Protein AF-C3YWS7-F1 (afdb_monomer_lite)

Radius of gyration: 42.63 Å; chains: 1; bounding box: 95×120×115 Å

InterPro domains:
  IPR000320 Hedgehog, N-terminal signalling domain [PF01085] (313-402)
  IPR009045 Peptidase M74/Hedgehog-like, zinc-binding domain superfamily [G3DSA:3.30.1380.10] (230-419)
  IPR009045 Peptidase M74/Hedgehog-like, zinc-binding domain superfamily [SSF55166] (242-405)
  IPR050387 Hedgehog Signaling [PTHR11889] (94-1088)

Organism: Branchiostoma floridae (NCBI:txid7739)

Structure (mmCIF, N/CA/C/O backbone):
data_AF-C3YWS7-F1
#
_entry.id   AF-C3YWS7-F1
#
loop_
_atom_site.group_PDB
_atom_site.id
_atom_site.type_symbol
_atom_site.label_atom_id
_atom_site.label_alt_id
_atom_site.label_comp_id
_atom_site.label_asym_id
_atom_site.label_entity_id
_atom_site.label_seq_id
_atom_site.pdbx_PDB_ins_code
_atom_site.Cartn_x
_atom_site.Cartn_y
_atom_site.Cartn_z
_atom_site.occupancy
_atom_site.B_iso_or_equiv
_atom_site.auth_seq_id
_atom_site.auth_comp_id
_atom_site.auth_asym_id
_atom_site.auth_atom_id
_atom_site.pdbx_PDB_model_num
ATOM 1 N N . MET A 1 1 ? -20.423 -20.453 12.996 1.00 26.47 1 MET A N 1
ATOM 2 C CA . MET A 1 1 ? -21.513 -19.713 13.673 1.00 26.47 1 MET A CA 1
ATOM 3 C C . MET A 1 1 ? -22.237 -18.927 12.598 1.00 26.47 1 MET A C 1
ATOM 5 O O . MET A 1 1 ? -21.578 -18.236 11.843 1.00 26.47 1 MET A O 1
ATOM 9 N N . HIS A 1 2 ? -23.542 -19.154 12.451 1.00 22.30 2 HIS A N 1
ATOM 10 C CA . HIS A 1 2 ? -24.361 -18.619 11.362 1.00 22.30 2 HIS A CA 1
ATOM 11 C C . HIS A 1 2 ? -24.549 -17.103 11.487 1.00 22.30 2 HIS A C 1
ATOM 13 O O . HIS A 1 2 ? -25.107 -16.653 12.485 1.00 22.30 2 HIS A O 1
ATOM 19 N N . VAL A 1 3 ? -24.168 -16.354 10.451 1.00 24.25 3 VAL A N 1
ATOM 20 C CA . VAL A 1 3 ? -24.669 -14.997 10.203 1.00 24.25 3 VAL A CA 1
ATOM 21 C C . VAL A 1 3 ? -25.487 -15.046 8.917 1.00 24.25 3 VAL A C 1
ATOM 23 O O . VAL A 1 3 ? -25.103 -15.665 7.928 1.00 24.25 3 VAL A O 1
ATOM 26 N N . VAL A 1 4 ? -26.696 -14.513 9.027 1.00 23.97 4 VAL A N 1
ATOM 27 C CA . VAL A 1 4 ? -27.806 -14.624 8.087 1.00 23.97 4 VAL A CA 1
ATOM 28 C C . VAL A 1 4 ? -27.679 -13.522 7.041 1.00 23.97 4 VAL A C 1
ATOM 30 O O . VAL A 1 4 ? -27.676 -12.347 7.390 1.00 23.97 4 VAL A O 1
ATOM 33 N N . SER A 1 5 ? -27.634 -13.921 5.771 1.00 23.95 5 SER A N 1
ATOM 34 C CA . SER A 1 5 ? -27.852 -13.074 4.599 1.00 23.95 5 SER A CA 1
ATOM 35 C C . SER A 1 5 ? -29.222 -12.389 4.678 1.00 23.95 5 SER A C 1
ATOM 37 O O . SER A 1 5 ? -30.242 -13.072 4.828 1.00 23.95 5 SER A O 1
ATOM 39 N N . ARG A 1 6 ? -29.277 -11.059 4.552 1.00 24.61 6 ARG A N 1
ATOM 40 C CA . ARG A 1 6 ? -30.527 -10.329 4.308 1.00 24.61 6 ARG A CA 1
ATOM 41 C C . ARG A 1 6 ? -30.589 -9.913 2.843 1.00 24.61 6 ARG A C 1
ATOM 43 O O . ARG A 1 6 ? -29.816 -9.084 2.391 1.00 24.61 6 ARG A O 1
ATOM 50 N N . ASP A 1 7 ? -31.542 -10.530 2.150 1.00 24.80 7 ASP A N 1
ATOM 51 C CA . ASP A 1 7 ? -32.002 -10.219 0.800 1.00 24.80 7 ASP A CA 1
ATOM 52 C C . ASP A 1 7 ? -32.396 -8.737 0.650 1.00 24.80 7 ASP A C 1
ATOM 54 O O . ASP A 1 7 ? -33.388 -8.295 1.243 1.00 24.80 7 ASP A O 1
ATOM 58 N N . LEU A 1 8 ? -31.706 -8.001 -0.224 1.00 26.14 8 LEU A N 1
ATOM 59 C CA . LEU A 1 8 ? -32.240 -6.789 -0.846 1.00 26.14 8 LEU A CA 1
ATOM 60 C C . LEU A 1 8 ? -33.207 -7.210 -1.961 1.00 26.14 8 LEU A C 1
ATOM 62 O O . LEU A 1 8 ? -32.841 -7.827 -2.961 1.00 26.14 8 LEU A O 1
ATOM 66 N N . ARG A 1 9 ? -34.500 -6.942 -1.755 1.00 25.20 9 ARG A N 1
ATOM 67 C CA . ARG A 1 9 ? -35.551 -7.259 -2.727 1.00 25.20 9 ARG A CA 1
ATOM 68 C C . ARG A 1 9 ? -35.508 -6.293 -3.905 1.00 25.20 9 ARG A C 1
ATOM 70 O O . ARG A 1 9 ? -35.905 -5.140 -3.777 1.00 25.20 9 ARG A O 1
ATOM 77 N N . ALA A 1 10 ? -35.202 -6.851 -5.069 1.00 25.67 10 ALA A N 1
ATOM 78 C CA . ALA A 1 10 ? -35.501 -6.298 -6.381 1.00 25.67 10 ALA A CA 1
ATOM 79 C C . ALA A 1 10 ? -36.949 -5.768 -6.503 1.00 25.67 10 ALA A C 1
ATOM 81 O O . ALA A 1 10 ? -37.921 -6.464 -6.176 1.00 25.67 10 ALA A O 1
ATOM 82 N N . ARG A 1 11 ? -37.104 -4.571 -7.084 1.00 26.05 11 ARG A N 1
ATOM 83 C CA . ARG A 1 11 ? -38.339 -4.124 -7.748 1.00 26.05 11 ARG A CA 1
ATOM 84 C C . ARG A 1 11 ? -38.040 -3.823 -9.218 1.00 26.05 11 ARG A C 1
ATOM 86 O O . ARG A 1 11 ? -37.171 -3.034 -9.543 1.00 26.05 11 ARG A O 1
ATOM 93 N N . SER A 1 12 ? -38.780 -4.507 -10.088 1.00 26.89 12 SER A N 1
ATOM 94 C CA . SER A 1 12 ? -38.729 -4.430 -11.555 1.00 26.89 12 SER A CA 1
ATOM 95 C C . SER A 1 12 ? -39.431 -3.166 -12.104 1.00 26.89 12 SER A C 1
ATOM 97 O O . SER A 1 12 ? -40.359 -2.672 -11.454 1.00 26.89 12 SER A O 1
ATOM 99 N N . PRO A 1 13 ? -39.035 -2.670 -13.299 1.00 41.38 13 PRO A N 1
ATOM 100 C CA . PRO A 1 13 ? -39.453 -1.379 -13.848 1.00 41.38 13 PRO A CA 1
ATOM 101 C C . PRO A 1 13 ? -40.711 -1.481 -14.727 1.00 41.38 13 PRO A C 1
ATOM 103 O O . PRO A 1 13 ? -40.936 -2.497 -15.385 1.00 41.38 13 PRO A O 1
ATOM 106 N N . ASN A 1 14 ? -41.524 -0.415 -14.756 1.00 25.73 14 ASN A N 1
ATOM 107 C CA . ASN A 1 14 ? -42.305 0.023 -15.928 1.00 25.73 14 ASN A CA 1
ATOM 108 C C . ASN A 1 14 ? -43.212 1.223 -15.598 1.00 25.73 14 ASN A C 1
ATOM 110 O O . ASN A 1 14 ? -44.278 1.039 -15.004 1.00 25.73 14 ASN A O 1
ATOM 114 N N . ARG A 1 15 ? -42.879 2.411 -16.122 1.00 25.94 15 ARG A N 1
ATOM 115 C CA . ARG A 1 15 ? -43.835 3.252 -16.865 1.00 25.94 15 ARG A CA 1
ATOM 116 C C . ARG A 1 15 ? -43.145 4.425 -17.562 1.00 25.94 15 ARG A C 1
ATOM 118 O O . ARG A 1 15 ? -42.462 5.214 -16.932 1.00 25.94 15 ARG A O 1
ATOM 125 N N . SER A 1 16 ? -43.401 4.507 -18.861 1.00 29.62 16 SER A N 1
ATOM 126 C CA . SER A 1 16 ? -43.199 5.653 -19.740 1.00 29.62 16 SER A CA 1
ATOM 127 C C . SER A 1 16 ? -43.984 6.880 -19.271 1.00 29.62 16 SER A C 1
ATOM 129 O O . SER A 1 16 ? -45.186 6.745 -19.036 1.00 29.62 16 SER A O 1
ATOM 131 N N . ASP A 1 17 ? -43.331 8.036 -19.198 1.00 27.92 17 ASP A N 1
ATOM 132 C CA . ASP A 1 17 ? -43.750 9.300 -19.824 1.00 27.92 17 ASP A CA 1
ATOM 133 C C . ASP A 1 17 ? -42.673 10.370 -19.553 1.00 27.92 17 ASP A C 1
ATOM 135 O O . ASP A 1 17 ? -42.161 10.475 -18.443 1.00 27.92 17 ASP A O 1
ATOM 139 N N . GLU A 1 18 ? -42.311 11.125 -20.596 1.00 38.25 18 GLU A N 1
ATOM 140 C CA . GLU A 1 18 ? -41.362 12.246 -20.575 1.00 38.25 18 GLU A CA 1
ATOM 141 C C . GLU A 1 18 ? -41.710 13.268 -19.481 1.00 38.25 18 GLU A C 1
ATOM 143 O O . GLU A 1 18 ? -42.732 13.953 -19.583 1.00 38.25 18 GLU A O 1
ATOM 148 N N . GLN A 1 19 ? -40.830 13.447 -18.493 1.00 27.00 19 GLN A N 1
ATOM 149 C CA . GLN A 1 19 ? -40.716 14.686 -17.724 1.00 27.00 19 GLN A CA 1
ATOM 150 C C . GLN A 1 19 ? -39.244 14.957 -17.400 1.00 27.00 19 GLN A C 1
ATOM 152 O O . GLN A 1 19 ? -38.548 14.092 -16.887 1.00 27.00 19 GLN A O 1
ATOM 157 N N . VAL A 1 20 ? -38.831 16.165 -17.787 1.00 28.12 20 VAL A N 1
ATOM 158 C CA . VAL A 1 20 ? -37.661 16.953 -17.375 1.00 28.12 20 VAL A CA 1
ATOM 159 C C . VAL A 1 20 ? -37.001 16.436 -16.091 1.00 28.12 20 VAL A C 1
ATOM 161 O O . VAL A 1 20 ? -37.672 16.371 -15.062 1.00 28.12 20 VAL A O 1
ATOM 164 N N . GLU A 1 21 ? -35.707 16.112 -16.178 1.00 29.42 21 GLU A N 1
ATOM 165 C CA . GLU A 1 21 ? -34.817 15.832 -15.045 1.00 29.42 21 GLU A CA 1
ATOM 166 C C . GLU A 1 21 ? -34.993 16.907 -13.967 1.00 29.42 21 GLU A C 1
ATOM 168 O O . GLU A 1 21 ? -34.742 18.092 -14.193 1.00 29.42 21 GLU A O 1
ATOM 173 N N . ALA A 1 22 ? -35.502 16.485 -12.814 1.00 31.17 22 ALA A N 1
ATOM 174 C CA . ALA A 1 22 ? -35.296 17.190 -11.565 1.00 31.17 22 ALA A CA 1
ATOM 175 C C . ALA A 1 22 ? -33.992 16.640 -10.986 1.00 31.17 22 ALA A C 1
ATOM 177 O O . ALA A 1 22 ? -33.858 15.416 -10.913 1.00 31.17 22 ALA A O 1
ATOM 178 N N . ASP A 1 23 ? -33.067 17.530 -10.620 1.00 34.75 23 ASP A N 1
ATOM 179 C CA . ASP A 1 23 ? -31.902 17.220 -9.788 1.00 34.75 23 ASP A CA 1
ATOM 180 C C . ASP A 1 23 ? -32.328 16.251 -8.676 1.00 34.75 23 ASP A C 1
ATOM 182 O O . ASP A 1 23 ? -33.196 16.576 -7.861 1.00 34.75 23 ASP A O 1
ATOM 186 N N . GLN A 1 24 ? -31.786 15.032 -8.678 1.00 40.34 24 GLN A N 1
ATOM 187 C CA . GLN A 1 24 ? -31.914 14.141 -7.531 1.00 40.34 24 GLN A CA 1
ATOM 188 C C . GLN A 1 24 ? -30.983 14.669 -6.443 1.00 40.34 24 GLN A C 1
ATOM 190 O O . GLN A 1 24 ? -29.781 14.814 -6.654 1.00 40.34 24 GLN A O 1
ATOM 195 N N . CYS A 1 25 ? -31.559 14.996 -5.294 1.00 47.75 25 CYS A N 1
ATOM 196 C CA . CYS A 1 25 ? -30.834 15.494 -4.135 1.00 47.75 25 CYS A CA 1
ATOM 197 C C . CYS A 1 25 ? -29.908 14.391 -3.604 1.00 47.75 25 CYS A C 1
ATOM 199 O O . CYS A 1 25 ? -30.364 13.251 -3.479 1.00 47.75 25 CYS A O 1
ATOM 201 N N . PRO A 1 26 ? -28.655 14.696 -3.238 1.00 63.09 26 PRO A N 1
ATOM 202 C CA . PRO A 1 26 ? -27.808 13.712 -2.584 1.00 63.09 26 PRO A CA 1
ATOM 203 C C . PRO A 1 26 ? -28.387 13.370 -1.203 1.00 63.09 26 PRO A C 1
ATOM 205 O O . PRO A 1 26 ? -28.726 14.256 -0.414 1.00 63.09 26 PRO A O 1
ATOM 208 N N . GLU A 1 27 ? -28.521 12.075 -0.920 1.00 80.94 27 GLU A N 1
ATOM 209 C CA . GLU A 1 27 ? -28.823 11.571 0.419 1.00 80.94 27 GLU A CA 1
ATOM 210 C C . GLU A 1 27 ? -27.753 12.049 1.420 1.00 80.94 27 GLU A C 1
ATOM 212 O O . GLU A 1 27 ? -26.570 12.140 1.087 1.00 80.94 27 GLU A O 1
ATOM 217 N N . VAL A 1 28 ? -28.151 12.350 2.661 1.00 87.94 28 VAL A N 1
ATOM 218 C CA . VAL A 1 28 ? -27.222 12.776 3.718 1.00 87.94 28 VAL A CA 1
ATOM 219 C C . VAL A 1 28 ? -26.901 11.606 4.636 1.00 87.94 28 VAL A C 1
ATOM 221 O O . VAL A 1 28 ? -27.786 11.096 5.328 1.00 87.94 28 VAL A O 1
ATOM 224 N N . GLU A 1 29 ? -25.625 11.225 4.685 1.00 91.44 29 GLU A N 1
ATOM 225 C CA . GLU A 1 29 ? -25.123 10.210 5.612 1.00 91.44 29 GLU A CA 1
ATOM 226 C C . GLU A 1 29 ? -24.956 10.778 7.026 1.00 91.44 29 GLU A C 1
ATOM 228 O O . GLU A 1 29 ? -24.344 11.831 7.244 1.00 91.44 29 GLU A O 1
ATOM 233 N N . PHE A 1 30 ? -25.478 10.059 8.017 1.00 93.12 30 PHE A N 1
ATOM 234 C CA . PHE A 1 30 ? -25.244 10.342 9.428 1.00 93.12 30 PHE A CA 1
ATOM 235 C C . PHE A 1 30 ? -24.147 9.436 10.012 1.00 93.12 30 PHE A C 1
ATOM 237 O O . PHE A 1 30 ? -23.914 8.347 9.504 1.00 93.12 30 PHE A O 1
ATOM 244 N N . PRO A 1 31 ? -23.501 9.813 11.135 1.00 92.00 31 PRO A N 1
ATOM 245 C CA . PRO A 1 31 ? -22.437 9.028 11.788 1.00 92.00 31 PRO A CA 1
ATOM 246 C C . PRO A 1 31 ? -22.747 7.561 12.156 1.00 92.00 31 PRO A C 1
ATOM 248 O O . PRO A 1 31 ? -21.849 6.831 12.585 1.00 92.00 31 PRO A O 1
ATOM 251 N N . SER A 1 32 ? -24.009 7.142 12.058 1.00 90.25 32 SER A N 1
ATOM 252 C CA . SER A 1 32 ? -24.474 5.754 12.163 1.00 90.25 32 SER A CA 1
ATOM 253 C C . SER A 1 32 ? -24.236 4.916 10.896 1.00 90.25 32 SER A C 1
ATOM 255 O O . SER A 1 32 ? -24.310 3.691 10.985 1.00 90.25 32 SER A O 1
ATOM 257 N N . GLY A 1 33 ? -23.967 5.554 9.752 1.00 89.38 33 GLY A N 1
ATOM 258 C CA . GLY A 1 33 ? -23.985 4.967 8.407 1.00 89.38 33 GLY A CA 1
ATOM 259 C C . GLY A 1 33 ? -25.373 4.962 7.750 1.00 89.38 33 GLY A C 1
ATOM 260 O O . GLY A 1 33 ? -25.543 4.388 6.680 1.00 89.38 33 GLY A O 1
ATOM 261 N N . GLU A 1 34 ? -26.388 5.546 8.399 1.00 90.06 34 GLU A N 1
ATOM 262 C CA . GLU A 1 34 ? -27.742 5.648 7.844 1.00 90.06 34 GLU A CA 1
ATOM 263 C C . GLU A 1 34 ? -27.871 6.890 6.952 1.00 90.06 34 GLU A C 1
ATOM 265 O O . GLU A 1 34 ? -27.427 7.984 7.317 1.00 90.06 34 GLU A O 1
ATOM 270 N N . MET A 1 35 ? -28.533 6.717 5.809 1.00 89.94 35 MET A N 1
ATOM 271 C CA . MET A 1 35 ? -28.787 7.762 4.817 1.00 89.94 35 MET A CA 1
ATOM 272 C C . MET A 1 35 ? -30.191 8.341 4.996 1.00 89.94 35 MET A C 1
ATOM 274 O O . MET A 1 35 ? -31.162 7.597 5.163 1.00 89.94 35 MET A O 1
ATOM 278 N N . PHE A 1 36 ? -30.319 9.666 4.939 1.00 90.25 36 PHE A N 1
ATOM 279 C CA . PHE A 1 36 ? -31.608 10.353 5.004 1.00 90.25 36 PHE A CA 1
ATOM 280 C C . PHE A 1 36 ? -31.768 11.343 3.850 1.00 90.25 36 PHE A C 1
ATOM 282 O O . PHE A 1 36 ? -30.890 12.164 3.593 1.00 90.25 36 PHE A O 1
ATOM 289 N N . GLU A 1 37 ? -32.931 11.319 3.198 1.00 90.88 37 GLU A N 1
ATOM 290 C CA . GLU A 1 37 ? -33.299 12.306 2.181 1.00 90.88 37 GLU A CA 1
ATOM 291 C C . GLU A 1 37 ? -33.819 13.596 2.852 1.00 90.88 37 GLU A C 1
ATOM 293 O O . GLU A 1 37 ? -34.815 13.548 3.593 1.00 90.88 37 GLU A O 1
ATOM 298 N N . PRO A 1 38 ? -33.180 14.760 2.628 1.00 92.19 38 PRO A N 1
ATOM 299 C CA . PRO A 1 38 ? -33.657 16.024 3.173 1.00 92.19 38 PRO A CA 1
ATOM 300 C C . PRO A 1 38 ? -34.909 16.530 2.439 1.00 92.19 38 PRO A C 1
ATOM 302 O O . PRO A 1 38 ? -35.060 16.398 1.227 1.00 92.19 38 PRO A O 1
ATOM 305 N N . ILE A 1 39 ? -35.813 17.183 3.173 1.00 89.94 39 ILE A N 1
ATOM 306 C CA . ILE A 1 39 ? -36.981 17.863 2.601 1.00 89.94 39 ILE A CA 1
ATOM 307 C C . ILE A 1 39 ? -36.556 19.250 2.112 1.00 89.94 39 ILE A C 1
ATOM 309 O O . ILE A 1 39 ? -36.417 20.177 2.912 1.00 89.94 39 ILE A O 1
ATOM 313 N N . GLU A 1 40 ? -36.394 19.404 0.799 1.00 77.69 40 GLU A N 1
ATOM 314 C CA . GLU A 1 40 ? -35.933 20.660 0.193 1.00 77.69 40 GLU A CA 1
ATOM 315 C C . GLU A 1 40 ? -36.974 21.785 0.244 1.00 77.69 40 GLU A C 1
ATOM 317 O O . GLU A 1 40 ? -36.691 22.901 0.684 1.00 77.69 40 GLU A O 1
ATOM 322 N N . ASP A 1 41 ? -38.205 21.502 -0.192 1.00 82.50 41 ASP A N 1
ATOM 323 C CA . ASP A 1 41 ? -39.270 22.500 -0.246 1.00 82.50 41 ASP A CA 1
ATOM 324 C C . ASP A 1 41 ? -40.138 22.450 1.014 1.00 82.50 41 ASP A C 1
ATOM 326 O O . ASP A 1 41 ? -41.211 21.838 1.048 1.00 82.50 41 ASP A O 1
ATOM 330 N N . LEU A 1 42 ? -39.698 23.149 2.061 1.00 83.19 42 LEU A N 1
ATOM 331 C CA . LEU A 1 42 ? -40.478 23.304 3.293 1.00 83.19 42 LEU A CA 1
ATOM 332 C C . LEU A 1 42 ? -41.825 24.007 3.066 1.00 83.19 42 LEU A C 1
ATOM 334 O O . LEU A 1 42 ? -42.752 23.794 3.852 1.00 83.19 42 LEU A O 1
ATOM 338 N N . SER A 1 43 ? -41.980 24.792 1.992 1.00 81.31 43 SER A N 1
ATOM 339 C CA . SER A 1 43 ? -43.248 25.468 1.686 1.00 81.31 43 SER A CA 1
ATOM 340 C C . SER A 1 43 ? -44.358 24.470 1.328 1.00 81.31 43 SER A C 1
ATOM 342 O O . SER A 1 43 ? -45.542 24.711 1.599 1.00 81.31 43 SER A O 1
ATOM 344 N N . SER A 1 44 ? -43.980 23.286 0.831 1.00 80.69 44 SER A N 1
ATOM 345 C CA . SER A 1 44 ? -44.895 22.167 0.580 1.00 80.69 44 SER A CA 1
ATOM 346 C C . SER A 1 44 ? -45.571 21.639 1.858 1.00 80.69 44 SER A C 1
ATOM 348 O O . SER A 1 44 ? -46.663 21.065 1.791 1.00 80.69 44 SER A O 1
ATOM 350 N N . LEU A 1 45 ? -44.986 21.901 3.035 1.00 83.31 45 LEU A N 1
ATOM 351 C CA . LEU A 1 45 ? -45.501 21.497 4.349 1.00 83.31 45 LEU A CA 1
ATOM 352 C C . LEU A 1 45 ? -46.496 22.511 4.953 1.00 83.31 45 LEU A C 1
ATOM 354 O O . LEU A 1 45 ? -47.055 22.285 6.033 1.00 83.31 45 LEU A O 1
ATOM 358 N N . GLY A 1 46 ? -46.774 23.617 4.255 1.00 84.88 46 GLY A N 1
ATOM 359 C CA . GLY A 1 46 ? -47.804 24.589 4.615 1.00 84.88 46 GLY A CA 1
ATOM 360 C C . GLY A 1 46 ? -47.569 25.245 5.978 1.00 84.88 46 GLY A C 1
ATOM 361 O O . GLY A 1 46 ? -46.560 25.898 6.204 1.00 84.88 46 GLY A O 1
ATOM 362 N N . ALA A 1 47 ? -48.517 25.100 6.910 1.00 79.19 47 ALA A N 1
ATOM 363 C CA . ALA A 1 47 ? -48.452 25.774 8.215 1.00 79.19 47 ALA A CA 1
ATOM 364 C C . ALA A 1 47 ? -47.265 25.334 9.100 1.00 79.19 47 ALA A C 1
ATOM 366 O O . ALA A 1 47 ? -46.936 26.044 10.046 1.00 79.19 47 ALA A O 1
ATOM 367 N N . LEU A 1 48 ? -46.638 24.189 8.800 1.00 81.69 48 LEU A N 1
ATOM 368 C CA . LEU A 1 48 ? -45.466 23.681 9.521 1.00 81.69 48 LEU A CA 1
ATOM 369 C C . LEU A 1 48 ? -44.157 24.348 9.079 1.00 81.69 48 LEU A C 1
ATOM 371 O O . LEU A 1 48 ? -43.178 24.286 9.815 1.00 81.69 48 LEU A O 1
ATOM 375 N N . GLU A 1 49 ? -44.136 25.027 7.927 1.00 84.88 49 GLU A N 1
ATOM 376 C CA . GLU A 1 49 ? -42.945 25.706 7.401 1.00 84.88 49 GLU A CA 1
ATOM 377 C C . GLU A 1 49 ? -42.323 26.643 8.444 1.00 84.88 49 GLU A C 1
ATOM 379 O O . GLU A 1 49 ? -41.114 26.615 8.652 1.00 84.88 49 GLU A O 1
ATOM 384 N N . SER A 1 50 ? -43.141 27.434 9.149 1.00 82.12 50 SER A N 1
ATOM 385 C CA . SER A 1 50 ? -42.663 28.371 10.174 1.00 82.12 50 SER A CA 1
ATOM 386 C C . SER A 1 50 ? -42.164 27.701 11.457 1.00 82.12 50 SER A C 1
ATOM 388 O O . SER A 1 50 ? -41.458 28.340 12.230 1.00 82.12 50 SER A O 1
ATOM 390 N N . GLU A 1 51 ? -42.546 26.447 11.711 1.00 84.00 51 GLU A N 1
ATOM 391 C CA . GLU A 1 51 ? -42.146 25.689 12.906 1.00 84.00 51 GLU A CA 1
ATOM 392 C C . GLU A 1 51 ? -40.867 24.865 12.686 1.00 84.00 51 GLU A C 1
ATOM 394 O O . GLU A 1 51 ? -40.218 24.492 13.663 1.00 84.00 51 GLU A O 1
ATOM 399 N N . LEU A 1 52 ? -40.504 24.611 11.421 1.00 88.69 52 LEU A N 1
ATOM 400 C CA . LEU A 1 52 ? -39.363 23.789 10.996 1.00 88.69 52 LEU A CA 1
ATOM 401 C C . LEU A 1 52 ? -38.188 24.614 10.434 1.00 88.69 52 LEU A C 1
ATOM 403 O O . LEU A 1 52 ? -37.239 24.043 9.891 1.00 88.69 52 LEU A O 1
ATOM 407 N N . GLN A 1 53 ? -38.240 25.945 10.535 1.00 87.69 53 GLN A N 1
ATOM 408 C CA . GLN A 1 53 ? -37.143 26.825 10.115 1.00 87.69 53 GLN A CA 1
ATOM 409 C C . GLN A 1 53 ? -35.869 26.565 10.922 1.00 87.69 53 GLN A C 1
ATOM 411 O O . GLN A 1 53 ? -35.935 26.101 12.057 1.00 87.69 53 GLN A O 1
ATOM 416 N N . ASP A 1 54 ? -34.720 26.917 10.348 1.00 91.44 54 ASP A N 1
ATOM 417 C CA . ASP A 1 54 ? -33.482 27.089 11.104 1.00 91.44 54 ASP A CA 1
ATOM 418 C C . ASP A 1 54 ? -33.347 28.567 11.504 1.00 91.44 54 ASP A C 1
ATOM 420 O O . ASP A 1 54 ? -32.894 29.386 10.701 1.00 91.44 54 ASP A O 1
ATOM 424 N N . PRO A 1 55 ? -33.760 28.958 12.723 1.00 91.19 55 PRO A N 1
ATOM 425 C CA . PRO A 1 55 ? -33.776 30.362 13.125 1.00 91.19 55 PRO A CA 1
ATOM 426 C C . PRO A 1 55 ? -32.379 30.957 13.329 1.00 91.19 55 PRO A C 1
ATOM 428 O O . PRO A 1 55 ? -32.272 32.166 13.547 1.00 91.19 55 PRO A O 1
ATOM 431 N N . LYS A 1 56 ? -31.331 30.126 13.331 1.00 91.62 56 LYS A N 1
ATOM 432 C CA . LYS A 1 56 ? -29.947 30.545 13.561 1.00 91.62 56 LYS A CA 1
ATOM 433 C C . LYS A 1 56 ? -29.042 30.321 12.363 1.00 91.62 56 LYS A C 1
ATOM 435 O O . LYS A 1 56 ? -27.900 30.743 12.438 1.00 91.62 56 LYS A O 1
ATOM 440 N N . ASN A 1 57 ? -29.537 29.732 11.275 1.00 91.06 57 ASN A N 1
ATOM 441 C CA . ASN A 1 57 ? -28.724 29.460 10.093 1.00 91.06 57 ASN A CA 1
ATOM 442 C C . ASN A 1 57 ? -27.490 28.601 10.446 1.00 91.06 57 ASN A C 1
ATOM 444 O O . ASN A 1 57 ? -26.346 28.974 10.217 1.00 91.06 57 ASN A O 1
ATOM 448 N N . THR A 1 58 ? -27.739 27.465 11.095 1.00 91.25 58 THR A N 1
ATOM 449 C CA . THR A 1 58 ? -26.744 26.446 11.469 1.00 91.25 58 THR A CA 1
ATOM 450 C C . THR A 1 58 ? -26.424 25.462 10.344 1.00 91.25 58 THR A C 1
ATOM 452 O O . THR A 1 58 ? -25.574 24.602 10.530 1.00 91.25 58 THR A O 1
ATOM 455 N N . GLY A 1 59 ? -27.118 25.539 9.202 1.00 90.06 59 GLY A N 1
ATOM 456 C CA . GLY A 1 59 ? -26.893 24.651 8.053 1.00 90.06 59 GLY A CA 1
ATOM 457 C C . GLY A 1 59 ? -27.504 23.255 8.200 1.00 90.06 59 GLY A C 1
ATOM 458 O O . GLY A 1 59 ? -27.312 22.398 7.344 1.00 90.06 59 GLY A O 1
ATOM 459 N N . SER A 1 60 ? -28.263 23.006 9.267 1.00 93.44 60 SER A N 1
ATOM 460 C CA . SER A 1 60 ? -28.999 21.755 9.434 1.00 93.44 60 SER A CA 1
ATOM 461 C C . SER A 1 60 ? -30.087 21.600 8.366 1.00 93.44 60 SER A C 1
ATOM 463 O O . SER A 1 60 ? -30.527 22.570 7.743 1.00 93.44 60 SER A O 1
ATOM 465 N N . GLN A 1 61 ? -30.588 20.381 8.193 1.00 94.94 61 GLN A N 1
ATOM 466 C CA . GLN A 1 61 ? -31.661 20.084 7.241 1.00 94.94 61 GLN A CA 1
ATOM 467 C C . GLN A 1 61 ? -32.826 19.369 7.926 1.00 94.94 61 GLN A C 1
ATOM 469 O O . GLN A 1 61 ? -32.690 18.881 9.050 1.00 94.94 61 GLN A O 1
ATOM 474 N N . VAL A 1 62 ? -33.994 19.379 7.279 1.00 94.50 62 VAL A N 1
ATOM 475 C CA . VAL A 1 62 ? -35.237 18.794 7.800 1.00 94.50 62 VAL A CA 1
ATOM 476 C C . VAL A 1 62 ? -35.469 17.435 7.167 1.00 94.50 62 VAL A C 1
ATOM 478 O O . VAL A 1 62 ? -35.359 17.294 5.956 1.00 94.50 62 VAL A O 1
ATOM 481 N N . TYR A 1 63 ? -35.877 16.474 7.985 1.00 94.19 63 TYR A N 1
ATOM 482 C CA . TYR A 1 63 ? -36.110 15.091 7.603 1.00 94.19 63 TYR A CA 1
ATOM 483 C C . TYR A 1 63 ? -37.463 14.606 8.130 1.00 94.19 63 TYR A C 1
ATOM 485 O O . TYR A 1 63 ? -37.998 15.109 9.130 1.00 94.19 63 TYR A O 1
ATOM 493 N N . ASP A 1 64 ? -38.021 13.601 7.463 1.00 92.56 64 ASP A N 1
ATOM 494 C CA . ASP A 1 64 ? -39.219 12.901 7.914 1.00 92.56 64 ASP A CA 1
ATOM 495 C C . ASP A 1 64 ? -38.844 11.734 8.832 1.00 92.56 64 ASP A C 1
ATOM 497 O O . ASP A 1 64 ? -38.048 10.877 8.461 1.00 92.56 64 ASP A O 1
ATOM 501 N N . SER A 1 65 ? -39.420 11.679 10.036 1.00 92.62 65 SER A N 1
ATOM 502 C CA . SER A 1 65 ? -39.160 10.560 10.951 1.00 92.62 65 SER A CA 1
ATOM 503 C C . SER A 1 65 ? -40.104 9.372 10.776 1.00 92.62 65 SER A C 1
ATOM 505 O O . SER A 1 65 ? -39.880 8.363 11.437 1.00 92.62 65 SER A O 1
ATOM 507 N N . GLU A 1 66 ? -41.154 9.454 9.944 1.00 92.56 66 GLU A N 1
ATOM 508 C CA . GLU A 1 66 ? -42.147 8.375 9.822 1.00 92.56 66 GLU A CA 1
ATOM 509 C C . GLU A 1 66 ? -41.500 7.054 9.373 1.00 92.56 66 GLU A C 1
ATOM 511 O O . GLU A 1 66 ? -41.108 6.897 8.221 1.00 92.56 66 GLU A O 1
ATOM 516 N N . GLY A 1 67 ? -41.440 6.074 10.282 1.00 87.88 67 GLY A N 1
ATOM 517 C CA . GLY A 1 67 ? -40.863 4.754 10.010 1.00 87.88 67 GLY A CA 1
ATOM 518 C C . GLY A 1 67 ? -39.359 4.655 10.271 1.00 87.88 67 GLY A C 1
ATOM 519 O O . GLY A 1 67 ? -38.828 3.545 10.245 1.00 87.88 67 GLY A O 1
ATOM 520 N N . PHE A 1 68 ? -38.712 5.776 10.595 1.00 90.50 68 PHE A N 1
ATOM 521 C CA . PHE A 1 68 ? -37.281 5.889 10.878 1.00 90.50 68 PHE A CA 1
ATOM 522 C C . PHE A 1 68 ? -36.997 6.279 12.334 1.00 90.50 68 PHE A C 1
ATOM 524 O O . PHE A 1 68 ? -35.868 6.586 12.689 1.00 90.50 68 PHE A O 1
ATOM 531 N N . GLU A 1 69 ? -37.995 6.258 13.224 1.00 91.12 69 GLU A N 1
ATOM 532 C CA . GLU A 1 69 ? -37.796 6.692 14.613 1.00 91.12 69 GLU A CA 1
ATOM 533 C C . GLU A 1 69 ? -36.745 5.894 15.395 1.00 91.12 69 GLU A C 1
ATOM 535 O O . GLU A 1 69 ? -36.156 6.444 16.317 1.00 91.12 69 GLU A O 1
ATOM 540 N N . ALA A 1 70 ? -36.527 4.626 15.038 1.00 91.75 70 ALA A N 1
ATOM 541 C CA . ALA A 1 70 ? -35.520 3.749 15.642 1.00 91.75 70 ALA A CA 1
ATOM 542 C C . ALA A 1 70 ? -34.233 3.644 14.800 1.00 91.75 70 ALA A C 1
ATOM 544 O O . ALA A 1 70 ? -33.437 2.734 15.017 1.00 91.75 70 ALA A O 1
ATOM 545 N N . PHE A 1 71 ? -3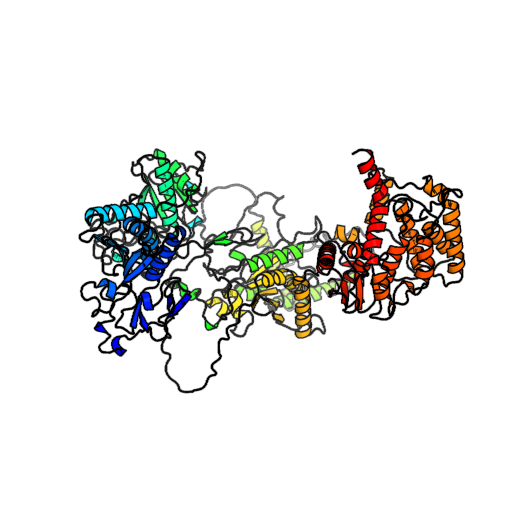4.080 4.489 13.776 1.00 92.44 71 PHE A N 1
ATOM 546 C CA . PHE A 1 71 ? -32.839 4.574 13.013 1.00 92.44 71 PHE A CA 1
ATOM 547 C C . PHE A 1 71 ? -31.868 5.482 13.763 1.00 92.44 71 PHE A C 1
ATOM 549 O O . PHE A 1 71 ? -32.267 6.508 14.325 1.00 92.44 71 PHE A O 1
ATOM 556 N N . GLY A 1 72 ? -30.595 5.097 13.755 1.00 92.31 72 GLY A N 1
ATOM 557 C CA . GLY A 1 72 ? -29.541 5.858 14.405 1.00 92.31 72 GLY A CA 1
ATOM 558 C C . GLY A 1 72 ? -29.244 7.136 13.629 1.00 92.31 72 GLY A C 1
ATOM 559 O O . GLY A 1 72 ? -28.996 7.082 12.429 1.00 92.31 72 GLY A O 1
ATOM 560 N N . LEU A 1 73 ? -29.195 8.277 14.316 1.00 93.06 73 LEU A N 1
ATOM 561 C CA . LEU A 1 73 ? -28.464 9.466 13.841 1.00 93.06 73 LEU A CA 1
ATOM 562 C C . LEU A 1 73 ? -26.979 9.389 14.219 1.00 93.06 73 LEU A C 1
ATOM 564 O O . LEU A 1 73 ? -26.143 10.139 13.727 1.00 93.06 73 LEU A O 1
ATOM 568 N N . SER A 1 74 ? -26.666 8.491 15.142 1.00 92.06 74 SER A N 1
ATOM 569 C CA . SER A 1 74 ? -25.333 8.099 15.565 1.00 92.06 74 SER A CA 1
ATOM 570 C C . SER A 1 74 ? -25.404 6.661 16.077 1.00 92.06 74 SER A C 1
ATOM 572 O O . SER A 1 74 ? -26.497 6.132 16.277 1.00 92.06 74 SER A O 1
ATOM 574 N N . LEU A 1 75 ? -24.265 6.036 16.372 1.00 86.31 75 LEU A N 1
ATOM 575 C CA . LEU A 1 75 ? -24.231 4.672 16.918 1.00 86.31 75 LEU A CA 1
ATOM 576 C C . LEU A 1 75 ? -25.018 4.482 18.232 1.00 86.31 75 LEU A C 1
ATOM 578 O O . LEU A 1 75 ? -25.323 3.343 18.577 1.00 86.31 75 LEU A O 1
ATOM 582 N N . ASN A 1 76 ? -25.300 5.555 18.984 1.00 88.62 76 ASN A N 1
ATOM 583 C CA . ASN A 1 76 ? -25.925 5.469 20.314 1.00 88.62 76 ASN A CA 1
ATOM 584 C C . ASN A 1 76 ? -27.115 6.424 20.518 1.00 88.62 76 ASN A C 1
ATOM 586 O O . ASN A 1 76 ? -27.643 6.484 21.625 1.00 88.62 76 ASN A O 1
ATOM 590 N N . PHE A 1 77 ? -27.519 7.171 19.488 1.00 93.81 77 PHE A N 1
ATOM 591 C CA . PHE A 1 77 ? -28.667 8.079 19.548 1.00 93.81 77 PHE A CA 1
ATOM 592 C C . PHE A 1 77 ? -29.548 7.865 18.327 1.00 93.81 77 PHE A C 1
ATOM 594 O O . PHE A 1 77 ? -29.092 8.056 17.192 1.00 93.81 77 PHE A O 1
ATOM 601 N N . ASP A 1 78 ? -30.807 7.528 18.580 1.00 95.25 78 ASP A N 1
ATOM 602 C CA . ASP A 1 78 ? -31.810 7.327 17.545 1.00 95.25 78 ASP A CA 1
ATOM 603 C C . ASP A 1 78 ? -32.548 8.635 17.235 1.00 95.25 78 ASP A C 1
ATOM 605 O O . ASP A 1 78 ? -32.564 9.591 18.023 1.00 95.25 78 ASP A O 1
ATOM 609 N N . VAL A 1 79 ? -33.245 8.670 16.097 1.00 95.94 79 VAL A N 1
ATOM 610 C CA . VAL A 1 79 ? -34.146 9.779 15.746 1.00 95.94 79 VAL A CA 1
ATOM 611 C C . VAL A 1 79 ? -35.151 10.055 16.873 1.00 95.94 79 VAL A C 1
ATOM 613 O O . VAL A 1 79 ? -35.468 11.216 17.139 1.00 95.94 79 VAL A O 1
ATOM 616 N N . SER A 1 80 ? -35.642 9.026 17.575 1.00 94.00 80 SER A N 1
ATOM 617 C CA . SER A 1 80 ? -36.573 9.189 18.699 1.00 94.00 80 SER A CA 1
ATOM 618 C C . SER A 1 80 ? -35.995 9.934 19.899 1.00 94.00 80 SER A C 1
ATOM 620 O O . SER A 1 80 ? -36.755 10.616 20.589 1.00 94.00 80 SER A O 1
ATOM 622 N N . ASP A 1 81 ? -34.689 9.824 20.141 1.00 93.69 81 ASP A N 1
ATOM 623 C CA . ASP A 1 81 ? -34.019 10.493 21.263 1.00 93.69 81 ASP A CA 1
ATOM 624 C C . ASP A 1 81 ? -33.808 11.979 20.967 1.00 93.69 81 ASP A C 1
ATOM 626 O O . ASP A 1 81 ? -33.810 12.825 21.865 1.00 93.69 81 ASP A O 1
ATOM 630 N N . PHE A 1 82 ? -33.670 12.309 19.681 1.00 96.00 82 PHE A N 1
ATOM 631 C CA . PHE A 1 82 ? -33.376 13.659 19.236 1.00 96.00 82 PHE A CA 1
ATOM 632 C C . PHE A 1 82 ? -34.615 14.463 18.825 1.00 96.00 82 PHE A C 1
ATOM 634 O O . PHE A 1 82 ? -34.649 15.669 19.052 1.00 96.00 82 PHE A O 1
ATOM 641 N N . LYS A 1 83 ? -35.653 13.854 18.239 1.00 94.25 83 LYS A N 1
ATOM 642 C CA . LYS A 1 83 ? -36.776 14.605 17.649 1.00 94.25 83 LYS A CA 1
ATOM 643 C C . LYS A 1 83 ? -37.707 15.276 18.667 1.00 94.25 83 LYS A C 1
ATOM 645 O O . LYS A 1 83 ? -37.780 14.906 19.841 1.00 94.25 83 LYS A O 1
ATOM 650 N N . SER A 1 84 ? -38.501 16.236 18.179 1.00 93.69 84 SER A N 1
ATOM 651 C CA . SER A 1 84 ? -39.545 16.892 18.977 1.00 93.69 84 SER A CA 1
ATOM 652 C C . SER A 1 84 ? -40.685 15.912 19.288 1.00 93.69 84 SER A C 1
ATOM 654 O O . SER A 1 84 ? -41.170 15.257 18.363 1.00 93.69 84 SER A O 1
ATOM 656 N N . PRO A 1 85 ? -41.201 15.844 20.531 1.00 89.12 85 PRO A N 1
ATOM 657 C CA . PRO A 1 85 ? -42.238 14.875 20.900 1.00 89.12 85 PRO A CA 1
ATOM 658 C C . PRO A 1 85 ? -43.556 15.028 20.133 1.00 89.12 85 PRO A C 1
ATOM 660 O O . PRO A 1 85 ? -44.305 14.061 19.992 1.00 89.12 85 PRO A O 1
ATOM 663 N N . THR A 1 86 ? -43.872 16.243 19.677 1.00 89.06 86 THR A N 1
ATOM 664 C CA . THR A 1 86 ? -45.141 16.549 19.002 1.00 89.06 86 THR A CA 1
ATOM 665 C C . THR A 1 86 ? -45.040 16.577 17.476 1.00 89.06 86 THR A C 1
ATOM 667 O O . THR A 1 86 ? -46.072 16.676 16.809 1.00 89.06 86 THR A O 1
ATOM 670 N N . SER A 1 87 ? -43.832 16.451 16.913 1.00 89.62 87 SER A N 1
ATOM 671 C CA . SER A 1 87 ? -43.584 16.600 15.477 1.00 89.62 87 SER A CA 1
ATOM 672 C C . SER A 1 87 ? -43.244 15.274 14.799 1.00 89.62 87 SER A C 1
ATOM 674 O O . SER A 1 87 ? -42.528 14.428 15.335 1.00 89.62 87 SER A O 1
ATOM 676 N N . ARG A 1 88 ? -43.745 15.116 13.570 1.00 91.31 88 ARG A N 1
ATOM 677 C CA . ARG A 1 88 ? -43.314 14.068 12.633 1.00 91.31 88 ARG A CA 1
ATOM 678 C C . ARG A 1 88 ? -41.972 14.407 11.985 1.00 91.31 88 ARG A C 1
ATOM 680 O O . ARG A 1 88 ? -41.197 13.505 11.697 1.00 91.31 88 ARG A O 1
ATOM 687 N N . TYR A 1 89 ? -41.703 15.682 11.753 1.00 93.19 89 TYR A N 1
ATOM 688 C CA . TYR A 1 89 ? -40.469 16.125 11.119 1.00 93.19 89 TYR A CA 1
ATOM 689 C C . TYR A 1 89 ? -39.449 16.505 12.182 1.00 93.19 89 TYR A C 1
ATOM 691 O O . TYR A 1 89 ? -39.815 17.026 13.244 1.00 93.19 89 TYR A O 1
ATOM 699 N N . PHE A 1 90 ? -38.181 16.258 11.892 1.00 94.31 90 PHE A N 1
ATOM 700 C CA . PHE A 1 90 ? -37.074 16.675 12.738 1.00 94.31 90 PHE A CA 1
ATOM 701 C C . PHE A 1 90 ? -36.011 17.376 11.906 1.00 94.31 90 PHE A C 1
ATOM 703 O O . PHE A 1 90 ? -35.920 17.162 10.703 1.00 94.31 90 PHE A O 1
ATOM 710 N N . ARG A 1 91 ? -35.225 18.234 12.547 1.00 94.50 91 ARG A N 1
ATOM 711 C CA . ARG A 1 91 ? -34.091 18.909 11.923 1.00 94.50 91 ARG A CA 1
ATOM 712 C C . ARG A 1 91 ? -32.820 18.396 12.572 1.00 94.50 91 ARG A C 1
ATOM 714 O O . ARG A 1 91 ? -32.805 18.288 13.795 1.00 94.50 91 ARG A O 1
ATOM 721 N N . ALA A 1 92 ? -31.794 18.074 11.792 1.00 96.06 92 ALA A N 1
ATOM 722 C CA . ALA A 1 92 ? -30.533 17.545 12.306 1.00 96.06 92 ALA A CA 1
ATOM 723 C C . ALA A 1 92 ? -29.334 17.990 11.458 1.00 96.06 92 ALA A C 1
ATOM 725 O O . ALA A 1 92 ? -29.475 18.275 10.268 1.00 96.06 92 ALA A O 1
ATOM 726 N N . HIS A 1 93 ? -28.156 18.045 12.083 1.00 96.06 93 HIS A N 1
ATOM 727 C CA . HIS A 1 93 ? -26.887 18.348 11.423 1.00 96.06 93 HIS A CA 1
ATOM 728 C C . HIS A 1 93 ? -25.885 17.190 11.634 1.00 96.06 93 HIS A C 1
ATOM 730 O O . HIS A 1 93 ? -25.593 16.868 12.791 1.00 96.06 93 HIS A O 1
ATOM 736 N N . PRO A 1 94 ? -25.300 16.592 10.575 1.00 94.50 94 PRO A N 1
ATOM 737 C CA . PRO A 1 94 ? -24.380 15.451 10.702 1.00 94.50 94 PRO A CA 1
ATOM 738 C C . PRO A 1 94 ? -23.147 15.735 11.572 1.00 94.50 94 PRO A C 1
ATOM 740 O O . PRO A 1 94 ? -22.858 14.976 12.494 1.00 94.50 94 PRO A O 1
ATOM 743 N N . ALA A 1 95 ? -22.472 16.875 11.371 1.00 94.00 95 ALA A N 1
ATOM 744 C CA . ALA A 1 95 ? -21.335 17.285 12.210 1.00 94.00 95 ALA A CA 1
ATOM 745 C C . ALA A 1 95 ? -21.699 17.420 13.705 1.00 94.00 95 ALA A C 1
ATOM 747 O O . ALA A 1 95 ? -20.936 17.002 14.577 1.00 94.00 95 ALA A O 1
ATOM 748 N N . PHE A 1 96 ? -22.899 17.923 14.022 1.00 96.88 96 PHE A N 1
ATOM 749 C CA . PHE A 1 96 ? -23.393 17.978 15.400 1.00 96.88 96 PHE A CA 1
ATOM 750 C C . PHE A 1 96 ? -23.588 16.575 15.996 1.00 96.88 96 PHE A C 1
ATOM 752 O O . PHE A 1 96 ? -23.169 16.317 17.124 1.00 96.88 96 PHE A O 1
ATOM 759 N N . MET A 1 97 ? -24.140 15.638 15.221 1.00 96.62 97 MET A N 1
ATOM 760 C CA . MET A 1 97 ? -24.266 14.240 15.651 1.00 96.62 97 MET A CA 1
ATOM 761 C C . MET A 1 97 ? -22.909 13.553 15.806 1.00 96.62 97 MET A C 1
ATOM 763 O O . MET A 1 97 ? -22.723 12.781 16.745 1.00 96.62 97 MET A O 1
ATOM 767 N N . SER A 1 98 ? -21.938 13.872 14.946 1.00 95.38 98 SER A N 1
ATOM 768 C CA . SER A 1 98 ? -20.569 13.351 15.032 1.00 95.38 98 SER A CA 1
ATOM 769 C C . SER A 1 98 ? -19.890 13.795 16.330 1.00 95.38 98 SER A C 1
ATOM 771 O O . SER A 1 98 ? -19.291 12.978 17.034 1.00 95.38 98 SER A O 1
ATOM 773 N N . CYS A 1 99 ? -20.075 15.067 16.699 1.00 96.06 99 CYS A N 1
ATOM 774 C CA . CYS A 1 99 ? -19.675 15.621 17.992 1.00 96.06 99 CYS A CA 1
ATOM 775 C C . CYS A 1 99 ? -20.260 14.803 19.157 1.00 96.06 99 CYS A C 1
ATOM 777 O O . CYS A 1 99 ? -19.501 14.249 19.954 1.00 96.06 99 CYS A O 1
ATOM 779 N N . LEU A 1 100 ? -21.585 14.619 19.212 1.00 96.00 100 LEU A N 1
ATOM 780 C CA . LEU A 1 100 ? -22.226 13.860 20.294 1.00 96.00 100 LEU A CA 1
ATOM 781 C C . LEU A 1 100 ? -21.793 12.385 20.336 1.00 96.00 100 LEU A C 1
ATOM 783 O O . LEU A 1 100 ? -21.528 11.850 21.416 1.00 96.00 100 LEU A O 1
ATOM 787 N N . GLN A 1 101 ? -21.674 11.728 19.178 1.00 94.69 101 GLN A N 1
ATOM 788 C CA . GLN A 1 101 ? -21.217 10.340 19.072 1.00 94.69 101 GLN A CA 1
ATOM 789 C C . GLN A 1 101 ? -19.817 10.163 19.659 1.00 94.69 101 GLN A C 1
ATOM 791 O O . GLN A 1 101 ? -19.567 9.241 20.439 1.00 94.69 101 GLN A O 1
ATOM 796 N N . ARG A 1 102 ? -18.883 11.036 19.273 1.00 94.50 102 ARG A N 1
ATOM 797 C CA . ARG A 1 102 ? -17.492 10.957 19.725 1.00 94.50 102 ARG A CA 1
ATOM 798 C C . ARG A 1 102 ? -17.373 11.287 21.214 1.00 94.50 102 ARG A C 1
ATOM 800 O O . ARG A 1 102 ? -16.644 10.581 21.907 1.00 94.50 102 ARG A O 1
ATOM 807 N N . THR A 1 103 ? -18.150 12.244 21.730 1.00 94.44 103 THR A N 1
ATOM 808 C CA . THR A 1 103 ? -18.257 12.495 23.178 1.00 94.44 103 THR A CA 1
ATOM 809 C C . THR A 1 103 ? -18.733 11.248 23.930 1.00 94.44 103 THR A C 1
ATOM 811 O O . THR A 1 103 ? -18.101 10.844 24.906 1.00 94.44 103 THR A O 1
ATOM 814 N N . TYR A 1 104 ? -19.793 10.584 23.454 1.00 93.38 104 TYR A N 1
ATOM 815 C CA . TYR A 1 104 ? -20.283 9.336 24.050 1.00 93.38 104 TYR A CA 1
ATOM 816 C C . TYR A 1 104 ? -19.202 8.241 24.053 1.00 93.38 104 TYR A C 1
ATOM 818 O O . TYR A 1 104 ? -18.985 7.569 25.062 1.00 93.38 104 TYR A O 1
ATOM 826 N N . ASN A 1 105 ? -18.477 8.080 22.942 1.00 92.56 105 ASN A N 1
ATOM 827 C CA . ASN A 1 105 ? -17.429 7.065 22.812 1.00 92.56 105 ASN A CA 1
ATOM 828 C C . ASN A 1 105 ? -16.267 7.264 23.796 1.00 92.56 105 ASN A C 1
ATOM 830 O O . ASN A 1 105 ? -15.688 6.275 24.249 1.00 92.56 105 ASN A O 1
ATOM 834 N N . VAL A 1 106 ? -15.919 8.513 24.123 1.00 91.25 106 VAL A N 1
ATOM 835 C CA . VAL A 1 106 ? -14.893 8.823 25.130 1.00 91.25 106 VAL A CA 1
ATOM 836 C C . VAL A 1 106 ? -15.368 8.412 26.523 1.00 91.25 106 VAL A C 1
ATOM 838 O O . VAL A 1 106 ? -14.657 7.667 27.196 1.00 91.25 106 VAL A O 1
ATOM 841 N N . LEU A 1 107 ? -16.580 8.809 26.922 1.00 89.94 107 LEU A N 1
ATOM 842 C CA . LEU A 1 107 ? -17.150 8.478 28.239 1.00 89.94 107 LEU A CA 1
ATOM 843 C C . LEU A 1 107 ? -17.318 6.971 28.444 1.00 89.94 107 LEU A C 1
ATOM 845 O O . LEU A 1 107 ? -17.015 6.437 29.508 1.00 89.94 107 LEU A O 1
ATOM 849 N N . ARG A 1 108 ? -17.688 6.238 27.390 1.00 88.31 108 ARG A N 1
ATOM 850 C CA . ARG A 1 108 ? -17.843 4.782 27.469 1.00 88.31 108 ARG A CA 1
ATOM 851 C C . ARG A 1 108 ? -16.552 4.064 27.885 1.00 88.31 108 ARG A C 1
ATOM 853 O O . ARG A 1 108 ? -16.617 2.965 28.436 1.00 88.31 108 ARG A O 1
ATOM 860 N N . ARG A 1 109 ? -15.373 4.659 27.654 1.00 86.81 109 ARG A N 1
ATOM 861 C CA . ARG A 1 109 ? -14.081 4.099 28.103 1.00 86.81 109 ARG A CA 1
ATOM 862 C C . ARG A 1 109 ? -13.933 4.102 29.624 1.00 86.81 109 ARG A C 1
ATOM 864 O O . ARG A 1 109 ? -13.157 3.303 30.142 1.00 86.81 109 ARG A O 1
ATOM 871 N N . THR A 1 110 ? -14.664 4.967 30.323 1.00 83.56 110 THR A N 1
ATOM 872 C CA . THR A 1 110 ? -14.712 5.036 31.789 1.00 83.56 110 THR A CA 1
ATOM 873 C C . THR A 1 110 ? -15.945 4.345 32.370 1.00 83.56 110 THR A C 1
ATOM 875 O O . THR A 1 110 ? -16.240 4.543 33.539 1.00 83.56 110 THR A O 1
ATOM 878 N N . GLU A 1 111 ? -16.633 3.510 31.577 1.00 85.19 111 GLU A N 1
ATOM 879 C CA . GLU A 1 111 ? -17.905 2.855 31.931 1.00 85.19 111 GLU A CA 1
ATOM 880 C C . GLU A 1 111 ? -19.063 3.830 32.208 1.00 85.19 111 GLU A C 1
ATOM 882 O O . GLU A 1 111 ? -20.095 3.391 32.702 1.00 85.19 111 GLU A O 1
ATOM 887 N N . GLU A 1 112 ? -18.920 5.106 31.834 1.00 89.94 112 GLU A N 1
ATOM 888 C CA . GLU A 1 112 ? -19.955 6.130 31.994 1.00 89.94 112 GLU A CA 1
ATOM 889 C C . GLU A 1 112 ? -20.614 6.457 30.650 1.00 89.94 112 GLU A C 1
ATOM 891 O O . GLU A 1 112 ? -20.025 6.285 29.578 1.00 89.94 112 GLU A O 1
ATOM 896 N N . THR A 1 113 ? -21.848 6.952 30.680 1.00 90.19 113 THR A N 1
ATOM 897 C CA . THR A 1 113 ? -22.612 7.255 29.462 1.00 90.19 113 THR A CA 1
ATOM 898 C C . THR A 1 113 ? -23.358 8.581 29.551 1.00 90.19 113 THR A C 1
ATOM 900 O O . THR A 1 113 ? -23.596 9.133 30.629 1.00 90.19 113 THR A O 1
ATOM 903 N N . VAL A 1 114 ? -23.711 9.122 28.383 1.00 92.56 114 VAL A N 1
ATOM 904 C CA . VAL A 1 114 ? -24.458 10.374 28.251 1.00 92.56 114 VAL A CA 1
ATOM 905 C C . VAL A 1 114 ? -25.760 10.131 27.497 1.00 92.56 114 VAL A C 1
ATOM 907 O O . VAL A 1 114 ? -25.779 9.415 26.498 1.00 92.56 114 VAL A O 1
ATOM 910 N N . VAL A 1 115 ? -26.840 10.753 27.965 1.00 93.44 115 VAL A N 1
ATOM 911 C CA . VAL A 1 115 ? -28.160 10.715 27.327 1.00 93.44 115 VAL A CA 1
ATOM 912 C C . VAL A 1 115 ? -28.576 12.106 26.860 1.00 93.44 115 VAL A C 1
ATOM 914 O O . VAL A 1 115 ? -28.251 13.119 27.489 1.00 93.44 115 VAL A O 1
ATOM 917 N N . ILE A 1 116 ? -29.340 12.154 25.768 1.00 95.31 116 ILE A N 1
ATOM 918 C CA . ILE A 1 116 ? -29.975 13.382 25.285 1.00 95.31 116 ILE A CA 1
ATOM 919 C C . ILE A 1 116 ? -31.228 13.624 26.132 1.00 95.31 116 ILE A C 1
ATOM 921 O O . ILE A 1 116 ? -32.233 12.930 26.005 1.00 95.31 116 ILE A O 1
ATOM 925 N N . ALA A 1 117 ? -31.169 14.612 27.024 1.00 93.25 117 ALA A N 1
ATOM 926 C CA . ALA A 1 117 ? -32.328 15.040 27.802 1.00 93.25 117 ALA A CA 1
ATOM 927 C C . ALA A 1 117 ? -33.319 15.816 26.922 1.00 93.25 117 ALA A C 1
ATOM 929 O O . ALA A 1 117 ? -34.532 15.619 27.019 1.00 93.25 117 ALA A O 1
ATOM 930 N N . GLU A 1 118 ? -32.801 16.693 26.059 1.00 94.81 118 GLU A N 1
ATOM 931 C CA . GLU A 1 118 ? -33.585 17.436 25.075 1.00 94.81 118 GLU A CA 1
ATOM 932 C C . GLU A 1 118 ? -32.796 17.571 23.772 1.00 94.81 118 GLU A C 1
ATOM 934 O O . GLU A 1 118 ? -31.727 18.170 23.766 1.00 94.81 118 GLU A O 1
ATOM 939 N N . GLY A 1 119 ? -33.307 17.007 22.677 1.00 94.06 119 GLY A N 1
ATOM 940 C CA . GLY A 1 119 ? -32.775 17.221 21.329 1.00 94.06 119 GLY A CA 1
ATOM 941 C C . GLY A 1 119 ? -33.524 18.328 20.586 1.00 94.06 119 GLY A C 1
ATOM 942 O O . GLY A 1 119 ? -34.071 19.240 21.204 1.00 94.06 119 GLY A O 1
ATOM 943 N N . TYR A 1 120 ? -33.617 18.211 19.263 1.00 96.44 120 TYR A N 1
ATOM 944 C CA . TYR A 1 120 ? -34.443 19.070 18.419 1.00 96.44 120 TYR A CA 1
ATOM 945 C C . TYR A 1 120 ? -35.872 19.275 18.961 1.00 96.44 120 TYR A C 1
ATOM 947 O O . TYR A 1 120 ? -36.575 18.331 19.344 1.00 96.44 120 TYR A O 1
ATOM 955 N N . ARG A 1 121 ? -36.334 20.528 18.953 1.00 94.88 121 ARG A N 1
ATOM 956 C CA . ARG A 1 121 ? -37.686 20.939 19.345 1.00 94.88 121 ARG A CA 1
ATOM 957 C C . ARG A 1 121 ? -38.273 21.889 18.316 1.00 94.88 121 ARG A C 1
ATOM 959 O O . ARG A 1 121 ? -37.648 22.880 17.969 1.00 94.88 121 ARG A O 1
ATOM 966 N N . VAL A 1 122 ? -39.513 21.657 17.898 1.00 92.69 122 VAL A N 1
ATOM 967 C CA . VAL A 1 122 ? -40.241 22.668 17.114 1.00 92.69 122 VAL A CA 1
ATOM 968 C C . VAL A 1 122 ? -40.510 23.909 17.969 1.00 92.69 122 VAL A C 1
ATOM 970 O O . VAL A 1 122 ? -40.577 23.830 19.201 1.00 92.69 122 VAL A O 1
ATOM 973 N N . ALA A 1 123 ? -40.723 25.060 17.329 1.00 87.12 123 ALA A N 1
ATOM 974 C CA . ALA A 1 123 ? -40.932 26.334 18.025 1.00 87.12 123 ALA A CA 1
ATOM 975 C C . ALA A 1 123 ? -42.068 26.304 19.073 1.00 87.12 123 ALA A C 1
ATOM 977 O O . ALA A 1 123 ? -42.011 27.020 20.074 1.00 87.12 123 ALA A O 1
ATOM 978 N N . ALA A 1 124 ? -43.087 25.461 18.871 1.00 86.62 124 ALA A N 1
ATOM 979 C CA . ALA A 1 124 ? -44.185 25.271 19.817 1.00 86.62 124 ALA A CA 1
ATOM 980 C C . ALA A 1 124 ? -43.770 24.535 21.109 1.00 86.62 124 ALA A C 1
ATOM 982 O O . ALA A 1 124 ? -44.307 24.842 22.176 1.00 86.62 124 ALA A O 1
ATOM 983 N N . ASP A 1 125 ? -42.820 23.598 21.020 1.00 88.50 125 ASP A N 1
ATOM 984 C CA . ASP A 1 125 ? -42.374 22.757 22.137 1.00 88.50 125 ASP A CA 1
ATOM 985 C C . ASP A 1 125 ? -41.259 23.426 22.961 1.00 88.50 125 ASP A C 1
ATOM 987 O O . ASP A 1 125 ? -41.175 23.198 24.166 1.00 88.50 125 ASP A O 1
ATOM 991 N N . SER A 1 126 ? -40.442 24.294 22.346 1.00 88.00 126 SER A N 1
ATOM 992 C CA . SER A 1 126 ? -39.398 25.072 23.036 1.00 88.00 126 SER A CA 1
ATOM 993 C C . SER A 1 126 ? -39.412 26.555 22.634 1.00 88.00 126 SER A C 1
ATOM 995 O O . SER A 1 126 ? -38.529 27.028 21.918 1.00 88.00 126 SER A O 1
ATOM 997 N N . PRO A 1 127 ? -40.396 27.350 23.092 1.00 81.12 127 PRO A N 1
ATOM 998 C CA . PRO A 1 127 ? -40.515 28.753 22.687 1.00 81.12 127 PRO A CA 1
ATOM 999 C C . PRO A 1 127 ? -39.439 29.670 23.295 1.00 81.12 127 PRO A C 1
ATOM 1001 O O . PRO A 1 127 ? -39.272 30.800 22.839 1.00 81.12 127 PRO A O 1
ATOM 1004 N N . SER A 1 128 ? -38.751 29.232 24.357 1.00 84.00 128 SER A N 1
ATOM 1005 C CA . SER A 1 128 ? -37.735 30.022 25.068 1.00 84.00 128 SER A CA 1
ATOM 1006 C C . SER A 1 128 ? -36.302 29.711 24.653 1.00 84.00 128 SER A C 1
ATOM 1008 O O . SER A 1 128 ? -35.453 30.592 24.780 1.00 84.00 128 SER A O 1
ATOM 1010 N N . ASP A 1 129 ? -36.033 28.492 24.180 1.00 90.31 129 ASP A N 1
ATOM 1011 C CA . ASP A 1 129 ? -34.720 28.104 23.677 1.00 90.31 129 ASP A CA 1
ATOM 1012 C C . ASP A 1 129 ? -34.783 27.917 22.164 1.00 90.31 129 ASP A C 1
ATOM 1014 O O . ASP A 1 129 ? -35.268 26.910 21.648 1.00 90.31 129 ASP A O 1
ATOM 1018 N N . VAL A 1 130 ? -34.299 28.945 21.471 1.00 92.25 130 VAL A N 1
ATOM 1019 C CA . VAL A 1 130 ? -34.288 29.022 20.012 1.00 92.25 130 VAL A CA 1
ATOM 1020 C C . VAL A 1 130 ? -33.257 28.063 19.408 1.00 92.25 130 VAL A C 1
ATOM 1022 O O . VAL A 1 130 ? -33.446 27.644 18.274 1.00 92.25 130 VAL A O 1
ATOM 1025 N N . TYR A 1 131 ? -32.204 27.664 20.133 1.00 94.00 131 TYR A N 1
ATOM 1026 C CA . TYR A 1 131 ? -31.191 26.755 19.580 1.00 94.00 131 TYR A CA 1
ATOM 1027 C C . TYR A 1 131 ? -31.687 25.321 19.471 1.00 94.00 131 TYR A C 1
ATOM 1029 O O . TYR A 1 131 ? -31.382 24.652 18.494 1.00 94.00 131 TYR A O 1
ATOM 1037 N N . LEU A 1 132 ? -32.537 24.855 20.389 1.00 95.00 132 LEU A N 1
ATOM 1038 C CA . LEU A 1 132 ? -33.173 23.542 20.217 1.00 95.00 132 LEU A CA 1
ATOM 1039 C C . LEU A 1 132 ? -34.042 23.480 18.945 1.00 95.00 132 LEU A C 1
ATOM 1041 O O . LEU A 1 132 ? -34.296 22.394 18.433 1.00 95.00 132 LEU A O 1
ATOM 1045 N N . GLN A 1 133 ? -34.441 24.625 18.381 1.00 94.38 133 GLN A N 1
ATOM 1046 C CA . GLN A 1 133 ? -35.178 24.708 17.114 1.00 94.38 133 GLN A CA 1
ATOM 1047 C C . GLN A 1 133 ? -34.287 24.614 15.872 1.00 94.38 133 GLN A C 1
ATOM 1049 O O . GLN A 1 133 ? -34.804 24.483 14.768 1.00 94.38 133 GLN A O 1
ATOM 1054 N N . THR A 1 134 ? -32.962 24.659 16.014 1.00 94.31 134 THR A N 1
ATOM 1055 C CA . THR A 1 134 ? -32.044 24.635 14.867 1.00 94.31 134 THR A CA 1
ATOM 1056 C C . THR A 1 134 ? -31.698 23.219 14.440 1.00 94.31 134 THR A C 1
ATOM 1058 O O . THR A 1 134 ? -31.172 23.032 13.356 1.00 94.31 134 THR A O 1
ATOM 1061 N N . GLY A 1 135 ? -31.951 22.202 15.269 1.00 93.88 135 GLY A N 1
ATOM 1062 C CA . GLY A 1 135 ? -31.511 20.829 14.990 1.00 93.88 135 GLY A CA 1
ATOM 1063 C C . GLY A 1 135 ? -29.996 20.619 15.094 1.00 93.88 135 GLY A C 1
ATOM 1064 O O . GLY A 1 135 ? -29.501 19.543 14.772 1.00 93.88 135 GLY A O 1
ATOM 1065 N N . ALA A 1 136 ? -29.264 21.623 15.573 1.00 96.56 136 ALA A N 1
ATOM 1066 C CA . ALA A 1 136 ? -27.832 21.562 15.844 1.00 96.56 136 ALA A CA 1
ATOM 1067 C C . ALA A 1 136 ? -27.535 21.913 17.314 1.00 96.56 136 ALA A C 1
ATOM 1069 O O . ALA A 1 136 ? -26.525 22.538 17.628 1.00 96.56 136 ALA A O 1
ATOM 1070 N N . ALA A 1 137 ? -28.454 21.551 18.214 1.00 97.25 137 ALA A N 1
ATOM 1071 C CA . ALA A 1 137 ? -28.308 21.717 19.652 1.00 97.25 137 ALA A CA 1
ATOM 1072 C C . ALA A 1 137 ? -28.970 20.569 20.420 1.00 97.25 137 ALA A C 1
ATOM 1074 O O . ALA A 1 137 ? -29.985 20.020 19.985 1.00 97.25 137 ALA A O 1
ATOM 1075 N N . ALA A 1 138 ? -28.408 20.235 21.579 1.00 97.31 138 ALA A N 1
ATOM 1076 C CA . ALA A 1 138 ? -28.948 19.246 22.499 1.00 97.31 138 ALA A CA 1
ATOM 1077 C C . ALA A 1 138 ? -28.555 19.565 23.943 1.00 97.31 138 ALA A C 1
ATOM 1079 O O . ALA A 1 138 ? -27.423 19.964 24.220 1.00 97.31 138 ALA A O 1
ATOM 1080 N N . VAL A 1 139 ? -29.475 19.329 24.875 1.00 97.06 139 VAL A N 1
ATOM 1081 C CA . VAL A 1 139 ? -29.197 19.258 26.310 1.00 97.06 139 VAL A CA 1
ATOM 1082 C C . VAL A 1 139 ? -28.853 17.817 26.651 1.00 97.06 139 VAL A C 1
ATOM 1084 O O . VAL A 1 139 ? -29.692 16.924 26.529 1.00 97.06 139 VAL A O 1
ATOM 1087 N N . ILE A 1 140 ? -27.626 17.598 27.103 1.00 96.19 140 ILE A N 1
ATOM 1088 C CA . ILE A 1 140 ? -27.081 16.299 27.475 1.00 96.19 140 ILE A CA 1
ATOM 1089 C C . ILE A 1 140 ? -26.830 16.216 28.983 1.00 96.19 140 ILE A C 1
ATOM 1091 O O . ILE A 1 140 ? -26.555 17.216 29.654 1.00 96.19 140 ILE A O 1
ATOM 1095 N N . GLN A 1 141 ? -26.950 15.010 29.528 1.00 94.00 141 GLN A N 1
ATOM 1096 C CA . GLN A 1 141 ? -26.723 14.716 30.944 1.00 94.00 141 GLN A CA 1
ATOM 1097 C C . GLN A 1 141 ? -26.107 13.323 31.097 1.00 94.00 141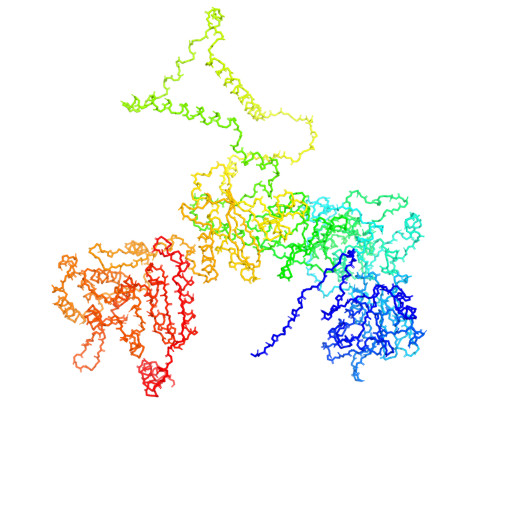 GLN A C 1
ATOM 1099 O O . GLN A 1 141 ? -26.338 12.449 30.262 1.00 94.00 141 GLN A O 1
ATOM 1104 N N . LEU A 1 142 ? -25.347 13.113 32.168 1.00 92.69 142 LEU A N 1
ATOM 1105 C CA . LEU A 1 142 ? -24.809 11.794 32.502 1.00 92.69 142 LEU A CA 1
ATOM 1106 C C . LEU A 1 142 ? -25.952 10.864 32.937 1.00 92.69 142 LEU A C 1
ATOM 1108 O O . LEU A 1 142 ? -26.891 11.310 33.601 1.00 92.69 142 LEU A O 1
ATOM 1112 N N . GLU A 1 143 ? -25.904 9.598 32.524 1.00 87.12 143 GLU A N 1
ATOM 1113 C CA . GLU A 1 143 ? -26.974 8.630 32.818 1.00 87.12 143 GLU A CA 1
ATOM 1114 C C . GLU A 1 143 ? -26.948 8.155 34.280 1.00 87.12 143 GLU A C 1
ATOM 1116 O O . GLU A 1 143 ? -27.992 7.939 34.899 1.00 87.12 143 GLU A O 1
ATOM 1121 N N . GLU A 1 144 ? -25.755 8.003 34.850 1.00 81.62 144 GLU A N 1
ATOM 1122 C CA . GLU A 1 144 ? -25.553 7.392 36.161 1.00 81.62 144 GLU A CA 1
ATOM 1123 C C . GLU A 1 144 ? -25.664 8.407 37.309 1.00 81.62 144 GLU A C 1
ATOM 1125 O O . GLU A 1 144 ? -24.973 9.424 37.337 1.00 81.62 144 GLU A O 1
ATOM 1130 N N . GLU A 1 145 ? -26.483 8.096 38.323 1.00 69.69 145 GLU A N 1
ATOM 1131 C CA . GLU A 1 145 ? -26.637 8.941 39.525 1.00 69.69 145 GLU A CA 1
ATOM 1132 C C . GLU A 1 145 ? -25.344 9.055 40.365 1.00 69.69 145 GLU A C 1
ATOM 1134 O O . GLU A 1 145 ? -25.192 10.024 41.109 1.00 69.69 145 GLU A O 1
ATOM 1139 N N . ASP A 1 146 ? -24.419 8.094 40.232 1.00 71.38 146 ASP A N 1
ATOM 1140 C CA . ASP A 1 146 ? -23.126 8.033 40.934 1.00 71.38 146 ASP A CA 1
ATOM 1141 C C . ASP A 1 146 ? -21.922 8.285 39.989 1.00 71.38 146 ASP A C 1
ATOM 1143 O O . ASP A 1 146 ? -20.804 7.866 40.302 1.00 71.38 146 ASP A O 1
ATOM 1147 N N . ALA A 1 147 ? -22.132 8.944 38.838 1.00 77.00 147 ALA A N 1
ATOM 1148 C CA . ALA A 1 147 ? -21.061 9.248 37.882 1.00 77.00 147 ALA A CA 1
ATOM 1149 C C . ALA A 1 147 ? -19.887 9.987 38.554 1.00 77.00 147 ALA A C 1
ATOM 1151 O O . ALA A 1 147 ? -20.069 10.908 39.359 1.00 77.00 147 ALA A O 1
ATOM 1152 N N . THR A 1 148 ? -18.665 9.572 38.225 1.00 83.69 148 THR A N 1
ATOM 1153 C CA . THR A 1 148 ? -17.434 10.211 38.698 1.00 83.69 148 THR A CA 1
ATOM 1154 C C . THR A 1 148 ? -17.092 11.451 37.883 1.00 83.69 148 THR A C 1
ATOM 1156 O O . THR A 1 148 ? -16.559 12.404 38.457 1.00 83.69 148 THR A O 1
ATOM 1159 N N . THR A 1 149 ? -17.454 11.471 36.596 1.00 88.50 149 THR A N 1
ATOM 1160 C CA . THR A 1 149 ? -17.337 12.656 35.743 1.00 88.50 149 THR A CA 1
ATOM 1161 C C . THR A 1 149 ? -18.325 13.726 36.189 1.00 88.50 149 THR A C 1
ATOM 1163 O O . THR A 1 149 ? -19.526 13.512 36.340 1.00 88.50 149 THR A O 1
ATOM 1166 N N . THR A 1 150 ? -17.826 14.933 36.390 1.00 91.44 150 THR A N 1
ATOM 1167 C CA . THR A 1 150 ? -18.632 16.122 36.651 1.00 91.44 150 THR A CA 1
ATOM 1168 C C . THR A 1 150 ? -19.140 16.733 35.346 1.00 91.44 150 THR A C 1
ATOM 1170 O O . THR A 1 150 ? -18.536 16.584 34.290 1.00 91.44 150 THR A O 1
ATOM 1173 N N . ILE A 1 151 ? -20.208 17.533 35.397 1.00 92.25 151 ILE A N 1
ATOM 1174 C CA . ILE A 1 151 ? -20.699 18.259 34.207 1.00 92.25 151 ILE A CA 1
ATOM 1175 C C . ILE A 1 151 ? -19.642 19.220 33.635 1.00 92.25 151 ILE A C 1
ATOM 1177 O O . ILE A 1 151 ? -19.621 19.488 32.437 1.00 92.25 151 ILE A O 1
ATOM 1181 N N . GLN A 1 152 ? -18.733 19.716 34.478 1.00 91.44 152 GLN A N 1
ATOM 1182 C CA . GLN A 1 152 ? -17.593 20.507 34.022 1.00 91.44 152 GLN A CA 1
ATOM 1183 C C . GLN A 1 152 ? -16.591 19.653 33.228 1.00 91.44 152 GLN A C 1
ATOM 1185 O O . GLN A 1 152 ? -16.117 20.098 32.191 1.00 91.44 152 GLN A O 1
ATOM 1190 N N . GLU A 1 153 ? -16.288 18.433 33.674 1.00 92.38 153 GLU A N 1
ATOM 1191 C CA . GLU A 1 153 ? -15.434 17.496 32.925 1.00 92.38 153 GLU A CA 1
ATOM 1192 C C . GLU A 1 153 ? -16.121 17.018 31.636 1.00 92.38 153 GLU A C 1
ATOM 1194 O O . GLU A 1 153 ? -15.476 16.953 30.594 1.00 92.38 153 GLU A O 1
ATOM 1199 N N . LEU A 1 154 ? -17.443 16.813 31.651 1.00 94.69 154 LEU A N 1
ATOM 1200 C CA . LEU A 1 154 ? -18.222 16.575 30.432 1.00 94.69 154 LEU A CA 1
ATOM 1201 C C . LEU A 1 154 ? -18.075 17.738 29.439 1.00 94.69 154 LEU A C 1
ATOM 1203 O O . LEU A 1 154 ? -17.872 17.510 28.250 1.00 94.69 154 LEU A O 1
ATOM 1207 N N . ALA A 1 155 ? -18.136 18.986 29.917 1.00 95.94 155 ALA A N 1
ATOM 1208 C CA . ALA A 1 155 ? -17.916 20.156 29.072 1.00 95.94 155 ALA A CA 1
ATOM 1209 C C . ALA A 1 155 ? -16.496 20.199 28.487 1.00 95.94 155 ALA A C 1
ATOM 1211 O O . ALA A 1 155 ? -16.344 20.621 27.346 1.00 95.94 155 ALA A O 1
ATOM 1212 N N . ALA A 1 156 ? -15.478 19.735 29.218 1.00 95.19 156 ALA A N 1
ATOM 1213 C CA . ALA A 1 156 ? -14.108 19.648 28.710 1.00 95.19 156 ALA A CA 1
ATOM 1214 C C . ALA A 1 156 ? -14.005 18.638 27.560 1.00 95.19 156 ALA A C 1
ATOM 1216 O O . ALA A 1 156 ? -13.504 18.982 26.494 1.00 95.19 156 ALA A O 1
ATOM 1217 N N . ILE A 1 157 ? -14.578 17.441 27.737 1.00 95.19 157 ILE A N 1
ATOM 1218 C CA . ILE A 1 157 ? -14.631 16.401 26.696 1.00 95.19 157 ILE A CA 1
ATOM 1219 C C . ILE A 1 157 ? -15.371 16.917 25.454 1.00 95.19 157 ILE A C 1
ATOM 1221 O O . ILE A 1 157 ? -14.953 16.680 24.325 1.00 95.19 157 ILE A O 1
ATOM 1225 N N . VAL A 1 158 ? -16.478 17.641 25.641 1.00 97.00 158 VAL A N 1
ATOM 1226 C CA . VAL A 1 158 ? -17.226 18.241 24.526 1.00 97.00 158 VAL A CA 1
ATOM 1227 C C . VAL A 1 158 ? -16.397 19.303 23.801 1.00 97.00 158 VAL A C 1
ATOM 1229 O O . VAL A 1 158 ? -16.417 19.335 22.576 1.00 97.00 158 VAL A O 1
ATOM 1232 N N . ILE A 1 159 ? -15.657 20.158 24.513 1.00 95.88 159 ILE A N 1
ATOM 1233 C CA . ILE A 1 159 ? -14.759 21.140 23.883 1.00 95.88 159 ILE A CA 1
ATOM 1234 C C . ILE A 1 159 ? -13.696 20.424 23.045 1.00 95.88 159 ILE A C 1
ATOM 1236 O O . ILE A 1 159 ? -13.538 20.756 21.871 1.00 95.88 159 ILE A O 1
ATOM 1240 N N . GLU A 1 160 ? -13.034 19.421 23.627 1.00 93.31 160 GLU A N 1
ATOM 1241 C CA . GLU A 1 160 ? -11.968 18.649 22.981 1.00 93.31 160 GLU A CA 1
ATOM 1242 C C . GLU A 1 160 ? -12.432 18.007 21.667 1.00 93.31 160 GLU A C 1
ATOM 1244 O O . GLU A 1 160 ? -11.740 18.054 20.652 1.00 93.31 160 GLU A O 1
ATOM 1249 N N . ILE A 1 161 ? -13.638 17.440 21.673 1.00 93.69 161 ILE A N 1
ATOM 1250 C CA . ILE A 1 161 ? -14.187 16.708 20.533 1.00 93.69 161 ILE A CA 1
ATOM 1251 C C . ILE A 1 161 ? -14.840 17.632 19.505 1.00 93.69 161 ILE A C 1
ATOM 1253 O O . ILE A 1 161 ? -14.647 17.454 18.303 1.00 93.69 161 ILE A O 1
ATOM 1257 N N . CYS A 1 162 ? -15.658 18.581 19.951 1.00 95.06 162 CYS A N 1
ATOM 1258 C CA . CYS A 1 162 ? -16.594 19.272 19.071 1.00 95.06 162 CYS A CA 1
ATOM 1259 C C . CYS A 1 162 ? -16.011 20.535 18.443 1.00 95.06 162 CYS A C 1
ATOM 1261 O O . CYS A 1 162 ? -16.443 20.895 17.354 1.00 95.06 162 CYS A O 1
ATOM 1263 N N . VAL A 1 163 ? -15.023 21.191 19.067 1.00 92.50 163 VAL A N 1
ATOM 1264 C CA . VAL A 1 163 ? -14.376 22.372 18.465 1.00 92.50 163 VAL A CA 1
ATOM 1265 C C . VAL A 1 163 ? -13.731 22.035 17.115 1.00 92.50 163 VAL A C 1
ATOM 1267 O O . VAL A 1 163 ? -14.061 22.722 16.149 1.00 92.50 163 VAL A O 1
ATOM 1270 N N . PRO A 1 164 ? -12.904 20.975 16.985 1.00 88.50 164 PRO A N 1
ATOM 1271 C CA . PRO A 1 164 ? -12.347 20.598 15.688 1.00 88.50 164 PRO A CA 1
ATOM 1272 C C . PRO A 1 164 ? -13.429 20.259 14.657 1.00 88.50 164 PRO A C 1
ATOM 1274 O O . PRO A 1 164 ? -13.378 20.767 13.546 1.00 88.50 164 PRO A O 1
ATOM 1277 N N . ILE A 1 165 ? -14.445 19.477 15.044 1.00 91.00 165 ILE A N 1
ATOM 1278 C CA . ILE A 1 165 ? -15.534 19.039 14.150 1.00 91.00 165 ILE A CA 1
ATOM 1279 C C . ILE A 1 165 ? -16.351 20.229 13.634 1.00 91.00 165 ILE A C 1
ATOM 1281 O O . ILE A 1 165 ? -16.731 20.271 12.469 1.00 91.00 165 ILE A O 1
ATOM 1285 N N . PHE A 1 166 ? -16.647 21.205 14.492 1.00 91.75 166 PHE A N 1
ATOM 1286 C CA . PHE A 1 166 ? -17.437 22.369 14.094 1.00 91.75 166 PHE A CA 1
ATOM 1287 C C . PHE A 1 166 ? -16.651 23.304 13.177 1.00 91.75 166 PHE A C 1
ATOM 1289 O O . PHE A 1 166 ? -17.241 23.885 12.268 1.00 91.75 166 PHE A O 1
ATOM 1296 N N . GLN A 1 167 ? -15.324 23.379 13.326 1.00 86.06 167 GLN A N 1
ATOM 1297 C CA . GLN A 1 167 ? -14.486 24.115 12.379 1.00 86.06 167 GLN A CA 1
ATOM 1298 C C . GLN A 1 167 ? -14.550 23.544 10.955 1.00 86.06 167 GLN A C 1
ATOM 1300 O O . GLN A 1 167 ? -14.502 24.333 10.007 1.00 86.06 167 GLN A O 1
ATOM 1305 N N . GLU A 1 168 ? -14.717 22.224 10.790 1.00 85.00 168 GLU A N 1
ATOM 1306 C CA . GLU A 1 168 ? -14.864 21.581 9.469 1.00 85.00 168 GLU A CA 1
ATOM 1307 C C . GLU A 1 168 ? -16.078 22.110 8.697 1.00 85.00 168 GLU A C 1
ATOM 1309 O O . GLU A 1 168 ? -16.056 22.199 7.472 1.00 85.00 168 GLU A O 1
ATOM 1314 N N . VAL A 1 169 ? -17.108 22.542 9.425 1.00 87.25 169 VAL A N 1
ATOM 1315 C CA . VAL A 1 169 ? -18.344 23.119 8.879 1.00 87.25 169 VAL A CA 1
ATOM 1316 C C . VAL A 1 169 ? -18.446 24.627 9.119 1.00 87.25 169 VAL A C 1
ATOM 1318 O O . VAL A 1 169 ? -19.536 25.191 9.133 1.00 87.25 169 VAL A O 1
ATOM 1321 N N . GLN A 1 170 ? -17.302 25.290 9.333 1.00 87.56 170 GLN A N 1
ATOM 1322 C CA . GLN A 1 170 ? -17.181 26.738 9.557 1.00 87.56 170 GLN A CA 1
ATOM 1323 C C . GLN A 1 170 ? -18.022 27.282 10.731 1.00 87.56 170 GLN A C 1
ATOM 1325 O O . GLN A 1 170 ? -18.309 28.479 10.789 1.00 87.56 170 GLN A O 1
ATOM 1330 N N . GLY A 1 171 ? -18.394 26.425 11.681 1.00 89.75 171 GLY A N 1
ATOM 1331 C CA . GLY A 1 171 ? -19.212 26.777 12.833 1.00 89.75 171 GLY A CA 1
ATOM 1332 C C . GLY A 1 171 ? -18.412 26.898 14.127 1.00 89.75 171 GLY A C 1
ATOM 1333 O O . GLY A 1 171 ? -17.340 26.319 14.292 1.00 89.75 171 GLY A O 1
ATOM 1334 N N . ASP A 1 172 ? -18.964 27.653 15.074 1.00 92.62 172 ASP A N 1
ATOM 1335 C CA . ASP A 1 172 ? -18.399 27.814 16.412 1.00 92.62 172 ASP A CA 1
ATOM 1336 C C . ASP A 1 172 ? -19.156 26.978 17.448 1.00 92.62 172 ASP A C 1
ATOM 1338 O O . ASP A 1 172 ? -20.350 26.701 17.319 1.00 92.62 172 ASP A O 1
ATOM 1342 N N . ILE A 1 173 ? -18.468 26.598 18.524 1.00 95.00 173 ILE A N 1
ATOM 1343 C CA . ILE A 1 173 ? -19.091 25.885 19.639 1.00 95.00 173 ILE A CA 1
ATOM 1344 C C . ILE A 1 173 ? -19.874 26.839 20.546 1.00 95.00 173 ILE A C 1
ATOM 1346 O O . ILE A 1 173 ? -19.398 27.903 20.935 1.00 95.00 173 ILE A O 1
ATOM 1350 N N . GLY A 1 174 ? -21.071 26.435 20.953 1.00 96.31 174 GLY A N 1
ATOM 1351 C CA . GLY A 1 174 ? -21.780 27.029 22.076 1.00 96.31 174 GLY A CA 1
ATOM 1352 C C . GLY A 1 174 ? -22.005 26.018 23.188 1.00 96.31 174 GLY A C 1
ATOM 1353 O O . GLY A 1 174 ? -22.397 24.882 22.927 1.00 96.31 174 GLY A O 1
ATOM 1354 N N . LEU A 1 175 ? -21.798 26.451 24.429 1.00 97.62 175 LEU A N 1
ATOM 1355 C CA . LEU A 1 175 ? -22.074 25.678 25.631 1.00 97.62 175 LEU A CA 1
ATOM 1356 C C . LEU A 1 175 ? -22.877 26.496 26.639 1.00 97.62 175 LEU A C 1
ATOM 1358 O O . LEU A 1 175 ? -22.493 27.615 27.004 1.00 97.62 175 LEU A O 1
ATOM 1362 N N . VAL A 1 176 ? -23.955 25.899 27.150 1.00 96.94 176 VAL A N 1
ATOM 1363 C CA . VAL A 1 176 ? -24.694 26.421 28.305 1.00 96.94 176 VAL A CA 1
ATOM 1364 C C . VAL A 1 176 ? -24.572 25.444 29.468 1.00 96.94 176 VAL A C 1
ATOM 1366 O O . VAL A 1 176 ? -25.065 24.317 29.414 1.00 96.94 176 VAL A O 1
ATOM 1369 N N . LEU A 1 177 ? -23.890 25.879 30.525 1.00 96.69 177 LEU A N 1
ATOM 1370 C CA . LEU A 1 177 ? -23.632 25.090 31.721 1.00 96.69 177 LEU A CA 1
ATOM 1371 C C . LEU A 1 177 ? -24.779 25.242 32.729 1.00 96.69 177 LEU A C 1
ATOM 1373 O O . LEU A 1 177 ? -25.059 26.353 33.191 1.00 96.69 177 LEU A O 1
ATOM 1377 N N . PHE A 1 178 ? -25.396 24.125 33.114 1.00 94.88 178 PHE A N 1
ATOM 1378 C CA . PHE A 1 178 ? -26.387 24.046 34.192 1.00 94.88 178 PHE A CA 1
ATOM 1379 C C . PHE A 1 178 ? -25.776 23.386 35.443 1.00 94.88 178 PHE A C 1
ATOM 1381 O O . PHE A 1 178 ? -24.572 23.146 35.515 1.00 94.88 178 PHE A O 1
ATOM 1388 N N . SER A 1 179 ? -26.589 23.121 36.472 1.00 90.81 179 SER A N 1
ATOM 1389 C CA . SER A 1 179 ? -26.145 22.428 37.693 1.00 90.81 179 SER A CA 1
ATOM 1390 C C . SER A 1 179 ? -25.768 20.963 37.463 1.00 90.81 179 SER A C 1
ATOM 1392 O O . SER A 1 179 ? -24.831 20.468 38.080 1.00 90.81 179 SER A O 1
ATOM 1394 N N . ASP A 1 180 ? -26.527 20.281 36.612 1.00 91.19 180 ASP A N 1
ATOM 1395 C CA . ASP A 1 180 ? -26.556 18.825 36.432 1.00 91.19 180 ASP A CA 1
ATOM 1396 C C . ASP A 1 180 ? -26.632 18.416 34.950 1.00 91.19 180 ASP A C 1
ATOM 1398 O O . ASP A 1 180 ? -26.724 17.233 34.639 1.00 91.19 180 ASP A O 1
ATOM 1402 N N . LYS A 1 181 ? -26.597 19.389 34.029 1.00 94.50 181 LYS A N 1
ATOM 1403 C CA . LYS A 1 181 ? -26.704 19.182 32.578 1.00 94.50 181 LYS A CA 1
ATOM 1404 C C . LYS A 1 181 ? -25.823 20.160 31.810 1.00 94.50 181 LYS A C 1
ATOM 1406 O O . LYS A 1 181 ? -25.453 21.218 32.326 1.00 94.50 181 LYS A O 1
ATOM 1411 N N . LEU A 1 182 ? -25.552 19.828 30.557 1.00 97.31 182 LEU A N 1
ATOM 1412 C CA . LEU A 1 182 ? -24.826 20.668 29.616 1.00 97.31 182 LEU A CA 1
ATOM 1413 C C . LEU A 1 182 ? -25.637 20.788 28.331 1.00 97.31 182 LEU A C 1
ATOM 1415 O O . LEU A 1 182 ? -26.059 19.782 27.777 1.00 97.31 182 LEU A O 1
ATOM 1419 N N . GLN A 1 183 ? -25.839 22.000 27.836 1.00 97.44 183 GLN A N 1
ATOM 1420 C CA . GLN A 1 183 ? -26.323 22.195 26.474 1.00 97.44 183 GLN A CA 1
ATOM 1421 C C . GLN A 1 183 ? -25.141 22.406 25.547 1.00 97.44 183 GLN A C 1
ATOM 1423 O O . GLN A 1 183 ? -24.308 23.272 25.809 1.00 97.44 183 GLN A O 1
ATOM 1428 N N . VAL A 1 184 ? -25.103 21.628 24.473 1.00 98.12 184 VAL A N 1
ATOM 1429 C CA . VAL A 1 184 ? -24.131 21.729 23.386 1.00 98.12 184 VAL A CA 1
ATOM 1430 C C . VAL A 1 184 ? -24.862 22.227 22.156 1.00 98.12 184 VAL A C 1
ATOM 1432 O O . VAL A 1 184 ? -25.960 21.756 21.863 1.00 98.12 184 VAL A O 1
ATOM 1435 N N . GLN A 1 185 ? -24.276 23.182 21.445 1.00 96.50 185 GLN A N 1
ATOM 1436 C CA . GLN A 1 185 ? -24.870 23.745 20.238 1.00 96.50 185 GLN A CA 1
ATOM 1437 C C . GLN A 1 185 ? -23.797 24.167 19.235 1.00 96.50 185 GLN A C 1
ATOM 1439 O O . GLN A 1 185 ? -22.751 24.684 19.622 1.00 96.50 185 GLN A O 1
ATOM 1444 N N . LEU A 1 186 ? -24.085 23.981 17.952 1.00 96.25 186 LEU A N 1
ATOM 1445 C CA . LEU A 1 186 ? -23.398 24.652 16.855 1.00 96.25 186 LEU A CA 1
ATOM 1446 C C . LEU A 1 186 ? -23.957 26.079 16.759 1.00 96.25 186 LEU A C 1
ATOM 1448 O O . LEU A 1 186 ? -25.176 26.262 16.682 1.00 96.25 186 LEU A O 1
ATOM 1452 N N . GLN A 1 187 ? -23.097 27.094 16.843 1.00 93.62 187 GLN A N 1
ATOM 1453 C CA . GLN A 1 187 ? -23.506 28.487 16.646 1.00 93.62 187 GLN A CA 1
ATOM 1454 C C . GLN A 1 187 ? -23.990 28.706 15.210 1.00 93.62 187 GLN A C 1
ATOM 1456 O O . GLN A 1 187 ? -23.582 28.004 14.286 1.00 93.62 187 GLN A O 1
ATOM 1461 N N . GLY A 1 188 ? -24.874 29.685 15.032 1.00 87.75 188 GLY A N 1
ATOM 1462 C CA . GLY A 1 188 ? -25.330 30.096 13.714 1.00 87.75 188 GLY A CA 1
ATOM 1463 C C . GLY A 1 188 ? -24.219 30.716 12.872 1.00 87.75 188 GLY A C 1
ATOM 1464 O O . GLY A 1 188 ? -23.344 31.387 13.415 1.00 87.75 188 GLY A O 1
ATOM 1465 N N . ALA A 1 189 ? -24.289 30.569 11.547 1.00 82.56 189 ALA A N 1
ATOM 1466 C CA . ALA A 1 189 ? -23.309 31.148 10.622 1.00 82.56 189 ALA A CA 1
ATOM 1467 C C . ALA A 1 189 ? -23.227 32.688 10.702 1.00 82.56 189 ALA A C 1
ATOM 1469 O O . ALA A 1 189 ? -22.190 33.274 10.400 1.00 82.56 189 ALA A O 1
ATOM 1470 N N . ASP A 1 190 ? -24.314 33.336 11.135 1.00 80.94 190 ASP A N 1
ATOM 1471 C CA . ASP A 1 190 ? -24.416 34.793 11.287 1.00 80.94 190 ASP A CA 1
ATOM 1472 C C . ASP A 1 190 ? -23.970 35.298 12.678 1.00 80.94 190 ASP A C 1
ATOM 1474 O O . ASP A 1 190 ? -24.052 36.496 12.972 1.00 80.94 190 ASP A O 1
ATOM 1478 N N . GLU A 1 191 ? -23.554 34.399 13.573 1.00 83.44 191 GLU A N 1
ATOM 1479 C CA . GLU A 1 191 ? -23.163 34.719 14.945 1.00 83.44 191 GLU A CA 1
ATOM 1480 C C . GLU A 1 191 ? -21.639 34.789 15.091 1.00 83.44 191 GLU A C 1
ATOM 1482 O O . GLU A 1 191 ? -20.889 34.059 14.452 1.00 83.44 191 GLU A O 1
ATOM 1487 N N . THR A 1 192 ? -21.163 35.701 15.943 1.00 79.38 192 THR A N 1
ATOM 1488 C CA . THR A 1 192 ? -19.726 35.947 16.102 1.00 79.38 192 THR A CA 1
ATOM 1489 C C . THR A 1 192 ? -19.157 35.103 17.240 1.00 79.38 192 THR A C 1
ATOM 1491 O O . THR A 1 192 ? -19.236 35.511 18.405 1.00 79.38 192 THR A O 1
ATOM 1494 N N . GLY A 1 193 ? -18.559 33.965 16.899 1.00 86.25 193 GLY A N 1
ATOM 1495 C CA . GLY A 1 193 ? -17.665 33.230 17.785 1.00 86.25 193 GLY A CA 1
ATOM 1496 C C . GLY A 1 193 ? -18.304 32.265 18.770 1.00 86.25 193 GLY A C 1
ATOM 1497 O O . GLY A 1 193 ? -19.528 32.170 18.873 1.00 86.25 193 GLY A O 1
ATOM 1498 N N . PRO A 1 194 ? -17.461 31.553 19.542 1.00 92.06 194 PRO A N 1
ATOM 1499 C CA . PRO A 1 194 ? -17.934 30.625 20.553 1.00 92.06 194 PRO A CA 1
ATOM 1500 C C . PRO A 1 194 ? -18.766 31.300 21.645 1.00 92.06 194 PRO A C 1
ATOM 1502 O O . PRO A 1 194 ? -18.424 32.377 22.142 1.00 92.06 194 PRO A O 1
ATOM 1505 N N . LEU A 1 195 ? -19.821 30.619 22.092 1.00 93.69 195 LEU A N 1
ATOM 1506 C CA . LEU A 1 195 ? -20.690 31.081 23.174 1.00 93.69 195 LEU A CA 1
ATOM 1507 C C . LEU A 1 195 ? -20.490 30.225 24.421 1.00 93.69 195 LEU A C 1
ATOM 1509 O O . LEU A 1 195 ? -20.858 29.057 24.439 1.00 93.69 195 LEU A O 1
ATOM 1513 N N . PHE A 1 196 ? -20.021 30.819 25.515 1.00 95.69 196 PHE A N 1
ATOM 1514 C CA . PHE A 1 196 ? -19.932 30.136 26.807 1.00 95.69 196 PHE A CA 1
ATOM 1515 C C . PHE A 1 196 ? -20.817 30.840 27.828 1.00 95.69 196 PHE A C 1
ATOM 1517 O O . PHE A 1 196 ? -20.560 31.980 28.212 1.00 95.69 196 PHE A O 1
ATOM 1524 N N . ARG A 1 197 ? -21.879 30.171 28.282 1.00 95.88 197 ARG A N 1
ATOM 1525 C CA . ARG A 1 197 ? -22.843 30.719 29.245 1.00 95.88 197 ARG A CA 1
ATOM 1526 C C . ARG A 1 197 ? -23.027 29.769 30.419 1.00 95.88 197 ARG A C 1
ATOM 1528 O O . ARG A 1 197 ? -23.075 28.564 30.232 1.00 95.88 197 ARG A O 1
ATOM 1535 N N . ALA A 1 198 ? -23.179 30.306 31.626 1.00 96.31 198 ALA A N 1
ATOM 1536 C CA . ALA A 1 198 ? -23.557 29.514 32.792 1.00 96.31 198 ALA A CA 1
ATOM 1537 C C . ALA A 1 198 ? -24.878 30.019 33.378 1.00 96.31 198 ALA A C 1
ATOM 1539 O O . ALA A 1 198 ? -25.061 31.223 33.585 1.00 96.31 198 ALA A O 1
ATOM 1540 N N . GLU A 1 199 ? -25.799 29.097 33.645 1.00 94.88 199 GLU A N 1
ATOM 1541 C CA . GLU A 1 199 ? -27.091 29.394 34.254 1.00 94.88 199 GLU A CA 1
ATOM 1542 C C . GLU A 1 199 ? -27.008 29.523 35.780 1.00 94.88 199 GLU A C 1
ATOM 1544 O O . GLU A 1 199 ? -26.034 29.146 36.440 1.00 94.88 199 GLU A O 1
ATOM 1549 N N . ALA A 1 200 ? -28.059 30.092 36.374 1.00 88.81 200 ALA A N 1
ATOM 1550 C CA . ALA A 1 200 ? -28.134 30.260 37.819 1.00 88.81 200 ALA A CA 1
ATOM 1551 C C . ALA A 1 200 ? -28.138 28.896 38.537 1.00 88.81 200 ALA A C 1
ATOM 1553 O O . ALA A 1 200 ? -29.096 28.136 38.433 1.00 88.81 200 ALA A O 1
ATOM 1554 N N . GLY A 1 201 ? -27.088 28.621 39.319 1.00 87.19 201 GLY A N 1
ATOM 1555 C CA . GLY A 1 201 ? -26.920 27.359 40.053 1.00 87.19 201 GLY A CA 1
ATOM 1556 C C . GLY A 1 201 ? -25.858 26.419 39.476 1.00 87.19 201 GLY A C 1
ATOM 1557 O O . GLY A 1 201 ? -25.564 25.411 40.114 1.00 87.19 201 GLY A O 1
ATOM 1558 N N . ALA A 1 202 ? -25.252 26.761 38.333 1.00 92.50 202 ALA A N 1
ATOM 1559 C CA . ALA A 1 202 ? -24.081 26.069 37.800 1.00 92.50 202 ALA A CA 1
ATOM 1560 C C . ALA A 1 202 ? -22.859 26.165 38.739 1.00 92.50 202 ALA A C 1
ATOM 1562 O O . ALA A 1 202 ? -22.785 27.037 39.613 1.00 92.50 202 ALA A O 1
ATOM 1563 N N . SER A 1 203 ? -21.871 25.286 38.533 1.00 89.50 203 SER A N 1
ATOM 1564 C CA . SER A 1 203 ? -20.635 25.222 39.337 1.00 89.50 203 SER A CA 1
ATOM 1565 C C . SER A 1 203 ? -19.790 26.502 39.272 1.00 89.50 203 SER A C 1
ATOM 1567 O O . SER A 1 203 ? -19.007 26.786 40.181 1.00 89.50 203 SER A O 1
ATOM 1569 N N . MET A 1 204 ? -19.972 27.302 38.223 1.00 94.38 204 MET A N 1
ATOM 1570 C CA . MET A 1 204 ? -19.272 28.556 37.981 1.00 94.38 204 MET A CA 1
ATOM 1571 C C . MET A 1 204 ? -20.189 29.584 37.313 1.00 94.38 204 MET A C 1
ATOM 1573 O O . MET A 1 204 ? -21.220 29.245 36.743 1.00 94.38 204 MET A O 1
ATOM 1577 N N . ASN A 1 205 ? -19.828 30.866 37.409 1.00 95.75 205 ASN A N 1
ATOM 1578 C CA . ASN A 1 205 ? -20.535 31.931 36.692 1.00 95.75 205 ASN A CA 1
ATOM 1579 C C . ASN A 1 205 ? -20.023 32.054 35.246 1.00 95.75 205 ASN A C 1
ATOM 1581 O O . ASN A 1 205 ? -18.936 31.574 34.936 1.00 95.75 205 ASN A O 1
ATOM 1585 N N . THR A 1 206 ? -20.771 32.753 34.389 1.00 96.31 206 THR A N 1
ATOM 1586 C CA . THR A 1 206 ? -20.456 32.899 32.957 1.00 96.31 206 THR A CA 1
ATOM 1587 C C . THR A 1 206 ? -19.024 33.361 32.680 1.00 96.31 206 THR A C 1
ATOM 1589 O O . THR A 1 206 ? -18.344 32.742 31.877 1.00 96.31 206 THR A O 1
ATOM 1592 N N . ALA A 1 207 ? -18.523 34.389 33.371 1.00 95.50 207 ALA A N 1
ATOM 1593 C CA . ALA A 1 207 ? -17.175 34.913 33.117 1.00 95.50 207 ALA A CA 1
ATOM 1594 C C . ALA A 1 207 ? -16.066 33.911 33.493 1.00 95.50 207 ALA A C 1
ATOM 1596 O O . ALA A 1 207 ? -15.034 33.822 32.824 1.00 95.50 207 ALA A O 1
ATOM 1597 N N . ALA A 1 208 ? -16.275 33.156 34.576 1.00 96.00 208 ALA A N 1
ATOM 1598 C CA . ALA A 1 208 ? -15.371 32.084 34.973 1.00 96.00 208 ALA A CA 1
ATOM 1599 C C . ALA A 1 208 ? -15.427 30.908 33.987 1.00 96.00 208 ALA A C 1
ATOM 1601 O O . ALA A 1 208 ? -14.375 30.387 33.630 1.00 96.00 208 ALA A O 1
ATOM 1602 N N . PHE A 1 209 ? -16.625 30.548 33.513 1.00 96.00 209 PHE A N 1
ATOM 1603 C CA . PHE A 1 209 ? -16.818 29.489 32.522 1.00 96.00 209 PHE A CA 1
ATOM 1604 C C . PHE A 1 209 ? -16.186 29.823 31.184 1.00 96.00 209 PHE A C 1
ATOM 1606 O O . PHE A 1 209 ? -15.448 29.009 30.655 1.00 96.00 209 PHE A O 1
ATOM 1613 N N . GLU A 1 210 ? -16.379 31.041 30.691 1.00 94.50 210 GLU A N 1
ATOM 1614 C CA . GLU A 1 210 ? -15.740 31.515 29.469 1.00 94.50 210 GLU A CA 1
ATOM 1615 C C . GLU A 1 210 ? -14.211 31.450 29.579 1.00 94.50 210 GLU A C 1
ATOM 1617 O O . GLU A 1 210 ? -13.541 30.897 28.712 1.00 94.50 210 GLU A O 1
ATOM 1622 N N . THR A 1 211 ? -13.638 31.956 30.676 1.00 94.25 211 THR A N 1
ATOM 1623 C CA . THR A 1 211 ? -12.181 31.903 30.886 1.00 94.25 211 THR A CA 1
ATOM 1624 C C . THR A 1 211 ? -11.665 30.465 30.933 1.00 94.25 211 THR A C 1
ATOM 1626 O O . THR A 1 211 ? -10.620 30.177 30.355 1.00 94.25 211 THR A O 1
ATOM 1629 N N . TRP A 1 212 ? -12.389 29.578 31.617 1.00 95.62 212 TRP A N 1
ATOM 1630 C CA . TRP A 1 212 ? -12.046 28.164 31.729 1.00 95.62 212 TRP A CA 1
ATOM 1631 C C . TRP A 1 212 ? -12.166 27.434 30.384 1.00 95.62 212 TRP A C 1
ATOM 1633 O O . TRP A 1 212 ? -11.228 26.746 29.999 1.00 95.62 212 TRP A O 1
ATOM 1643 N N . ALA A 1 213 ? -13.256 27.639 29.641 1.00 94.88 213 ALA A N 1
ATOM 1644 C CA . ALA A 1 213 ? -13.523 26.980 28.364 1.00 94.88 213 ALA A CA 1
ATOM 1645 C C . ALA A 1 213 ? -12.468 27.331 27.310 1.00 94.88 213 ALA A C 1
ATOM 1647 O O . ALA A 1 213 ? -11.966 26.448 26.625 1.00 94.88 213 ALA A O 1
ATOM 1648 N N . TRP A 1 214 ? -12.042 28.595 27.244 1.00 92.75 214 TRP A N 1
ATOM 1649 C CA . TRP A 1 214 ? -10.914 28.981 26.393 1.00 92.75 214 TRP A CA 1
ATOM 1650 C C . TRP A 1 214 ? -9.597 28.308 26.800 1.00 92.75 214 TRP A C 1
ATOM 1652 O O . TRP A 1 214 ? -8.809 27.957 25.931 1.00 92.75 214 TRP A O 1
ATOM 1662 N N . GLY A 1 215 ? -9.370 28.080 28.098 1.00 93.69 215 GLY A N 1
ATOM 1663 C CA . GLY A 1 215 ? -8.230 27.283 28.559 1.00 93.69 215 GLY A CA 1
ATOM 1664 C C . GLY A 1 215 ? -8.317 25.814 28.130 1.00 93.69 215 GLY A C 1
ATOM 1665 O O . GLY A 1 215 ? -7.300 25.222 27.800 1.00 93.69 215 GLY A O 1
ATOM 1666 N N . GLN A 1 216 ? -9.520 25.237 28.074 1.00 94.56 216 GLN A N 1
ATOM 1667 C CA . GLN A 1 216 ? -9.724 23.884 27.540 1.00 94.56 216 GLN A CA 1
ATOM 1668 C C . GLN A 1 216 ? -9.524 23.821 26.020 1.00 94.56 216 GLN A C 1
ATOM 1670 O O . GLN A 1 216 ? -8.986 22.839 25.519 1.00 94.56 216 GLN A O 1
ATOM 1675 N N . ILE A 1 217 ? -9.893 24.876 25.281 1.00 92.38 217 ILE A N 1
ATOM 1676 C CA . ILE A 1 217 ? -9.559 24.988 23.851 1.00 92.38 217 ILE A CA 1
ATOM 1677 C C . ILE A 1 217 ? -8.037 25.012 23.667 1.00 92.38 217 ILE A C 1
ATOM 1679 O O . ILE A 1 217 ? -7.525 24.318 22.796 1.00 92.38 217 ILE A O 1
ATOM 1683 N N . ASP A 1 218 ? -7.304 25.758 24.499 1.00 92.19 218 ASP A N 1
ATOM 1684 C CA . ASP A 1 218 ? -5.837 25.759 24.447 1.00 92.19 218 ASP A CA 1
ATOM 1685 C C . ASP A 1 218 ? -5.262 24.351 24.676 1.00 92.19 218 ASP A C 1
ATOM 1687 O O . ASP A 1 218 ? -4.406 23.917 23.911 1.00 92.19 218 ASP A O 1
ATOM 1691 N N . GLU A 1 219 ? -5.774 23.618 25.672 1.00 90.75 219 GLU A N 1
ATOM 1692 C CA . GLU A 1 219 ? -5.377 22.229 25.958 1.00 90.75 219 GLU A CA 1
ATOM 1693 C C . GLU A 1 219 ? -5.729 21.260 24.813 1.00 90.75 219 GLU A C 1
ATOM 1695 O O . GLU A 1 219 ? -4.944 20.367 24.508 1.00 90.75 219 GLU A O 1
ATOM 1700 N N . THR A 1 220 ? -6.862 21.466 24.133 1.00 88.06 220 THR A N 1
ATOM 1701 C CA . THR A 1 220 ? -7.303 20.653 22.978 1.00 88.06 220 THR A CA 1
ATOM 1702 C C . THR A 1 220 ? -6.321 20.735 21.806 1.00 88.06 220 THR A C 1
ATOM 1704 O O . THR A 1 220 ? -6.133 19.773 21.063 1.00 88.06 220 THR A O 1
ATOM 1707 N N . TYR A 1 221 ? -5.680 21.893 21.637 1.00 88.69 221 TYR A N 1
ATOM 1708 C CA . TYR A 1 221 ? -4.675 22.134 20.604 1.00 88.69 221 TYR A CA 1
ATOM 1709 C C . TYR A 1 221 ? -3.248 21.941 21.138 1.00 88.69 221 TYR A C 1
ATOM 1711 O O . TYR A 1 221 ? -2.295 22.450 20.556 1.00 88.69 221 TYR A O 1
ATOM 1719 N N . GLU A 1 222 ? -3.060 21.186 22.218 1.00 88.88 222 GLU A N 1
ATOM 1720 C CA . GLU A 1 222 ? -1.763 20.585 22.517 1.00 88.88 222 GLU A CA 1
ATOM 1721 C C . GLU A 1 222 ? -1.637 19.252 21.752 1.00 88.88 222 GLU A C 1
ATOM 1723 O O . GLU A 1 222 ? -2.605 18.496 21.635 1.00 88.88 222 GLU A O 1
ATOM 1728 N N . PRO A 1 223 ? -0.466 18.933 21.179 1.00 87.62 223 PRO A N 1
ATOM 1729 C CA . PRO A 1 223 ? -0.280 17.680 20.459 1.00 87.62 223 PRO A CA 1
ATOM 1730 C C . PRO A 1 223 ? -0.312 16.491 21.432 1.00 87.62 223 PRO A C 1
ATOM 1732 O O . PRO A 1 223 ? 0.286 16.539 22.507 1.00 87.62 223 PRO A O 1
ATOM 1735 N N . ILE A 1 224 ? -0.963 15.390 21.034 1.00 79.69 224 ILE A N 1
ATOM 1736 C CA . ILE A 1 224 ? -1.031 14.144 21.830 1.00 79.69 224 ILE A CA 1
ATOM 1737 C C . ILE A 1 224 ? 0.376 13.595 22.112 1.00 79.69 224 ILE A C 1
ATOM 1739 O O . ILE A 1 224 ? 0.657 13.078 23.194 1.00 79.69 224 ILE A O 1
ATOM 1743 N N . SER A 1 225 ? 1.264 13.713 21.127 1.00 86.12 225 SER A N 1
ATOM 1744 C CA . SER A 1 225 ? 2.665 13.322 21.212 1.00 86.12 225 SER A CA 1
ATOM 1745 C C . SER A 1 225 ? 3.532 14.331 20.478 1.00 86.12 225 SER A C 1
ATOM 1747 O O . SER A 1 225 ? 3.140 14.842 19.432 1.00 86.12 225 SER A O 1
ATOM 1749 N N . VAL A 1 226 ? 4.727 14.565 21.006 1.00 88.06 226 VAL A N 1
ATOM 1750 C CA . VAL A 1 226 ? 5.742 15.422 20.391 1.00 88.06 226 VAL A CA 1
ATOM 1751 C C . VAL A 1 226 ? 6.873 14.519 19.896 1.00 88.06 226 VAL A C 1
ATOM 1753 O O . VAL A 1 226 ? 7.345 13.698 20.690 1.00 88.06 226 VAL A O 1
ATOM 1756 N N . PRO A 1 227 ? 7.306 14.624 18.626 1.00 89.75 227 PRO A N 1
ATOM 1757 C CA . PRO A 1 227 ? 8.442 13.859 18.135 1.00 89.75 227 PRO A CA 1
ATOM 1758 C C . PRO A 1 227 ? 9.720 14.213 18.906 1.00 89.75 227 PRO A C 1
ATOM 1760 O O . PRO A 1 227 ? 9.904 15.337 19.378 1.00 89.75 227 PRO A O 1
ATOM 1763 N N . GLU A 1 228 ? 10.618 13.240 19.065 1.00 88.06 228 GLU A N 1
ATOM 1764 C CA . GLU A 1 228 ? 11.911 13.499 19.694 1.00 88.06 228 GLU A CA 1
ATOM 1765 C C . GLU A 1 228 ? 12.750 14.414 18.793 1.00 88.06 228 GLU A C 1
ATOM 1767 O O . GLU A 1 228 ? 13.010 14.083 17.640 1.00 88.06 228 GLU A O 1
ATOM 1772 N N . CYS A 1 229 ? 13.214 15.546 19.331 1.00 90.69 229 CYS A N 1
ATOM 1773 C CA . CYS A 1 229 ? 14.103 16.463 18.619 1.00 90.69 229 CYS A CA 1
ATOM 1774 C C . CYS A 1 229 ? 15.442 16.611 19.364 1.00 90.69 229 CYS A C 1
ATOM 1776 O O . CYS A 1 229 ? 15.556 17.428 20.293 1.00 90.69 229 CYS A O 1
ATOM 1778 N N . PRO A 1 230 ? 16.463 15.809 19.001 1.00 88.81 230 PRO A N 1
ATOM 1779 C CA . PRO A 1 230 ? 17.768 15.816 19.654 1.00 88.81 230 PRO A CA 1
ATOM 1780 C C . PRO A 1 230 ? 18.408 17.209 19.702 1.00 88.81 230 PRO A C 1
ATOM 1782 O O . PRO A 1 230 ? 18.156 18.063 18.854 1.00 88.81 230 PRO A O 1
ATOM 1785 N N . ALA A 1 231 ? 19.261 17.465 20.696 1.00 80.12 231 ALA A N 1
ATOM 1786 C CA . ALA A 1 231 ? 19.956 18.754 20.826 1.00 80.12 231 ALA A CA 1
ATOM 1787 C C . ALA A 1 231 ? 20.944 19.027 19.673 1.00 80.12 231 ALA A C 1
ATOM 1789 O O . ALA A 1 231 ? 21.327 20.172 19.448 1.00 80.12 231 ALA A O 1
ATOM 1790 N N . ASP A 1 232 ? 21.362 17.971 18.979 1.00 77.81 232 ASP A N 1
ATOM 1791 C CA . ASP A 1 232 ? 22.207 17.962 17.788 1.00 77.81 232 ASP A CA 1
ATOM 1792 C C . ASP A 1 232 ? 21.417 17.804 16.479 1.00 77.81 232 ASP A C 1
ATOM 1794 O O . ASP A 1 232 ? 22.036 17.615 15.436 1.00 77.81 232 ASP A O 1
ATOM 1798 N N . ALA A 1 233 ? 20.080 17.896 16.521 1.00 80.00 233 ALA A N 1
ATOM 1799 C CA . ALA A 1 233 ? 19.251 17.962 15.320 1.00 80.00 233 ALA A CA 1
ATOM 1800 C C . ALA A 1 233 ? 19.661 19.138 14.422 1.00 80.00 233 ALA A C 1
ATOM 1802 O O . ALA A 1 233 ? 20.174 20.153 14.911 1.00 80.00 233 ALA A O 1
ATOM 1803 N N . ASP A 1 234 ? 19.405 18.997 13.121 1.00 76.25 234 ASP A N 1
ATOM 1804 C CA . ASP A 1 234 ? 19.799 19.964 12.101 1.00 76.25 234 ASP A CA 1
ATOM 1805 C C . ASP A 1 234 ? 19.298 21.367 12.454 1.00 76.25 234 ASP A C 1
ATOM 1807 O O . ASP A 1 234 ? 18.106 21.667 12.441 1.00 76.25 234 ASP A O 1
ATOM 1811 N N . SER A 1 235 ? 20.234 22.242 12.814 1.00 84.25 235 SER A N 1
ATOM 1812 C CA . SER A 1 235 ? 19.958 23.645 13.091 1.00 84.25 235 SER A CA 1
ATOM 1813 C C . SER A 1 235 ? 20.396 24.475 11.898 1.00 84.25 235 SER A C 1
ATOM 1815 O O . SER A 1 235 ? 21.553 24.383 11.489 1.00 84.25 235 SER A O 1
ATOM 1817 N N . LEU A 1 236 ? 19.513 25.329 11.394 1.00 91.62 236 LEU A N 1
ATOM 1818 C CA . LEU A 1 236 ? 19.826 26.202 10.269 1.00 91.62 236 LEU A CA 1
ATOM 1819 C C . LEU A 1 236 ? 20.455 27.500 10.777 1.00 91.62 236 LEU A C 1
ATOM 1821 O O . LEU A 1 236 ? 19.850 28.229 11.572 1.00 91.62 236 LEU A O 1
ATOM 1825 N N . ALA A 1 237 ? 21.665 27.819 10.324 1.00 92.44 237 ALA A N 1
ATOM 1826 C CA . ALA A 1 237 ? 22.230 29.151 10.486 1.00 92.44 237 ALA A CA 1
ATOM 1827 C C . ALA A 1 237 ? 21.442 30.172 9.646 1.00 92.44 237 ALA A C 1
ATOM 1829 O O . ALA A 1 237 ? 20.679 29.823 8.749 1.00 92.44 237 ALA A O 1
ATOM 1830 N N . SER A 1 238 ? 21.621 31.466 9.922 1.00 94.12 238 SER A N 1
ATOM 1831 C CA . SER A 1 238 ? 20.959 32.501 9.119 1.00 94.12 238 SER A CA 1
ATOM 1832 C C . SER A 1 238 ? 21.374 32.403 7.646 1.00 94.12 238 SER A C 1
ATOM 1834 O O . SER A 1 238 ? 22.563 32.461 7.328 1.00 94.12 238 SER A O 1
ATOM 1836 N N . GLY A 1 239 ? 20.376 32.295 6.773 1.00 92.44 239 GLY A N 1
ATOM 1837 C CA . GLY A 1 239 ? 20.498 32.125 5.330 1.00 92.44 239 GLY A CA 1
ATOM 1838 C C . GLY A 1 239 ? 20.496 30.667 4.863 1.00 92.44 239 GLY A C 1
ATOM 1839 O O . GLY A 1 239 ? 20.605 30.442 3.662 1.00 92.44 239 GLY A O 1
ATOM 1840 N N . GLU A 1 240 ? 20.410 29.693 5.774 1.00 94.94 240 GLU A N 1
ATOM 1841 C CA . GLU A 1 240 ? 20.350 28.267 5.433 1.00 94.94 240 GLU A CA 1
ATOM 1842 C C . GLU A 1 240 ? 18.908 27.760 5.316 1.00 94.94 240 GLU A C 1
ATOM 1844 O O . GLU A 1 240 ? 17.988 28.288 5.952 1.00 94.94 240 GLU A O 1
ATOM 1849 N N . THR A 1 241 ? 18.751 26.712 4.505 1.00 95.94 241 THR A N 1
ATOM 1850 C CA . THR A 1 241 ? 17.481 26.077 4.148 1.00 95.94 241 THR A CA 1
ATOM 1851 C C . THR A 1 241 ? 17.515 24.573 4.411 1.00 95.94 241 THR A C 1
ATOM 1853 O O . THR A 1 241 ? 18.574 23.935 4.372 1.00 95.94 241 THR A O 1
ATOM 1856 N N . PHE A 1 242 ? 16.339 24.014 4.669 1.00 94.75 242 PHE A N 1
ATOM 1857 C CA . PHE A 1 242 ? 16.046 22.592 4.669 1.00 94.75 242 PHE A CA 1
ATOM 1858 C C . PHE A 1 242 ? 14.894 22.337 3.681 1.00 94.75 242 PHE A C 1
ATOM 1860 O O . PHE A 1 242 ? 13.870 23.009 3.815 1.00 94.75 242 PHE A O 1
ATOM 1867 N N . PRO A 1 243 ? 15.039 21.393 2.734 1.00 94.25 243 PRO A N 1
ATOM 1868 C CA . PRO A 1 243 ? 16.258 20.647 2.423 1.00 94.25 243 PRO A CA 1
ATOM 1869 C C . PRO A 1 243 ? 17.403 21.547 1.939 1.00 94.25 243 PRO A C 1
ATOM 1871 O O . PRO A 1 243 ? 17.205 22.634 1.392 1.00 94.25 243 PRO A O 1
ATOM 1874 N N . THR A 1 244 ? 18.643 21.112 2.171 1.00 92.44 244 THR A N 1
ATOM 1875 C CA . THR A 1 244 ? 19.822 21.920 1.838 1.00 92.44 244 THR A CA 1
ATOM 1876 C C . THR A 1 244 ? 19.951 22.121 0.330 1.00 92.44 244 THR A C 1
ATOM 1878 O O . THR A 1 244 ? 20.023 21.160 -0.429 1.00 92.44 244 THR A O 1
ATOM 1881 N N . GLY A 1 245 ? 20.100 23.377 -0.095 1.00 87.38 245 GLY A N 1
ATOM 1882 C CA . GLY A 1 245 ? 20.336 23.736 -1.499 1.00 87.38 245 GLY A CA 1
ATOM 1883 C C . GLY A 1 245 ? 19.088 24.194 -2.250 1.00 87.38 245 GLY A C 1
ATOM 1884 O O . GLY A 1 245 ? 19.227 24.722 -3.352 1.00 87.38 245 GLY A O 1
ATOM 1885 N N . ILE A 1 246 ? 17.911 24.074 -1.635 1.00 91.44 246 ILE A N 1
ATOM 1886 C CA . ILE A 1 246 ? 16.665 24.657 -2.131 1.00 91.44 246 ILE A CA 1
ATOM 1887 C C . ILE A 1 246 ? 16.611 26.140 -1.750 1.00 91.44 246 ILE A C 1
ATOM 1889 O O . ILE A 1 246 ? 16.999 26.505 -0.639 1.00 91.44 246 ILE A O 1
ATOM 1893 N N . THR A 1 247 ? 16.183 27.004 -2.676 1.00 87.31 247 THR A N 1
ATOM 1894 C CA . THR A 1 247 ? 16.169 28.471 -2.484 1.00 87.31 247 THR A CA 1
ATOM 1895 C C . THR A 1 247 ? 14.779 29.090 -2.388 1.00 87.31 247 THR A C 1
ATOM 1897 O O . THR A 1 247 ? 14.670 30.252 -1.991 1.00 87.31 247 THR A O 1
ATOM 1900 N N . ALA A 1 248 ? 13.745 28.349 -2.773 1.00 91.69 248 ALA A N 1
ATOM 1901 C CA . ALA A 1 248 ? 12.356 28.771 -2.717 1.00 91.69 248 ALA A CA 1
ATOM 1902 C C . ALA A 1 248 ? 11.512 27.604 -2.182 1.00 91.69 248 ALA A C 1
ATOM 1904 O O . ALA A 1 248 ? 11.762 26.467 -2.580 1.00 91.69 248 ALA A O 1
ATOM 1905 N N . PRO A 1 249 ? 10.549 27.840 -1.275 1.00 94.25 249 PRO A N 1
ATOM 1906 C CA . PRO A 1 249 ? 9.725 26.762 -0.734 1.00 94.25 249 PRO A CA 1
ATOM 1907 C C . PRO A 1 249 ? 8.930 26.029 -1.822 1.00 94.25 249 PRO A C 1
ATOM 1909 O O . PRO A 1 249 ? 8.734 24.822 -1.724 1.00 94.25 249 PRO A O 1
ATOM 1912 N N . GLU A 1 250 ? 8.519 26.733 -2.876 1.00 93.88 250 GLU A N 1
ATOM 1913 C CA . GLU A 1 250 ? 7.750 26.180 -3.991 1.00 93.88 250 GLU A CA 1
ATOM 1914 C C . GLU A 1 250 ? 8.516 25.091 -4.770 1.00 93.88 250 GLU A C 1
ATOM 1916 O O . GLU A 1 250 ? 7.902 24.168 -5.297 1.00 93.88 250 GLU A O 1
ATOM 1921 N N . ASP A 1 251 ? 9.855 25.142 -4.783 1.00 91.69 251 ASP A N 1
ATOM 1922 C CA . ASP A 1 251 ? 10.696 24.129 -5.437 1.00 91.69 251 ASP A CA 1
ATOM 1923 C C . ASP A 1 251 ? 10.671 22.770 -4.704 1.00 91.69 251 ASP A C 1
ATOM 1925 O O . ASP A 1 251 ? 11.035 21.759 -5.299 1.00 91.69 251 ASP A O 1
ATOM 1929 N N . GLU A 1 252 ? 10.269 22.745 -3.426 1.00 91.94 252 GLU A N 1
ATOM 1930 C CA . GLU A 1 252 ? 10.242 21.540 -2.582 1.00 91.94 252 GLU A CA 1
ATOM 1931 C C . GLU A 1 252 ? 8.817 21.070 -2.273 1.00 91.94 252 GLU A C 1
ATOM 1933 O O . GLU A 1 252 ? 8.507 19.885 -2.367 1.00 91.94 252 GLU A O 1
ATOM 1938 N N . VAL A 1 253 ? 7.929 21.990 -1.883 1.00 92.50 253 VAL A N 1
ATOM 1939 C CA . VAL A 1 253 ? 6.558 21.639 -1.473 1.00 92.50 253 VAL A CA 1
ATOM 1940 C C . VAL A 1 253 ? 5.513 21.898 -2.564 1.00 92.50 253 VAL A C 1
ATOM 1942 O O . VAL A 1 253 ? 4.313 21.786 -2.301 1.00 92.50 253 VAL A O 1
ATOM 1945 N N . GLY A 1 254 ? 5.960 22.231 -3.776 1.00 92.94 254 GLY A N 1
ATOM 1946 C CA . GLY A 1 254 ? 5.135 22.469 -4.959 1.00 92.94 254 GLY A CA 1
ATOM 1947 C C . GLY A 1 254 ? 4.593 23.896 -5.056 1.00 92.94 254 GLY A C 1
ATOM 1948 O O . GLY A 1 254 ? 4.281 24.537 -4.049 1.00 92.94 254 GLY A O 1
ATOM 1949 N N . ASP A 1 255 ? 4.412 24.365 -6.287 1.00 93.81 255 ASP A N 1
ATOM 1950 C CA . ASP A 1 255 ? 3.891 25.674 -6.672 1.00 93.81 255 ASP A CA 1
ATOM 1951 C C . ASP A 1 255 ? 2.422 25.851 -6.235 1.00 93.81 255 ASP A C 1
ATOM 1953 O O . ASP A 1 255 ? 1.638 24.899 -6.139 1.00 93.81 255 ASP A O 1
ATOM 1957 N N . ILE A 1 256 ? 2.005 27.097 -6.016 1.00 92.31 256 ILE A N 1
ATOM 1958 C CA . ILE A 1 256 ? 0.587 27.454 -5.865 1.00 92.31 256 ILE A CA 1
ATOM 1959 C C . ILE A 1 256 ? -0.156 27.314 -7.204 1.00 92.31 256 ILE A C 1
ATOM 1961 O O . ILE A 1 256 ? 0.383 27.680 -8.247 1.00 92.31 256 ILE A O 1
ATOM 1965 N N . ASP A 1 257 ? -1.409 26.839 -7.197 1.00 91.00 257 ASP A N 1
ATOM 1966 C CA . ASP A 1 257 ? -2.247 26.890 -8.414 1.00 91.00 257 ASP A CA 1
ATOM 1967 C C . ASP A 1 257 ? -2.721 28.318 -8.675 1.00 91.00 257 ASP A C 1
ATOM 1969 O O . ASP A 1 257 ? -2.502 28.905 -9.736 1.00 91.00 257 ASP A O 1
ATOM 1973 N N . TYR A 1 258 ? -3.373 28.893 -7.666 1.00 91.19 258 TYR A N 1
ATOM 1974 C CA . TYR A 1 258 ? -3.787 30.282 -7.630 1.00 91.19 258 TYR A CA 1
ATOM 1975 C C . TYR A 1 258 ? -3.897 30.790 -6.191 1.00 91.19 258 TYR A C 1
ATOM 1977 O O . TYR A 1 258 ? -4.143 30.002 -5.281 1.00 91.19 258 TYR A O 1
ATOM 1985 N N . PRO A 1 259 ? -3.800 32.114 -5.973 1.00 92.06 259 PRO A N 1
ATOM 1986 C CA . PRO A 1 259 ? -4.128 32.716 -4.686 1.00 92.06 259 PRO A CA 1
ATOM 1987 C C . PRO A 1 259 ? -5.547 32.350 -4.238 1.00 92.06 259 PRO A C 1
ATOM 1989 O O . PRO A 1 259 ? -6.503 32.537 -5.005 1.00 92.06 259 PRO A O 1
ATOM 1992 N N . VAL A 1 260 ? -5.670 31.844 -3.009 1.00 91.69 260 VAL A N 1
ATOM 1993 C CA . VAL A 1 260 ? -6.943 31.612 -2.323 1.00 91.69 260 VAL A CA 1
ATOM 1994 C C . VAL A 1 260 ? -7.353 32.918 -1.658 1.00 91.69 260 VAL A C 1
ATOM 1996 O O . VAL A 1 260 ? -6.679 33.433 -0.769 1.00 91.69 260 VAL A O 1
ATOM 1999 N N . THR A 1 261 ? -8.470 33.468 -2.109 1.00 88.19 261 THR A N 1
ATOM 2000 C CA . THR A 1 261 ? -9.027 34.741 -1.650 1.00 88.19 261 THR A CA 1
ATOM 2001 C C . THR A 1 261 ? -10.416 34.515 -1.054 1.00 88.19 261 THR A C 1
ATOM 2003 O O . THR A 1 261 ? -11.034 33.476 -1.273 1.00 88.19 261 THR A O 1
ATOM 2006 N N . ARG A 1 262 ? -10.937 35.478 -0.284 1.00 85.31 262 ARG A N 1
ATOM 2007 C CA . ARG A 1 262 ? -12.236 35.328 0.408 1.00 85.31 262 ARG A CA 1
ATOM 2008 C C . ARG A 1 262 ? -13.422 35.133 -0.545 1.00 85.31 262 ARG A C 1
ATOM 2010 O O . ARG A 1 262 ? -14.410 34.517 -0.162 1.00 85.31 262 ARG A O 1
ATOM 2017 N N . ASP A 1 263 ? -13.330 35.648 -1.770 1.00 84.12 263 ASP A N 1
ATOM 2018 C CA . ASP A 1 263 ? -14.321 35.478 -2.838 1.00 84.12 263 ASP A CA 1
ATOM 2019 C C . ASP A 1 263 ? -14.271 34.089 -3.492 1.00 84.12 263 ASP A C 1
ATOM 2021 O O . ASP A 1 263 ? -15.282 33.631 -4.028 1.00 84.12 263 ASP A O 1
ATOM 2025 N N . LYS A 1 264 ? -13.147 33.372 -3.374 1.00 88.81 264 LYS A N 1
ATOM 2026 C CA . LYS A 1 264 ? -13.037 31.951 -3.728 1.00 88.81 264 LYS A CA 1
ATOM 2027 C C . LYS A 1 264 ? -13.551 31.089 -2.584 1.00 88.81 264 LYS A C 1
ATOM 2029 O O . LYS A 1 264 ? -12.799 30.383 -1.916 1.00 88.81 264 LYS A O 1
ATOM 2034 N N . VAL A 1 265 ? -14.856 31.196 -2.347 1.00 88.50 265 VAL A N 1
ATOM 2035 C CA . VAL A 1 265 ? -15.536 30.662 -1.159 1.00 88.50 265 VAL A CA 1
ATOM 2036 C C . VAL A 1 265 ? -15.234 29.179 -0.927 1.00 88.50 265 VAL A C 1
ATOM 2038 O O . VAL A 1 265 ? -14.938 28.810 0.206 1.00 88.50 265 VAL A O 1
ATOM 2041 N N . GLU A 1 266 ? -15.264 28.340 -1.966 1.00 90.25 266 GLU A N 1
ATOM 2042 C CA . GLU A 1 266 ? -15.053 26.893 -1.804 1.00 90.25 266 GLU A CA 1
ATOM 2043 C C . GLU A 1 266 ? -13.617 26.539 -1.396 1.00 90.25 266 GLU A C 1
ATOM 2045 O O . GLU A 1 266 ? -13.430 25.772 -0.454 1.00 90.25 266 GLU A O 1
ATOM 2050 N N . ASP A 1 267 ? -12.594 27.158 -1.991 1.00 90.75 267 ASP A N 1
ATOM 2051 C CA . ASP A 1 267 ? -11.207 26.922 -1.568 1.00 90.75 267 ASP A CA 1
ATOM 2052 C C . ASP A 1 267 ? -10.896 27.575 -0.217 1.00 90.75 267 ASP A C 1
ATOM 2054 O O . ASP A 1 267 ? -10.167 27.017 0.601 1.00 90.75 267 ASP A O 1
ATOM 2058 N N . PHE A 1 268 ? -11.491 28.734 0.073 1.00 90.81 268 PHE A N 1
ATOM 2059 C CA . PHE A 1 268 ? -11.301 29.408 1.355 1.00 90.81 268 PHE A CA 1
ATOM 2060 C C . PHE A 1 268 ? -11.927 28.629 2.526 1.00 90.81 268 PHE A C 1
ATOM 2062 O O . PHE A 1 268 ? -11.373 28.623 3.630 1.00 90.81 268 PHE A O 1
ATOM 2069 N N . LYS A 1 269 ? -13.045 27.918 2.297 1.00 88.81 269 LYS A N 1
ATOM 2070 C CA . LYS A 1 269 ? -13.649 26.994 3.277 1.00 88.81 269 LYS A CA 1
ATOM 2071 C C . LYS A 1 269 ? -12.710 25.848 3.664 1.00 88.81 269 LYS A C 1
ATOM 2073 O O . LYS A 1 269 ? -12.780 25.409 4.811 1.00 88.81 269 LYS A O 1
ATOM 2078 N N . ARG A 1 270 ? -11.840 25.401 2.745 1.00 87.88 270 ARG A N 1
ATOM 2079 C CA . ARG A 1 270 ? -10.860 24.318 2.971 1.00 87.88 270 ARG A CA 1
ATOM 2080 C C . ARG A 1 270 ? -9.729 24.734 3.918 1.00 87.88 270 ARG A C 1
ATOM 2082 O O . ARG A 1 270 ? -9.123 23.879 4.558 1.00 87.88 270 ARG A O 1
ATOM 2089 N N . LEU A 1 271 ? -9.455 26.035 4.054 1.00 90.81 271 LEU A N 1
ATOM 2090 C CA . LEU A 1 271 ? -8.521 26.533 5.065 1.00 90.81 271 LEU A CA 1
ATOM 2091 C C . LEU A 1 271 ? -9.148 26.453 6.463 1.00 90.81 271 LEU A C 1
ATOM 2093 O O . LEU A 1 271 ? -10.357 26.618 6.642 1.00 90.81 271 LEU A O 1
ATOM 2097 N N . THR A 1 272 ? -8.316 26.250 7.476 1.00 89.81 272 THR A N 1
ATOM 2098 C CA . THR A 1 272 ? -8.714 26.231 8.886 1.00 89.81 272 THR A CA 1
ATOM 2099 C C . THR A 1 272 ? -8.155 27.442 9.622 1.00 89.81 272 THR A C 1
ATOM 2101 O O . THR A 1 272 ? -7.189 28.058 9.179 1.00 89.81 272 THR A O 1
ATOM 2104 N N . GLN A 1 273 ? -8.766 27.800 10.750 1.00 89.88 273 GLN A N 1
ATOM 2105 C CA . GLN A 1 273 ? -8.298 28.883 11.606 1.00 89.88 273 GLN A CA 1
ATOM 2106 C C . GLN A 1 273 ? -7.782 28.321 12.931 1.00 89.88 273 GLN A C 1
ATOM 2108 O O . GLN A 1 273 ? -8.540 27.684 13.657 1.00 89.88 273 GLN A O 1
ATOM 2113 N N . TYR A 1 274 ? -6.536 28.625 13.299 1.00 91.62 274 TYR A N 1
ATOM 2114 C CA . TYR A 1 274 ? -5.944 28.217 14.575 1.00 91.62 274 TYR A CA 1
ATOM 2115 C C . TYR A 1 274 ? -6.667 28.897 15.764 1.00 91.62 274 TYR A C 1
ATOM 2117 O O . TYR A 1 274 ? -6.518 30.115 15.956 1.00 91.62 274 TYR A O 1
ATOM 2125 N N . PRO A 1 275 ? -7.449 28.164 16.588 1.00 88.69 275 PRO A N 1
ATOM 2126 C CA . PRO A 1 275 ? -8.358 28.788 17.554 1.00 88.69 275 PRO A CA 1
ATOM 2127 C C . PRO A 1 275 ? -7.710 29.101 18.905 1.00 88.69 275 PRO A C 1
ATOM 2129 O O . PRO A 1 275 ? -8.156 30.013 19.606 1.00 88.69 275 PRO A O 1
ATOM 2132 N N . ALA A 1 276 ? -6.663 28.363 19.274 1.00 90.19 276 ALA A N 1
ATOM 2133 C CA . ALA A 1 276 ? -6.017 28.466 20.574 1.00 90.19 276 ALA A CA 1
ATOM 2134 C C . ALA A 1 276 ? -5.114 29.711 20.710 1.00 90.19 276 ALA A C 1
ATOM 2136 O O . ALA A 1 276 ? -4.752 30.396 19.745 1.00 90.19 276 ALA A O 1
ATOM 2137 N N . SER A 1 277 ? -4.763 30.011 21.959 1.00 90.12 277 SER A N 1
ATOM 2138 C CA . SER A 1 277 ? -3.923 31.125 22.412 1.00 90.12 277 SER A CA 1
ATOM 2139 C C . SER A 1 277 ? -2.554 30.672 22.956 1.00 90.12 277 SER A C 1
ATOM 2141 O O . SER A 1 277 ? -1.787 31.456 23.539 1.00 90.12 277 SER A O 1
ATOM 2143 N N . ASN A 1 278 ? -2.213 29.394 22.754 1.00 91.19 278 ASN A N 1
ATOM 2144 C CA . ASN A 1 278 ? -0.883 28.839 23.020 1.00 91.19 278 ASN A CA 1
ATOM 2145 C C . ASN A 1 278 ? 0.185 29.352 22.026 1.00 91.19 278 ASN A C 1
ATOM 2147 O O . ASN A 1 278 ? 1.357 29.432 22.394 1.00 91.19 278 ASN A O 1
ATOM 2151 N N . ILE A 1 279 ? -0.231 29.856 20.858 1.00 94.62 279 ILE A N 1
ATOM 2152 C CA . ILE A 1 279 ? 0.588 30.618 19.899 1.00 94.62 279 ILE A CA 1
ATOM 2153 C C . ILE A 1 279 ? 0.225 32.111 19.953 1.00 94.62 279 ILE A C 1
ATOM 2155 O O . ILE A 1 279 ? -0.938 32.483 20.123 1.00 94.62 279 ILE A O 1
ATOM 2159 N N . VAL A 1 280 ? 1.229 32.982 19.816 1.00 95.19 280 VAL A N 1
ATOM 2160 C CA . VAL A 1 280 ? 1.039 34.434 19.656 1.00 95.19 280 VAL A CA 1
ATOM 2161 C C . VAL A 1 280 ? 0.928 34.765 18.167 1.00 95.19 280 VAL A C 1
ATOM 2163 O O . VAL A 1 280 ? 1.804 34.381 17.407 1.00 95.19 280 VAL A O 1
ATOM 2166 N N . PHE A 1 281 ? -0.087 35.520 17.756 1.00 93.56 281 PHE A N 1
ATOM 2167 C CA . PHE A 1 281 ? -0.248 35.993 16.373 1.00 93.56 281 PHE A CA 1
ATOM 2168 C C . PHE A 1 281 ? -0.077 37.515 16.332 1.00 93.56 281 PHE A C 1
ATOM 2170 O O . PHE A 1 281 ? -0.600 38.196 17.225 1.00 93.56 281 PHE A O 1
ATOM 2177 N N . ASP A 1 282 ? 0.683 38.049 15.370 1.00 89.12 282 ASP A N 1
ATOM 2178 C CA . ASP A 1 282 ? 0.927 39.495 15.290 1.00 89.12 282 ASP A CA 1
ATOM 2179 C C . ASP A 1 282 ? -0.331 40.246 14.845 1.00 89.12 282 ASP A C 1
ATOM 2181 O O . ASP A 1 282 ? -0.676 41.249 15.489 1.00 89.12 282 ASP A O 1
ATOM 2185 N N . ASN A 1 283 ? -1.077 39.690 13.881 1.00 83.75 283 ASN A N 1
ATOM 2186 C CA . ASN A 1 283 ? -2.357 40.170 13.364 1.00 83.75 283 ASN A CA 1
ATOM 2187 C C . ASN A 1 283 ? -2.312 41.676 13.065 1.00 83.75 283 ASN A C 1
ATOM 2189 O O . ASN A 1 283 ? -3.103 42.465 13.613 1.00 83.75 283 ASN A O 1
ATOM 2193 N N . GLU A 1 284 ? -1.318 42.115 12.295 1.00 78.94 284 GLU A N 1
ATOM 2194 C CA . GLU A 1 284 ? -1.156 43.491 11.823 1.00 78.94 284 GLU A CA 1
ATOM 2195 C C . GLU A 1 284 ? -2.326 43.947 10.938 1.00 78.94 284 GLU A C 1
ATOM 2197 O O . GLU A 1 284 ? -2.628 45.150 10.867 1.00 78.94 284 GLU A O 1
ATOM 2202 N N . GLU A 1 285 ? -3.081 42.994 10.388 1.00 77.38 285 GLU A N 1
ATOM 2203 C CA . GLU A 1 285 ? -4.249 43.184 9.525 1.00 77.38 285 GLU A CA 1
ATOM 2204 C C . GLU A 1 285 ? -5.445 43.797 10.269 1.00 77.38 285 GLU A C 1
ATOM 2206 O O . GLU A 1 285 ? -6.432 44.219 9.658 1.00 77.38 285 GLU A O 1
ATOM 2211 N N . ARG A 1 286 ? -5.367 43.937 11.601 1.00 75.94 286 ARG A N 1
ATOM 2212 C CA . ARG A 1 286 ? -6.408 44.577 12.430 1.00 75.94 286 ARG A CA 1
ATOM 2213 C C . ARG A 1 286 ? -6.589 46.081 12.185 1.00 75.94 286 ARG A C 1
ATOM 2215 O O . ARG A 1 286 ? -7.469 46.702 12.787 1.00 75.94 286 ARG A O 1
ATOM 2222 N N . SER A 1 287 ? -5.727 46.715 11.386 1.00 71.94 287 SER A N 1
ATOM 2223 C CA . SER A 1 287 ? -5.705 48.171 11.189 1.00 71.94 287 SER A CA 1
ATOM 2224 C C . SER A 1 287 ? -6.439 48.623 9.920 1.00 71.94 287 SER A C 1
ATOM 2226 O O . SER A 1 287 ? -6.375 47.977 8.882 1.00 71.94 287 SER A O 1
ATOM 2228 N N . GLY A 1 288 ? -7.110 49.783 9.969 1.00 62.88 288 GLY A N 1
ATOM 2229 C CA . GLY A 1 288 ? -8.046 50.244 8.925 1.00 62.88 288 GLY A CA 1
ATOM 2230 C C . GLY A 1 288 ? -7.497 50.450 7.503 1.00 62.88 288 GLY A C 1
ATOM 2231 O O . GLY A 1 288 ? -8.289 50.677 6.597 1.00 62.88 288 GLY A O 1
ATOM 2232 N N . ALA A 1 289 ? -6.178 50.396 7.288 1.00 65.81 289 ALA A N 1
ATOM 2233 C CA . ALA A 1 289 ? -5.583 50.386 5.945 1.00 65.81 289 ALA A CA 1
ATOM 2234 C C . ALA A 1 289 ? -5.547 48.976 5.319 1.00 65.81 289 ALA A C 1
ATOM 2236 O O . ALA A 1 289 ? -5.373 48.853 4.109 1.00 65.81 289 ALA A O 1
ATOM 2237 N N . TRP A 1 290 ? -5.710 47.933 6.134 1.00 68.00 290 TRP A N 1
ATOM 2238 C CA . TRP A 1 290 ? -5.698 46.535 5.717 1.00 68.00 290 TRP A CA 1
ATOM 2239 C C . TRP A 1 290 ? -7.127 46.003 5.557 1.00 68.00 290 TRP A C 1
ATOM 2241 O O . TRP A 1 290 ? -7.593 45.779 4.448 1.00 68.00 290 TRP A O 1
ATOM 2251 N N . CYS A 1 291 ? -7.895 45.987 6.647 1.00 64.81 291 CYS A N 1
ATOM 2252 C CA . CYS A 1 291 ? -9.314 45.601 6.694 1.00 64.81 291 CYS A CA 1
ATOM 2253 C C . CYS A 1 291 ? -10.306 46.587 6.037 1.00 64.81 291 CYS A C 1
ATOM 2255 O O . CYS A 1 291 ? -11.519 46.423 6.164 1.00 64.81 291 CYS A O 1
ATOM 2257 N N . GLY A 1 292 ? -9.808 47.650 5.398 1.00 51.56 292 GLY A N 1
ATOM 2258 C CA . GLY A 1 292 ? -10.600 48.685 4.726 1.00 51.56 292 GLY A CA 1
ATOM 2259 C C . GLY A 1 292 ? -10.727 48.512 3.207 1.00 51.56 292 GLY A C 1
ATOM 2260 O O . GLY A 1 292 ? -11.142 49.466 2.547 1.00 51.56 292 GLY A O 1
ATOM 2261 N N . SER A 1 293 ? -10.329 47.361 2.647 1.00 58.84 293 SER A N 1
ATOM 2262 C CA . SER A 1 293 ? -10.598 47.004 1.244 1.00 58.84 293 SER A CA 1
ATOM 2263 C C . SER A 1 293 ? -12.111 46.907 0.979 1.00 58.84 293 SER A C 1
ATOM 2265 O O . SER A 1 293 ? -12.897 46.721 1.914 1.00 58.84 293 SER A O 1
ATOM 2267 N N . GLU A 1 294 ? -12.537 47.073 -0.284 1.00 53.09 294 GLU A N 1
ATOM 2268 C CA . GLU A 1 294 ? -13.965 46.997 -0.662 1.00 53.09 294 GLU A CA 1
ATOM 2269 C C . GLU A 1 294 ? -14.599 45.643 -0.284 1.00 53.09 294 GLU A C 1
ATOM 2271 O O . GLU A 1 294 ? -15.800 45.599 -0.021 1.00 53.09 294 GLU A O 1
ATOM 2276 N N . ASP A 1 295 ? -13.785 44.590 -0.158 1.00 54.59 295 ASP A N 1
ATOM 2277 C CA . ASP A 1 295 ? -14.232 43.205 0.001 1.00 54.59 295 ASP A CA 1
ATOM 2278 C C . ASP A 1 295 ? -14.479 42.774 1.460 1.00 54.59 295 ASP A C 1
ATOM 2280 O O . ASP A 1 295 ? -15.330 41.923 1.701 1.00 54.59 295 ASP A O 1
ATOM 2284 N N . ARG A 1 296 ? -13.791 43.355 2.462 1.00 63.66 296 ARG A N 1
ATOM 2285 C CA . ARG A 1 296 ? -13.870 42.882 3.868 1.00 63.66 296 ARG A CA 1
ATOM 2286 C C . ARG A 1 296 ? -14.838 43.674 4.752 1.00 63.66 296 ARG A C 1
ATOM 2288 O O . ARG A 1 296 ? -15.332 43.158 5.751 1.00 63.66 296 ARG A O 1
ATOM 2295 N N . GLY A 1 297 ? -15.102 44.944 4.436 1.00 59.19 297 GLY A N 1
ATOM 2296 C CA . GLY A 1 297 ? -16.101 45.793 5.111 1.00 59.19 297 GLY A CA 1
ATOM 2297 C C . GLY A 1 297 ? -15.894 46.108 6.613 1.00 59.19 297 GLY A C 1
ATOM 2298 O O . GLY A 1 297 ? -16.483 47.080 7.099 1.00 59.19 297 GLY A O 1
ATOM 2299 N N . ARG A 1 298 ? -15.078 45.344 7.366 1.00 71.50 298 ARG A N 1
ATOM 2300 C CA . ARG A 1 298 ? -14.758 45.540 8.795 1.00 71.50 298 ARG A CA 1
ATOM 2301 C C . ARG A 1 298 ? -13.396 44.965 9.206 1.00 71.50 298 ARG A C 1
ATOM 2303 O O . ARG A 1 298 ? -12.882 44.024 8.616 1.00 71.50 298 ARG A O 1
ATOM 2310 N N . CYS A 1 299 ? -12.854 45.507 10.296 1.00 74.44 299 CYS A N 1
ATOM 2311 C CA . CYS A 1 299 ? -11.604 45.066 10.920 1.00 74.44 299 CYS A CA 1
ATOM 2312 C C . CYS A 1 299 ? -11.844 44.028 12.011 1.00 74.44 299 CYS A C 1
ATOM 2314 O O . CYS A 1 299 ? -12.682 44.251 12.886 1.00 74.44 299 CYS A O 1
ATOM 2316 N N . VAL A 1 300 ? -11.070 42.942 11.981 1.00 78.00 300 VAL A N 1
ATOM 2317 C CA . VAL A 1 300 ? -11.095 41.874 12.987 1.00 78.00 300 VAL A CA 1
ATOM 2318 C C . VAL A 1 300 ? -9.804 41.930 13.807 1.00 78.00 300 VAL A C 1
ATOM 2320 O O . VAL A 1 300 ? -8.711 41.991 13.250 1.00 78.00 300 VAL A O 1
ATOM 2323 N N . ASP A 1 301 ? -9.923 41.927 15.137 1.00 83.50 301 ASP A N 1
ATOM 2324 C CA . ASP A 1 301 ? -8.782 41.813 16.051 1.00 83.50 301 ASP A CA 1
ATOM 2325 C C . ASP A 1 301 ? -8.858 40.492 16.814 1.00 83.50 301 ASP A C 1
ATOM 2327 O O . ASP 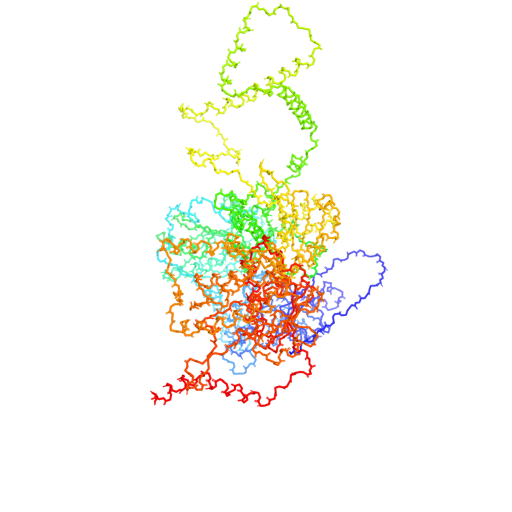A 1 301 ? -9.687 40.323 17.706 1.00 83.50 301 ASP A O 1
ATOM 2331 N N . CYS A 1 302 ? -7.964 39.574 16.469 1.00 83.56 302 CYS A N 1
ATOM 2332 C CA . CYS A 1 302 ? -7.826 38.258 17.085 1.00 83.56 302 CYS A CA 1
ATOM 2333 C C . CYS A 1 302 ? -6.419 38.032 17.652 1.00 83.56 302 CYS A C 1
ATOM 2335 O O . CYS A 1 302 ? -5.959 36.894 17.802 1.00 83.56 302 CYS A O 1
ATOM 2337 N N . SER A 1 303 ? -5.724 39.121 17.998 1.00 79.81 303 SER A N 1
ATOM 2338 C CA . SER A 1 303 ? -4.395 39.067 18.626 1.00 79.81 303 SER A CA 1
ATOM 2339 C C . SER A 1 303 ? -4.396 38.281 19.942 1.00 79.81 303 SER A C 1
ATOM 2341 O O . SER A 1 303 ? -3.381 37.719 20.344 1.00 79.81 303 SER A O 1
ATOM 2343 N N . THR A 1 304 ? -5.550 38.205 20.612 1.00 79.94 304 THR A N 1
ATOM 2344 C CA . THR A 1 304 ? -5.725 37.425 21.844 1.00 79.94 304 THR A CA 1
ATOM 2345 C C . THR A 1 304 ? -6.353 36.053 21.598 1.00 79.94 304 THR A C 1
ATOM 2347 O O . THR A 1 304 ? -5.843 35.064 22.122 1.00 79.94 304 THR A O 1
ATOM 2350 N N . ARG A 1 305 ? -7.446 35.976 20.828 1.00 84.81 305 ARG A N 1
ATOM 2351 C CA . ARG A 1 305 ? -8.232 34.760 20.532 1.00 84.81 305 ARG A CA 1
ATOM 2352 C C . ARG A 1 305 ? -8.938 34.920 19.188 1.00 84.81 305 ARG A C 1
ATOM 2354 O O . ARG A 1 305 ? -9.101 36.054 18.746 1.00 84.81 305 ARG A O 1
ATOM 2361 N N . MET A 1 306 ? -9.382 33.831 18.561 1.00 87.00 306 MET A N 1
ATOM 2362 C CA . MET A 1 306 ? -10.244 33.940 17.376 1.00 87.00 306 MET A CA 1
ATOM 2363 C C . MET A 1 306 ? -11.560 34.668 17.703 1.00 87.00 306 MET A C 1
ATOM 2365 O O . MET A 1 306 ? -12.066 34.551 18.822 1.00 87.00 306 MET A O 1
ATOM 2369 N N . LEU A 1 307 ? -12.102 35.419 16.737 1.00 84.56 307 LEU A N 1
ATOM 2370 C CA . LEU A 1 307 ? -13.398 36.093 16.888 1.00 84.56 307 LEU A CA 1
ATOM 2371 C C . LEU A 1 307 ? -14.566 35.165 16.543 1.00 84.56 307 LEU A C 1
ATOM 2373 O O . LEU A 1 307 ? -15.598 35.253 17.191 1.00 84.56 307 LEU A O 1
ATOM 2377 N N . GLY A 1 308 ? -14.383 34.293 15.553 1.00 84.06 308 GLY A N 1
ATOM 2378 C CA . GLY A 1 308 ? -15.320 33.254 15.145 1.00 84.06 308 GLY A CA 1
ATOM 2379 C C . GLY A 1 308 ? -14.824 32.503 13.917 1.00 84.06 308 GLY A C 1
ATOM 2380 O O . GLY A 1 308 ? -13.823 32.894 13.309 1.00 84.06 308 GLY A O 1
ATOM 2381 N N . SER A 1 309 ? -15.496 31.406 13.592 1.00 84.50 309 SER A N 1
ATOM 2382 C CA . SER A 1 309 ? -15.114 30.469 12.529 1.00 84.50 309 SER A CA 1
ATOM 2383 C C . SER A 1 309 ? -15.759 30.789 11.176 1.00 84.50 309 SER A C 1
ATOM 2385 O O . SER A 1 309 ? -15.307 30.253 10.154 1.00 84.50 309 SER A O 1
ATOM 2387 N N . SER A 1 310 ? -16.738 31.707 11.162 1.00 80.38 310 SER A N 1
ATOM 2388 C CA . SER A 1 310 ? -17.358 32.251 9.949 1.00 80.38 310 SER A CA 1
ATOM 2389 C C . SER A 1 310 ? -16.300 32.861 9.021 1.00 80.38 310 SER A C 1
ATOM 2391 O O . SER A 1 310 ? -15.298 33.418 9.478 1.00 80.38 310 SER A O 1
ATOM 2393 N N . LEU A 1 311 ? -16.512 32.772 7.705 1.00 81.75 311 LEU A N 1
ATOM 2394 C CA . LEU A 1 311 ? -15.507 33.194 6.722 1.00 81.75 311 LEU A CA 1
ATOM 2395 C C . LEU A 1 311 ? -15.087 34.664 6.905 1.00 81.75 311 LEU A C 1
ATOM 2397 O O . LEU A 1 311 ? -13.898 34.965 6.819 1.00 81.75 311 LEU A O 1
ATOM 2401 N N . ASP A 1 312 ? -16.018 35.556 7.249 1.00 79.12 312 ASP A N 1
ATOM 2402 C CA . ASP A 1 312 ? -15.748 36.987 7.457 1.00 79.12 312 ASP A CA 1
ATOM 2403 C C . ASP A 1 312 ? -15.058 37.304 8.797 1.00 79.12 312 ASP A C 1
ATOM 2405 O O . ASP A 1 312 ? -14.374 38.326 8.912 1.00 79.12 312 ASP A O 1
ATOM 2409 N N . ASP A 1 313 ? -15.226 36.453 9.816 1.00 81.69 313 ASP A N 1
ATOM 2410 C CA . ASP A 1 313 ? -14.603 36.612 11.140 1.00 81.69 313 ASP A CA 1
ATOM 2411 C C . ASP A 1 313 ? -13.218 35.954 11.245 1.00 81.69 313 ASP A C 1
ATOM 2413 O O . ASP A 1 313 ? -12.505 36.170 12.230 1.00 81.69 313 ASP A O 1
ATOM 2417 N N . ARG A 1 314 ? -12.799 35.198 10.222 1.00 86.75 314 ARG A N 1
ATOM 2418 C CA . ARG A 1 314 ? -11.467 34.588 10.156 1.00 86.75 314 ARG A CA 1
ATOM 2419 C C . ARG A 1 314 ? -10.361 35.630 10.003 1.00 86.75 314 ARG A C 1
ATOM 2421 O O . ARG A 1 314 ? -10.402 36.504 9.128 1.00 86.75 314 ARG A O 1
ATOM 2428 N N . CYS A 1 315 ? -9.329 35.499 10.826 1.00 87.00 315 CYS A N 1
ATOM 2429 C CA . CYS A 1 315 ? -8.129 36.324 10.759 1.00 87.00 315 CYS A CA 1
ATOM 2430 C C . CYS A 1 315 ? -7.057 35.756 9.844 1.00 87.00 315 CYS A C 1
ATOM 2432 O O . CYS A 1 315 ? -6.738 34.581 9.977 1.00 87.00 315 CYS A O 1
ATOM 2434 N N . ALA A 1 316 ? -6.449 36.625 9.034 1.00 88.62 316 ALA A N 1
ATOM 2435 C CA . ALA A 1 316 ? -5.414 36.293 8.058 1.00 88.62 316 ALA A CA 1
ATOM 2436 C C . ALA A 1 316 ? -4.320 35.377 8.642 1.00 88.62 316 ALA A C 1
ATOM 2438 O O . ALA A 1 316 ? -4.258 34.191 8.335 1.00 88.62 316 ALA A O 1
ATOM 2439 N N . ASP A 1 317 ? -3.614 35.877 9.652 1.00 92.19 317 ASP A N 1
ATOM 2440 C CA . ASP A 1 317 ? -2.554 35.174 10.380 1.00 92.19 317 ASP A CA 1
ATOM 2441 C C . ASP A 1 317 ? -2.929 33.852 11.052 1.00 92.19 317 ASP A C 1
ATOM 2443 O O . ASP A 1 317 ? -2.065 33.022 11.340 1.00 92.19 317 ASP A O 1
ATOM 2447 N N . ARG A 1 318 ? -4.209 33.662 11.377 1.00 93.31 318 ARG A N 1
ATOM 2448 C CA . ARG A 1 318 ? -4.685 32.420 11.995 1.00 93.31 318 ARG A CA 1
ATOM 2449 C C . ARG A 1 318 ? -5.182 31.429 10.957 1.00 93.31 318 ARG A C 1
ATOM 2451 O O . ARG A 1 318 ? -5.362 30.268 11.313 1.00 93.31 318 ARG A O 1
ATOM 2458 N N . VAL A 1 319 ? -5.448 31.875 9.733 1.00 93.12 319 VAL A N 1
ATOM 2459 C CA . VAL A 1 319 ? -5.921 31.040 8.634 1.00 93.12 319 VAL A CA 1
ATOM 2460 C C . VAL A 1 319 ? -4.735 30.357 7.972 1.00 93.12 319 VAL A C 1
ATOM 2462 O O . VAL A 1 319 ? -3.715 30.974 7.680 1.00 93.12 319 VAL A O 1
ATOM 2465 N N . MET A 1 320 ? -4.870 29.057 7.757 1.00 94.69 320 MET A N 1
ATOM 2466 C CA . MET A 1 320 ? -3.830 28.211 7.192 1.00 94.69 320 MET A CA 1
ATOM 2467 C C . MET A 1 320 ? -4.423 26.904 6.669 1.00 94.69 320 MET A C 1
ATOM 2469 O O . MET A 1 320 ? -5.545 26.528 7.007 1.00 94.69 320 MET A O 1
ATOM 2473 N N . SER A 1 321 ? -3.657 26.186 5.859 1.00 94.19 321 SER A N 1
ATOM 2474 C CA . SER A 1 321 ? -3.924 24.783 5.552 1.00 94.19 321 SER A CA 1
ATOM 2475 C C . SER A 1 321 ? -3.888 23.941 6.831 1.00 94.19 321 SER A C 1
ATOM 2477 O O . SER A 1 321 ? -3.203 24.279 7.804 1.00 94.19 321 SER A O 1
ATOM 2479 N N . LYS A 1 322 ? -4.611 22.818 6.843 1.00 90.94 322 LYS A N 1
ATOM 2480 C CA . LYS A 1 322 ? -4.606 21.919 8.001 1.00 90.94 322 LYS A CA 1
ATOM 2481 C C . LYS A 1 322 ? -3.211 21.373 8.310 1.00 90.94 322 LYS A C 1
ATOM 2483 O O . LYS A 1 322 ? -2.839 21.337 9.480 1.00 90.94 322 LYS A O 1
ATOM 2488 N N . ALA A 1 323 ? -2.446 21.020 7.278 1.00 92.12 323 ALA A N 1
ATOM 2489 C CA . ALA A 1 323 ? -1.067 20.568 7.420 1.00 92.12 323 ALA A CA 1
ATOM 2490 C C . ALA A 1 323 ? -0.232 21.591 8.207 1.00 92.12 323 ALA A C 1
ATOM 2492 O O . ALA A 1 323 ? 0.384 21.254 9.217 1.00 92.12 323 ALA A O 1
ATOM 2493 N N . LEU A 1 324 ? -0.286 22.872 7.821 1.00 95.69 324 LEU A N 1
ATOM 2494 C CA . LEU A 1 324 ? 0.442 23.925 8.529 1.00 95.69 324 LEU A CA 1
ATOM 2495 C C . LEU A 1 324 ? -0.041 24.080 9.979 1.00 95.69 324 LEU A C 1
ATOM 2497 O O . LEU A 1 324 ? 0.788 24.220 10.875 1.00 95.69 324 LEU A O 1
ATOM 2501 N N . LEU A 1 325 ? -1.351 23.994 10.236 1.00 93.81 325 LEU A N 1
ATOM 2502 C CA . LEU A 1 325 ? -1.890 24.021 11.601 1.00 93.81 325 LEU A CA 1
ATOM 2503 C C . LEU A 1 325 ? -1.299 22.910 12.473 1.00 93.81 325 LEU A C 1
ATOM 2505 O O . LEU A 1 325 ? -0.897 23.183 13.605 1.00 93.81 325 LEU A O 1
ATOM 2509 N N . ASP A 1 326 ? -1.248 21.680 11.961 1.00 91.38 326 ASP A N 1
ATOM 2510 C CA . ASP A 1 326 ? -0.725 20.531 12.701 1.00 91.38 326 ASP A CA 1
ATOM 2511 C C . ASP A 1 326 ? 0.759 20.693 13.015 1.00 91.38 326 ASP A C 1
ATOM 2513 O O . ASP A 1 326 ? 1.165 20.464 14.159 1.00 91.38 326 ASP A O 1
ATOM 2517 N N . HIS A 1 327 ? 1.533 21.196 12.051 1.00 93.56 327 HIS A N 1
ATOM 2518 C CA . HIS A 1 327 ? 2.943 21.490 12.266 1.00 93.56 327 HIS A CA 1
ATOM 2519 C C . HIS A 1 327 ? 3.149 22.557 13.352 1.00 93.56 327 HIS A C 1
ATOM 2521 O O . HIS A 1 327 ? 3.891 22.375 14.322 1.00 93.56 327 HIS A O 1
ATOM 2527 N N . LEU A 1 328 ? 2.421 23.676 13.268 1.00 96.00 328 LEU A N 1
ATOM 2528 C CA . LEU A 1 328 ? 2.517 24.740 14.270 1.00 96.00 328 LEU A CA 1
ATOM 2529 C C . LEU A 1 328 ? 2.088 24.266 15.664 1.00 96.00 328 LEU A C 1
ATOM 2531 O O . LEU A 1 328 ? 2.693 24.677 16.659 1.00 96.00 328 LEU A O 1
ATOM 2535 N N . ARG A 1 329 ? 1.096 23.370 15.744 1.00 93.88 329 ARG A N 1
ATOM 2536 C CA . ARG A 1 329 ? 0.632 22.755 16.995 1.00 93.88 329 ARG A CA 1
ATOM 2537 C C . ARG A 1 329 ? 1.733 21.956 17.692 1.00 93.88 329 ARG A C 1
ATOM 2539 O O . ARG A 1 329 ? 1.845 21.994 18.919 1.00 93.88 329 ARG A O 1
ATOM 2546 N N . THR A 1 330 ? 2.550 21.238 16.933 1.00 95.25 330 THR A N 1
ATOM 2547 C CA . THR A 1 330 ? 3.659 20.464 17.490 1.00 95.25 330 THR A CA 1
ATOM 2548 C C . THR A 1 330 ? 4.857 21.349 17.816 1.00 95.25 330 THR A C 1
ATOM 2550 O O . THR A 1 330 ? 5.395 21.287 18.925 1.00 95.25 330 THR A O 1
ATOM 2553 N N . VAL A 1 331 ? 5.244 22.238 16.897 1.00 96.38 331 VAL A N 1
ATOM 2554 C CA . VAL A 1 331 ? 6.384 23.147 17.085 1.00 96.38 331 VAL A CA 1
ATOM 2555 C C . VAL A 1 331 ? 6.170 24.065 18.288 1.00 96.38 331 VAL A C 1
ATOM 2557 O O . VAL A 1 331 ? 7.099 24.277 19.073 1.00 96.38 331 VAL A O 1
ATOM 2560 N N . GLN A 1 332 ? 4.953 24.580 18.505 1.00 96.06 332 GLN A N 1
ATOM 2561 C CA . GLN A 1 332 ? 4.681 25.420 19.676 1.00 96.06 332 GLN A CA 1
ATOM 2562 C C . GLN A 1 332 ? 4.915 24.662 20.988 1.00 96.06 332 GLN A C 1
ATOM 2564 O O . GLN A 1 332 ? 5.457 25.237 21.934 1.00 96.06 332 GLN A O 1
ATOM 2569 N N . ARG A 1 333 ? 4.596 23.362 21.029 1.00 95.12 333 ARG A N 1
ATOM 2570 C CA . ARG A 1 333 ? 4.809 22.523 22.208 1.00 95.12 333 ARG A CA 1
ATOM 2571 C C . ARG A 1 333 ? 6.296 22.309 22.470 1.00 95.12 333 ARG A C 1
ATOM 2573 O O . ARG A 1 333 ? 6.741 22.508 23.599 1.00 95.12 333 ARG A O 1
ATOM 2580 N N . MET A 1 334 ? 7.073 22.001 21.429 1.00 95.38 334 MET A N 1
ATOM 2581 C CA . MET A 1 334 ? 8.536 21.892 21.527 1.00 95.38 334 MET A CA 1
ATOM 2582 C C . MET A 1 334 ? 9.172 23.181 22.066 1.00 95.38 334 MET A C 1
ATOM 2584 O O . MET A 1 334 ? 10.033 23.139 22.947 1.00 95.38 334 MET A O 1
ATOM 2588 N N . VAL A 1 335 ? 8.702 24.340 21.589 1.00 96.25 335 VAL A N 1
ATOM 2589 C CA . VAL A 1 335 ? 9.133 25.657 22.078 1.00 96.25 335 VAL A CA 1
ATOM 2590 C C . VAL A 1 335 ? 8.842 25.820 23.568 1.00 96.25 335 VAL A C 1
ATOM 2592 O O . VAL A 1 335 ? 9.731 26.251 24.302 1.00 96.25 335 VAL A O 1
ATOM 2595 N N . GLN A 1 336 ? 7.636 25.481 24.028 1.00 94.12 336 GLN A N 1
ATOM 2596 C CA . GLN A 1 336 ? 7.271 25.607 25.442 1.00 94.12 336 GLN A CA 1
ATOM 2597 C C . GLN A 1 336 ? 8.084 24.669 26.346 1.00 94.12 336 GLN A C 1
ATOM 2599 O O . GLN A 1 336 ? 8.482 25.072 27.445 1.00 94.12 336 GLN A O 1
ATOM 2604 N N . ASP A 1 337 ? 8.330 23.439 25.889 1.00 92.81 337 ASP A N 1
ATOM 2605 C CA . ASP A 1 337 ? 9.072 22.427 26.643 1.00 92.81 337 ASP A CA 1
ATOM 2606 C C . ASP A 1 337 ? 10.560 22.802 26.788 1.00 92.81 337 ASP A C 1
ATOM 2608 O O . ASP A 1 337 ? 11.146 22.603 27.857 1.00 92.81 337 ASP A O 1
ATOM 2612 N N . GLU A 1 338 ? 11.174 23.398 25.759 1.00 94.00 338 GLU A N 1
ATOM 2613 C CA . GLU A 1 338 ? 12.586 23.801 25.807 1.00 94.00 338 GLU A CA 1
ATOM 2614 C C . GLU A 1 338 ? 12.802 25.205 26.398 1.00 94.00 338 GLU A C 1
ATOM 2616 O O . GLU A 1 338 ? 13.718 25.429 27.200 1.00 94.00 338 GLU A O 1
ATOM 2621 N N . PHE A 1 339 ? 11.960 26.174 26.036 1.00 95.06 339 PHE A N 1
ATOM 2622 C CA . PHE A 1 339 ? 12.117 27.577 26.407 1.00 95.06 339 PHE A CA 1
ATOM 2623 C C . PHE A 1 339 ? 11.060 28.008 27.428 1.00 95.06 339 PHE A C 1
ATOM 2625 O O . PHE A 1 339 ? 9.996 28.528 27.097 1.00 95.06 339 PHE A O 1
ATOM 2632 N N . SER A 1 340 ? 11.398 27.878 28.714 1.00 94.00 340 SER A N 1
ATOM 2633 C CA . SER A 1 340 ? 10.492 28.250 29.809 1.00 94.00 340 SER A CA 1
ATOM 2634 C C . SER A 1 340 ? 9.967 29.690 29.679 1.00 94.00 340 SER A C 1
ATOM 2636 O O . SER A 1 340 ? 10.737 30.653 29.707 1.00 94.00 340 SER A O 1
ATOM 2638 N N . GLY A 1 341 ? 8.641 29.832 29.572 1.00 94.44 341 GLY A N 1
ATOM 2639 C CA . GLY A 1 341 ? 7.942 31.120 29.487 1.00 94.44 341 GLY A CA 1
ATOM 2640 C C . GLY A 1 341 ? 7.962 31.787 28.108 1.00 94.44 341 GLY A C 1
ATOM 2641 O O . GLY A 1 341 ? 7.502 32.923 27.992 1.00 94.44 341 GLY A O 1
ATOM 2642 N N . VAL A 1 342 ? 8.477 31.109 27.082 1.00 96.94 342 VAL A N 1
ATOM 2643 C CA . VAL A 1 342 ? 8.484 31.571 25.692 1.00 96.94 342 VAL A CA 1
ATOM 2644 C C . VAL A 1 342 ? 7.406 30.820 24.914 1.00 96.94 342 VAL A C 1
ATOM 2646 O O . VAL A 1 342 ? 7.214 29.624 25.107 1.00 96.94 342 VAL A O 1
ATOM 2649 N N . LYS A 1 343 ? 6.694 31.532 24.042 1.00 96.31 343 LYS A N 1
ATOM 2650 C CA . LYS A 1 343 ? 5.717 30.968 23.108 1.00 96.31 343 LYS A CA 1
ATOM 2651 C C . LYS A 1 343 ? 6.215 31.109 21.677 1.00 96.31 343 LYS A C 1
ATOM 2653 O O . LYS A 1 343 ? 6.966 32.040 21.369 1.00 96.31 343 LYS A O 1
ATOM 2658 N N . LEU A 1 344 ? 5.737 30.227 20.806 1.00 97.69 344 LEU A N 1
ATOM 2659 C CA . LEU A 1 344 ? 5.824 30.439 19.368 1.00 97.69 344 LEU A CA 1
ATOM 2660 C C . LEU A 1 344 ? 5.033 31.702 19.001 1.00 97.69 344 LEU A C 1
ATOM 2662 O O . LEU A 1 344 ? 3.948 31.941 19.542 1.00 97.69 344 LEU A O 1
ATOM 2666 N N . LYS A 1 345 ? 5.589 32.517 18.106 1.00 97.00 345 LYS A N 1
ATOM 2667 C CA . LYS A 1 345 ? 4.923 33.686 17.541 1.00 97.00 345 LYS A CA 1
ATOM 2668 C C . LYS A 1 345 ? 4.858 33.557 16.021 1.00 97.00 345 LYS A C 1
ATOM 2670 O O . LYS A 1 345 ? 5.899 33.444 15.385 1.00 97.00 345 LYS A O 1
ATOM 2675 N N . VAL A 1 346 ? 3.661 33.630 15.457 1.00 97.31 346 VAL A N 1
ATOM 2676 C CA . VAL A 1 346 ? 3.420 33.760 14.017 1.00 97.31 346 VAL A CA 1
ATOM 2677 C C . VAL A 1 346 ? 3.370 35.249 13.686 1.00 97.31 346 VAL A C 1
ATOM 2679 O O . VAL A 1 346 ? 2.680 36.014 14.364 1.00 97.31 346 VAL A O 1
ATOM 2682 N N . LEU A 1 347 ? 4.181 35.655 12.714 1.00 95.44 347 LEU A N 1
ATOM 2683 C CA . LEU A 1 347 ? 4.207 37.010 12.159 1.00 95.44 347 LEU A CA 1
ATOM 2684 C C . LEU A 1 347 ? 3.366 37.134 10.893 1.00 95.44 347 LEU A C 1
ATOM 2686 O O . LEU A 1 347 ? 3.019 38.239 10.547 1.00 95.44 347 LEU A O 1
ATOM 2690 N N . GLU A 1 348 ? 3.170 36.028 10.178 1.00 94.56 348 GLU A N 1
ATOM 2691 C CA . GLU A 1 348 ? 2.386 35.965 8.947 1.00 94.56 348 GLU A CA 1
ATOM 2692 C C . GLU A 1 348 ? 2.017 34.504 8.691 1.00 94.56 348 GLU A C 1
ATOM 2694 O O . GLU A 1 348 ? 2.894 33.639 8.832 1.00 94.56 348 GLU A O 1
ATOM 2699 N N . ALA A 1 349 ? 0.789 34.224 8.258 1.00 95.25 349 ALA A N 1
ATOM 2700 C CA . ALA A 1 349 ? 0.410 32.930 7.683 1.00 95.25 349 ALA A CA 1
ATOM 2701 C C . ALA A 1 349 ? -0.288 33.103 6.326 1.00 95.25 349 ALA A C 1
ATOM 2703 O O . ALA A 1 349 ? 0.397 33.266 5.320 1.00 95.25 349 ALA A O 1
ATOM 2704 N N . TRP A 1 350 ? -1.620 33.066 6.265 1.00 94.75 350 TRP A N 1
ATOM 2705 C CA . TRP A 1 350 ? -2.330 33.348 5.021 1.00 94.75 350 TRP A CA 1
ATOM 2706 C C . TRP A 1 350 ? -2.377 34.857 4.744 1.00 94.75 350 TRP A C 1
ATOM 2708 O O . TRP A 1 350 ? -2.913 35.609 5.555 1.00 94.75 350 TRP A O 1
ATOM 2718 N N . ASP A 1 351 ? -1.837 35.276 3.596 1.00 90.69 351 ASP A N 1
ATOM 2719 C CA . ASP A 1 351 ? -1.796 36.680 3.154 1.00 90.69 351 ASP A CA 1
ATOM 2720 C C . ASP A 1 351 ? -2.976 36.983 2.217 1.00 90.69 351 ASP A C 1
ATOM 2722 O O . ASP A 1 351 ? -3.247 36.242 1.265 1.00 90.69 351 ASP A O 1
ATOM 2726 N N . GLU A 1 352 ? -3.667 38.097 2.466 1.00 85.00 352 GLU A N 1
ATOM 2727 C CA . GLU A 1 352 ? -4.807 38.556 1.675 1.00 85.00 352 GLU A CA 1
ATOM 2728 C C . GLU A 1 352 ? -4.559 39.944 1.055 1.00 85.00 352 GLU A C 1
ATOM 2730 O O . GLU A 1 352 ? -4.019 40.840 1.713 1.00 85.00 352 GLU A O 1
ATOM 2735 N N . PRO A 1 353 ? -5.018 40.190 -0.190 1.00 81.94 353 PRO A N 1
ATOM 2736 C CA . PRO A 1 353 ? -4.954 41.515 -0.792 1.00 81.94 353 PRO A CA 1
ATOM 2737 C C . PRO A 1 353 ? -5.600 42.597 0.078 1.00 81.94 353 PRO A C 1
ATOM 2739 O O . PRO A 1 353 ? -6.710 42.443 0.589 1.00 81.94 353 PRO A O 1
ATOM 2742 N N . HIS A 1 354 ? -4.946 43.753 0.173 1.00 79.56 354 HIS A N 1
ATOM 2743 C CA . HIS A 1 354 ? -5.450 44.880 0.951 1.00 79.56 354 HIS A CA 1
ATOM 2744 C C . HIS A 1 354 ? -5.215 46.227 0.255 1.00 79.56 354 HIS A C 1
ATOM 2746 O O . HIS A 1 354 ? -4.605 46.317 -0.811 1.00 79.56 354 HIS A O 1
ATOM 2752 N N . ALA A 1 355 ? -5.715 47.325 0.837 1.00 74.50 355 ALA A N 1
ATOM 2753 C CA . ALA A 1 355 ? -5.675 48.635 0.175 1.00 74.50 355 ALA A CA 1
ATOM 2754 C C . ALA A 1 355 ? -4.246 49.175 -0.063 1.00 74.50 355 ALA A C 1
ATOM 2756 O O . ALA A 1 355 ? -4.055 50.050 -0.910 1.00 74.50 355 ALA A O 1
ATOM 2757 N N . GLY A 1 356 ? -3.258 48.686 0.695 1.00 74.06 356 GLY A N 1
ATOM 2758 C CA . GLY A 1 356 ? -1.839 49.029 0.554 1.00 74.06 356 GLY A CA 1
ATOM 2759 C C . GLY A 1 356 ? -1.086 48.141 -0.440 1.00 74.06 356 GLY A C 1
ATOM 2760 O O . GLY A 1 356 ? -0.180 48.644 -1.106 1.00 74.06 356 GLY A O 1
ATOM 2761 N N . ALA A 1 357 ? -1.508 46.884 -0.590 1.00 80.50 357 ALA A N 1
ATOM 2762 C CA . ALA A 1 357 ? -0.970 45.918 -1.536 1.00 80.50 357 ALA A CA 1
ATOM 2763 C C . ALA A 1 357 ? -2.112 45.087 -2.149 1.00 80.50 357 ALA A C 1
ATOM 2765 O O . ALA A 1 357 ? -2.601 44.112 -1.582 1.00 80.50 357 ALA A O 1
ATOM 2766 N N . THR A 1 358 ? -2.559 45.480 -3.346 1.00 77.31 358 THR A N 1
ATOM 2767 C CA . THR A 1 358 ? -3.736 44.889 -4.018 1.00 77.31 358 THR A CA 1
ATOM 2768 C C . THR A 1 358 ? -3.511 43.469 -4.541 1.00 77.31 358 THR A C 1
ATOM 2770 O O . THR A 1 358 ? -4.405 42.891 -5.147 1.00 77.31 358 THR A O 1
ATOM 2773 N N . THR A 1 359 ? -2.308 42.932 -4.372 1.00 75.94 359 THR A N 1
ATOM 2774 C CA . THR A 1 359 ? -1.936 41.556 -4.714 1.00 75.94 359 THR A CA 1
ATOM 2775 C C . THR A 1 359 ? -1.380 40.811 -3.499 1.00 75.94 359 THR A C 1
ATOM 2777 O O . THR A 1 359 ? -0.788 39.759 -3.683 1.00 75.94 359 THR A O 1
ATOM 2780 N N . GLY A 1 360 ? -1.536 41.369 -2.292 1.00 83.19 360 GLY A N 1
ATOM 2781 C CA . GLY A 1 360 ? -0.853 40.930 -1.072 1.00 83.19 360 GLY A CA 1
ATOM 2782 C C . GLY A 1 360 ? 0.594 41.424 -0.984 1.00 83.19 360 GLY A C 1
ATOM 2783 O O . GLY A 1 360 ? 1.115 42.028 -1.931 1.00 83.19 360 GLY A O 1
ATOM 2784 N N . ASP A 1 361 ? 1.223 41.181 0.160 1.00 86.88 361 ASP A N 1
ATOM 2785 C CA . ASP A 1 361 ? 2.553 41.680 0.535 1.00 86.88 361 ASP A CA 1
ATOM 2786 C C . ASP A 1 361 ? 3.703 40.764 0.086 1.00 86.88 361 ASP A C 1
ATOM 2788 O O . ASP A 1 361 ? 4.881 41.145 0.111 1.00 86.88 361 ASP A O 1
ATOM 2792 N N . HIS A 1 362 ? 3.367 39.566 -0.379 1.00 90.69 362 HIS A N 1
ATOM 2793 C CA . HIS A 1 362 ? 4.322 38.573 -0.846 1.00 90.69 362 HIS A CA 1
ATOM 2794 C C . HIS A 1 362 ? 4.648 38.658 -2.358 1.00 90.69 362 HIS A C 1
ATOM 2796 O O . HIS A 1 362 ? 3.990 39.351 -3.138 1.00 90.69 362 HIS A O 1
ATOM 2802 N N . PRO A 1 363 ? 5.733 38.009 -2.825 1.00 90.62 363 PRO A N 1
ATOM 2803 C CA . PRO A 1 363 ? 5.981 37.841 -4.254 1.00 90.62 363 PRO A CA 1
ATOM 2804 C C . PRO A 1 363 ? 4.911 36.968 -4.919 1.00 90.62 363 PRO A C 1
ATOM 2806 O O . PRO A 1 363 ? 4.357 36.063 -4.299 1.00 90.62 363 PRO A O 1
ATOM 2809 N N . ALA A 1 364 ? 4.682 37.182 -6.217 1.00 89.06 364 ALA A N 1
ATOM 2810 C CA . ALA A 1 364 ? 3.816 36.308 -7.006 1.00 89.06 364 ALA A CA 1
ATOM 2811 C C . ALA A 1 364 ? 4.291 34.846 -6.921 1.00 89.06 364 ALA A C 1
ATOM 2813 O O . ALA A 1 364 ? 5.483 34.586 -7.074 1.00 89.06 364 ALA A O 1
ATOM 2814 N N . GLY A 1 365 ? 3.354 33.922 -6.699 1.00 89.88 365 GLY A N 1
ATOM 2815 C CA . GLY A 1 365 ? 3.643 32.496 -6.511 1.00 89.88 365 GLY A CA 1
ATOM 2816 C C . GLY A 1 365 ? 3.823 32.068 -5.051 1.00 89.88 365 GLY A C 1
ATOM 2817 O O . GLY A 1 365 ? 3.940 30.879 -4.798 1.00 89.88 365 GLY A O 1
ATOM 2818 N N . SER A 1 366 ? 3.806 33.003 -4.091 1.00 95.31 366 SER A N 1
ATOM 2819 C CA . SER A 1 366 ? 4.045 32.660 -2.688 1.00 95.31 366 SER A CA 1
ATOM 2820 C C . SER A 1 366 ? 2.969 31.751 -2.092 1.00 95.31 366 SER A C 1
ATOM 2822 O O . SER A 1 366 ? 1.773 32.034 -2.171 1.00 95.31 366 SER A O 1
ATOM 2824 N N . LEU A 1 367 ? 3.422 30.725 -1.373 1.00 97.00 367 LEU A N 1
ATOM 2825 C CA . LEU A 1 367 ? 2.580 29.776 -0.632 1.00 97.00 367 LEU A CA 1
ATOM 2826 C C . LEU A 1 367 ? 1.767 30.391 0.519 1.00 97.00 367 LEU A C 1
ATOM 2828 O O . LEU A 1 367 ? 0.831 29.767 1.028 1.00 97.00 367 LEU A O 1
ATOM 2832 N N . HIS A 1 368 ? 2.087 31.623 0.924 1.00 96.38 368 HIS A N 1
ATOM 2833 C CA . HIS A 1 368 ? 1.266 32.396 1.857 1.00 96.38 368 HIS A CA 1
ATOM 2834 C C . HIS A 1 368 ? -0.150 32.624 1.305 1.00 96.38 368 HIS A C 1
ATOM 2836 O O . HIS A 1 368 ? -1.115 32.589 2.060 1.00 96.38 368 HIS A O 1
ATOM 2842 N N . TYR A 1 369 ? -0.321 32.744 -0.014 1.00 95.19 369 TYR A N 1
ATOM 2843 C CA . TYR A 1 369 ? -1.629 33.009 -0.621 1.00 95.19 369 TYR A CA 1
ATOM 2844 C C . TYR A 1 369 ? -2.619 31.842 -0.579 1.00 95.19 369 TYR A C 1
ATOM 2846 O O . TYR A 1 369 ? -3.790 32.026 -0.892 1.00 95.19 369 TYR A O 1
ATOM 2854 N N . GLU A 1 370 ? -2.182 30.650 -0.191 1.00 93.88 370 GLU A N 1
ATOM 2855 C CA . GLU A 1 370 ? -3.040 29.474 0.014 1.00 93.88 370 GLU A CA 1
ATOM 2856 C C . GLU A 1 370 ? -2.859 28.877 1.420 1.00 93.88 370 GLU A C 1
ATOM 2858 O O . GLU A 1 370 ? -3.237 27.738 1.684 1.00 93.88 370 GLU A O 1
ATOM 2863 N N . GLY A 1 371 ? -2.259 29.641 2.343 1.00 95.25 371 GLY A N 1
ATOM 2864 C CA . GLY A 1 371 ? -2.094 29.234 3.737 1.00 95.25 371 GLY A CA 1
ATOM 2865 C C . GLY A 1 371 ? -1.151 28.040 3.936 1.00 95.25 371 GLY A C 1
ATOM 2866 O O . GLY A 1 371 ? -1.277 27.319 4.929 1.00 95.25 371 GLY A O 1
ATOM 2867 N N . ARG A 1 372 ? -0.221 27.792 3.004 1.00 96.69 372 ARG A N 1
ATOM 2868 C CA . ARG A 1 372 ? 0.782 26.713 3.093 1.00 96.69 372 ARG A CA 1
ATOM 2869 C C . ARG A 1 372 ? 2.146 27.179 3.604 1.00 96.69 372 ARG A C 1
ATOM 2871 O O . ARG A 1 372 ? 3.051 26.358 3.705 1.00 96.69 372 ARG A O 1
ATOM 2878 N N . ALA A 1 373 ? 2.302 28.454 3.964 1.00 97.81 373 ALA A N 1
ATOM 2879 C CA . ALA A 1 373 ? 3.524 28.980 4.567 1.00 97.81 373 ALA A CA 1
ATOM 2880 C C . ALA A 1 373 ? 3.255 29.892 5.770 1.00 97.81 373 ALA A C 1
ATOM 2882 O O . ALA A 1 373 ? 2.193 30.503 5.873 1.00 97.81 373 ALA A O 1
ATOM 2883 N N . ALA A 1 374 ? 4.235 29.990 6.674 1.00 98.19 374 ALA A N 1
ATOM 2884 C CA . ALA A 1 374 ? 4.206 30.917 7.803 1.00 98.19 374 ALA A CA 1
ATOM 2885 C C . ALA A 1 374 ? 5.585 31.510 8.127 1.00 98.19 374 ALA A C 1
ATOM 2887 O O . ALA A 1 374 ? 6.619 30.848 8.008 1.00 98.19 374 ALA A O 1
ATOM 2888 N N . LYS A 1 375 ? 5.583 32.756 8.616 1.00 97.81 375 LYS A N 1
ATOM 2889 C CA . LYS A 1 375 ? 6.741 33.420 9.229 1.00 97.81 375 LYS A CA 1
ATOM 2890 C C . LYS A 1 375 ? 6.677 33.234 10.743 1.00 97.81 375 LYS A C 1
ATOM 2892 O O . LYS A 1 375 ? 5.766 33.733 11.402 1.00 97.81 375 LYS A O 1
ATOM 2897 N N . LEU A 1 376 ? 7.662 32.553 11.314 1.00 98.25 376 LEU A N 1
ATOM 2898 C CA . LEU A 1 376 ? 7.716 32.185 12.725 1.00 98.25 376 LEU A CA 1
ATOM 2899 C C . LEU A 1 376 ? 8.846 32.900 13.463 1.00 98.25 376 LEU A C 1
ATOM 2901 O O . LEU A 1 376 ? 9.965 33.044 12.979 1.00 98.25 376 LEU A O 1
ATOM 2905 N N . THR A 1 377 ? 8.580 33.298 14.696 1.00 97.69 377 THR A N 1
ATOM 2906 C CA . THR A 1 377 ? 9.573 33.799 15.643 1.00 97.69 377 THR A CA 1
ATOM 2907 C C . THR A 1 377 ? 9.179 33.381 17.060 1.00 97.69 377 THR A C 1
ATOM 2909 O O . THR A 1 377 ? 8.278 32.568 17.262 1.00 97.69 377 THR A O 1
ATOM 2912 N N . LEU A 1 378 ? 9.860 33.909 18.069 1.00 97.75 378 LEU A N 1
ATOM 2913 C CA . LEU A 1 378 ? 9.565 33.634 19.471 1.00 97.75 378 LEU A CA 1
ATOM 2914 C C . LEU A 1 378 ? 9.018 34.876 20.168 1.00 97.75 378 LEU A C 1
ATOM 2916 O O . LEU A 1 378 ? 9.388 36.007 19.853 1.00 97.75 378 LEU A O 1
ATOM 2920 N N . SER A 1 379 ? 8.153 34.671 21.161 1.00 96.44 379 SER A N 1
ATOM 2921 C CA . SER A 1 379 ? 7.487 35.758 21.889 1.00 96.44 379 SER A CA 1
ATOM 2922 C C . SER A 1 379 ? 8.442 36.687 22.652 1.00 96.44 379 SER A C 1
ATOM 2924 O O . SER A 1 379 ? 8.051 37.790 23.029 1.00 96.44 379 SER A O 1
ATOM 2926 N N . ASP A 1 380 ? 9.672 36.247 22.925 1.00 96.19 380 ASP A N 1
ATOM 2927 C CA . ASP A 1 380 ? 10.717 37.046 23.574 1.00 96.19 380 ASP A CA 1
ATOM 2928 C C . ASP A 1 380 ? 11.636 37.788 22.584 1.00 96.19 380 ASP A C 1
ATOM 2930 O O . ASP A 1 380 ? 12.439 38.621 23.012 1.00 96.19 380 ASP A O 1
ATOM 2934 N N . GLY A 1 381 ? 11.496 37.527 21.279 1.00 93.81 381 GLY A N 1
ATOM 2935 C CA . GLY A 1 381 ? 12.268 38.154 20.206 1.00 93.81 381 GLY A CA 1
ATOM 2936 C C . GLY A 1 381 ? 13.754 37.778 20.181 1.00 93.81 381 GLY A C 1
ATOM 2937 O O . GLY A 1 381 ? 14.549 38.504 19.580 1.00 93.81 381 GLY A O 1
ATOM 2938 N N . ASP A 1 382 ? 14.162 36.694 20.850 1.00 94.56 382 ASP A N 1
ATOM 2939 C CA . ASP A 1 382 ? 15.569 36.290 20.910 1.00 94.56 382 ASP A CA 1
ATOM 2940 C C . ASP A 1 382 ? 16.011 35.558 19.631 1.00 94.56 382 ASP A C 1
ATOM 2942 O O . ASP A 1 382 ? 15.868 34.341 19.494 1.00 94.56 382 ASP A O 1
ATOM 2946 N N . ALA A 1 383 ? 16.616 36.308 18.705 1.00 93.56 383 ALA A N 1
ATOM 2947 C CA . ALA A 1 383 ? 17.132 35.781 17.442 1.00 93.56 383 ALA A CA 1
ATOM 2948 C C . ALA A 1 383 ? 18.167 34.647 17.616 1.00 93.56 383 ALA A C 1
ATOM 2950 O O . ALA A 1 383 ? 18.333 33.824 16.717 1.00 93.56 383 ALA A O 1
ATOM 2951 N N . ALA A 1 384 ? 18.845 34.550 18.772 1.00 94.12 384 ALA A N 1
ATOM 2952 C CA . ALA A 1 384 ? 19.809 33.477 19.032 1.00 94.12 384 ALA A CA 1
ATOM 2953 C C . ALA A 1 384 ? 19.153 32.090 19.149 1.00 94.12 384 ALA A C 1
ATOM 2955 O O . ALA A 1 384 ? 19.845 31.078 19.048 1.00 94.12 384 ALA A O 1
ATOM 2956 N N . LYS A 1 385 ? 17.830 32.037 19.345 1.00 95.69 385 LYS A N 1
ATOM 2957 C CA . LYS A 1 385 ? 17.048 30.799 19.436 1.00 95.69 385 LYS A CA 1
ATOM 2958 C C . LYS A 1 385 ? 16.439 30.366 18.101 1.00 95.69 385 LYS A C 1
ATOM 2960 O O . LYS A 1 385 ? 15.958 29.240 18.012 1.00 95.69 385 LYS A O 1
ATOM 2965 N N . LEU A 1 386 ? 16.486 31.201 17.057 1.00 96.50 386 LEU A N 1
ATOM 2966 C CA . LEU A 1 386 ? 15.923 30.869 15.741 1.00 96.50 386 LEU A CA 1
ATOM 2967 C C . LEU A 1 386 ? 16.536 29.607 15.109 1.00 96.50 386 LEU A C 1
ATOM 2969 O O . LEU A 1 386 ? 15.762 28.796 14.614 1.00 96.50 386 LEU A O 1
ATOM 2973 N N . PRO A 1 387 ? 17.858 29.340 15.192 1.00 96.00 387 PRO A N 1
ATOM 2974 C CA . PRO A 1 387 ? 18.406 28.072 14.702 1.00 96.00 387 PRO A CA 1
ATOM 2975 C C . PRO A 1 387 ? 17.788 26.842 15.377 1.00 96.00 387 PRO A C 1
ATOM 2977 O O . PRO A 1 387 ? 17.623 25.804 14.744 1.00 96.00 387 PRO A O 1
ATOM 2980 N N . ARG A 1 388 ? 17.417 26.962 16.659 1.00 95.31 388 ARG A N 1
ATOM 2981 C CA . ARG A 1 388 ? 16.753 25.887 17.401 1.00 95.31 388 ARG A CA 1
ATOM 2982 C C . ARG A 1 388 ? 15.271 25.772 17.044 1.00 95.31 388 ARG A C 1
ATOM 2984 O O . ARG A 1 388 ? 14.774 24.662 16.929 1.00 95.31 388 ARG A O 1
ATOM 2991 N N . LEU A 1 389 ? 14.592 26.895 16.806 1.00 97.06 389 LEU A N 1
ATOM 2992 C CA . LEU A 1 389 ? 13.229 26.895 16.266 1.00 97.06 389 LEU A CA 1
ATOM 2993 C C . LEU A 1 389 ? 13.168 26.240 14.874 1.00 97.06 389 LEU A C 1
ATOM 2995 O O . LEU A 1 389 ? 12.258 25.460 14.615 1.00 97.06 389 LEU A O 1
ATOM 2999 N N . ALA A 1 390 ? 14.151 26.507 14.007 1.00 96.69 390 ALA A N 1
ATOM 3000 C CA . ALA A 1 390 ? 14.272 25.834 12.715 1.00 96.69 390 ALA A CA 1
ATOM 3001 C C . ALA A 1 390 ? 14.417 24.314 12.886 1.00 96.69 390 ALA A C 1
ATOM 3003 O O . ALA A 1 390 ? 13.706 23.563 12.226 1.00 96.69 390 ALA A O 1
ATOM 3004 N N . ALA A 1 391 ? 15.257 23.868 13.830 1.00 95.94 391 ALA A N 1
ATOM 3005 C CA . ALA A 1 391 ? 15.402 22.448 14.146 1.00 95.94 391 ALA A CA 1
ATOM 3006 C C . ALA A 1 391 ? 14.077 21.809 14.597 1.00 95.94 391 ALA A C 1
ATOM 3008 O O . ALA A 1 391 ? 13.776 20.698 14.181 1.00 95.94 391 ALA A O 1
ATOM 3009 N N . PHE A 1 392 ? 13.249 22.506 15.386 1.00 97.12 392 PHE A N 1
ATOM 3010 C CA . PHE A 1 392 ? 11.916 22.004 15.747 1.00 97.12 392 PHE A CA 1
ATOM 3011 C C . PHE A 1 392 ? 11.006 21.816 14.535 1.00 97.12 392 PHE A C 1
ATOM 3013 O O . PHE A 1 392 ? 10.340 20.792 14.447 1.00 97.12 392 PHE A O 1
ATOM 3020 N N . CYS A 1 393 ? 11.008 22.766 13.595 1.00 96.31 393 CYS A N 1
ATOM 3021 C CA . CYS A 1 393 ? 10.216 22.653 12.368 1.00 96.31 393 CYS A CA 1
ATOM 3022 C C . CYS A 1 393 ? 10.667 21.448 11.522 1.00 96.31 393 CYS A C 1
ATOM 3024 O O . CYS A 1 393 ? 9.831 20.724 10.995 1.00 96.31 393 CYS A O 1
ATOM 3026 N N . ILE A 1 394 ? 11.979 21.194 11.446 1.00 95.44 394 ILE A N 1
ATOM 3027 C CA . ILE A 1 394 ? 12.544 20.028 10.746 1.00 95.44 394 ILE A CA 1
ATOM 3028 C C . ILE A 1 394 ? 12.171 18.722 11.464 1.00 95.44 394 ILE A C 1
ATOM 3030 O O . ILE A 1 394 ? 11.702 17.782 10.832 1.00 95.44 394 ILE A O 1
ATOM 3034 N N . CYS A 1 395 ? 12.341 18.659 12.788 1.00 94.88 395 CYS A N 1
ATOM 3035 C CA . CYS A 1 395 ? 12.014 17.481 13.602 1.00 94.88 395 CYS A CA 1
ATOM 3036 C C . CYS A 1 395 ? 10.526 17.105 13.560 1.00 94.88 395 CYS A C 1
ATOM 3038 O O . CYS A 1 395 ? 10.177 15.942 13.745 1.00 94.88 395 CYS A O 1
ATOM 3040 N N . ASP A 1 396 ? 9.657 18.091 13.363 1.00 92.81 396 ASP A N 1
ATOM 3041 C CA . ASP A 1 396 ? 8.219 17.907 13.195 1.00 92.81 396 ASP A CA 1
ATOM 3042 C C . ASP A 1 396 ? 7.823 17.498 11.759 1.00 92.81 396 ASP A C 1
ATOM 3044 O O . ASP A 1 396 ? 6.681 17.125 11.507 1.00 92.81 396 ASP A O 1
ATOM 3048 N N . GLY A 1 397 ? 8.773 17.502 10.819 1.00 91.94 397 GLY A N 1
ATOM 3049 C CA . GLY A 1 397 ? 8.568 17.025 9.452 1.00 91.94 397 GLY A CA 1
ATOM 3050 C C . GLY A 1 397 ? 8.052 18.083 8.481 1.00 91.94 397 GLY A C 1
ATOM 3051 O O . GLY A 1 397 ? 7.442 17.724 7.478 1.00 91.94 397 GLY A O 1
ATOM 3052 N N . ALA A 1 398 ? 8.263 19.375 8.755 1.00 92.94 398 ALA A N 1
ATOM 3053 C CA . ALA A 1 398 ? 7.914 20.419 7.796 1.00 92.94 398 ALA A CA 1
ATOM 3054 C C . ALA A 1 398 ? 8.687 20.234 6.478 1.00 92.94 398 ALA A C 1
ATOM 3056 O O . ALA A 1 398 ? 9.903 20.028 6.491 1.00 92.94 398 ALA A O 1
ATOM 3057 N N . GLY A 1 399 ? 7.983 20.352 5.347 1.00 92.06 399 GLY A N 1
ATOM 3058 C CA . GLY A 1 399 ? 8.554 20.107 4.019 1.00 92.06 399 GLY A CA 1
ATOM 3059 C C . GLY A 1 399 ? 9.647 21.104 3.632 1.00 92.06 399 GLY A C 1
ATOM 3060 O O . GLY A 1 399 ? 10.633 20.715 3.022 1.00 92.06 399 GLY A O 1
ATOM 3061 N N . TYR A 1 400 ? 9.523 22.370 4.041 1.00 96.69 400 TYR A N 1
ATOM 3062 C CA . TYR A 1 400 ? 10.567 23.377 3.842 1.00 96.69 400 TYR A CA 1
ATOM 3063 C C . TYR A 1 400 ? 10.742 24.266 5.072 1.00 96.69 400 TYR A C 1
ATOM 3065 O O . TYR A 1 400 ? 9.764 24.731 5.664 1.00 96.69 400 TYR A O 1
ATOM 3073 N N . VAL A 1 401 ? 11.996 24.561 5.422 1.00 97.75 401 VAL A N 1
ATOM 3074 C CA . VAL A 1 401 ? 12.359 25.474 6.513 1.00 97.75 401 VAL A CA 1
ATOM 3075 C C . VAL A 1 401 ? 13.513 26.370 6.077 1.00 97.75 401 VAL A C 1
ATOM 3077 O O . VAL A 1 401 ? 14.540 25.888 5.614 1.00 97.75 401 VAL A O 1
ATOM 3080 N N . GLU A 1 402 ? 13.401 27.678 6.285 1.00 97.38 402 GLU A N 1
ATOM 3081 C CA . GLU A 1 402 ? 14.481 28.631 6.030 1.00 97.38 402 GLU A CA 1
ATOM 3082 C C . GLU A 1 402 ? 14.672 29.583 7.205 1.00 97.38 402 GLU A C 1
ATOM 3084 O O . GLU A 1 402 ? 13.728 30.211 7.687 1.00 97.38 402 GLU A O 1
ATOM 3089 N N . ASN A 1 403 ? 15.920 29.763 7.635 1.00 96.62 403 ASN A N 1
ATOM 3090 C CA . ASN A 1 403 ? 16.246 30.759 8.647 1.00 96.62 403 ASN A CA 1
ATOM 3091 C C . ASN A 1 403 ? 16.609 32.103 8.000 1.00 96.62 403 ASN A C 1
ATOM 3093 O O . ASN A 1 403 ? 17.750 32.322 7.594 1.00 96.62 403 ASN A O 1
ATOM 3097 N N . LYS A 1 404 ? 15.671 33.055 7.976 1.00 95.81 404 LYS A N 1
ATOM 3098 C CA . LYS A 1 404 ? 15.876 34.401 7.406 1.00 95.81 404 LYS A CA 1
ATOM 3099 C C . LYS A 1 404 ? 16.692 35.339 8.312 1.00 95.81 404 LYS A C 1
ATOM 3101 O O . LYS A 1 404 ? 17.085 36.422 7.885 1.00 95.81 404 LYS A O 1
ATOM 3106 N N . GLY A 1 405 ? 17.012 34.921 9.540 1.00 93.94 405 GLY A N 1
ATOM 3107 C CA . GLY A 1 405 ? 17.838 35.657 10.509 1.00 93.94 405 GLY A CA 1
ATOM 3108 C C . GLY A 1 405 ? 17.057 36.523 11.502 1.00 93.94 405 GLY A C 1
ATOM 3109 O O . GLY A 1 405 ? 17.544 36.767 12.606 1.00 93.94 405 GLY A O 1
ATOM 3110 N N . ASP A 1 406 ? 15.849 36.952 11.148 1.00 95.25 406 ASP A N 1
ATOM 3111 C CA . ASP A 1 406 ? 14.883 37.633 12.022 1.00 95.25 406 ASP A CA 1
ATOM 3112 C C . ASP A 1 406 ? 13.602 36.808 12.260 1.00 95.25 406 ASP A C 1
ATOM 3114 O O . ASP A 1 406 ? 12.930 36.986 13.279 1.00 95.25 406 ASP A O 1
ATOM 3118 N N . HIS A 1 407 ? 13.313 35.859 11.370 1.00 97.12 407 HIS A N 1
ATOM 3119 C CA . HIS A 1 407 ? 12.251 34.863 11.483 1.00 97.12 407 HIS A CA 1
ATOM 3120 C C . HIS A 1 407 ? 12.653 33.549 10.792 1.00 97.12 407 HIS A C 1
ATOM 3122 O O . HIS A 1 407 ? 13.642 33.488 10.056 1.00 97.12 407 HIS A O 1
ATOM 3128 N N . ILE A 1 408 ? 11.881 32.496 11.044 1.00 98.19 408 ILE A N 1
ATOM 3129 C CA . ILE A 1 408 ? 11.907 31.232 10.310 1.00 98.19 408 ILE A CA 1
ATOM 3130 C C . ILE A 1 408 ? 10.749 31.245 9.315 1.00 98.19 408 ILE A C 1
ATOM 3132 O O . ILE A 1 408 ? 9.618 31.508 9.707 1.00 98.19 408 ILE A O 1
ATOM 3136 N N . LEU A 1 409 ? 11.018 30.979 8.043 1.00 97.62 409 LEU A N 1
ATOM 3137 C CA . LEU A 1 409 ? 9.987 30.680 7.054 1.00 97.62 409 LEU A CA 1
ATOM 3138 C C . LEU A 1 409 ? 9.778 29.166 7.046 1.00 97.62 409 LEU A C 1
ATOM 3140 O O . LEU A 1 409 ? 10.745 28.425 6.891 1.00 97.62 409 LEU A O 1
ATOM 3144 N N . VAL A 1 410 ? 8.541 28.717 7.219 1.00 97.88 410 VAL A N 1
ATOM 3145 C CA . VAL A 1 410 ? 8.162 27.304 7.102 1.00 97.88 410 VAL A CA 1
ATOM 3146 C C . VAL A 1 410 ? 7.115 27.149 6.007 1.00 97.88 410 VAL A C 1
ATOM 3148 O O . VAL A 1 410 ? 6.269 28.033 5.862 1.00 97.88 410 VAL A O 1
ATOM 3151 N N . ALA A 1 411 ? 7.162 26.052 5.253 1.00 97.62 411 ALA A N 1
ATOM 3152 C CA . ALA A 1 411 ? 6.133 25.709 4.276 1.00 97.62 411 ALA A CA 1
ATOM 3153 C C . ALA A 1 411 ? 5.840 24.203 4.225 1.00 97.62 411 ALA A C 1
ATOM 3155 O O . ALA A 1 411 ? 6.672 23.382 4.621 1.00 97.62 411 ALA A O 1
ATOM 3156 N N . VAL A 1 412 ? 4.639 23.856 3.754 1.00 95.75 412 VAL A N 1
ATOM 3157 C CA . VAL A 1 412 ? 4.089 22.491 3.783 1.00 95.75 412 VAL A CA 1
ATOM 3158 C C . VAL A 1 412 ? 3.519 22.063 2.428 1.00 95.75 412 VAL A C 1
ATOM 3160 O O . VAL A 1 412 ? 3.097 22.890 1.612 1.00 95.75 412 VAL A O 1
ATOM 3163 N N . GLN A 1 413 ? 3.487 20.750 2.195 1.00 92.38 413 GLN A N 1
ATOM 3164 C CA . GLN A 1 413 ? 2.852 20.156 1.015 1.00 92.38 413 GLN A CA 1
ATOM 3165 C C . GLN A 1 413 ? 1.325 20.330 1.056 1.00 92.38 413 GLN A C 1
ATOM 3167 O O . GLN A 1 413 ? 0.740 20.628 2.102 1.00 92.38 413 GLN A O 1
ATOM 3172 N N . LYS A 1 414 ? 0.670 20.173 -0.099 1.00 91.50 414 LYS A N 1
ATOM 3173 C CA . LYS A 1 414 ? -0.795 20.088 -0.156 1.00 91.50 414 LYS A CA 1
ATOM 3174 C C . LYS A 1 414 ? -1.280 18.825 0.546 1.00 91.50 414 LYS A C 1
ATOM 3176 O O . LYS A 1 414 ? -0.595 17.808 0.553 1.00 91.50 414 LYS A O 1
ATOM 3181 N N . GLN A 1 415 ? -2.472 18.917 1.119 1.00 89.12 415 GLN A N 1
ATOM 3182 C CA . GLN A 1 415 ? -3.112 17.830 1.840 1.00 89.12 415 GLN A CA 1
ATOM 3183 C C . GLN A 1 415 ? -4.624 17.932 1.653 1.00 89.12 415 GLN A C 1
ATOM 3185 O O . GLN A 1 415 ? -5.183 19.030 1.704 1.00 89.12 415 GLN A O 1
ATOM 3190 N N . GLU A 1 416 ? -5.272 16.792 1.473 1.00 86.44 416 GLU A N 1
ATOM 3191 C CA . GLU A 1 416 ? -6.718 16.659 1.555 1.00 86.44 416 GLU A CA 1
ATOM 3192 C C . GLU A 1 416 ? -7.210 16.613 3.011 1.00 86.44 416 GLU A C 1
ATOM 3194 O O . GLU A 1 416 ? -6.583 16.035 3.905 1.00 86.44 416 GLU A O 1
ATOM 3199 N N . GLY A 1 417 ? -8.369 17.233 3.238 1.00 80.31 417 GLY A N 1
ATOM 3200 C CA . GLY A 1 417 ? -9.148 17.089 4.461 1.00 80.31 417 GLY A CA 1
ATOM 3201 C C . GLY A 1 417 ? -8.460 17.546 5.753 1.00 80.31 417 GLY A C 1
ATOM 3202 O O . GLY A 1 417 ? -7.427 18.218 5.778 1.00 80.31 417 GLY A O 1
ATOM 3203 N N . PHE A 1 418 ? -9.086 17.187 6.878 1.00 73.56 418 PHE A N 1
ATOM 3204 C CA . PHE A 1 418 ? -8.615 17.551 8.218 1.00 73.56 418 PHE A CA 1
ATOM 3205 C C . PHE A 1 418 ? -7.617 16.550 8.817 1.00 73.56 418 PHE A C 1
ATOM 3207 O O . PHE A 1 418 ? -6.933 16.860 9.796 1.00 73.56 418 PHE A O 1
ATOM 3214 N N . THR A 1 419 ? -7.544 15.347 8.250 1.00 76.19 419 THR A N 1
ATOM 3215 C CA . THR A 1 419 ? -6.622 14.286 8.660 1.00 76.19 419 THR A CA 1
ATOM 3216 C C . THR A 1 419 ? -5.825 13.869 7.431 1.00 76.19 419 THR A C 1
ATOM 3218 O O . THR A 1 419 ? -6.456 13.560 6.425 1.00 76.19 419 THR A O 1
ATOM 3221 N N . PRO A 1 420 ? -4.483 13.858 7.483 1.00 81.88 420 PRO A N 1
ATOM 3222 C CA . PRO A 1 420 ? -3.687 13.422 6.345 1.00 81.88 420 PRO A CA 1
ATOM 3223 C C . PRO A 1 420 ? -3.931 11.938 6.056 1.00 81.88 420 PRO A C 1
ATOM 3225 O O . PRO A 1 420 ? -3.735 11.090 6.933 1.00 81.88 420 PRO A O 1
ATOM 3228 N N . THR A 1 421 ? -4.323 11.632 4.821 1.00 87.69 421 THR A N 1
ATOM 3229 C CA . THR A 1 421 ? -4.337 10.267 4.289 1.00 87.69 421 THR A CA 1
ATOM 3230 C C . THR A 1 421 ? -3.017 10.002 3.572 1.00 87.69 421 THR A C 1
ATOM 3232 O O . THR A 1 421 ? -2.631 10.734 2.658 1.00 87.69 421 THR A O 1
ATOM 3235 N N . PHE A 1 422 ? -2.328 8.943 3.986 1.00 88.81 422 PHE A N 1
ATOM 3236 C CA . PHE A 1 422 ? -1.069 8.498 3.398 1.00 88.81 422 PHE A CA 1
ATOM 3237 C C . PHE A 1 422 ? -1.293 7.212 2.617 1.00 88.81 422 PHE A C 1
ATOM 3239 O O . PHE A 1 422 ? -1.931 6.287 3.125 1.00 88.81 422 PHE A O 1
ATOM 3246 N N . ILE A 1 423 ? -0.727 7.137 1.417 1.00 91.69 423 ILE A N 1
ATOM 3247 C CA . ILE A 1 423 ? -0.766 5.941 0.581 1.00 91.69 423 ILE A CA 1
ATOM 3248 C C . ILE A 1 423 ? 0.661 5.445 0.379 1.00 91.69 423 ILE A C 1
ATOM 3250 O O . ILE A 1 423 ? 1.513 6.157 -0.156 1.00 91.69 423 ILE A O 1
ATOM 3254 N N . GLU A 1 424 ? 0.917 4.224 0.845 1.00 93.88 424 GLU A N 1
ATOM 3255 C CA . GLU A 1 424 ? 2.227 3.584 0.756 1.00 93.88 424 GLU A CA 1
ATOM 3256 C C . GLU A 1 424 ? 2.456 3.018 -0.651 1.00 93.88 424 GLU A C 1
ATOM 3258 O O . GLU A 1 424 ? 1.701 2.170 -1.137 1.00 93.88 424 GLU A O 1
ATOM 3263 N N . PHE A 1 425 ? 3.531 3.477 -1.286 1.00 93.50 425 PHE A N 1
ATOM 3264 C CA . PHE A 1 425 ? 4.106 2.905 -2.497 1.00 93.50 425 PHE A CA 1
ATOM 3265 C C . PHE A 1 425 ? 5.389 2.135 -2.136 1.00 93.50 425 PHE A C 1
ATOM 3267 O O . PHE A 1 425 ? 5.924 2.326 -1.043 1.00 93.50 425 PHE A O 1
ATOM 3274 N N . PRO A 1 426 ? 5.899 1.250 -3.015 1.00 91.12 426 PRO A N 1
ATOM 3275 C CA . PRO A 1 426 ? 7.107 0.472 -2.732 1.00 91.12 426 PRO A CA 1
ATOM 3276 C C . PRO A 1 426 ? 8.321 1.280 -2.237 1.00 91.12 426 PRO A C 1
ATOM 3278 O O . PRO A 1 426 ? 9.000 0.821 -1.321 1.00 91.12 426 PRO A O 1
ATOM 3281 N N . GLU A 1 427 ? 8.575 2.468 -2.800 1.00 90.94 427 GLU A N 1
ATOM 3282 C CA . GLU A 1 427 ? 9.767 3.282 -2.475 1.00 90.94 427 GLU A CA 1
ATOM 3283 C C . GLU A 1 427 ? 9.455 4.634 -1.799 1.00 90.94 427 GLU A C 1
ATOM 3285 O O . GLU A 1 427 ? 10.355 5.276 -1.257 1.00 90.94 427 GLU A O 1
ATOM 3290 N N . THR A 1 428 ? 8.192 5.076 -1.781 1.00 93.00 428 THR A N 1
ATOM 3291 C CA . THR A 1 428 ? 7.793 6.365 -1.184 1.00 93.00 428 THR A CA 1
ATOM 3292 C C . THR A 1 428 ? 6.384 6.315 -0.590 1.00 93.00 428 THR A C 1
ATOM 3294 O O . THR A 1 428 ? 5.656 5.333 -0.715 1.00 93.00 428 THR A O 1
ATOM 3297 N N . THR A 1 429 ? 5.976 7.383 0.086 1.00 92.25 429 THR A N 1
ATOM 3298 C CA . THR A 1 429 ? 4.605 7.582 0.561 1.00 92.25 429 THR A CA 1
ATOM 3299 C C . THR A 1 429 ? 4.068 8.879 -0.017 1.00 92.25 429 THR A C 1
ATOM 3301 O O . THR A 1 429 ? 4.698 9.930 0.106 1.00 92.25 429 THR A O 1
ATOM 3304 N N . LEU A 1 430 ? 2.893 8.811 -0.639 1.00 91.88 430 LEU A N 1
ATOM 3305 C CA . LEU A 1 430 ? 2.230 9.981 -1.208 1.00 91.88 430 LEU A CA 1
ATOM 3306 C C . LEU A 1 430 ? 1.054 10.415 -0.332 1.00 91.88 430 LEU A C 1
ATOM 3308 O O . LEU A 1 430 ? 0.407 9.596 0.325 1.00 91.88 430 LEU A O 1
ATOM 3312 N N . PHE A 1 431 ? 0.793 11.720 -0.340 1.00 90.38 431 PHE A N 1
ATOM 3313 C CA . PHE A 1 431 ? -0.316 12.344 0.372 1.00 90.38 431 PHE A CA 1
ATOM 3314 C C . PHE A 1 431 ? -1.499 12.506 -0.563 1.00 90.38 431 PHE A C 1
ATOM 3316 O O . PHE A 1 431 ? -1.336 12.999 -1.680 1.00 90.38 431 PHE A O 1
ATOM 3323 N N . GLU A 1 432 ? -2.679 12.139 -0.084 1.00 93.06 432 GLU A N 1
ATOM 3324 C CA . GLU A 1 432 ? -3.917 12.480 -0.769 1.00 93.06 432 GLU A CA 1
ATOM 3325 C C . GLU A 1 432 ? -4.108 14.006 -0.792 1.00 93.06 432 GLU A C 1
ATOM 3327 O O . GLU A 1 432 ? -3.847 14.696 0.204 1.00 93.06 432 GLU A O 1
ATOM 3332 N N . VAL A 1 433 ? -4.526 14.542 -1.940 1.00 93.00 433 VAL A N 1
ATOM 3333 C CA . VAL A 1 433 ? -4.719 15.980 -2.163 1.00 93.00 433 VAL A CA 1
ATOM 3334 C C . VAL A 1 433 ? -6.028 16.267 -2.884 1.00 93.00 433 VAL A C 1
ATOM 3336 O O . VAL A 1 433 ? -6.453 15.521 -3.759 1.00 93.00 433 VAL A O 1
ATOM 3339 N N . THR A 1 434 ? -6.592 17.442 -2.616 1.00 89.00 434 THR A N 1
ATOM 3340 C CA . THR A 1 434 ? -7.747 17.956 -3.357 1.00 89.00 434 THR A CA 1
ATOM 3341 C C . THR A 1 434 ? -7.299 19.047 -4.337 1.00 89.00 434 THR A C 1
ATOM 3343 O O . THR A 1 434 ? -6.612 19.987 -3.919 1.00 89.00 434 THR A O 1
ATOM 3346 N N . PRO A 1 435 ? -7.672 18.969 -5.628 1.00 90.88 435 PRO A N 1
ATOM 3347 C CA . PRO A 1 435 ? -7.408 20.040 -6.578 1.00 90.88 435 PRO A CA 1
ATOM 3348 C C . PRO A 1 435 ? -8.268 21.270 -6.246 1.00 90.88 435 PRO A C 1
ATOM 3350 O O . PRO A 1 435 ? -9.318 21.140 -5.608 1.00 90.88 435 PRO A O 1
ATOM 3353 N N . PRO A 1 436 ? -7.879 22.475 -6.686 1.00 91.00 436 PRO A N 1
ATOM 3354 C CA . PRO A 1 436 ? -8.693 23.667 -6.483 1.00 91.00 436 PRO A CA 1
ATOM 3355 C C . PRO A 1 436 ? -10.093 23.522 -7.098 1.00 91.00 436 PRO A C 1
ATOM 3357 O O . PRO A 1 436 ? -10.249 22.855 -8.121 1.00 91.00 436 PRO A O 1
ATOM 3360 N N . ALA A 1 437 ? -11.103 24.162 -6.503 1.00 90.94 437 ALA A N 1
ATOM 3361 C CA . ALA A 1 437 ? -12.510 23.988 -6.892 1.00 90.94 437 ALA A CA 1
ATOM 3362 C C . ALA A 1 437 ? -12.775 24.267 -8.387 1.00 90.94 437 ALA A C 1
ATOM 3364 O O . ALA A 1 437 ? -13.573 23.585 -9.025 1.00 90.94 437 ALA A O 1
ATOM 3365 N N . GLU A 1 438 ? -12.067 25.228 -8.991 1.00 88.81 438 GLU A N 1
ATOM 3366 C CA . GLU A 1 438 ? -12.192 25.531 -10.428 1.00 88.81 438 GLU A C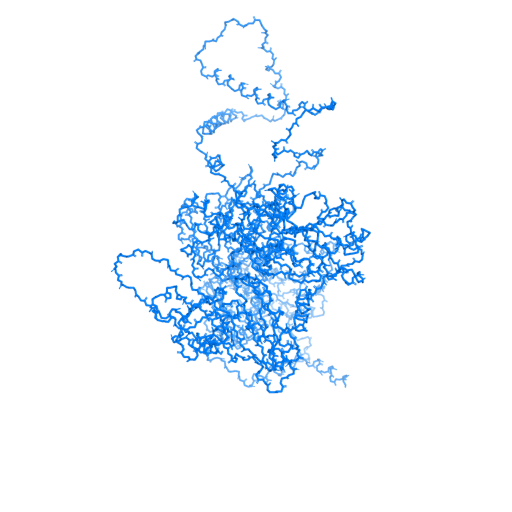A 1
ATOM 3367 C C . GLU A 1 438 ? -11.631 24.425 -11.345 1.00 88.81 438 GLU A C 1
ATOM 3369 O O . GLU A 1 438 ? -11.986 24.368 -12.521 1.00 88.81 438 GLU A O 1
ATOM 3374 N N . MET A 1 439 ? -10.756 23.556 -10.827 1.00 86.75 439 MET A N 1
ATOM 3375 C CA . MET A 1 439 ? -10.134 22.444 -11.558 1.00 86.75 439 MET A CA 1
ATOM 3376 C C . MET A 1 439 ? -10.771 21.087 -11.241 1.00 86.75 439 MET A C 1
ATOM 3378 O O . MET A 1 439 ? -10.441 20.097 -11.891 1.00 86.75 439 MET A O 1
ATOM 3382 N N . GLU A 1 440 ? -11.670 21.021 -10.258 1.00 84.06 440 GLU A N 1
ATOM 3383 C CA . GLU A 1 440 ? -12.257 19.778 -9.749 1.00 84.06 440 GLU A CA 1
ATOM 3384 C C . GLU A 1 440 ? -12.963 18.970 -10.849 1.00 84.06 440 GLU A C 1
ATOM 3386 O O . GLU A 1 440 ? -12.814 17.749 -10.915 1.00 84.06 440 GLU A O 1
ATOM 3391 N N . GLY A 1 441 ? -13.609 19.649 -11.805 1.00 81.62 441 GLY A N 1
ATOM 3392 C CA . GLY A 1 441 ? -14.254 19.011 -12.959 1.00 81.62 441 GLY A CA 1
ATOM 3393 C C . GLY A 1 441 ? -13.315 18.158 -13.827 1.00 81.62 441 GLY A C 1
ATOM 3394 O O . GLY A 1 441 ? -13.759 17.169 -14.399 1.00 81.62 441 GLY A O 1
ATOM 3395 N N . ASN A 1 442 ? -12.013 18.467 -13.884 1.00 81.44 442 ASN A N 1
ATOM 3396 C CA . ASN A 1 442 ? -11.048 17.701 -14.690 1.00 81.44 442 ASN A CA 1
ATOM 3397 C C . ASN A 1 442 ? -10.675 16.344 -14.069 1.00 81.44 442 ASN A C 1
ATOM 3399 O O . ASN A 1 442 ? -10.130 15.480 -14.757 1.00 81.44 442 ASN A O 1
ATOM 3403 N N . TYR A 1 443 ? -10.942 16.180 -12.772 1.00 85.69 443 TYR A N 1
ATOM 3404 C CA . TYR A 1 443 ? -10.576 15.006 -11.974 1.00 85.69 443 TYR A CA 1
ATOM 3405 C C . TYR A 1 443 ? -11.798 14.310 -11.356 1.00 85.69 443 TYR A C 1
ATOM 3407 O O . TYR A 1 443 ? -11.648 13.336 -10.606 1.00 85.69 443 TYR A O 1
ATOM 3415 N N . THR A 1 444 ? -12.993 14.827 -11.661 1.00 79.25 444 THR A N 1
ATOM 3416 C CA . THR A 1 444 ? -14.273 14.271 -11.231 1.00 79.25 444 THR A CA 1
ATOM 3417 C C . THR A 1 444 ? -14.501 12.956 -11.967 1.00 79.25 444 THR A C 1
ATOM 3419 O O . THR A 1 444 ? -14.355 12.880 -13.189 1.00 79.25 444 THR A O 1
ATOM 3422 N N . LEU A 1 445 ? -14.831 11.917 -11.206 1.00 77.56 445 LEU A N 1
ATOM 3423 C CA . LEU A 1 445 ? -15.236 10.626 -11.745 1.00 77.56 445 LEU A CA 1
ATOM 3424 C C . LEU A 1 445 ? -16.758 10.661 -11.905 1.00 77.56 445 LEU A C 1
ATOM 3426 O O . LEU A 1 445 ? -17.462 10.960 -10.943 1.00 77.56 445 LEU A O 1
ATOM 3430 N N . GLU A 1 446 ? -17.273 10.376 -13.098 1.00 67.25 446 GLU A N 1
ATOM 3431 C CA . GLU A 1 446 ? -18.721 10.355 -13.331 1.00 67.25 446 GLU A CA 1
ATOM 3432 C C . GLU A 1 446 ? -19.324 9.057 -12.758 1.00 67.25 446 GLU A C 1
ATOM 3434 O O . GLU A 1 446 ? -18.896 7.977 -13.171 1.00 67.25 446 GLU A O 1
ATOM 3439 N N . PRO A 1 447 ? -20.328 9.111 -11.858 1.00 60.22 447 PRO A N 1
ATOM 3440 C CA . PRO A 1 447 ? -20.906 7.926 -11.208 1.00 60.22 447 PRO A CA 1
ATOM 3441 C C . PRO A 1 447 ? -21.435 6.847 -12.153 1.00 60.22 447 PRO A C 1
ATOM 3443 O O . PRO A 1 447 ? -21.497 5.681 -11.789 1.00 60.22 447 PRO A O 1
ATOM 3446 N N . GLU A 1 448 ? -21.808 7.214 -13.379 1.00 57.62 448 GLU A N 1
ATOM 3447 C CA . GLU A 1 448 ? -22.269 6.264 -14.396 1.00 57.62 448 GLU A CA 1
ATOM 3448 C C . GLU A 1 448 ? -21.133 5.412 -15.001 1.00 57.62 448 GLU A C 1
ATOM 3450 O O . GLU A 1 448 ? -21.412 4.437 -15.702 1.00 57.62 448 GLU A O 1
ATOM 3455 N N . GLN A 1 449 ? -19.867 5.783 -14.767 1.00 56.31 449 GLN A N 1
ATOM 3456 C CA . GLN A 1 449 ? -18.670 5.183 -15.378 1.00 56.31 449 GLN A CA 1
ATOM 3457 C C . GLN A 1 449 ? -17.967 4.156 -14.481 1.00 56.31 449 GLN A C 1
ATOM 3459 O O . GLN A 1 449 ? -17.145 3.378 -14.961 1.00 56.31 449 GLN A O 1
ATOM 3464 N N . TYR A 1 450 ? -18.302 4.113 -13.194 1.00 65.62 450 TYR A N 1
ATOM 3465 C CA . TYR A 1 450 ? -17.798 3.116 -12.253 1.00 65.62 450 TYR A CA 1
ATOM 3466 C C . TYR A 1 450 ? -18.962 2.373 -11.601 1.00 65.62 450 TYR A C 1
ATOM 3468 O O . TYR A 1 450 ? -20.092 2.849 -11.538 1.00 65.62 450 TYR A O 1
ATOM 3476 N N . THR A 1 451 ? -18.715 1.139 -11.189 1.00 59.16 451 THR A N 1
ATOM 3477 C CA . THR A 1 451 ? -19.748 0.278 -10.614 1.00 59.16 451 THR A CA 1
ATOM 3478 C C . THR A 1 451 ? -19.836 0.490 -9.106 1.00 59.16 451 THR A C 1
ATOM 3480 O O . THR A 1 451 ? -18.834 0.779 -8.458 1.00 59.16 451 THR A O 1
ATOM 3483 N N . ASP A 1 452 ? -21.002 0.234 -8.505 1.00 56.44 452 ASP A N 1
ATOM 3484 C CA . ASP A 1 452 ? -21.161 0.222 -7.036 1.00 56.44 452 ASP A CA 1
ATOM 3485 C C . ASP A 1 452 ? -20.206 -0.776 -6.323 1.00 56.44 452 ASP A C 1
ATOM 3487 O O . ASP A 1 452 ? -20.096 -0.774 -5.097 1.00 56.44 452 ASP A O 1
ATOM 3491 N N . ASN A 1 453 ? -19.514 -1.643 -7.077 1.00 59.19 453 ASN A N 1
ATOM 3492 C CA . ASN A 1 453 ? -18.531 -2.618 -6.596 1.00 59.19 453 ASN A CA 1
ATOM 3493 C C . ASN A 1 453 ? -17.072 -2.115 -6.645 1.00 59.19 453 ASN A C 1
ATOM 3495 O O . ASN A 1 453 ? -16.158 -2.817 -6.191 1.00 59.19 453 ASN A O 1
ATOM 3499 N N . ASP A 1 454 ? -16.818 -0.913 -7.165 1.00 64.81 454 ASP A N 1
ATOM 3500 C CA . ASP A 1 454 ? -15.490 -0.302 -7.216 1.00 64.81 454 ASP A CA 1
ATOM 3501 C C . ASP A 1 454 ? -15.093 0.244 -5.831 1.00 64.81 454 ASP A C 1
ATOM 3503 O O . ASP A 1 454 ? -15.130 1.434 -5.548 1.00 64.81 454 ASP A O 1
ATOM 3507 N N . THR A 1 455 ? -14.724 -0.668 -4.924 1.00 68.50 455 THR A N 1
ATOM 3508 C CA . THR A 1 455 ? -14.442 -0.374 -3.506 1.00 68.50 455 THR A CA 1
ATOM 3509 C C . THR A 1 455 ? -13.006 0.067 -3.204 1.00 68.50 455 THR A C 1
ATOM 3511 O O . THR A 1 455 ? -12.669 0.253 -2.033 1.00 68.50 455 THR A O 1
ATOM 3514 N N . LEU A 1 456 ? -12.115 0.137 -4.199 1.00 75.31 456 LEU A N 1
ATOM 3515 C CA . LEU A 1 456 ? -10.724 0.527 -3.947 1.00 75.31 456 LEU A CA 1
ATOM 3516 C C . LEU A 1 456 ? -10.613 2.050 -3.812 1.00 75.31 456 LEU A C 1
ATOM 3518 O O . LEU A 1 456 ? -11.280 2.772 -4.554 1.00 75.31 456 LEU A O 1
ATOM 3522 N N . PRO A 1 457 ? -9.739 2.552 -2.921 1.00 74.81 457 PRO A N 1
ATOM 3523 C CA . PRO A 1 457 ? -9.479 3.977 -2.824 1.00 74.81 457 PRO A CA 1
ATOM 3524 C C . PRO A 1 457 ? -9.000 4.530 -4.164 1.00 74.81 457 PRO A C 1
ATOM 3526 O O . PRO A 1 457 ? -8.107 3.970 -4.805 1.00 74.81 457 PRO A O 1
ATOM 3529 N N . MET A 1 458 ? -9.566 5.667 -4.547 1.00 85.88 458 MET A N 1
ATOM 3530 C CA . MET A 1 458 ? -9.134 6.450 -5.696 1.00 85.88 458 MET A CA 1
ATOM 3531 C C . MET A 1 458 ? -8.680 7.812 -5.174 1.00 85.88 458 MET A C 1
ATOM 3533 O O . MET A 1 458 ? -9.425 8.777 -5.297 1.00 85.88 458 MET A O 1
ATOM 3537 N N . PRO A 1 459 ? -7.502 7.903 -4.537 1.00 90.06 459 PRO A N 1
ATOM 3538 C CA . PRO A 1 459 ? -6.942 9.174 -4.087 1.00 90.06 459 PRO A CA 1
ATOM 3539 C C . PRO A 1 459 ? -6.373 9.962 -5.275 1.00 90.06 459 PRO A C 1
ATOM 3541 O O . PRO A 1 459 ? -5.982 9.376 -6.291 1.00 90.06 459 PRO A O 1
ATOM 3544 N N . LEU A 1 460 ? -6.334 11.290 -5.159 1.00 92.44 460 LEU A N 1
ATOM 3545 C CA . LEU A 1 460 ? -5.521 12.150 -6.026 1.00 92.44 460 LEU A CA 1
ATOM 3546 C C . LEU A 1 460 ? -4.194 12.457 -5.338 1.00 92.44 460 LEU A C 1
ATOM 3548 O O . LEU A 1 460 ? -4.142 12.650 -4.127 1.00 92.44 460 LEU A O 1
ATOM 3552 N N . PHE A 1 461 ? -3.138 12.562 -6.134 1.00 94.44 461 PHE A N 1
ATOM 3553 C CA . PHE A 1 461 ? -1.800 12.956 -5.707 1.00 94.44 461 PHE A CA 1
ATOM 3554 C C . PHE A 1 461 ? -1.336 14.179 -6.501 1.00 94.44 461 PHE A C 1
ATOM 3556 O O . PHE A 1 461 ? -1.705 14.333 -7.665 1.00 94.44 461 PHE A O 1
ATOM 3563 N N . ASP A 1 462 ? -0.516 15.035 -5.888 1.00 93.50 462 ASP A N 1
ATOM 3564 C CA . ASP A 1 462 ? 0.126 16.174 -6.559 1.00 93.50 462 ASP A CA 1
ATOM 3565 C C . ASP A 1 462 ? 1.493 15.750 -7.111 1.00 93.50 462 ASP A C 1
ATOM 3567 O O . ASP A 1 462 ? 2.356 15.306 -6.349 1.00 93.50 462 ASP A O 1
ATOM 3571 N N . SER A 1 463 ? 1.695 15.876 -8.425 1.00 91.88 463 SER A N 1
ATOM 3572 C CA . SER A 1 463 ? 2.967 15.551 -9.073 1.00 91.88 463 SER A CA 1
ATOM 3573 C C . SER A 1 463 ? 3.930 16.730 -9.174 1.00 91.88 463 SER A C 1
ATOM 3575 O O . SER A 1 463 ? 5.044 16.524 -9.646 1.00 91.88 463 SER A O 1
ATOM 3577 N N . ASP A 1 464 ? 3.512 17.954 -8.843 1.00 91.75 464 ASP A N 1
ATOM 3578 C CA . ASP A 1 464 ? 4.287 19.157 -9.159 1.00 91.75 464 ASP A CA 1
ATOM 3579 C C . ASP A 1 464 ? 5.681 19.142 -8.513 1.00 91.75 464 ASP A C 1
ATOM 3581 O O . ASP A 1 464 ? 5.810 18.954 -7.305 1.00 91.75 464 ASP A O 1
ATOM 3585 N N . LYS A 1 465 ? 6.727 19.312 -9.337 1.00 88.19 465 LYS A N 1
ATOM 3586 C CA . LYS A 1 465 ? 8.164 19.162 -8.998 1.00 88.19 465 LYS A CA 1
ATOM 3587 C C . LYS A 1 465 ? 8.586 17.767 -8.527 1.00 88.19 465 LYS A C 1
ATOM 3589 O O . LYS A 1 465 ? 9.758 17.560 -8.213 1.00 88.19 465 LYS A O 1
ATOM 3594 N N . ARG A 1 466 ? 7.669 16.805 -8.498 1.00 89.50 466 ARG A N 1
ATOM 3595 C CA . ARG A 1 466 ? 7.869 15.454 -7.963 1.00 89.50 466 ARG A CA 1
ATOM 3596 C C . ARG A 1 466 ? 7.860 14.392 -9.052 1.00 89.50 466 ARG A C 1
ATOM 3598 O O . ARG A 1 466 ? 7.948 13.210 -8.755 1.00 89.50 466 ARG A O 1
ATOM 3605 N N . GLU A 1 467 ? 7.823 14.765 -10.331 1.00 88.75 467 GLU A N 1
ATOM 3606 C CA . GLU A 1 467 ? 7.793 13.801 -11.436 1.00 88.75 467 GLU A CA 1
ATOM 3607 C C . GLU A 1 467 ? 8.999 12.850 -11.457 1.00 88.75 467 GLU A C 1
ATOM 3609 O O . GLU A 1 467 ? 8.892 11.738 -11.970 1.00 88.75 467 GLU A O 1
ATOM 3614 N N . ALA A 1 468 ? 10.137 13.269 -10.901 1.00 88.81 468 ALA A N 1
ATOM 3615 C CA . ALA A 1 468 ? 11.340 12.449 -10.773 1.00 88.81 468 ALA A CA 1
ATOM 3616 C C . ALA A 1 468 ? 11.382 11.602 -9.486 1.00 88.81 468 ALA A C 1
ATOM 3618 O O . ALA A 1 468 ? 12.343 10.861 -9.289 1.00 88.81 468 ALA A O 1
ATOM 3619 N N . GLU A 1 469 ? 10.386 11.718 -8.605 1.00 89.75 469 GLU A N 1
ATOM 3620 C CA . GLU A 1 469 ? 10.316 10.942 -7.369 1.00 89.75 469 GLU A CA 1
ATOM 3621 C C . GLU A 1 469 ? 10.040 9.473 -7.676 1.00 89.75 469 GLU A C 1
ATOM 3623 O O . GLU A 1 469 ? 9.076 9.145 -8.372 1.00 89.75 469 GLU A O 1
ATOM 3628 N N . GLU A 1 470 ? 10.897 8.597 -7.155 1.00 90.88 470 GLU A N 1
ATOM 3629 C CA . GLU A 1 470 ? 10.773 7.153 -7.318 1.00 90.88 470 GLU A CA 1
ATOM 3630 C C . GLU A 1 470 ? 9.608 6.628 -6.474 1.00 90.88 470 GLU A C 1
ATOM 3632 O O . GLU A 1 470 ? 9.568 6.793 -5.257 1.00 90.88 470 GLU A O 1
ATOM 3637 N N . ILE A 1 471 ? 8.657 5.973 -7.137 1.00 90.62 471 ILE A N 1
ATOM 3638 C CA . ILE A 1 471 ? 7.524 5.298 -6.487 1.00 90.62 471 ILE A CA 1
ATOM 3639 C C . ILE A 1 471 ? 7.715 3.782 -6.444 1.00 90.62 471 ILE A C 1
ATOM 3641 O O . ILE A 1 471 ? 7.068 3.098 -5.656 1.00 90.62 471 ILE A O 1
ATOM 3645 N N . GLY A 1 472 ? 8.622 3.266 -7.270 1.00 86.50 472 GLY A N 1
ATOM 3646 C CA . GLY A 1 472 ? 9.005 1.866 -7.337 1.00 86.50 472 GLY A CA 1
ATOM 3647 C C . GLY A 1 472 ? 10.381 1.695 -7.976 1.00 86.50 472 GLY A C 1
ATOM 3648 O O . GLY A 1 472 ? 10.990 2.649 -8.462 1.00 86.50 472 GLY A O 1
ATOM 3649 N N . ALA A 1 473 ? 10.877 0.463 -8.009 1.00 78.12 473 ALA A N 1
ATOM 3650 C CA . ALA A 1 473 ? 12.207 0.112 -8.476 1.00 78.12 473 ALA A CA 1
ATOM 3651 C C . ALA A 1 473 ? 12.443 0.534 -9.942 1.00 78.12 473 ALA A C 1
ATOM 3653 O O . ALA A 1 473 ? 12.139 -0.203 -10.886 1.00 78.12 473 ALA A O 1
ATOM 3654 N N . ASN A 1 474 ? 13.108 1.680 -10.127 1.00 72.12 474 ASN A N 1
ATOM 3655 C CA . ASN A 1 474 ? 13.350 2.346 -11.414 1.00 72.12 474 ASN A CA 1
ATOM 3656 C C . ASN A 1 474 ? 12.068 2.831 -12.127 1.00 72.12 474 ASN A C 1
ATOM 3658 O O . ASN A 1 474 ? 12.001 2.758 -13.357 1.00 72.12 474 ASN A O 1
ATOM 3662 N N . VAL A 1 475 ? 11.062 3.292 -11.374 1.00 81.44 475 VAL A N 1
ATOM 3663 C CA . VAL A 1 475 ? 9.910 4.046 -11.903 1.00 81.44 475 VAL A CA 1
ATOM 3664 C C . VAL A 1 475 ? 9.582 5.252 -11.045 1.00 81.44 475 VAL A C 1
ATOM 3666 O O . VAL A 1 475 ? 9.633 5.181 -9.816 1.00 81.44 475 VAL A O 1
ATOM 3669 N N . THR A 1 476 ? 9.197 6.343 -11.698 1.00 88.56 476 THR A N 1
ATOM 3670 C CA . THR A 1 476 ? 8.859 7.606 -11.044 1.00 88.56 476 THR A CA 1
ATOM 3671 C C . THR A 1 476 ? 7.393 7.988 -11.221 1.00 88.56 476 THR A C 1
ATOM 3673 O O . THR A 1 476 ? 6.656 7.386 -12.004 1.00 88.56 476 THR A O 1
ATOM 3676 N N . ILE A 1 477 ? 6.951 9.025 -10.507 1.00 90.56 477 ILE A N 1
ATOM 3677 C CA . ILE A 1 477 ? 5.621 9.625 -10.700 1.00 90.56 477 ILE A CA 1
ATOM 3678 C C . ILE A 1 477 ? 5.388 10.012 -12.171 1.00 90.56 477 ILE A C 1
ATOM 3680 O O . ILE A 1 477 ? 4.324 9.736 -12.729 1.00 90.56 477 ILE A O 1
ATOM 3684 N N . GLY A 1 478 ? 6.391 10.617 -12.812 1.00 87.75 478 GLY A N 1
ATOM 3685 C CA . GLY A 1 478 ? 6.342 11.066 -14.206 1.00 87.75 478 GLY A CA 1
ATOM 3686 C C . GLY A 1 478 ? 6.070 9.957 -15.226 1.00 87.75 478 GLY A C 1
ATOM 3687 O O . GLY A 1 478 ? 5.599 10.252 -16.322 1.00 87.75 478 GLY A O 1
ATOM 3688 N N . ASP A 1 479 ? 6.319 8.700 -14.861 1.00 83.88 479 ASP A N 1
ATOM 3689 C CA . ASP A 1 479 ? 6.106 7.541 -15.729 1.00 83.88 479 ASP A CA 1
ATOM 3690 C C . ASP A 1 479 ? 4.637 7.122 -15.810 1.00 83.88 479 ASP A C 1
ATOM 3692 O O . ASP A 1 479 ? 4.206 6.539 -16.806 1.00 83.88 479 ASP A O 1
ATOM 3696 N N . PHE A 1 480 ? 3.874 7.403 -14.753 1.00 89.12 480 PHE A N 1
ATOM 3697 C CA . PHE A 1 480 ? 2.465 7.039 -14.650 1.00 89.12 480 PHE A CA 1
ATOM 3698 C C . PHE A 1 480 ? 1.539 8.230 -14.822 1.00 89.12 480 PHE A C 1
ATOM 3700 O O . PHE A 1 480 ? 0.411 8.039 -15.257 1.00 89.12 480 PHE A O 1
ATOM 3707 N N . LYS A 1 481 ? 1.957 9.439 -14.454 1.00 88.25 481 LYS A N 1
ATOM 3708 C CA . LYS A 1 481 ? 1.082 10.608 -14.500 1.00 88.25 481 LYS A CA 1
ATOM 3709 C C . LYS A 1 481 ? 0.919 11.131 -15.932 1.00 88.25 481 LYS A C 1
ATOM 3711 O O . LYS A 1 481 ? 1.846 11.096 -16.738 1.00 88.25 481 LYS A O 1
ATOM 3716 N N . ASP A 1 482 ? -0.248 11.686 -16.232 1.00 83.25 482 ASP A N 1
ATOM 3717 C CA . ASP A 1 482 ? -0.479 12.406 -17.484 1.00 83.25 482 ASP A CA 1
ATOM 3718 C C . ASP A 1 482 ? 0.417 13.662 -17.528 1.00 83.25 482 ASP A C 1
ATOM 3720 O O . ASP A 1 482 ? 0.287 14.517 -16.651 1.00 83.25 482 ASP A O 1
ATOM 3724 N N . PRO A 1 483 ? 1.323 13.839 -18.510 1.00 76.38 483 PRO A N 1
ATOM 3725 C CA . PRO A 1 483 ? 2.253 14.968 -18.511 1.00 76.38 483 PRO A CA 1
ATOM 3726 C C . PRO A 1 483 ? 1.576 16.335 -18.486 1.00 76.38 483 PRO A C 1
ATOM 3728 O O . PRO A 1 483 ? 2.177 17.285 -17.982 1.00 76.38 483 PRO A O 1
ATOM 3731 N N . ALA A 1 484 ? 0.360 16.435 -19.031 1.00 79.31 484 ALA A N 1
ATOM 3732 C CA . ALA A 1 484 ? -0.421 17.665 -19.044 1.00 79.31 484 ALA A CA 1
ATOM 3733 C C . ALA A 1 484 ? -1.165 17.907 -17.721 1.00 79.31 484 ALA A C 1
ATOM 3735 O O . ALA A 1 484 ? -1.590 19.034 -17.461 1.00 79.31 484 ALA A O 1
ATOM 3736 N N . ALA A 1 485 ? -1.306 16.878 -16.884 1.00 84.81 485 ALA A N 1
ATOM 3737 C CA . ALA A 1 485 ? -1.930 16.975 -15.578 1.00 84.81 485 ALA A CA 1
ATOM 3738 C C . ALA A 1 485 ? -0.891 17.206 -14.474 1.00 84.81 485 ALA A C 1
ATOM 3740 O O . ALA A 1 485 ? 0.224 16.673 -14.490 1.00 84.81 485 ALA A O 1
ATOM 3741 N N . ARG A 1 486 ? -1.299 18.009 -13.491 1.00 89.75 486 ARG A N 1
ATOM 3742 C CA . ARG A 1 486 ? -0.599 18.168 -12.213 1.00 89.75 486 ARG A CA 1
ATOM 3743 C C . ARG A 1 486 ? -1.046 17.109 -11.210 1.00 89.75 486 ARG A C 1
ATOM 3745 O O . ARG A 1 486 ? -0.227 16.536 -10.502 1.00 89.75 486 ARG A O 1
ATOM 3752 N N . TYR A 1 487 ? -2.352 16.870 -11.144 1.00 92.75 487 TYR A N 1
ATOM 3753 C CA . TYR A 1 487 ? -2.917 15.878 -10.243 1.00 92.75 487 TYR A CA 1
ATOM 3754 C C . TYR A 1 487 ? -3.113 14.557 -10.975 1.00 92.75 487 TYR A C 1
ATOM 3756 O O . TYR A 1 487 ? -3.448 14.542 -12.160 1.00 92.75 487 TYR A O 1
ATOM 3764 N N . PHE A 1 488 ? -2.894 13.444 -10.285 1.00 92.94 488 PHE A N 1
ATOM 3765 C CA . PHE A 1 488 ? -3.038 12.119 -10.879 1.00 92.94 488 PHE A CA 1
ATOM 3766 C C . PHE A 1 488 ? -3.529 11.091 -9.867 1.00 92.94 488 PHE A C 1
ATOM 3768 O O . PHE A 1 488 ? -3.385 11.274 -8.660 1.00 92.94 488 PHE A O 1
ATOM 3775 N N . ARG A 1 489 ? -4.106 9.996 -10.369 1.00 92.31 489 ARG A N 1
ATOM 3776 C CA . ARG A 1 489 ? -4.468 8.821 -9.567 1.00 92.31 489 ARG A CA 1
ATOM 3777 C C . ARG A 1 489 ? -3.523 7.683 -9.889 1.00 92.31 489 ARG A C 1
ATOM 3779 O O . ARG A 1 489 ? -3.171 7.483 -11.049 1.00 92.31 489 ARG A O 1
ATOM 3786 N N . LEU A 1 490 ? -3.150 6.902 -8.885 1.00 93.44 490 LEU A N 1
ATOM 3787 C CA . LEU A 1 490 ? -2.355 5.702 -9.101 1.00 93.44 490 LEU A CA 1
ATOM 3788 C C . LEU A 1 490 ? -2.568 4.698 -7.975 1.00 93.44 490 LEU A C 1
ATOM 3790 O O . LEU A 1 490 ? -2.380 5.011 -6.803 1.00 93.44 490 LEU A O 1
ATOM 3794 N N . SER A 1 491 ? -2.924 3.472 -8.339 1.00 93.44 491 SER A N 1
ATOM 3795 C CA . SER A 1 491 ? -2.981 2.355 -7.403 1.00 93.44 491 SER A CA 1
ATOM 3796 C C . SER A 1 491 ? -1.566 1.820 -7.120 1.00 93.44 491 SER A C 1
ATOM 3798 O O . SER A 1 491 ? -0.832 1.504 -8.064 1.00 93.44 491 SER A O 1
ATOM 3800 N N . PRO A 1 492 ? -1.178 1.621 -5.844 1.00 94.00 492 PRO A N 1
ATOM 3801 C CA . PRO A 1 492 ? 0.084 0.965 -5.495 1.00 94.00 492 PRO A CA 1
ATOM 3802 C C . PRO A 1 492 ? 0.227 -0.437 -6.102 1.00 94.00 492 PRO A C 1
ATOM 3804 O O . PRO A 1 492 ? 1.333 -0.859 -6.440 1.00 94.00 492 PRO A O 1
ATOM 3807 N N . GLN A 1 493 ? -0.884 -1.154 -6.300 1.00 94.25 493 GLN A N 1
ATOM 3808 C CA . GLN A 1 493 ? -0.885 -2.485 -6.905 1.00 94.25 493 GLN A CA 1
ATOM 3809 C C . GLN A 1 493 ? -0.446 -2.454 -8.372 1.00 94.25 493 GLN A C 1
ATOM 3811 O O . GLN A 1 493 ? 0.192 -3.401 -8.829 1.00 94.25 493 GLN A O 1
ATOM 3816 N N . ILE A 1 494 ? -0.704 -1.364 -9.102 1.00 93.81 494 ILE A N 1
ATOM 3817 C CA . ILE A 1 494 ? -0.194 -1.190 -10.469 1.00 93.81 494 ILE A CA 1
ATOM 3818 C C . ILE A 1 494 ? 1.333 -1.067 -10.474 1.00 93.81 494 ILE A C 1
ATOM 3820 O O . ILE A 1 494 ? 1.997 -1.729 -11.275 1.00 93.81 494 ILE A O 1
ATOM 3824 N N . VAL A 1 495 ? 1.903 -0.311 -9.533 1.00 93.31 495 VAL A N 1
ATOM 3825 C CA . VAL A 1 495 ? 3.362 -0.177 -9.388 1.00 93.31 495 VAL A CA 1
ATOM 3826 C C . VAL A 1 495 ? 3.997 -1.513 -8.982 1.00 93.31 495 VAL A C 1
ATOM 3828 O O . VAL A 1 495 ? 4.975 -1.947 -9.587 1.00 93.31 495 VAL A O 1
ATOM 3831 N N . GLN A 1 496 ? 3.399 -2.237 -8.034 1.00 93.69 496 GLN A N 1
ATOM 3832 C CA . GLN A 1 496 ? 3.874 -3.569 -7.631 1.00 93.69 496 GLN A CA 1
ATOM 3833 C C . GLN A 1 496 ? 3.781 -4.595 -8.770 1.00 93.69 496 GLN A C 1
ATOM 3835 O O . GLN A 1 496 ? 4.700 -5.389 -8.979 1.00 93.69 496 GLN A O 1
ATOM 3840 N N . CYS A 1 497 ? 2.687 -4.573 -9.536 1.00 94.25 497 CYS A N 1
ATOM 3841 C CA . CYS A 1 497 ? 2.515 -5.392 -10.733 1.00 94.25 497 CYS A CA 1
ATOM 3842 C C . CYS A 1 497 ? 3.638 -5.125 -11.740 1.00 94.25 497 CYS A C 1
ATOM 3844 O O . CYS A 1 497 ? 4.266 -6.063 -12.243 1.00 94.25 497 CYS A O 1
ATOM 3846 N N . TYR A 1 498 ? 3.938 -3.852 -11.989 1.00 90.38 498 TYR A N 1
ATOM 3847 C CA . TYR A 1 498 ? 5.019 -3.451 -12.872 1.00 90.38 498 TYR A CA 1
ATOM 3848 C C . TYR A 1 498 ? 6.377 -4.000 -12.421 1.00 90.38 498 TYR A C 1
ATOM 3850 O O . TYR A 1 498 ? 7.071 -4.665 -13.199 1.00 90.38 498 TYR A O 1
ATOM 3858 N N . GLU A 1 499 ? 6.735 -3.781 -11.154 1.00 87.44 499 GLU A N 1
ATOM 3859 C CA . GLU A 1 499 ? 7.976 -4.292 -10.575 1.00 87.44 499 GLU A CA 1
ATOM 3860 C C . GLU A 1 499 ? 8.057 -5.813 -10.687 1.00 87.44 499 GLU A C 1
ATOM 3862 O O . GLU A 1 499 ? 9.086 -6.358 -11.085 1.00 87.44 499 GLU A O 1
ATOM 3867 N N . ALA A 1 500 ? 6.964 -6.518 -10.395 1.00 89.19 500 ALA A N 1
ATOM 3868 C CA . ALA A 1 500 ? 6.921 -7.970 -10.440 1.00 89.19 500 ALA A CA 1
ATOM 3869 C C . ALA A 1 500 ? 7.123 -8.514 -11.867 1.00 89.19 500 ALA A C 1
ATOM 3871 O O . ALA A 1 500 ? 7.856 -9.494 -12.059 1.00 89.19 500 ALA A O 1
ATOM 3872 N N . VAL A 1 501 ? 6.532 -7.867 -12.879 1.00 88.69 501 VAL A N 1
ATOM 3873 C CA . VAL A 1 501 ? 6.745 -8.198 -14.299 1.00 88.69 501 VAL A CA 1
ATOM 3874 C C . VAL A 1 501 ? 8.199 -7.957 -14.696 1.00 88.69 501 VAL A C 1
ATOM 3876 O O . VAL A 1 501 ? 8.823 -8.808 -15.340 1.00 88.69 501 VAL A O 1
ATOM 3879 N N . ALA A 1 502 ? 8.773 -6.833 -14.282 1.00 80.31 502 ALA A N 1
ATOM 3880 C CA . ALA A 1 502 ? 10.131 -6.484 -14.657 1.00 80.31 502 ALA A CA 1
ATOM 3881 C C . ALA A 1 502 ? 11.205 -7.311 -13.932 1.00 80.31 502 ALA A C 1
ATOM 3883 O O . ALA A 1 502 ? 12.200 -7.718 -14.546 1.00 80.31 502 ALA A O 1
ATOM 3884 N N . LEU A 1 503 ? 10.989 -7.635 -12.656 1.00 81.38 503 LEU A N 1
ATOM 3885 C CA . LEU A 1 503 ? 11.810 -8.575 -11.894 1.00 81.38 503 LEU A CA 1
ATOM 3886 C C . LEU A 1 503 ? 11.786 -9.959 -12.541 1.00 81.38 503 LEU A C 1
ATOM 3888 O O . LEU A 1 503 ? 12.836 -10.587 -12.694 1.00 81.38 503 LEU A O 1
ATOM 3892 N N . ARG A 1 504 ? 10.609 -10.426 -12.979 1.00 83.38 504 ARG A N 1
ATOM 3893 C CA . ARG A 1 504 ? 10.475 -11.699 -13.698 1.00 83.38 504 ARG A CA 1
ATOM 3894 C C . ARG A 1 504 ? 11.271 -11.708 -14.998 1.00 83.38 504 ARG A C 1
ATOM 3896 O O . ARG A 1 504 ? 12.005 -12.663 -15.248 1.00 83.38 504 ARG A O 1
ATOM 3903 N N . GLU A 1 505 ? 11.164 -10.660 -15.813 1.00 79.50 505 GLU A N 1
ATOM 3904 C CA . GLU A 1 505 ? 11.907 -10.562 -17.077 1.00 79.50 505 GLU A CA 1
ATOM 3905 C C . GLU A 1 505 ? 13.429 -10.592 -16.864 1.00 79.50 505 GLU A C 1
ATOM 3907 O O . GLU A 1 505 ? 14.162 -11.136 -17.694 1.00 79.50 505 GLU A O 1
ATOM 3912 N N . ASN A 1 506 ? 13.906 -10.073 -15.731 1.00 72.06 506 ASN A N 1
ATOM 3913 C CA . ASN A 1 506 ? 15.325 -10.037 -15.389 1.00 72.06 506 ASN A CA 1
ATOM 3914 C C . ASN A 1 506 ? 15.833 -11.236 -14.572 1.00 72.06 506 ASN A C 1
ATOM 3916 O O . ASN A 1 506 ? 17.049 -11.397 -14.442 1.00 72.06 506 ASN A O 1
ATOM 3920 N N . LYS A 1 507 ? 14.943 -12.102 -14.062 1.00 73.00 507 LYS A N 1
ATOM 3921 C CA . LYS A 1 507 ? 15.245 -13.120 -13.035 1.00 73.00 507 LYS A CA 1
ATOM 3922 C C . LYS A 1 507 ? 16.448 -14.019 -13.354 1.00 73.00 507 LYS A C 1
ATOM 3924 O O . LYS A 1 507 ? 17.187 -14.395 -12.447 1.00 73.00 507 LYS A O 1
ATOM 3929 N N . TRP A 1 508 ? 16.655 -14.389 -14.620 1.00 68.62 508 TRP A N 1
ATOM 3930 C CA . TRP A 1 508 ? 17.694 -15.353 -15.026 1.00 68.62 508 TRP A CA 1
ATOM 3931 C C . TRP A 1 508 ? 18.763 -14.788 -15.966 1.00 68.62 508 TRP A C 1
ATOM 3933 O O . TRP A 1 508 ? 19.504 -15.562 -16.578 1.00 68.62 508 TRP A O 1
ATOM 3943 N N . ASN A 1 509 ? 18.874 -13.464 -16.081 1.00 67.12 509 ASN A N 1
ATOM 3944 C CA . ASN A 1 509 ? 19.970 -12.854 -16.833 1.00 67.12 509 ASN A CA 1
ATOM 3945 C C . ASN A 1 509 ? 21.311 -13.184 -16.151 1.00 67.12 509 ASN A C 1
ATOM 3947 O O . ASN A 1 509 ? 21.463 -13.024 -14.937 1.00 67.12 509 ASN A O 1
ATOM 3951 N N . LYS A 1 510 ? 22.295 -13.689 -16.907 1.00 55.59 510 LYS A N 1
ATOM 3952 C CA . LYS A 1 510 ? 23.603 -14.053 -16.333 1.00 55.59 510 LYS A CA 1
ATOM 3953 C C . LYS A 1 510 ? 24.414 -12.812 -15.969 1.00 55.59 510 LYS A C 1
ATOM 3955 O O . LYS A 1 510 ? 24.283 -11.760 -16.586 1.00 55.59 510 LYS A O 1
ATOM 3960 N N . LEU A 1 511 ? 25.348 -12.962 -15.028 1.00 42.22 511 LEU A N 1
ATOM 3961 C CA . LEU A 1 511 ? 26.326 -11.921 -14.702 1.00 42.22 511 LEU A CA 1
ATOM 3962 C C . LEU A 1 511 ? 27.140 -11.553 -15.963 1.00 42.22 511 LEU A C 1
ATOM 3964 O O . LEU A 1 511 ? 27.922 -12.367 -16.456 1.00 42.22 511 LEU A O 1
ATOM 3968 N N . GLY A 1 512 ? 26.943 -10.344 -16.495 1.00 41.84 512 GLY A N 1
ATOM 3969 C CA . GLY A 1 512 ? 27.574 -9.869 -17.736 1.00 41.84 512 GLY A CA 1
ATOM 3970 C C . GLY A 1 512 ? 26.724 -10.021 -19.007 1.00 41.84 512 GLY A C 1
ATOM 3971 O O . GLY A 1 512 ? 27.115 -9.492 -20.046 1.00 41.84 512 GLY A O 1
ATOM 3972 N N . GLU A 1 513 ? 25.564 -10.682 -18.944 1.00 48.00 513 GLU A N 1
ATOM 3973 C CA . GLU A 1 513 ? 24.476 -10.423 -19.895 1.00 48.00 513 GLU A CA 1
ATOM 3974 C C . GLU A 1 513 ? 23.836 -9.075 -19.522 1.00 48.00 513 GLU A C 1
ATOM 3976 O O . GLU A 1 513 ? 23.808 -8.710 -18.346 1.00 48.00 513 GLU A O 1
ATOM 3981 N N . MET A 1 514 ? 23.396 -8.295 -20.518 1.00 46.25 514 MET A N 1
ATOM 3982 C CA . MET A 1 514 ? 22.858 -6.950 -20.276 1.00 46.25 514 MET A CA 1
ATOM 3983 C C . MET A 1 514 ? 21.707 -7.026 -19.268 1.00 46.25 514 MET A C 1
ATOM 3985 O O . MET A 1 514 ? 20.686 -7.652 -19.561 1.00 46.25 514 MET A O 1
ATOM 3989 N N . TYR A 1 515 ? 21.880 -6.386 -18.105 1.00 43.69 515 TYR A N 1
ATOM 3990 C CA . TYR A 1 515 ? 20.772 -6.101 -17.203 1.00 43.69 515 TYR A CA 1
ATOM 3991 C C . TYR A 1 515 ? 19.784 -5.275 -18.013 1.00 43.69 515 TYR A C 1
ATOM 3993 O O . TYR A 1 515 ? 20.133 -4.214 -18.542 1.00 43.69 515 TYR A O 1
ATOM 4001 N N . ARG A 1 516 ? 18.583 -5.807 -18.218 1.00 53.12 516 ARG A N 1
ATOM 4002 C CA . ARG A 1 516 ? 17.557 -5.055 -18.921 1.00 53.12 516 ARG A CA 1
ATOM 4003 C C . ARG A 1 516 ? 17.032 -4.110 -17.885 1.00 53.12 516 ARG A C 1
ATOM 4005 O O . ARG A 1 516 ? 16.209 -4.504 -17.060 1.00 53.12 516 ARG A O 1
ATOM 4012 N N . HIS A 1 517 ? 17.582 -2.897 -17.871 1.00 40.31 517 HIS A N 1
ATOM 4013 C CA . HIS A 1 517 ? 16.985 -1.890 -17.018 1.00 40.31 517 HIS A CA 1
ATOM 4014 C C . HIS A 1 517 ? 15.534 -1.711 -17.442 1.00 40.31 517 HIS A C 1
ATOM 4016 O O . HIS A 1 517 ? 15.047 -2.228 -18.449 1.00 40.31 517 HIS A O 1
ATOM 4022 N N . ILE A 1 518 ? 14.836 -0.988 -16.631 1.00 44.56 518 ILE A N 1
ATOM 4023 C CA . ILE A 1 518 ? 13.572 -0.438 -16.995 1.00 44.56 518 ILE A CA 1
ATOM 4024 C C . ILE A 1 518 ? 13.910 1.014 -17.302 1.00 44.56 518 ILE A C 1
ATOM 4026 O O . ILE A 1 518 ? 14.652 1.638 -16.548 1.00 44.56 518 ILE A O 1
ATOM 4030 N N . ALA A 1 519 ? 13.480 1.503 -18.451 1.00 40.88 519 ALA A N 1
ATOM 4031 C CA . ALA A 1 519 ? 13.658 2.886 -18.833 1.00 40.88 519 ALA A CA 1
ATOM 4032 C C . ALA A 1 519 ? 12.333 3.301 -19.430 1.00 40.88 519 ALA A C 1
ATOM 4034 O O . ALA A 1 519 ? 11.955 2.849 -20.514 1.00 40.88 519 ALA A O 1
ATOM 4035 N N . VAL A 1 520 ? 11.621 4.120 -18.677 1.00 40.53 520 VAL A N 1
ATOM 4036 C CA . VAL A 1 520 ? 10.470 4.841 -19.177 1.00 40.53 520 VAL A CA 1
ATOM 4037 C C . VAL A 1 520 ? 11.031 6.053 -19.900 1.00 40.53 520 VAL A C 1
ATOM 4039 O O . VAL A 1 520 ? 11.696 6.899 -19.310 1.00 40.53 520 VAL A O 1
ATOM 4042 N N . LEU A 1 521 ? 10.917 6.044 -21.225 1.00 40.22 521 LEU A N 1
ATOM 4043 C CA . LEU A 1 521 ? 11.597 7.036 -22.059 1.00 40.22 521 LEU A CA 1
ATOM 4044 C C . LEU A 1 521 ? 10.703 8.244 -22.347 1.00 40.22 521 LEU A C 1
ATOM 4046 O O . LEU A 1 521 ? 11.241 9.330 -22.518 1.00 40.22 521 LEU A O 1
ATOM 4050 N N . GLU A 1 522 ? 9.377 8.065 -22.303 1.00 36.91 522 GLU A N 1
ATOM 4051 C CA . GLU A 1 522 ? 8.346 9.107 -22.208 1.00 36.91 522 GLU A CA 1
ATOM 4052 C C . GLU A 1 522 ? 7.091 8.456 -21.582 1.00 36.91 522 GLU A C 1
ATOM 4054 O O . GLU A 1 522 ? 6.578 7.491 -22.148 1.00 36.91 522 GLU A O 1
ATOM 4059 N N . GLY A 1 523 ? 6.581 8.955 -20.447 1.00 33.56 523 GLY A N 1
ATOM 4060 C CA . GLY A 1 523 ? 5.343 8.458 -19.800 1.00 33.56 523 GLY A CA 1
ATOM 4061 C C . GLY A 1 523 ? 4.055 8.707 -20.607 1.00 33.56 523 GLY A C 1
ATOM 4062 O O . GLY A 1 523 ? 2.951 8.431 -20.147 1.00 33.56 523 GLY A O 1
ATOM 4063 N N . TYR A 1 524 ? 4.192 9.256 -21.817 1.00 42.56 524 TYR A N 1
ATOM 4064 C CA . TYR A 1 524 ? 3.110 9.579 -22.735 1.00 42.56 524 TYR A CA 1
ATOM 4065 C C . TYR A 1 524 ? 3.670 9.854 -24.133 1.00 42.56 524 TYR A C 1
ATOM 4067 O O . TYR A 1 524 ? 4.611 10.629 -24.301 1.00 42.56 524 TYR A O 1
ATOM 4075 N N . LEU A 1 525 ? 3.039 9.282 -25.156 1.00 37.25 525 LEU A N 1
ATOM 4076 C CA . LEU A 1 525 ? 3.239 9.702 -26.540 1.00 37.25 525 LEU A CA 1
ATOM 4077 C C . LEU A 1 525 ? 2.082 10.633 -26.924 1.00 37.25 525 LEU A C 1
ATOM 4079 O O . LEU A 1 525 ? 0.949 10.169 -27.063 1.00 37.25 525 LEU A O 1
ATOM 4083 N N . THR A 1 526 ? 2.369 11.919 -27.157 1.00 39.72 526 THR A N 1
ATOM 4084 C CA . THR A 1 526 ? 1.417 12.853 -27.794 1.00 39.72 526 THR A CA 1
ATOM 4085 C C . THR A 1 526 ? 0.902 12.253 -29.106 1.00 39.72 526 THR A C 1
ATOM 4087 O O . THR A 1 526 ? 1.610 11.489 -29.763 1.00 39.72 526 THR A O 1
ATOM 4090 N N . THR A 1 527 ? -0.293 12.626 -29.569 1.00 40.09 527 THR A N 1
ATOM 4091 C CA . THR A 1 527 ? -0.805 12.218 -30.898 1.00 40.09 527 THR A CA 1
ATOM 4092 C C . THR A 1 527 ? 0.181 12.546 -32.033 1.00 40.09 527 THR A C 1
ATOM 4094 O O . THR A 1 527 ? 0.267 11.814 -33.022 1.00 40.09 527 THR A O 1
ATOM 4097 N N . GLU A 1 528 ? 0.978 13.607 -31.875 1.00 38.28 528 GLU A N 1
ATOM 4098 C CA . GLU A 1 528 ? 2.052 13.993 -32.796 1.00 38.28 528 GLU A CA 1
ATOM 4099 C C . GLU A 1 528 ? 3.251 13.021 -32.750 1.00 38.28 528 GLU A C 1
ATOM 4101 O O . GLU A 1 528 ? 3.734 12.586 -33.800 1.00 38.28 528 GLU A O 1
ATOM 4106 N N . ASN A 1 529 ? 3.680 12.589 -31.558 1.00 37.94 529 ASN A N 1
ATOM 4107 C CA . ASN A 1 529 ? 4.751 11.601 -31.382 1.00 37.94 529 ASN A CA 1
ATOM 4108 C C . ASN A 1 529 ? 4.295 10.185 -31.763 1.00 37.94 529 ASN A C 1
ATOM 4110 O O . ASN A 1 529 ? 5.045 9.455 -32.412 1.00 37.94 529 ASN A O 1
ATOM 4114 N N . GLN A 1 530 ? 3.042 9.816 -31.480 1.00 38.88 530 GLN A N 1
ATOM 4115 C CA . GLN A 1 530 ? 2.439 8.575 -31.968 1.00 38.88 530 GLN A CA 1
ATOM 4116 C C . GLN A 1 530 ? 2.430 8.536 -33.505 1.00 38.88 530 GLN A C 1
ATOM 4118 O O . GLN A 1 530 ? 2.807 7.532 -34.109 1.00 38.88 530 GLN A O 1
ATOM 4123 N N . GLY A 1 531 ? 2.071 9.648 -34.155 1.00 34.75 531 GLY A N 1
ATOM 4124 C CA . GLY A 1 531 ? 2.092 9.777 -35.612 1.00 34.75 531 GLY A CA 1
ATOM 4125 C C . GLY A 1 531 ? 3.489 9.652 -36.232 1.00 34.75 531 GLY A C 1
ATOM 4126 O O . GLY A 1 531 ? 3.611 9.146 -37.346 1.00 34.75 531 GLY A O 1
ATOM 4127 N N . ASN A 1 532 ? 4.541 10.055 -35.519 1.00 35.72 532 ASN A N 1
ATOM 4128 C CA . ASN A 1 532 ? 5.921 9.961 -36.000 1.00 35.72 532 ASN A CA 1
ATOM 4129 C C . ASN A 1 532 ? 6.577 8.595 -35.717 1.00 35.72 532 ASN A C 1
ATOM 4131 O O . ASN A 1 532 ? 7.381 8.139 -36.530 1.00 35.72 532 ASN A O 1
ATOM 4135 N N . TYR A 1 533 ? 6.213 7.911 -34.625 1.00 36.22 533 TYR A N 1
ATOM 4136 C CA . TYR A 1 533 ? 6.781 6.606 -34.254 1.00 36.22 533 TYR A CA 1
ATOM 4137 C C . TYR A 1 533 ? 5.977 5.396 -34.763 1.00 36.22 533 TYR A C 1
ATOM 4139 O O . TYR A 1 533 ? 6.570 4.382 -35.134 1.00 36.22 533 TYR A O 1
ATOM 4147 N N . PHE A 1 534 ? 4.642 5.474 -34.838 1.00 37.88 534 PHE A N 1
ATOM 4148 C CA . PHE A 1 534 ? 3.792 4.349 -35.269 1.00 37.88 534 PHE A CA 1
ATOM 4149 C C . PHE A 1 534 ? 3.490 4.334 -36.767 1.00 37.88 534 PHE A C 1
ATOM 4151 O O . PHE A 1 534 ? 2.972 3.341 -37.289 1.00 37.88 534 PHE A O 1
ATOM 4158 N N . ASN A 1 535 ? 3.842 5.396 -37.495 1.00 31.34 535 ASN A N 1
ATOM 4159 C CA . ASN A 1 535 ? 3.552 5.494 -38.914 1.00 31.34 535 ASN A CA 1
ATOM 4160 C C . ASN A 1 535 ? 4.751 5.060 -39.773 1.00 31.34 535 ASN A C 1
ATOM 4162 O O . ASN A 1 535 ? 5.424 5.865 -40.410 1.00 31.34 535 ASN A O 1
ATOM 4166 N N . MET A 1 536 ? 4.945 3.744 -39.910 1.00 30.41 536 MET A N 1
ATOM 4167 C CA . MET A 1 536 ? 5.743 3.144 -40.999 1.00 30.41 536 MET A CA 1
ATOM 4168 C C . MET A 1 536 ? 5.066 3.286 -42.383 1.00 30.41 536 MET A C 1
ATOM 4170 O O . MET A 1 536 ? 5.250 2.444 -43.263 1.00 30.41 536 MET A O 1
ATOM 4174 N N . SER A 1 537 ? 4.268 4.335 -42.608 1.00 33.50 537 SER A N 1
ATOM 4175 C CA . SER A 1 537 ? 3.699 4.647 -43.922 1.00 33.50 537 SER A CA 1
ATOM 4176 C C . SER A 1 537 ? 4.243 5.945 -44.525 1.00 33.50 537 SER A C 1
ATOM 4178 O O . SER A 1 537 ? 3.609 6.541 -45.392 1.00 33.50 537 SER A O 1
ATOM 4180 N N . ASP A 1 538 ? 5.464 6.350 -44.151 1.00 33.84 538 ASP A N 1
ATOM 4181 C CA . ASP A 1 538 ? 6.223 7.315 -44.951 1.00 33.84 538 ASP A CA 1
ATOM 4182 C C . ASP A 1 538 ? 6.709 6.662 -46.273 1.00 33.84 538 ASP A C 1
ATOM 4184 O O . ASP A 1 538 ? 7.546 5.745 -46.256 1.00 33.84 538 ASP A O 1
ATOM 4188 N N . PRO A 1 539 ? 6.232 7.111 -47.454 1.00 38.00 539 PRO A N 1
ATOM 4189 C CA . PRO A 1 539 ? 6.694 6.609 -48.749 1.00 38.00 539 PRO A CA 1
ATOM 4190 C C . PRO A 1 539 ? 8.202 6.812 -49.000 1.00 38.00 539 PRO A C 1
ATOM 4192 O O . PRO A 1 539 ? 8.749 6.171 -49.905 1.00 38.00 539 PRO A O 1
ATOM 4195 N N . PHE A 1 540 ? 8.906 7.635 -48.211 1.00 35.25 540 PHE A N 1
ATOM 4196 C CA . PHE A 1 540 ? 10.367 7.751 -48.276 1.00 35.25 540 PHE A CA 1
ATOM 4197 C C . PHE A 1 540 ? 11.105 6.529 -47.712 1.00 35.25 540 PHE A C 1
ATOM 4199 O O . PHE A 1 540 ? 12.137 6.138 -48.270 1.00 35.25 540 PHE A O 1
ATOM 4206 N N . PHE A 1 541 ? 10.566 5.859 -46.687 1.00 33.72 541 PHE A N 1
ATOM 4207 C CA . PHE A 1 541 ? 11.212 4.688 -46.084 1.00 33.72 541 PHE A CA 1
ATOM 4208 C C . PHE A 1 541 ? 11.120 3.459 -47.001 1.00 33.72 541 PHE A C 1
ATOM 4210 O O . PHE A 1 541 ? 12.107 2.752 -47.213 1.00 33.72 541 PHE A O 1
ATOM 4217 N N . PHE A 1 542 ? 9.980 3.270 -47.677 1.00 30.47 542 PHE A N 1
ATOM 4218 C CA . PHE A 1 542 ? 9.820 2.228 -48.700 1.00 30.47 542 PHE A CA 1
ATOM 4219 C C . PHE A 1 542 ? 10.756 2.429 -49.902 1.00 30.47 542 PHE A C 1
ATOM 4221 O O . PHE A 1 542 ? 11.246 1.450 -50.470 1.00 30.47 542 PHE A O 1
ATOM 4228 N N . MET A 1 543 ? 11.059 3.678 -50.277 1.00 33.22 543 MET A N 1
ATOM 4229 C CA . MET A 1 543 ? 12.013 3.958 -51.353 1.00 33.22 543 MET A CA 1
ATOM 4230 C C . MET A 1 543 ? 13.457 3.639 -50.921 1.00 33.22 543 MET A C 1
ATOM 4232 O O . MET A 1 543 ? 14.207 3.052 -51.699 1.00 33.22 543 MET A O 1
ATOM 4236 N N . LEU A 1 544 ? 13.832 3.934 -49.671 1.00 32.69 544 LEU A N 1
ATOM 4237 C CA . LEU A 1 544 ? 15.151 3.617 -49.106 1.00 32.69 544 LEU A CA 1
ATOM 4238 C C . LEU A 1 544 ? 15.370 2.113 -48.903 1.00 32.69 544 LEU A C 1
ATOM 4240 O O . LEU A 1 544 ? 16.447 1.614 -49.237 1.00 32.69 544 LEU A O 1
ATOM 4244 N N . VAL A 1 545 ? 14.354 1.373 -48.449 1.00 32.91 545 VAL A N 1
ATOM 4245 C CA . VAL A 1 545 ? 14.413 -0.090 -48.277 1.00 32.91 545 VAL A CA 1
ATOM 4246 C C . VAL A 1 545 ? 14.447 -0.808 -49.631 1.00 32.91 545 VAL A C 1
ATOM 4248 O O . VAL A 1 545 ? 15.233 -1.734 -49.812 1.00 32.91 545 VAL A O 1
ATOM 4251 N N . LEU A 1 546 ? 13.697 -0.349 -50.641 1.00 31.55 546 LEU A N 1
ATOM 4252 C CA . LEU A 1 546 ? 13.765 -0.930 -51.990 1.00 31.55 546 LEU A CA 1
ATOM 4253 C C . LEU A 1 546 ? 15.091 -0.619 -52.704 1.00 31.55 546 LEU A C 1
ATOM 4255 O O . LEU A 1 546 ? 15.618 -1.484 -53.403 1.00 31.55 546 LEU A O 1
ATOM 4259 N N . ILE A 1 547 ? 15.670 0.571 -52.503 1.00 37.41 547 ILE A N 1
ATOM 4260 C CA . ILE A 1 547 ? 16.985 0.929 -53.060 1.00 37.41 547 ILE A CA 1
ATOM 4261 C C . ILE A 1 547 ? 18.102 0.132 -52.373 1.00 37.41 547 ILE A C 1
ATOM 4263 O O . ILE A 1 547 ? 18.971 -0.408 -53.057 1.00 37.41 547 ILE A O 1
ATOM 4267 N N . SER A 1 548 ? 18.064 -0.018 -51.048 1.00 33.16 548 SER A N 1
ATOM 4268 C CA . SER A 1 548 ? 19.072 -0.787 -50.307 1.00 33.16 548 SER A CA 1
ATOM 4269 C C . SER A 1 548 ? 18.963 -2.291 -50.568 1.00 33.16 548 SER A C 1
ATOM 4271 O O . SER A 1 548 ? 19.996 -2.926 -50.772 1.00 33.16 548 SER A O 1
ATOM 4273 N N . HIS A 1 549 ? 17.757 -2.853 -50.710 1.00 31.78 549 HIS A N 1
ATOM 4274 C CA . HIS A 1 549 ? 17.583 -4.260 -51.086 1.00 31.78 549 HIS A CA 1
ATOM 4275 C C . HIS A 1 549 ? 18.034 -4.524 -52.533 1.00 31.78 549 HIS A C 1
ATOM 4277 O O . HIS A 1 549 ? 18.688 -5.533 -52.795 1.00 31.78 549 HIS A O 1
ATOM 4283 N N . HIS A 1 550 ? 17.785 -3.613 -53.484 1.00 34.50 550 HIS A N 1
ATOM 4284 C CA . HIS A 1 550 ? 18.246 -3.790 -54.869 1.00 34.50 550 HIS A CA 1
ATOM 4285 C C . HIS A 1 550 ? 19.770 -3.633 -55.009 1.00 34.50 550 HIS A C 1
ATOM 4287 O O . HIS A 1 550 ? 20.399 -4.411 -55.727 1.00 34.50 550 HIS A O 1
ATOM 4293 N N . ILE A 1 551 ? 20.379 -2.707 -54.257 1.00 39.66 551 ILE A N 1
ATOM 4294 C CA . ILE A 1 551 ? 21.839 -2.538 -54.196 1.00 39.66 551 ILE A CA 1
ATOM 4295 C C . ILE A 1 551 ? 22.500 -3.748 -53.521 1.00 39.66 551 ILE A C 1
ATOM 4297 O O . ILE A 1 551 ? 23.459 -4.280 -54.073 1.00 39.66 551 ILE A O 1
ATOM 4301 N N . PHE A 1 552 ? 21.969 -4.253 -52.398 1.00 35.34 552 PHE A N 1
ATOM 4302 C CA . PHE A 1 552 ? 22.521 -5.434 -51.715 1.00 35.34 552 PHE A CA 1
ATOM 4303 C C . PHE A 1 552 ? 22.399 -6.714 -52.550 1.00 35.34 552 PHE A C 1
ATOM 4305 O O . PHE A 1 552 ? 23.330 -7.522 -52.572 1.00 35.34 552 PHE A O 1
ATOM 4312 N N . THR A 1 553 ? 21.292 -6.889 -53.279 1.00 34.00 553 THR A N 1
ATOM 4313 C CA . THR A 1 553 ? 21.062 -8.096 -54.092 1.00 34.00 553 THR A CA 1
ATOM 4314 C C . THR A 1 553 ? 21.944 -8.121 -55.352 1.00 34.00 553 THR A C 1
ATOM 4316 O O . THR A 1 553 ? 22.431 -9.185 -55.742 1.00 34.00 553 THR A O 1
ATOM 4319 N N . GLU A 1 554 ? 22.226 -6.963 -55.963 1.00 36.28 554 GLU A N 1
ATOM 4320 C CA . GLU A 1 554 ? 23.203 -6.828 -57.061 1.00 36.28 554 GLU A CA 1
ATOM 4321 C C . GLU A 1 554 ? 24.660 -6.921 -56.564 1.00 36.28 554 GLU A C 1
ATOM 4323 O O . GLU A 1 554 ? 25.504 -7.509 -57.246 1.00 36.28 554 GLU A O 1
ATOM 4328 N N . MET A 1 555 ? 24.972 -6.440 -55.352 1.00 34.12 555 MET A N 1
ATOM 4329 C CA . MET A 1 555 ? 26.305 -6.600 -54.750 1.00 34.12 555 MET A CA 1
ATOM 4330 C C . MET A 1 555 ? 26.613 -8.069 -54.426 1.00 34.12 555 MET A C 1
ATOM 4332 O O . MET A 1 555 ? 27.689 -8.557 -54.772 1.00 34.12 555 MET A O 1
ATOM 4336 N N . TYR A 1 556 ? 25.662 -8.812 -53.846 1.00 32.03 556 TYR A N 1
ATOM 4337 C CA . TYR A 1 556 ? 25.845 -10.235 -53.530 1.00 32.03 556 TYR A CA 1
ATOM 4338 C C . TYR A 1 556 ? 25.898 -11.127 -54.778 1.00 32.03 556 TYR A C 1
ATOM 4340 O O . TYR A 1 556 ? 26.686 -12.075 -54.818 1.00 32.03 556 TYR A O 1
ATOM 4348 N N . ARG A 1 557 ? 25.141 -10.803 -55.840 1.00 31.47 557 ARG A N 1
ATOM 4349 C CA . ARG A 1 557 ? 25.261 -11.507 -57.132 1.00 31.47 557 ARG A CA 1
ATOM 4350 C C . ARG A 1 557 ? 26.624 -11.312 -57.793 1.00 31.47 557 ARG A C 1
ATOM 4352 O O . ARG A 1 557 ? 27.113 -12.247 -58.422 1.00 31.47 557 ARG A O 1
ATOM 4359 N N . ASN A 1 558 ? 27.248 -10.145 -57.633 1.00 33.12 558 ASN A N 1
ATOM 4360 C CA . ASN A 1 558 ? 28.580 -9.880 -58.180 1.00 33.12 558 ASN A CA 1
ATOM 4361 C C . ASN A 1 558 ? 29.721 -10.426 -57.294 1.00 33.12 558 ASN A C 1
ATOM 4363 O O . ASN A 1 558 ? 30.785 -10.755 -57.817 1.00 33.12 558 ASN A O 1
ATOM 4367 N N . ILE A 1 559 ? 29.501 -10.604 -55.985 1.00 34.22 559 ILE A N 1
ATOM 4368 C CA . ILE A 1 559 ? 30.474 -11.214 -55.057 1.00 34.22 559 ILE A CA 1
ATOM 4369 C C . ILE A 1 559 ? 30.492 -12.753 -55.166 1.00 34.22 559 ILE A C 1
ATOM 4371 O O . ILE A 1 559 ? 31.561 -13.357 -55.090 1.00 34.22 559 ILE A O 1
ATOM 4375 N N . ALA A 1 560 ? 29.359 -13.397 -55.474 1.00 27.77 560 ALA A N 1
ATOM 4376 C CA . ALA A 1 560 ? 29.274 -14.855 -55.656 1.00 27.77 560 ALA A CA 1
ATOM 4377 C C . ALA A 1 560 ? 30.011 -15.402 -56.906 1.00 27.77 560 ALA A C 1
ATOM 4379 O O . ALA A 1 560 ? 30.113 -16.614 -57.085 1.00 27.77 560 ALA A O 1
ATOM 4380 N N . VAL A 1 561 ? 30.553 -14.537 -57.774 1.00 33.09 561 VAL A N 1
ATOM 4381 C CA . VAL A 1 561 ? 31.365 -14.935 -58.947 1.00 33.09 561 VAL A CA 1
ATOM 4382 C C . VAL A 1 561 ? 32.870 -15.003 -58.620 1.00 33.09 561 VAL A C 1
ATOM 4384 O O . VAL A 1 561 ? 33.664 -15.454 -59.445 1.00 33.09 561 VAL A O 1
ATOM 4387 N N . LEU A 1 562 ? 33.287 -14.619 -57.409 1.00 31.83 562 LEU A N 1
ATOM 4388 C CA . LEU A 1 562 ? 34.699 -14.555 -57.009 1.00 31.83 562 LEU A CA 1
ATOM 4389 C C . LEU A 1 562 ? 35.023 -15.396 -55.761 1.00 31.83 562 LEU A C 1
ATOM 4391 O O . LEU A 1 562 ? 35.927 -15.059 -54.996 1.00 31.83 562 LEU A O 1
ATOM 4395 N N . GLU A 1 563 ? 34.354 -16.537 -55.576 1.00 31.34 563 GLU A N 1
ATOM 4396 C CA . GLU A 1 563 ? 34.855 -17.575 -54.669 1.00 31.34 563 GLU A CA 1
ATOM 4397 C C . GLU A 1 563 ? 36.114 -18.214 -55.259 1.00 31.34 563 GLU A C 1
ATOM 4399 O O . GLU A 1 563 ? 36.060 -19.115 -56.098 1.00 31.34 563 GLU A O 1
ATOM 4404 N N . GLY A 1 564 ? 37.281 -17.744 -54.825 1.00 33.25 564 GLY A N 1
ATOM 4405 C CA . GLY A 1 564 ? 38.501 -18.437 -55.198 1.00 33.25 564 GLY A CA 1
ATOM 4406 C C . GLY A 1 564 ? 39.834 -17.866 -54.769 1.00 33.25 564 GLY A C 1
ATOM 4407 O O . GLY A 1 564 ? 40.807 -18.335 -55.333 1.00 33.25 564 GLY A O 1
ATOM 4408 N N . TYR A 1 565 ? 39.967 -16.936 -53.816 1.00 27.80 565 TYR A N 1
ATOM 4409 C CA . TYR A 1 565 ? 41.300 -16.593 -53.291 1.00 27.80 565 TYR A CA 1
ATOM 4410 C C . TYR A 1 565 ? 41.282 -16.223 -51.800 1.00 27.80 565 TYR A C 1
ATOM 4412 O O . TYR A 1 565 ? 40.462 -15.435 -51.345 1.00 27.80 565 TYR A O 1
ATOM 4420 N N . ARG A 1 566 ? 42.205 -16.844 -51.050 1.00 28.55 566 ARG A N 1
ATOM 4421 C CA . ARG A 1 566 ? 42.505 -16.604 -49.629 1.00 28.55 566 ARG A CA 1
ATOM 4422 C C . ARG A 1 566 ? 43.137 -15.219 -49.427 1.00 28.55 566 ARG A C 1
ATOM 4424 O O . ARG A 1 566 ? 43.921 -14.784 -50.268 1.00 28.55 566 ARG A O 1
ATOM 4431 N N . GLU A 1 567 ? 42.851 -14.600 -48.283 1.00 28.41 567 GLU A N 1
ATOM 4432 C CA . GLU A 1 567 ? 43.560 -13.440 -47.706 1.00 28.41 567 GLU A CA 1
ATOM 4433 C C . GLU A 1 567 ? 45.100 -13.607 -47.735 1.00 28.41 567 GLU A C 1
ATOM 4435 O O . GLU A 1 567 ? 45.553 -14.759 -47.685 1.00 28.41 567 GLU A O 1
ATOM 4440 N N . PRO A 1 568 ? 45.937 -12.531 -47.752 1.00 33.50 568 PRO A N 1
ATOM 4441 C CA . PRO A 1 568 ? 45.670 -11.165 -47.259 1.00 33.50 568 PRO A CA 1
ATOM 4442 C C . PRO A 1 568 ? 46.335 -10.017 -48.083 1.00 33.50 568 PRO A C 1
ATOM 4444 O O . PRO A 1 568 ? 47.523 -9.768 -47.917 1.00 33.50 568 PRO A O 1
ATOM 4447 N N . GLU A 1 569 ? 45.610 -9.245 -48.910 1.00 31.05 569 GLU A N 1
ATOM 4448 C CA . GLU A 1 569 ? 46.138 -7.990 -49.525 1.00 31.05 569 GLU A CA 1
ATOM 4449 C C . GLU A 1 569 ? 45.047 -6.922 -49.830 1.00 31.05 569 GLU A C 1
ATOM 4451 O O . GLU A 1 569 ? 45.114 -6.196 -50.822 1.00 31.05 569 GLU A O 1
ATOM 4456 N N . MET A 1 570 ? 44.026 -6.759 -48.977 1.00 28.91 570 MET A N 1
ATOM 4457 C CA . MET A 1 570 ? 42.930 -5.799 -49.239 1.00 28.91 570 MET A CA 1
ATOM 4458 C C . MET A 1 570 ? 43.328 -4.312 -49.080 1.00 28.91 570 MET A C 1
ATOM 4460 O O . MET A 1 570 ? 42.659 -3.425 -49.602 1.00 28.91 570 MET A O 1
ATOM 4464 N N . TYR A 1 571 ? 44.462 -4.012 -48.436 1.00 29.83 571 TYR A N 1
ATOM 4465 C CA . TYR A 1 571 ? 44.877 -2.635 -48.116 1.00 29.83 571 TYR A CA 1
ATOM 4466 C C . TYR A 1 571 ? 45.684 -1.906 -49.206 1.00 29.83 571 TYR A C 1
ATOM 4468 O O . TYR A 1 571 ? 46.210 -0.823 -48.956 1.00 29.83 571 TYR A O 1
ATOM 4476 N N . ARG A 1 572 ? 45.798 -2.446 -50.430 1.00 32.12 572 ARG A N 1
ATOM 4477 C CA . ARG A 1 572 ? 46.603 -1.817 -51.502 1.00 32.12 572 ARG A CA 1
ATOM 4478 C C . ARG A 1 572 ? 45.855 -1.321 -52.741 1.00 32.12 572 ARG A C 1
ATOM 4480 O O . ARG A 1 572 ? 46.510 -0.771 -53.618 1.00 32.12 572 ARG A O 1
ATOM 4487 N N . HIS A 1 573 ? 44.527 -1.443 -52.819 1.00 30.17 573 HIS A N 1
ATOM 4488 C CA . HIS A 1 573 ? 43.763 -1.018 -54.010 1.00 30.17 573 HIS A CA 1
ATOM 4489 C C . HIS A 1 573 ? 42.815 0.180 -53.819 1.00 30.17 573 HIS A C 1
ATOM 4491 O O . HIS A 1 573 ? 42.256 0.656 -54.802 1.00 30.17 573 HIS A O 1
ATOM 4497 N N . ILE A 1 574 ? 42.717 0.760 -52.617 1.00 31.30 574 ILE A N 1
ATOM 4498 C CA . ILE A 1 574 ? 42.006 2.043 -52.417 1.00 31.30 574 ILE A CA 1
ATOM 4499 C C . ILE A 1 574 ? 42.862 3.250 -52.875 1.00 31.30 574 ILE A C 1
ATOM 4501 O O . ILE A 1 574 ? 42.340 4.321 -53.152 1.00 31.30 574 ILE A O 1
ATOM 4505 N N . ALA A 1 575 ? 44.168 3.063 -53.102 1.00 29.47 575 ALA A N 1
ATOM 4506 C CA . ALA A 1 575 ? 45.099 4.126 -53.503 1.00 29.47 575 ALA A CA 1
ATOM 4507 C C . ALA A 1 575 ? 45.226 4.369 -55.030 1.00 29.47 575 ALA A C 1
ATOM 4509 O O . ALA A 1 575 ? 46.183 5.008 -55.463 1.00 29.47 575 ALA A O 1
ATOM 4510 N N . VAL A 1 576 ? 44.311 3.863 -55.872 1.00 33.19 576 VAL A N 1
ATOM 4511 C CA . VAL A 1 576 ? 44.390 4.030 -57.348 1.00 33.19 576 VAL A CA 1
ATOM 4512 C C . VAL A 1 576 ? 43.234 4.857 -57.943 1.00 33.19 576 VAL A C 1
ATOM 4514 O O . VAL A 1 576 ? 43.262 5.181 -59.128 1.00 33.19 576 VAL A O 1
ATOM 4517 N N . LEU A 1 577 ? 42.266 5.317 -57.141 1.00 29.80 577 LEU A N 1
ATOM 4518 C CA . LEU A 1 577 ? 41.175 6.192 -57.615 1.00 29.80 577 LEU A CA 1
ATOM 4519 C C . LEU A 1 577 ? 41.334 7.685 -57.270 1.00 29.80 577 LEU A C 1
ATOM 4521 O O . LEU A 1 577 ? 40.488 8.481 -57.656 1.00 29.80 577 LEU A O 1
ATOM 4525 N N . GLU A 1 578 ? 42.448 8.100 -56.659 1.00 29.95 578 GLU A N 1
ATOM 4526 C CA . GLU A 1 578 ? 42.783 9.524 -56.431 1.00 29.95 578 GLU A CA 1
ATOM 4527 C C . GLU A 1 578 ? 43.693 10.131 -57.526 1.00 29.95 578 GLU A C 1
ATOM 4529 O O . GLU A 1 578 ? 44.265 11.206 -57.363 1.00 29.95 578 GLU A O 1
ATOM 4534 N N . GLY A 1 579 ? 43.853 9.454 -58.670 1.00 33.78 579 GLY A N 1
ATOM 4535 C CA . GLY A 1 579 ? 44.862 9.807 -59.680 1.00 33.78 579 GLY A CA 1
ATOM 4536 C C . GLY A 1 579 ? 44.391 10.513 -60.957 1.00 33.78 579 GLY A C 1
ATOM 4537 O O . GLY A 1 579 ? 45.238 10.803 -61.799 1.00 33.78 579 GLY A O 1
ATOM 4538 N N . TYR A 1 580 ? 43.094 10.769 -61.170 1.00 32.53 580 TYR A N 1
ATOM 4539 C CA . TYR A 1 580 ? 42.604 11.147 -62.509 1.00 32.53 580 TYR A CA 1
ATOM 4540 C C . TYR A 1 580 ? 41.530 12.242 -62.562 1.00 32.53 580 TYR A C 1
ATOM 4542 O O . TYR A 1 580 ? 40.560 12.082 -63.287 1.00 32.53 580 TYR A O 1
ATOM 4550 N N . ILE A 1 581 ? 41.716 13.397 -61.913 1.00 32.34 581 ILE A N 1
ATOM 4551 C CA . ILE A 1 581 ? 41.082 14.650 -62.381 1.00 32.34 581 ILE A CA 1
ATOM 4552 C C . ILE A 1 581 ? 42.033 15.832 -62.131 1.00 32.34 581 ILE A C 1
ATOM 4554 O O . ILE A 1 581 ? 42.214 16.268 -60.998 1.00 32.34 581 ILE A O 1
ATOM 4558 N N . THR A 1 582 ? 42.643 16.368 -63.192 1.00 38.19 582 THR A N 1
ATOM 4559 C CA . THR A 1 582 ? 43.323 17.676 -63.172 1.00 38.19 582 THR A CA 1
ATOM 4560 C C . THR A 1 582 ? 42.407 18.767 -63.751 1.00 38.19 582 THR A C 1
ATOM 4562 O O . THR A 1 582 ? 41.512 18.451 -64.540 1.00 38.19 582 THR A O 1
ATOM 4565 N N . PRO A 1 583 ? 42.613 20.058 -63.414 1.00 33.53 583 PRO A N 1
ATOM 4566 C CA . PRO A 1 583 ? 41.660 21.137 -63.717 1.00 33.53 583 PRO A CA 1
ATOM 4567 C C . PRO A 1 583 ? 41.520 21.555 -65.196 1.00 33.53 583 PRO A C 1
ATOM 4569 O O . PRO A 1 583 ? 40.893 22.574 -65.468 1.00 33.53 583 PRO A O 1
ATOM 4572 N N . GLU A 1 584 ? 42.088 20.831 -66.167 1.00 34.75 584 GLU A N 1
ATOM 4573 C CA . GLU A 1 584 ? 42.242 21.335 -67.547 1.00 34.75 584 GLU A CA 1
ATOM 4574 C C . GLU A 1 584 ? 41.301 20.734 -68.609 1.00 34.75 584 GLU A C 1
ATOM 4576 O O . GLU A 1 584 ? 41.370 21.148 -69.759 1.00 34.75 584 GLU A O 1
ATOM 4581 N N . ASN A 1 585 ? 40.353 19.851 -68.266 1.00 35.34 585 ASN A N 1
ATOM 4582 C CA . ASN A 1 585 ? 39.407 19.284 -69.250 1.00 35.34 585 ASN A CA 1
ATOM 4583 C C . ASN A 1 585 ? 37.922 19.444 -68.864 1.00 35.34 585 ASN A C 1
ATOM 4585 O O . ASN A 1 585 ? 37.132 18.512 -68.978 1.00 35.34 585 ASN A O 1
ATOM 4589 N N . GLN A 1 586 ? 37.511 20.651 -68.462 1.00 34.53 586 GLN A N 1
ATOM 4590 C CA . GLN A 1 586 ? 36.099 21.006 -68.210 1.00 34.53 586 GLN A CA 1
ATOM 4591 C C . GLN A 1 586 ? 35.243 21.245 -69.476 1.00 34.53 586 GLN A C 1
ATOM 4593 O O . GLN A 1 586 ? 34.130 21.757 -69.387 1.00 34.53 586 GLN A O 1
ATOM 4598 N N . GLY A 1 587 ? 35.712 20.888 -70.671 1.00 35.66 587 GLY A N 1
ATOM 4599 C CA . GLY A 1 587 ? 34.984 21.151 -71.912 1.00 35.66 587 GLY A CA 1
ATOM 4600 C C . GLY A 1 587 ? 34.801 19.896 -72.748 1.00 35.66 587 GLY A C 1
ATOM 4601 O O . GLY A 1 587 ? 35.768 19.413 -73.323 1.00 35.66 587 GLY A O 1
ATOM 4602 N N . ASN A 1 588 ? 33.547 19.467 -72.902 1.00 37.06 588 ASN A N 1
ATOM 4603 C CA . ASN A 1 588 ? 33.068 18.434 -73.828 1.00 37.06 588 ASN A CA 1
ATOM 4604 C C . ASN A 1 588 ? 33.200 16.993 -73.336 1.00 37.06 588 ASN A C 1
ATOM 4606 O O . ASN A 1 588 ? 34.064 16.272 -73.802 1.00 37.06 588 ASN A O 1
ATOM 4610 N N . TYR A 1 589 ? 32.298 16.566 -72.460 1.00 30.38 589 TYR A N 1
ATOM 4611 C CA . TYR A 1 589 ? 31.402 15.412 -72.635 1.00 30.38 589 TYR A CA 1
ATOM 4612 C C . TYR A 1 589 ? 30.304 15.549 -71.557 1.00 30.38 589 TYR A C 1
ATOM 4614 O O . TYR A 1 589 ? 30.469 16.331 -70.629 1.00 30.38 589 TYR A O 1
ATOM 4622 N N . PHE A 1 590 ? 29.198 14.818 -71.696 1.00 33.06 590 PHE A N 1
ATOM 4623 C CA . PHE A 1 590 ? 28.030 14.733 -70.795 1.00 33.06 590 PHE A CA 1
ATOM 4624 C C . PHE A 1 590 ? 26.799 15.571 -71.179 1.00 33.06 590 PHE A C 1
ATOM 4626 O O . PHE A 1 590 ? 26.688 16.778 -70.988 1.00 33.06 590 PHE A O 1
ATOM 4633 N N . ASN A 1 591 ? 25.861 14.832 -71.768 1.00 32.50 591 ASN A N 1
ATOM 4634 C CA . ASN A 1 591 ? 24.518 15.196 -72.186 1.00 32.50 591 ASN A CA 1
ATOM 4635 C C . ASN A 1 591 ? 23.556 14.973 -70.997 1.00 32.50 591 ASN A C 1
ATOM 4637 O O . ASN A 1 591 ? 23.588 13.910 -70.382 1.00 32.50 591 ASN A O 1
ATOM 4641 N N . MET A 1 592 ? 22.710 15.960 -70.682 1.00 30.84 592 MET A N 1
ATOM 4642 C CA . MET A 1 592 ? 21.789 16.016 -69.526 1.00 30.84 592 MET A CA 1
ATOM 4643 C C . MET A 1 592 ? 20.546 15.104 -69.656 1.00 30.84 592 MET A C 1
ATOM 4645 O O . MET A 1 592 ? 19.419 15.545 -69.456 1.00 30.84 592 MET A O 1
ATOM 4649 N N . SER A 1 593 ? 20.708 13.831 -70.017 1.00 32.16 593 SER A N 1
ATOM 4650 C CA . SER A 1 593 ? 19.572 12.893 -70.152 1.00 32.16 593 SER A CA 1
ATOM 4651 C C . SER A 1 593 ? 19.785 11.524 -69.496 1.00 32.16 593 SER A C 1
ATOM 4653 O O . SER A 1 593 ? 19.013 10.604 -69.748 1.00 32.16 593 SER A O 1
ATOM 4655 N N . ASP A 1 594 ? 20.784 11.395 -68.618 1.00 33.69 594 ASP A N 1
ATOM 4656 C CA . ASP A 1 594 ? 21.068 10.148 -67.901 1.00 33.69 594 ASP A CA 1
ATOM 4657 C C . ASP A 1 594 ? 20.577 10.211 -66.433 1.00 33.69 594 ASP A C 1
ATOM 4659 O O . ASP A 1 594 ? 21.097 11.022 -65.655 1.00 33.69 594 ASP A O 1
ATOM 4663 N N . PRO A 1 595 ? 19.584 9.391 -66.022 1.00 34.03 595 PRO A N 1
ATOM 4664 C CA . PRO A 1 595 ? 19.054 9.375 -64.654 1.00 34.03 595 PRO A CA 1
ATOM 4665 C C . PRO A 1 595 ? 20.086 8.953 -63.591 1.00 34.03 595 PRO A C 1
ATOM 4667 O O . PRO A 1 595 ? 19.883 9.231 -62.409 1.00 34.03 595 PRO A O 1
ATOM 4670 N N . TYR A 1 596 ? 21.225 8.370 -63.984 1.00 33.47 596 TYR A N 1
ATOM 4671 C CA . TYR A 1 596 ? 22.312 8.036 -63.057 1.00 33.47 596 TYR A CA 1
ATOM 4672 C C . TYR A 1 596 ? 23.106 9.260 -62.567 1.00 33.47 596 TYR A C 1
ATOM 4674 O O . TYR A 1 596 ? 23.668 9.229 -61.473 1.00 33.47 596 TYR A O 1
ATOM 4682 N N . PHE A 1 597 ? 23.127 10.367 -63.318 1.00 33.34 597 PHE A N 1
ATOM 4683 C CA . PHE A 1 597 ? 23.911 11.555 -62.947 1.00 33.34 597 PHE A CA 1
ATOM 4684 C C . PHE A 1 597 ? 23.188 12.458 -61.930 1.00 33.34 597 PHE A C 1
ATOM 4686 O O . PHE A 1 597 ? 23.827 13.114 -61.109 1.00 33.34 597 PHE A O 1
ATOM 4693 N N . VAL A 1 598 ? 21.849 12.452 -61.940 1.00 35.62 598 VAL A N 1
ATOM 4694 C CA . VAL A 1 598 ? 21.017 13.175 -60.958 1.00 35.62 598 VAL A CA 1
ATOM 4695 C C . VAL A 1 598 ? 21.042 12.469 -59.597 1.00 35.62 598 VAL A C 1
ATOM 4697 O O . VAL A 1 598 ? 21.114 13.139 -58.571 1.00 35.62 598 VAL A O 1
ATOM 4700 N N . MET A 1 599 ? 21.098 11.132 -59.583 1.00 33.00 599 MET A N 1
ATOM 4701 C CA . MET A 1 599 ? 21.287 10.340 -58.360 1.00 33.00 599 MET A CA 1
ATOM 4702 C C . MET A 1 599 ? 22.624 10.653 -57.675 1.00 33.00 599 MET A C 1
ATOM 4704 O O . MET A 1 599 ? 22.636 10.950 -56.487 1.00 33.00 599 MET A O 1
ATOM 4708 N N . ILE A 1 600 ? 23.738 10.692 -58.417 1.00 37.56 600 ILE A N 1
ATOM 4709 C CA . ILE A 1 600 ? 25.074 10.921 -57.832 1.00 37.56 600 ILE A CA 1
ATOM 4710 C C . ILE A 1 600 ? 25.223 12.339 -57.250 1.00 37.56 600 ILE A C 1
ATOM 4712 O O . ILE A 1 600 ? 25.868 12.504 -56.216 1.00 37.56 600 ILE A O 1
ATOM 4716 N N . LEU A 1 601 ? 24.603 13.359 -57.856 1.00 31.97 601 LEU A N 1
ATOM 4717 C CA . LEU A 1 601 ? 24.636 14.736 -57.342 1.00 31.97 601 LEU A CA 1
ATOM 4718 C C . LEU A 1 601 ? 23.784 14.928 -56.078 1.00 31.97 601 LEU A C 1
ATOM 4720 O O . LEU A 1 601 ? 24.193 15.680 -55.194 1.00 31.97 601 LEU A O 1
ATOM 4724 N N . ILE A 1 602 ? 22.652 14.228 -55.955 1.00 36.94 602 ILE A N 1
ATOM 4725 C CA . ILE A 1 602 ? 21.820 14.253 -54.741 1.00 36.94 602 ILE A CA 1
ATOM 4726 C C . ILE A 1 602 ? 22.522 13.494 -53.609 1.00 36.94 602 ILE A C 1
ATOM 4728 O O . ILE A 1 602 ? 22.592 14.002 -52.493 1.00 36.94 602 ILE A O 1
ATOM 4732 N N . SER A 1 603 ? 23.149 12.349 -53.900 1.00 34.19 603 SER A N 1
ATOM 4733 C CA . SER A 1 603 ? 23.951 11.612 -52.915 1.00 34.19 603 SER A CA 1
ATOM 4734 C C . SER A 1 603 ? 25.151 12.427 -52.425 1.00 34.19 603 SER A C 1
ATOM 4736 O O . SER A 1 603 ? 25.409 12.465 -51.227 1.00 34.19 603 SER A O 1
ATOM 4738 N N . HIS A 1 604 ? 25.864 13.131 -53.314 1.00 32.44 604 HIS A N 1
ATOM 4739 C CA . HIS A 1 604 ? 26.988 13.979 -52.903 1.00 32.44 604 HIS A CA 1
ATOM 4740 C C . HIS A 1 604 ? 26.530 15.208 -52.110 1.00 32.44 604 HIS A C 1
ATOM 4742 O O . HIS A 1 604 ? 27.196 15.571 -51.150 1.00 32.44 604 HIS A O 1
ATOM 4748 N N . TYR A 1 605 ? 25.405 15.841 -52.455 1.00 31.47 605 TYR A N 1
ATOM 4749 C CA . TYR A 1 605 ? 24.897 17.003 -51.717 1.00 31.47 605 TYR A CA 1
ATOM 4750 C C . TYR A 1 605 ? 24.428 16.631 -50.301 1.00 31.47 605 TYR A C 1
ATOM 4752 O O . TYR A 1 605 ? 24.780 17.317 -49.345 1.00 31.47 605 TYR A O 1
ATOM 4760 N N . VAL A 1 606 ? 23.734 15.497 -50.150 1.00 36.56 606 VAL A N 1
ATOM 4761 C CA . VAL A 1 606 ? 23.274 14.987 -48.846 1.00 36.56 606 VAL A CA 1
ATOM 4762 C C . VAL A 1 606 ? 24.451 14.530 -47.979 1.00 36.56 606 VAL A C 1
ATOM 4764 O O . VAL A 1 606 ? 24.506 14.864 -46.800 1.00 36.56 606 VAL A O 1
ATOM 4767 N N . ILE A 1 607 ? 25.450 13.862 -48.566 1.00 35.47 607 ILE A N 1
ATOM 4768 C CA . ILE A 1 607 ? 26.663 13.459 -47.840 1.00 35.47 607 ILE A CA 1
ATOM 4769 C C . ILE A 1 607 ? 27.504 14.690 -47.458 1.00 35.47 607 ILE A C 1
ATOM 4771 O O . ILE A 1 607 ? 28.011 14.759 -46.344 1.00 35.47 607 ILE A O 1
ATOM 4775 N N . THR A 1 608 ? 27.618 15.703 -48.323 1.00 31.53 608 THR A N 1
ATOM 4776 C CA . THR A 1 608 ? 28.423 16.905 -48.026 1.00 31.53 608 THR A CA 1
ATOM 4777 C C . THR A 1 608 ? 27.765 17.805 -46.972 1.00 31.53 608 THR A C 1
ATOM 4779 O O . THR A 1 608 ? 28.490 18.402 -46.177 1.00 31.53 608 THR A O 1
ATOM 4782 N N . GLU A 1 609 ? 26.428 17.877 -46.902 1.00 32.84 609 GLU A N 1
ATOM 4783 C CA . GLU A 1 609 ? 25.745 18.589 -45.808 1.00 32.84 609 GLU A CA 1
ATOM 4784 C C . GLU A 1 609 ? 25.662 17.779 -44.505 1.00 32.84 609 GLU A C 1
ATOM 4786 O O . GLU A 1 609 ? 25.823 18.355 -43.430 1.00 32.84 609 GLU A O 1
ATOM 4791 N N . MET A 1 610 ? 25.579 16.442 -44.562 1.00 31.05 610 MET A N 1
ATOM 4792 C CA . MET A 1 610 ? 25.788 15.607 -43.368 1.00 31.05 610 MET A CA 1
ATOM 4793 C C . MET A 1 610 ? 27.201 15.786 -42.796 1.00 31.05 610 MET A C 1
ATOM 4795 O O . MET A 1 610 ? 27.354 15.975 -41.592 1.00 31.05 610 MET A O 1
ATOM 4799 N N . TYR A 1 611 ? 28.240 15.810 -43.639 1.00 29.64 611 TYR A N 1
ATOM 4800 C CA . TYR A 1 611 ? 29.613 16.037 -43.176 1.00 29.64 611 TYR A CA 1
ATOM 4801 C C . TYR A 1 611 ? 29.872 17.480 -42.724 1.00 29.64 611 TYR A C 1
ATOM 4803 O O . TYR A 1 611 ? 30.726 17.688 -41.866 1.00 29.64 611 TYR A O 1
ATOM 4811 N N . ARG A 1 612 ? 29.133 18.480 -43.224 1.00 28.47 612 ARG A N 1
ATOM 4812 C CA . ARG A 1 612 ? 29.181 19.847 -42.677 1.00 28.47 612 ARG A CA 1
ATOM 4813 C C . ARG A 1 612 ? 28.522 19.952 -41.309 1.00 28.47 612 ARG A C 1
ATOM 4815 O O . ARG A 1 612 ? 29.071 20.642 -40.457 1.00 28.47 612 ARG A O 1
ATOM 4822 N N . HIS A 1 613 ? 27.415 19.253 -41.070 1.00 30.91 613 HIS A N 1
ATOM 4823 C CA . HIS A 1 613 ? 26.803 19.211 -39.741 1.00 30.91 613 HIS A CA 1
ATOM 4824 C C . HIS A 1 613 ? 27.630 18.404 -38.733 1.00 30.91 613 HIS A C 1
ATOM 4826 O O . HIS A 1 613 ? 27.743 18.818 -37.582 1.00 30.91 613 HIS A O 1
ATOM 4832 N N . ILE A 1 614 ? 28.319 17.348 -39.174 1.00 30.52 614 ILE A N 1
ATOM 4833 C CA . ILE A 1 614 ? 29.246 16.576 -38.329 1.00 30.52 614 ILE A CA 1
ATOM 4834 C C . ILE A 1 614 ? 30.547 17.362 -38.053 1.00 30.52 614 ILE A C 1
ATOM 4836 O O . ILE A 1 614 ? 31.034 17.376 -36.926 1.00 30.52 614 ILE A O 1
ATOM 4840 N N . ALA A 1 615 ? 31.075 18.120 -39.023 1.00 27.06 615 ALA A N 1
ATOM 4841 C CA . ALA A 1 615 ? 32.294 18.921 -38.841 1.00 27.06 615 ALA A CA 1
ATOM 4842 C C . ALA A 1 615 ? 32.098 20.214 -38.018 1.00 27.06 615 ALA A C 1
ATOM 4844 O O . ALA A 1 615 ? 33.078 20.795 -37.552 1.00 27.06 615 ALA A O 1
ATOM 4845 N N . VAL A 1 616 ? 30.856 20.669 -37.807 1.00 30.25 616 VAL A N 1
ATOM 4846 C CA . VAL A 1 616 ? 30.551 21.767 -36.867 1.00 30.25 616 VAL A CA 1
ATOM 4847 C C . VAL A 1 616 ? 30.583 21.283 -35.407 1.00 30.25 616 VAL A C 1
ATOM 4849 O O . VAL A 1 616 ? 30.868 22.080 -34.516 1.00 30.25 616 VAL A O 1
ATOM 4852 N N . LEU A 1 617 ? 30.404 19.980 -35.157 1.00 29.27 617 LEU A N 1
ATOM 4853 C CA . LEU A 1 617 ? 30.458 19.383 -33.817 1.00 29.27 617 LEU A CA 1
ATOM 4854 C C . LEU A 1 617 ? 31.884 19.023 -33.354 1.00 29.27 617 LEU A C 1
ATOM 4856 O O . LEU A 1 617 ? 32.166 19.094 -32.161 1.00 29.27 617 LEU A O 1
ATOM 4860 N N . GLU A 1 618 ? 32.824 18.743 -34.264 1.00 27.89 618 GLU A N 1
ATOM 4861 C CA . GLU A 1 618 ? 34.218 18.407 -33.897 1.00 27.89 618 GLU A CA 1
ATOM 4862 C C . GLU A 1 618 ? 35.167 19.623 -33.774 1.00 27.89 618 GLU A C 1
ATOM 4864 O O . GLU A 1 618 ? 36.294 19.492 -33.298 1.00 27.89 618 GLU A O 1
ATOM 4869 N N . GLY A 1 619 ? 34.723 20.832 -34.140 1.00 29.80 619 GLY A N 1
ATOM 4870 C CA . GLY A 1 619 ? 35.519 22.068 -34.042 1.00 29.80 619 GLY A CA 1
ATOM 4871 C C . GLY A 1 619 ? 35.461 22.803 -32.692 1.00 29.80 619 GLY A C 1
ATOM 4872 O O . GLY A 1 619 ? 36.179 23.785 -32.512 1.00 29.80 619 GLY A O 1
ATOM 4873 N N . TYR A 1 620 ? 34.625 22.361 -31.745 1.00 28.52 620 TYR A N 1
ATOM 4874 C CA . TYR A 1 620 ? 34.365 23.074 -30.481 1.00 28.52 620 TYR A CA 1
ATOM 4875 C C . TYR A 1 620 ? 35.159 22.567 -29.263 1.00 28.52 620 TYR A C 1
ATOM 4877 O O . TYR A 1 620 ? 34.988 23.080 -28.157 1.00 28.52 620 TYR A O 1
ATOM 4885 N N . LEU A 1 621 ? 36.078 21.614 -29.449 1.00 30.36 621 LEU A N 1
ATOM 4886 C CA . LEU A 1 621 ? 36.909 21.051 -28.376 1.00 30.36 621 LEU A CA 1
ATOM 4887 C C . LEU A 1 621 ? 38.396 21.421 -28.504 1.00 30.36 621 LEU A C 1
ATOM 4889 O O . LEU A 1 621 ? 39.258 20.556 -28.413 1.00 30.36 621 LEU A O 1
ATOM 4893 N N . THR A 1 622 ? 38.722 22.712 -28.633 1.00 28.28 622 THR A N 1
ATOM 4894 C CA . THR A 1 622 ? 40.019 23.243 -28.162 1.00 28.28 622 THR A CA 1
ATOM 4895 C C . THR A 1 622 ? 39.875 24.674 -27.626 1.00 28.28 622 THR A C 1
ATOM 4897 O O . THR A 1 622 ? 39.566 25.591 -28.376 1.00 28.28 622 THR A O 1
ATOM 4900 N N . THR A 1 623 ? 40.087 24.803 -26.314 1.00 33.25 623 THR A N 1
ATOM 4901 C CA . THR A 1 623 ? 40.455 25.954 -25.453 1.00 33.25 623 THR A CA 1
ATOM 4902 C C . THR A 1 623 ? 40.535 27.399 -25.996 1.00 33.25 623 THR A C 1
ATOM 4904 O O . THR A 1 623 ? 41.117 27.653 -27.042 1.00 33.25 623 THR A O 1
ATOM 4907 N N . GLU A 1 624 ? 40.153 28.328 -25.097 1.00 31.88 624 GLU A N 1
ATOM 4908 C CA . GLU A 1 624 ? 40.403 29.791 -25.041 1.00 31.88 624 GLU A CA 1
ATOM 4909 C C . GLU A 1 624 ? 39.403 30.735 -25.739 1.00 31.88 624 GLU A C 1
ATOM 4911 O O . GLU A 1 624 ? 39.632 31.220 -26.842 1.00 31.88 624 GLU A O 1
ATOM 4916 N N . ASN A 1 625 ? 38.347 31.139 -25.021 1.00 27.22 625 ASN A N 1
ATOM 4917 C CA . ASN A 1 625 ? 38.231 32.501 -24.467 1.00 27.22 625 ASN A CA 1
ATOM 4918 C C . ASN A 1 625 ? 36.873 32.726 -23.783 1.00 27.22 625 ASN A C 1
ATOM 4920 O O . ASN A 1 625 ? 35.818 32.372 -24.299 1.00 27.22 625 ASN A O 1
ATOM 4924 N N . GLN A 1 626 ? 36.935 33.346 -22.605 1.00 33.09 626 GLN A N 1
ATOM 4925 C CA . GLN A 1 626 ? 35.801 33.874 -21.856 1.00 33.09 626 GLN A CA 1
ATOM 4926 C C . GLN A 1 626 ? 35.095 35.004 -22.618 1.00 33.09 626 GLN A C 1
ATOM 4928 O O . GLN A 1 626 ? 35.756 35.823 -23.257 1.00 33.09 626 GLN A O 1
ATOM 4933 N N . GLY A 1 627 ? 33.784 35.136 -22.405 1.00 26.27 627 GLY A N 1
ATOM 4934 C CA . GLY A 1 627 ? 33.102 36.426 -22.498 1.00 26.27 627 GLY A CA 1
ATOM 4935 C C . GLY A 1 627 ? 31.746 36.380 -23.186 1.00 26.27 627 GLY A C 1
ATOM 4936 O O . GLY A 1 627 ? 31.687 36.388 -24.407 1.00 26.27 627 GLY A O 1
ATOM 4937 N N . ASN A 1 628 ? 30.694 36.415 -22.361 1.00 35.69 628 ASN A N 1
ATOM 4938 C CA . ASN A 1 628 ? 29.380 37.014 -22.600 1.00 35.69 628 ASN A CA 1
ATOM 4939 C C . ASN A 1 628 ? 28.820 36.924 -24.018 1.00 35.69 628 ASN A C 1
ATOM 4941 O O . ASN A 1 628 ? 29.172 37.749 -24.843 1.00 35.69 628 ASN A O 1
ATOM 4945 N N . TYR A 1 629 ? 27.867 36.023 -24.232 1.00 25.11 629 TYR A N 1
ATOM 4946 C CA . TYR A 1 629 ? 26.552 36.262 -24.841 1.00 25.11 629 TYR A CA 1
ATOM 4947 C C . TYR A 1 629 ? 25.834 34.908 -24.802 1.00 25.11 629 TYR A C 1
ATOM 4949 O O . TYR A 1 629 ? 26.416 33.933 -25.252 1.00 25.11 629 TYR A O 1
ATOM 4957 N N . PHE A 1 630 ? 24.652 34.844 -24.187 1.00 24.12 630 PHE A N 1
ATOM 4958 C CA . PHE A 1 630 ? 23.460 34.073 -24.582 1.00 24.12 630 PHE A CA 1
ATOM 4959 C C . PHE A 1 630 ? 22.564 33.828 -23.361 1.00 24.12 630 PHE A C 1
ATOM 4961 O O . PHE A 1 630 ? 22.945 33.206 -22.377 1.00 24.12 630 PHE A O 1
ATOM 4968 N N . ASN A 1 631 ? 21.384 34.433 -23.460 1.00 26.78 631 ASN A N 1
ATOM 4969 C CA . ASN A 1 631 ? 20.229 34.331 -22.584 1.00 26.78 631 ASN A CA 1
ATOM 4970 C C . ASN A 1 631 ? 19.644 32.915 -22.744 1.00 26.78 631 ASN A C 1
ATOM 4972 O O . ASN A 1 631 ? 19.311 32.548 -23.869 1.00 26.78 631 ASN A O 1
ATOM 4976 N N . MET A 1 632 ? 19.580 32.127 -21.669 1.00 23.86 632 MET A N 1
ATOM 4977 C CA . MET A 1 632 ? 18.976 30.790 -21.665 1.00 23.86 632 MET A CA 1
ATOM 4978 C C . MET A 1 632 ? 17.546 30.890 -21.138 1.00 23.86 632 MET A C 1
ATOM 4980 O O . MET A 1 632 ? 17.323 31.105 -19.952 1.00 23.86 632 MET A O 1
ATOM 4984 N N . SER A 1 633 ? 16.599 30.739 -22.052 1.00 24.95 633 SER A N 1
ATOM 4985 C CA . SER A 1 633 ? 15.191 30.460 -21.791 1.00 24.95 633 SER A CA 1
ATOM 4986 C C . SER A 1 633 ? 14.816 29.288 -22.698 1.00 24.95 633 SER A C 1
ATOM 4988 O O . SER A 1 633 ? 14.232 29.507 -23.755 1.00 24.95 633 SER A O 1
ATOM 4990 N N . ASP A 1 634 ? 15.302 28.092 -22.353 1.00 23.08 634 ASP A N 1
ATOM 4991 C CA . ASP A 1 634 ? 14.896 26.803 -22.935 1.00 23.08 634 ASP A CA 1
ATOM 4992 C C . ASP A 1 634 ? 15.476 25.657 -22.067 1.00 23.08 634 ASP A C 1
ATOM 4994 O O . ASP A 1 634 ? 16.705 25.576 -21.954 1.00 23.08 634 ASP A O 1
ATOM 4998 N N . PRO A 1 635 ? 14.667 24.816 -21.392 1.00 24.19 635 PRO A N 1
ATOM 4999 C CA . PRO A 1 635 ? 15.155 23.785 -20.475 1.00 24.19 635 PRO A CA 1
ATOM 5000 C C . PRO A 1 635 ? 15.252 22.387 -21.118 1.00 24.19 635 PRO A C 1
ATOM 5002 O O . PRO A 1 635 ? 14.954 21.393 -20.467 1.00 24.19 635 PRO A O 1
ATOM 5005 N N . TYR A 1 636 ? 15.713 22.277 -22.370 1.00 23.89 636 TYR A N 1
ATOM 5006 C CA . TYR A 1 636 ? 16.012 20.978 -22.988 1.00 23.89 636 TYR A CA 1
ATOM 5007 C C . TYR A 1 636 ? 17.500 20.831 -23.329 1.00 23.89 636 TYR A C 1
ATOM 5009 O O . TYR A 1 636 ? 18.044 21.547 -24.165 1.00 23.89 636 TYR A O 1
ATOM 5017 N N . LEU A 1 637 ? 18.115 19.829 -22.688 1.00 26.05 637 LEU A N 1
ATOM 5018 C CA . LEU A 1 637 ? 19.432 19.235 -22.943 1.00 26.05 637 LEU A CA 1
ATOM 5019 C C . LEU A 1 637 ? 20.667 20.148 -22.804 1.00 26.05 637 LEU A C 1
ATOM 5021 O O . LEU A 1 637 ? 20.912 21.050 -23.595 1.00 26.05 637 LEU A O 1
ATOM 5025 N N . VAL A 1 638 ? 21.550 19.785 -21.866 1.00 24.06 638 VAL A N 1
ATOM 5026 C CA . VAL A 1 638 ? 22.935 19.328 -22.135 1.00 24.06 638 VAL A CA 1
ATOM 5027 C C . VAL A 1 638 ? 23.590 18.995 -20.783 1.00 24.06 638 VAL A C 1
ATOM 5029 O O . VAL A 1 638 ? 24.096 19.867 -20.075 1.00 24.06 638 VAL A O 1
ATOM 5032 N N . MET A 1 639 ? 23.627 17.706 -20.430 1.00 24.52 639 MET A N 1
ATOM 5033 C CA . MET A 1 639 ? 24.587 17.188 -19.450 1.00 24.52 639 MET A CA 1
ATOM 5034 C C . MET A 1 639 ? 25.972 17.140 -20.114 1.00 24.52 639 MET A C 1
ATOM 5036 O O . MET A 1 639 ? 26.194 16.422 -21.087 1.00 24.52 639 MET A O 1
ATOM 5040 N N . LYS A 1 640 ? 26.926 17.925 -19.601 1.00 24.98 640 LYS A N 1
ATOM 5041 C CA . LYS A 1 640 ? 28.349 17.822 -19.962 1.00 24.98 640 LYS A CA 1
ATOM 5042 C C . LYS A 1 640 ? 29.022 16.760 -19.089 1.00 24.98 640 LYS A C 1
ATOM 5044 O O . LYS A 1 640 ? 29.297 17.030 -17.925 1.00 24.98 640 LYS A O 1
ATOM 5049 N N . CYS A 1 641 ? 29.394 15.616 -19.664 1.00 25.72 641 CYS A N 1
ATOM 5050 C CA . CYS A 1 641 ? 30.300 14.651 -19.028 1.00 25.72 641 CYS A CA 1
ATOM 5051 C C . CYS A 1 641 ? 31.679 14.677 -19.705 1.00 25.72 641 CYS A C 1
ATOM 5053 O O . CYS A 1 641 ? 31.819 14.425 -20.898 1.00 25.72 641 CYS A O 1
ATOM 5055 N N . THR A 1 642 ? 32.714 15.005 -18.929 1.00 26.84 642 THR A N 1
ATOM 5056 C CA . THR A 1 642 ? 34.113 15.167 -19.370 1.00 26.84 642 THR A CA 1
ATOM 5057 C C . THR A 1 642 ? 35.006 13.955 -19.074 1.00 26.84 642 THR A C 1
ATOM 5059 O O . THR A 1 642 ? 36.227 14.093 -19.089 1.00 26.84 642 THR A O 1
ATOM 5062 N N . ASP A 1 643 ? 34.442 12.772 -18.810 1.00 26.39 643 ASP A N 1
ATOM 5063 C CA . ASP A 1 643 ? 35.228 11.570 -18.499 1.00 26.39 643 ASP A CA 1
ATOM 5064 C C . ASP A 1 643 ? 34.821 10.377 -19.382 1.00 26.39 643 ASP A C 1
ATOM 5066 O O . ASP A 1 643 ? 33.695 9.882 -19.347 1.00 26.39 643 ASP A O 1
ATOM 5070 N N . THR A 1 644 ? 35.758 9.920 -20.212 1.00 28.09 644 THR A N 1
ATOM 5071 C CA . THR A 1 644 ? 35.537 8.949 -21.306 1.00 28.09 644 THR A CA 1
ATOM 5072 C C . THR A 1 644 ? 35.365 7.503 -20.831 1.00 28.09 644 THR A C 1
ATOM 5074 O O . THR A 1 644 ? 35.127 6.613 -21.644 1.00 28.09 644 THR A O 1
ATOM 5077 N N . SER A 1 645 ? 35.434 7.262 -19.520 1.00 26.59 645 SER A N 1
ATOM 5078 C CA . SER A 1 645 ? 35.138 5.963 -18.903 1.00 26.59 645 SER A CA 1
ATOM 5079 C C . SER A 1 645 ? 33.691 5.825 -18.402 1.00 26.59 645 SER A C 1
ATOM 5081 O O . SER A 1 645 ? 33.261 4.711 -18.116 1.00 26.59 645 SER A O 1
ATOM 5083 N N . LEU A 1 646 ? 32.925 6.925 -18.358 1.00 29.75 646 LEU A N 1
ATOM 5084 C CA . LEU A 1 646 ? 31.527 6.965 -17.897 1.00 29.75 646 LEU A CA 1
ATOM 5085 C C . LEU A 1 646 ? 30.501 7.170 -19.029 1.00 29.75 646 LEU A C 1
ATOM 5087 O O . LEU A 1 646 ? 29.311 7.000 -18.802 1.00 29.75 646 LEU A O 1
ATOM 5091 N N . CYS A 1 647 ? 30.947 7.440 -20.261 1.00 26.42 647 CYS A N 1
ATOM 5092 C CA . CYS A 1 647 ? 30.086 7.645 -21.441 1.00 26.42 647 CYS A CA 1
ATOM 5093 C C . CYS A 1 647 ? 29.596 6.346 -22.129 1.00 26.42 647 CYS A C 1
ATOM 5095 O O . CYS A 1 647 ? 29.195 6.383 -23.288 1.00 26.42 647 CYS A O 1
ATOM 5097 N N . TRP A 1 648 ? 29.647 5.196 -21.445 1.00 22.53 648 TRP A N 1
ATOM 5098 C CA . TRP A 1 648 ? 29.122 3.903 -21.932 1.00 22.53 648 TRP A CA 1
ATOM 5099 C C . TRP A 1 648 ? 27.946 3.362 -21.089 1.00 22.53 648 TRP A C 1
ATOM 5101 O O . TRP A 1 648 ? 27.614 2.181 -21.160 1.00 22.53 648 TRP A O 1
ATOM 5111 N N . ARG A 1 649 ? 27.301 4.220 -20.295 1.00 27.16 649 ARG A N 1
ATOM 5112 C CA . ARG A 1 649 ? 25.924 4.034 -19.800 1.00 27.16 649 ARG A CA 1
ATOM 5113 C C . ARG A 1 649 ? 25.046 4.941 -20.676 1.00 27.16 649 ARG A C 1
ATOM 5115 O O . ARG A 1 649 ? 25.394 6.105 -20.786 1.00 27.16 649 ARG A O 1
ATOM 5122 N N . GLU A 1 650 ? 24.003 4.550 -21.400 1.00 34.09 650 GLU A N 1
ATOM 5123 C CA . GLU A 1 650 ? 23.138 3.372 -21.446 1.00 34.09 650 GLU A CA 1
ATOM 5124 C C . GLU A 1 650 ? 22.551 3.284 -22.875 1.00 34.09 650 GLU A C 1
ATOM 5126 O O . GLU A 1 650 ? 21.997 4.253 -23.381 1.00 34.09 650 GLU A O 1
ATOM 5131 N N . MET A 1 651 ? 22.670 2.135 -23.541 1.00 31.06 651 MET A N 1
ATOM 5132 C CA . MET A 1 651 ? 21.833 1.750 -24.691 1.00 31.06 651 MET A CA 1
ATOM 5133 C C . MET A 1 651 ? 21.432 0.300 -24.433 1.00 31.06 651 MET A C 1
ATOM 5135 O O . MET A 1 651 ? 22.095 -0.635 -24.880 1.00 31.06 651 MET A O 1
ATOM 5139 N N . TYR A 1 652 ? 20.416 0.106 -23.600 1.00 39.53 652 TYR A N 1
ATOM 5140 C CA . TYR A 1 652 ? 19.982 -1.210 -23.141 1.00 39.53 652 TYR A CA 1
ATOM 5141 C C . TYR A 1 652 ? 18.508 -1.434 -23.538 1.00 39.53 652 TYR A C 1
ATOM 5143 O O . TYR A 1 652 ? 17.795 -0.510 -23.920 1.00 39.53 652 TYR A O 1
ATOM 5151 N N . ARG A 1 653 ? 18.063 -2.697 -23.536 1.00 49.16 653 ARG A N 1
ATOM 5152 C CA . ARG A 1 653 ? 16.658 -3.070 -23.792 1.00 49.16 653 ARG A CA 1
ATOM 5153 C C . ARG A 1 653 ? 15.861 -2.936 -22.507 1.00 49.16 653 ARG A C 1
ATOM 5155 O O . ARG A 1 653 ? 16.312 -3.487 -21.501 1.00 49.16 653 ARG A O 1
ATOM 5162 N N . HIS A 1 654 ? 14.687 -2.313 -22.563 1.00 67.75 654 HIS A N 1
ATOM 5163 C CA . HIS A 1 654 ? 13.916 -1.983 -21.366 1.00 67.75 654 HIS A CA 1
ATOM 5164 C C . HIS A 1 654 ? 12.422 -2.296 -21.485 1.00 67.75 654 HIS A C 1
ATOM 5166 O O . HIS A 1 654 ? 11.888 -2.277 -22.590 1.00 67.75 654 HIS A O 1
ATOM 5172 N N . ILE A 1 655 ? 11.763 -2.614 -20.363 1.00 74.12 655 ILE A N 1
ATOM 5173 C CA . ILE A 1 655 ? 10.297 -2.515 -20.250 1.00 74.12 655 ILE A CA 1
ATOM 5174 C C . ILE A 1 655 ? 9.998 -1.062 -19.873 1.00 74.12 655 ILE A C 1
ATOM 5176 O O . ILE A 1 655 ? 10.689 -0.520 -19.016 1.00 74.12 655 ILE A O 1
ATOM 5180 N N . ALA A 1 656 ? 9.032 -0.435 -20.535 1.00 76.25 656 ALA A N 1
ATOM 5181 C CA . ALA A 1 656 ? 8.624 0.943 -20.281 1.00 76.25 656 ALA A CA 1
ATOM 5182 C C . ALA A 1 656 ? 7.118 1.008 -20.024 1.00 76.25 656 ALA A C 1
ATOM 5184 O O . ALA A 1 656 ? 6.364 0.304 -20.704 1.00 76.25 656 ALA A O 1
ATOM 5185 N N . VAL A 1 657 ? 6.692 1.874 -19.102 1.00 83.00 657 VAL A N 1
ATOM 5186 C CA . VAL A 1 657 ? 5.313 2.370 -19.044 1.00 83.00 657 VAL A CA 1
ATOM 5187 C C . VAL A 1 657 ? 5.136 3.353 -20.199 1.00 83.00 657 VAL A C 1
ATOM 5189 O O . VAL A 1 657 ? 5.894 4.303 -20.341 1.00 83.00 657 VAL A O 1
ATOM 5192 N N . LEU A 1 658 ? 4.194 3.066 -21.087 1.00 81.12 658 LEU A N 1
ATOM 5193 C CA . LEU A 1 658 ? 3.868 3.889 -22.251 1.00 81.12 658 LEU A CA 1
ATOM 5194 C C . LEU A 1 658 ? 2.697 4.829 -21.963 1.00 81.12 658 LEU A C 1
ATOM 5196 O O . LEU A 1 658 ? 2.606 5.882 -22.584 1.00 81.12 658 LEU A O 1
ATOM 5200 N N . GLU A 1 659 ? 1.768 4.385 -21.111 1.00 83.12 659 GLU A N 1
ATOM 5201 C CA . GLU A 1 659 ? 0.572 5.116 -20.679 1.00 83.12 659 GLU A CA 1
ATOM 5202 C C . GLU A 1 659 ? 0.186 4.641 -19.267 1.00 83.12 659 GLU A C 1
ATOM 5204 O O . GLU A 1 659 ? 0.175 3.430 -19.023 1.00 83.12 659 GLU A O 1
ATOM 5209 N N . GLY A 1 660 ? -0.136 5.573 -18.367 1.00 87.38 660 GLY A N 1
ATOM 5210 C CA . GLY A 1 660 ? -0.599 5.328 -16.995 1.00 87.38 660 GLY A CA 1
ATOM 5211 C C . GLY A 1 660 ? -1.931 6.034 -16.722 1.00 87.38 660 GLY A C 1
ATOM 5212 O O . GLY A 1 660 ? -2.910 5.776 -17.402 1.00 87.38 660 GLY A O 1
ATOM 5213 N N . TYR A 1 661 ? -1.995 6.932 -15.750 1.00 90.12 661 TYR A N 1
ATOM 5214 C CA . TYR A 1 661 ? -3.147 7.793 -15.496 1.00 90.12 661 TYR A CA 1
ATOM 5215 C C . TYR A 1 661 ? -3.463 8.737 -16.669 1.00 90.12 661 TYR A C 1
ATOM 5217 O O . TYR A 1 661 ? -2.554 9.264 -17.306 1.00 90.12 661 TYR A O 1
ATOM 5225 N N . LEU A 1 662 ? -4.754 8.999 -16.898 1.00 84.69 662 LEU A N 1
ATOM 5226 C CA . LEU A 1 662 ? -5.252 10.030 -17.814 1.00 84.69 662 LEU A CA 1
ATOM 5227 C C . LEU A 1 662 ? -6.356 10.842 -17.137 1.00 84.69 662 LEU A C 1
ATOM 5229 O O . LEU A 1 662 ? -7.130 10.296 -16.353 1.00 84.69 662 LEU A O 1
ATOM 5233 N N . THR A 1 663 ? -6.462 12.128 -17.468 1.00 82.56 663 THR A N 1
ATOM 5234 C CA . THR A 1 663 ? -7.636 12.931 -17.089 1.00 82.56 663 THR A CA 1
ATOM 5235 C C . THR A 1 663 ? -8.869 12.505 -17.887 1.00 82.56 663 THR A C 1
ATOM 5237 O O . THR A 1 663 ? -8.752 11.908 -18.961 1.00 82.56 663 THR A O 1
ATOM 5240 N N . THR A 1 664 ? -10.063 12.858 -17.404 1.00 79.25 664 THR A N 1
ATOM 5241 C CA . THR A 1 664 ? -11.329 12.569 -18.101 1.00 79.25 664 THR A CA 1
ATOM 5242 C C . THR A 1 664 ? -11.360 13.187 -19.504 1.00 79.25 664 THR A C 1
ATOM 5244 O O . THR A 1 664 ? -11.826 12.560 -20.456 1.00 79.25 664 THR A O 1
ATOM 5247 N N . GLU A 1 665 ? -10.805 14.394 -19.657 1.00 78.62 665 GLU A N 1
ATOM 5248 C CA . GLU A 1 665 ? -10.684 15.080 -20.948 1.00 78.62 665 GLU A CA 1
ATOM 5249 C C . GLU A 1 665 ? -9.786 14.297 -21.915 1.00 78.62 665 GLU A C 1
ATOM 5251 O O . GLU A 1 665 ? -10.222 13.946 -23.013 1.00 78.62 665 GLU A O 1
ATOM 5256 N N . ASN A 1 666 ? -8.570 13.948 -21.486 1.00 78.44 666 ASN A N 1
ATOM 5257 C CA . ASN A 1 666 ? -7.602 13.267 -22.343 1.00 78.44 666 ASN A CA 1
ATOM 5258 C C . ASN A 1 666 ? -8.053 11.842 -22.683 1.00 78.44 666 ASN A C 1
ATOM 5260 O O . ASN A 1 666 ? -7.947 11.422 -23.833 1.00 78.44 666 ASN A O 1
ATOM 5264 N N . GLN A 1 667 ? -8.634 11.111 -21.729 1.00 80.06 667 GLN A N 1
ATOM 5265 C CA . GLN A 1 667 ? -9.239 9.801 -21.980 1.00 80.06 667 GLN A CA 1
ATOM 5266 C C . GLN A 1 667 ? -10.241 9.847 -23.146 1.00 80.06 667 GLN A C 1
ATOM 5268 O O . GLN A 1 667 ? -10.177 8.999 -24.041 1.00 80.06 667 GLN A O 1
ATOM 5273 N N . GLY A 1 668 ? -11.131 10.847 -23.158 1.00 75.44 668 GLY A N 1
ATOM 5274 C CA . GLY A 1 668 ? -12.137 11.034 -24.206 1.00 75.44 668 GLY A CA 1
ATOM 5275 C C . GLY A 1 668 ? -11.557 11.331 -25.595 1.00 75.44 668 GLY A C 1
ATOM 5276 O O . GLY A 1 668 ? -12.232 11.105 -26.603 1.00 75.44 668 GLY A O 1
ATOM 5277 N N . GLU A 1 669 ? -10.307 11.797 -25.678 1.00 79.19 669 GLU A N 1
ATOM 5278 C CA . GLU A 1 669 ? -9.598 11.982 -26.948 1.00 79.19 669 GLU A CA 1
ATOM 5279 C C . GLU A 1 669 ? -8.993 10.677 -27.489 1.00 79.19 669 GLU A C 1
ATOM 5281 O O . GLU A 1 669 ? -8.935 10.482 -28.709 1.00 79.19 669 GLU A O 1
ATOM 5286 N N . TYR A 1 670 ? -8.548 9.780 -26.602 1.00 72.31 670 TYR A N 1
ATOM 5287 C CA . TYR A 1 670 ? -7.828 8.553 -26.967 1.00 72.31 670 TYR A CA 1
ATOM 5288 C C . TYR A 1 670 ? -8.723 7.339 -27.169 1.00 72.31 670 TYR A C 1
ATOM 5290 O O . TYR A 1 670 ? -8.442 6.501 -28.033 1.00 72.31 670 TYR A O 1
ATOM 5298 N N . PHE A 1 671 ? -9.786 7.228 -26.378 1.00 78.94 671 PHE A N 1
ATOM 5299 C CA . PHE A 1 671 ? -10.591 6.021 -26.297 1.00 78.94 671 PHE A CA 1
ATOM 5300 C C . PHE A 1 671 ? -12.063 6.333 -26.546 1.00 78.94 671 PHE A C 1
ATOM 5302 O O . PHE A 1 671 ? -12.599 7.357 -26.137 1.00 78.94 671 PHE A O 1
ATOM 5309 N N . ASN A 1 672 ? -12.743 5.416 -27.229 1.00 79.38 672 ASN A N 1
ATOM 5310 C CA . ASN A 1 672 ? -14.198 5.451 -27.312 1.00 79.38 672 ASN A CA 1
ATOM 5311 C C . ASN A 1 672 ? -14.785 4.803 -26.051 1.00 79.38 672 ASN A C 1
ATOM 5313 O O . ASN A 1 672 ? -14.197 3.856 -25.541 1.00 79.38 672 ASN A O 1
ATOM 5317 N N . MET A 1 673 ? -15.982 5.207 -25.625 1.00 78.25 673 MET A N 1
ATOM 5318 C CA . MET A 1 673 ? -16.679 4.637 -24.459 1.00 78.25 673 MET A CA 1
ATOM 5319 C C . MET A 1 673 ? -16.894 3.115 -24.531 1.00 78.25 673 MET A C 1
ATOM 5321 O O . MET A 1 673 ? -17.173 2.475 -23.528 1.00 78.25 673 MET A O 1
ATOM 5325 N N . SER A 1 674 ? -16.821 2.520 -25.724 1.00 80.31 674 SER A N 1
ATOM 5326 C CA . SER A 1 674 ? -16.928 1.068 -25.910 1.00 80.31 674 SER A CA 1
ATOM 5327 C C . SER A 1 674 ? -15.595 0.319 -25.791 1.00 80.31 674 SER A C 1
ATOM 5329 O O . SER A 1 674 ? -15.580 -0.895 -25.972 1.00 80.31 674 SER A O 1
ATOM 5331 N N . ASP A 1 675 ? -14.476 1.026 -25.632 1.00 82.62 675 ASP A N 1
ATOM 5332 C CA . ASP A 1 675 ? -13.145 0.433 -25.503 1.00 82.62 675 ASP A CA 1
ATOM 5333 C C . ASP A 1 675 ? -12.973 -0.139 -24.083 1.00 82.62 675 ASP A C 1
ATOM 5335 O O . ASP A 1 675 ? -13.213 0.590 -23.120 1.00 82.62 675 ASP A O 1
ATOM 5339 N N . PRO A 1 676 ? -12.527 -1.399 -23.913 1.00 80.75 676 PRO A N 1
ATOM 5340 C CA . PRO A 1 676 ? -12.306 -1.997 -22.591 1.00 80.75 676 PRO A CA 1
ATOM 5341 C C . PRO A 1 676 ? -11.315 -1.238 -21.696 1.00 80.75 676 PRO A C 1
ATOM 5343 O O . PRO A 1 676 ? -11.239 -1.515 -20.499 1.00 80.75 676 PRO A O 1
ATOM 5346 N N . ARG A 1 677 ? -10.525 -0.320 -22.267 1.00 83.81 677 ARG A N 1
ATOM 5347 C CA . ARG A 1 677 ? -9.580 0.530 -21.537 1.00 83.81 677 ARG A CA 1
ATOM 5348 C C . ARG A 1 677 ? -10.183 1.831 -21.026 1.00 83.81 677 ARG A C 1
ATOM 5350 O O . ARG A 1 677 ? -9.532 2.430 -20.177 1.00 83.81 677 ARG A O 1
ATOM 5357 N N . TYR A 1 678 ? -11.343 2.260 -21.554 1.00 80.00 678 TYR A N 1
ATOM 5358 C CA . TYR A 1 678 ? -11.854 3.635 -21.456 1.00 80.00 678 TYR A CA 1
ATOM 5359 C C . TYR A 1 678 ? -11.674 4.182 -20.038 1.00 80.00 678 TYR A C 1
ATOM 5361 O O . TYR A 1 678 ? -10.763 4.971 -19.856 1.00 80.00 678 TYR A O 1
ATOM 5369 N N . ASP A 1 679 ? -12.360 3.654 -19.026 1.00 78.50 679 ASP A N 1
ATOM 5370 C CA . ASP A 1 679 ? -12.329 4.232 -17.669 1.00 78.50 679 ASP A CA 1
ATOM 5371 C C . ASP A 1 679 ? -11.160 3.780 -16.785 1.00 78.50 679 ASP A C 1
ATOM 5373 O O . ASP A 1 679 ? -11.011 4.215 -15.654 1.00 78.50 679 ASP A O 1
ATOM 5377 N N . ARG A 1 680 ? -10.286 2.889 -17.247 1.00 85.19 680 ARG A N 1
ATOM 5378 C CA . ARG A 1 680 ? -9.303 2.258 -16.345 1.00 85.19 680 ARG A CA 1
ATOM 5379 C C . ARG A 1 680 ? -8.105 3.162 -16.056 1.00 85.19 680 ARG A C 1
ATOM 5381 O O . ARG A 1 680 ? -7.510 3.089 -14.979 1.00 85.19 680 ARG A O 1
ATOM 5388 N N . HIS A 1 681 ? -7.785 4.050 -16.993 1.00 86.44 681 HIS A N 1
ATOM 5389 C CA . HIS A 1 681 ? -6.724 5.042 -16.846 1.00 86.44 681 HIS A CA 1
ATOM 5390 C C . HIS A 1 681 ? -7.122 6.184 -15.894 1.00 86.44 681 HIS A C 1
ATOM 5392 O O . HIS A 1 681 ? -6.311 6.569 -15.053 1.00 86.44 681 HIS A O 1
ATOM 5398 N N . THR A 1 682 ? -8.365 6.678 -15.948 1.00 86.12 682 THR A N 1
ATOM 5399 C CA . THR A 1 682 ? -8.861 7.739 -15.044 1.00 86.12 682 THR A CA 1
ATOM 5400 C C . THR A 1 682 ? -8.993 7.299 -13.595 1.00 86.12 682 THR A C 1
ATOM 5402 O O . THR A 1 682 ? -8.907 8.144 -12.711 1.00 86.12 682 THR A O 1
ATOM 5405 N N . LEU A 1 683 ? -9.130 6.001 -13.317 1.00 87.56 683 LEU A N 1
ATOM 5406 C CA . LEU A 1 683 ? -9.115 5.471 -11.945 1.00 87.56 683 LEU A CA 1
ATOM 5407 C C . LEU A 1 683 ? -7.686 5.331 -11.383 1.00 87.56 683 LEU A C 1
ATOM 5409 O O . LEU A 1 683 ? -7.506 5.118 -10.186 1.00 87.56 683 LEU A O 1
ATOM 5413 N N . GLY A 1 684 ? -6.649 5.441 -12.226 1.00 90.31 684 GLY A N 1
ATOM 5414 C CA . GLY A 1 684 ? -5.267 5.129 -11.841 1.00 90.31 684 GLY A CA 1
ATOM 5415 C C . GLY A 1 684 ? -5.017 3.627 -11.664 1.00 90.31 684 GLY A C 1
ATOM 5416 O O . GLY A 1 684 ? -4.102 3.225 -10.943 1.00 90.31 684 GLY A O 1
ATOM 5417 N N . TRP A 1 685 ? -5.856 2.789 -12.275 1.00 92.12 685 TRP A N 1
ATOM 5418 C CA . TRP A 1 685 ? -5.862 1.329 -12.129 1.00 92.12 685 TRP A CA 1
ATOM 5419 C C . TRP A 1 685 ? -5.337 0.617 -13.371 1.00 92.12 685 TRP A C 1
ATOM 5421 O O . TRP A 1 685 ? -5.579 -0.574 -13.544 1.00 92.12 685 TRP A O 1
ATOM 5431 N N . ALA A 1 686 ? -4.641 1.330 -14.252 1.00 92.19 686 ALA A N 1
ATOM 5432 C CA . ALA A 1 686 ? -4.156 0.782 -15.503 1.00 92.19 686 ALA A CA 1
ATOM 5433 C C . ALA A 1 686 ? -2.756 1.271 -15.846 1.00 92.19 686 ALA A C 1
ATOM 5435 O O . ALA A 1 686 ? -2.353 2.385 -15.515 1.00 92.19 686 ALA A O 1
ATOM 5436 N N . MET A 1 687 ? -2.049 0.432 -16.593 1.00 92.56 687 MET A N 1
ATOM 5437 C CA . MET A 1 687 ? -0.836 0.801 -17.296 1.00 92.56 687 MET A CA 1
ATOM 5438 C C . MET A 1 687 ? -0.750 0.076 -18.636 1.00 92.56 687 MET A C 1
ATOM 5440 O O . MET A 1 687 ? -1.195 -1.063 -18.796 1.00 92.56 687 MET A O 1
ATOM 5444 N N . ARG A 1 688 ? -0.102 0.708 -19.608 1.00 89.00 688 ARG A N 1
ATOM 5445 C CA . ARG A 1 688 ? 0.291 0.071 -20.861 1.00 89.00 688 ARG A CA 1
ATOM 5446 C C . ARG A 1 688 ? 1.799 -0.061 -20.890 1.00 89.00 688 ARG A C 1
ATOM 5448 O O . ARG A 1 688 ? 2.493 0.943 -20.837 1.00 89.00 688 ARG A O 1
ATOM 5455 N N . VAL A 1 689 ? 2.311 -1.278 -21.024 1.00 88.06 689 VAL A N 1
ATOM 5456 C CA . VAL A 1 689 ? 3.752 -1.560 -21.004 1.00 88.06 689 VAL A CA 1
ATOM 5457 C C . VAL A 1 689 ? 4.247 -2.111 -22.335 1.00 88.06 689 VAL A C 1
ATOM 5459 O O . VAL A 1 689 ? 3.511 -2.783 -23.056 1.00 88.06 689 VAL A O 1
ATOM 5462 N N . GLY A 1 690 ? 5.506 -1.855 -22.681 1.00 84.62 690 GLY A N 1
ATOM 5463 C CA . GLY A 1 690 ? 6.117 -2.376 -23.906 1.00 84.62 690 GLY A CA 1
ATOM 5464 C C . GLY A 1 690 ? 7.627 -2.543 -23.796 1.00 84.62 690 GLY A C 1
ATOM 5465 O O . GLY A 1 690 ? 8.259 -1.994 -22.896 1.00 84.62 690 GLY A O 1
ATOM 5466 N N . TYR A 1 691 ? 8.211 -3.308 -24.722 1.00 78.94 691 TYR A N 1
ATOM 5467 C CA . TYR A 1 691 ? 9.666 -3.391 -24.869 1.00 78.94 691 TYR A CA 1
ATOM 5468 C C . TYR A 1 691 ? 10.188 -2.213 -25.703 1.00 78.94 691 TYR A C 1
ATOM 5470 O O . TYR A 1 691 ? 9.667 -1.955 -26.787 1.00 78.94 691 TYR A O 1
ATOM 5478 N N . TYR A 1 692 ? 11.250 -1.548 -25.244 1.00 67.00 692 TYR A N 1
ATOM 5479 C CA . TYR A 1 692 ? 11.828 -0.365 -25.892 1.00 67.00 692 TYR A CA 1
ATOM 5480 C C . TYR A 1 692 ? 13.363 -0.454 -26.056 1.00 67.00 692 TYR A C 1
ATOM 5482 O O . TYR A 1 692 ? 14.043 -1.129 -25.273 1.00 67.00 692 TYR A O 1
ATOM 5490 N N . GLY A 1 693 ? 13.903 0.218 -27.091 1.00 59.84 693 GLY A N 1
ATOM 5491 C CA . GLY A 1 693 ? 15.341 0.388 -27.386 1.00 59.84 693 GLY A CA 1
ATOM 5492 C C . GLY A 1 693 ? 15.732 0.146 -28.862 1.00 59.84 693 GLY A C 1
ATOM 5493 O O . GLY A 1 693 ? 15.100 -0.657 -29.544 1.00 59.84 693 GLY A O 1
ATOM 5494 N N . ASP A 1 694 ? 16.807 0.792 -29.345 1.00 45.31 694 ASP A N 1
ATOM 5495 C CA . ASP A 1 694 ? 17.228 0.829 -30.771 1.00 45.31 694 ASP A CA 1
ATOM 5496 C C . ASP A 1 694 ? 17.664 -0.525 -31.381 1.00 45.31 694 ASP A C 1
ATOM 5498 O O . ASP A 1 694 ? 17.813 -0.652 -32.597 1.00 45.31 694 ASP A O 1
ATOM 5502 N N . GLU A 1 695 ? 17.857 -1.567 -30.564 1.00 49.09 695 GLU A N 1
ATOM 5503 C CA . GLU A 1 695 ? 18.343 -2.882 -31.005 1.00 49.09 695 GLU A CA 1
ATOM 5504 C C . GLU A 1 695 ? 17.516 -4.052 -30.427 1.00 49.09 695 GLU A C 1
ATOM 5506 O O . GLU A 1 695 ? 18.022 -4.927 -29.701 1.00 49.09 695 GLU A O 1
ATOM 5511 N N . ILE A 1 696 ? 16.222 -4.122 -30.767 1.00 52.81 696 ILE A N 1
ATOM 5512 C CA . ILE A 1 696 ? 15.401 -5.331 -30.563 1.00 52.81 696 ILE A CA 1
ATOM 5513 C C . ILE A 1 696 ? 15.842 -6.412 -31.575 1.00 52.81 696 ILE A C 1
ATOM 5515 O O . ILE A 1 696 ? 15.200 -6.663 -32.585 1.00 52.81 696 ILE A O 1
ATOM 5519 N N . TYR A 1 697 ? 16.971 -7.083 -31.319 1.00 46.66 697 TYR A N 1
ATOM 5520 C CA . TYR A 1 697 ? 17.499 -8.137 -32.212 1.00 46.66 697 TYR A CA 1
ATOM 5521 C C . TYR A 1 697 ? 16.635 -9.413 -32.277 1.00 46.66 697 TYR A C 1
ATOM 5523 O O . TYR A 1 697 ? 16.961 -10.306 -33.053 1.00 46.66 697 TYR A O 1
ATOM 5531 N N . ASP A 1 698 ? 15.588 -9.540 -31.454 1.00 63.00 698 ASP A N 1
ATOM 5532 C CA . ASP A 1 698 ? 14.745 -10.742 -31.399 1.00 63.00 698 ASP A CA 1
ATOM 5533 C C . ASP A 1 698 ? 13.306 -10.397 -30.974 1.00 63.00 698 ASP A C 1
ATOM 5535 O O . ASP A 1 698 ? 12.949 -10.474 -29.795 1.00 63.00 698 ASP A O 1
ATOM 5539 N N . HIS A 1 699 ? 12.498 -9.959 -31.943 1.00 63.84 699 HIS A N 1
ATOM 5540 C CA . HIS A 1 699 ? 11.072 -9.667 -31.751 1.00 63.84 699 HIS A CA 1
ATOM 5541 C C . HIS A 1 699 ? 10.235 -10.925 -31.460 1.00 63.84 699 HIS A C 1
ATOM 5543 O O . HIS A 1 699 ? 9.133 -10.803 -30.932 1.00 63.84 699 HIS A O 1
ATOM 5549 N N . GLU A 1 700 ? 10.738 -12.125 -31.772 1.00 65.06 700 GLU A N 1
ATOM 5550 C CA . GLU A 1 700 ? 10.043 -13.379 -31.452 1.00 65.06 700 GLU A CA 1
ATOM 5551 C C . GLU A 1 700 ? 10.158 -13.700 -29.957 1.00 65.06 700 GLU A C 1
ATOM 5553 O O . GLU A 1 700 ? 9.199 -14.158 -29.336 1.00 65.06 700 GLU A O 1
ATOM 5558 N N . LYS A 1 701 ? 11.316 -13.406 -29.352 1.00 72.31 701 LYS A N 1
ATOM 5559 C CA . LYS A 1 701 ? 11.547 -13.588 -27.914 1.00 72.31 701 LYS A CA 1
ATOM 5560 C C . LYS A 1 701 ? 10.967 -12.462 -27.055 1.00 72.31 701 LYS A C 1
ATOM 5562 O O . LYS A 1 701 ? 10.476 -12.742 -25.965 1.00 72.31 701 LYS A O 1
ATOM 5567 N N . TYR A 1 702 ? 11.055 -11.209 -27.501 1.00 77.75 702 TYR A N 1
ATOM 5568 C CA . TYR A 1 702 ? 10.607 -10.025 -26.750 1.00 77.75 702 TYR A CA 1
ATOM 5569 C C . TYR A 1 702 ? 9.345 -9.451 -27.377 1.00 77.75 702 TYR A C 1
ATOM 5571 O O . TYR A 1 702 ? 9.372 -8.417 -28.041 1.00 77.75 702 TYR A O 1
ATOM 5579 N N . SER A 1 703 ? 8.250 -10.182 -27.186 1.00 82.44 703 SER A N 1
ATOM 5580 C CA . SER A 1 703 ? 6.948 -9.890 -27.771 1.00 82.44 703 SER A CA 1
ATOM 5581 C C . SER A 1 703 ? 5.947 -9.392 -26.721 1.00 82.44 703 SER A C 1
ATOM 5583 O O . SER A 1 703 ? 6.039 -9.772 -25.551 1.00 82.44 703 SER A O 1
ATOM 5585 N N . PRO A 1 704 ? 4.932 -8.608 -27.118 1.00 86.69 704 PRO A N 1
ATOM 5586 C CA . PRO A 1 704 ? 3.811 -8.263 -26.240 1.00 86.69 704 PRO A CA 1
ATOM 5587 C C . PRO A 1 704 ? 3.113 -9.495 -25.643 1.00 86.69 704 PRO A C 1
ATOM 5589 O O . PRO A 1 704 ? 2.693 -9.479 -24.491 1.00 86.69 704 PRO A O 1
ATOM 5592 N N . LEU A 1 705 ? 3.075 -10.615 -26.376 1.00 89.06 705 LEU A N 1
ATOM 5593 C CA . LEU A 1 705 ? 2.522 -11.878 -25.879 1.00 89.06 705 LEU A CA 1
ATOM 5594 C C . LEU A 1 705 ? 3.249 -12.355 -24.611 1.00 89.06 705 LEU A C 1
ATOM 5596 O O . LEU A 1 705 ? 2.615 -12.798 -23.659 1.00 89.06 705 LEU A O 1
ATOM 5600 N N . ARG A 1 706 ? 4.577 -12.210 -24.570 1.00 88.94 706 ARG A N 1
ATOM 5601 C CA . ARG A 1 706 ? 5.389 -12.553 -23.398 1.00 88.94 706 ARG A CA 1
ATOM 5602 C C . ARG A 1 706 ? 5.087 -11.649 -22.202 1.00 88.94 706 ARG A C 1
ATOM 5604 O O . ARG A 1 706 ? 4.993 -12.158 -21.087 1.00 88.94 706 ARG A O 1
ATOM 5611 N N . LEU A 1 707 ? 4.932 -10.342 -22.424 1.00 88.94 707 LEU A N 1
ATOM 5612 C CA . LEU A 1 707 ? 4.554 -9.399 -21.364 1.00 88.94 707 LEU A CA 1
ATOM 5613 C C . LEU A 1 707 ? 3.155 -9.710 -20.825 1.00 88.94 707 LEU A C 1
ATOM 5615 O O . LEU A 1 707 ? 2.986 -9.736 -19.612 1.00 88.94 707 LEU A O 1
ATOM 5619 N N . ALA A 1 708 ? 2.200 -10.049 -21.695 1.00 93.69 708 ALA A N 1
ATOM 5620 C CA . ALA A 1 708 ? 0.863 -10.488 -21.296 1.00 93.69 708 ALA A CA 1
ATOM 5621 C C . ALA A 1 708 ? 0.913 -11.741 -20.411 1.00 93.69 708 ALA A C 1
ATOM 5623 O O . ALA A 1 708 ? 0.368 -11.743 -19.311 1.00 93.69 708 ALA A O 1
ATOM 5624 N N . THR A 1 709 ? 1.656 -12.773 -20.825 1.00 92.81 709 THR A N 1
ATOM 5625 C CA . THR A 1 709 ? 1.874 -13.976 -20.004 1.00 92.81 709 THR A CA 1
ATOM 5626 C C . THR A 1 709 ? 2.494 -13.630 -18.648 1.00 92.81 709 THR A C 1
ATOM 5628 O O . THR A 1 709 ? 2.119 -14.192 -17.625 1.00 92.81 709 THR A O 1
ATOM 5631 N N . PHE A 1 710 ? 3.449 -12.701 -18.604 1.00 92.06 710 PHE A N 1
ATOM 5632 C CA . PHE A 1 710 ? 4.105 -12.316 -17.355 1.00 92.06 710 PHE A CA 1
ATOM 5633 C C . PHE A 1 710 ? 3.194 -11.505 -16.441 1.00 92.06 710 PHE A C 1
ATOM 5635 O O . PHE A 1 710 ? 3.216 -11.742 -15.236 1.00 92.06 710 PHE A O 1
ATOM 5642 N N . ALA A 1 711 ? 2.377 -10.620 -17.007 1.00 95.31 711 ALA A N 1
ATOM 5643 C CA . ALA A 1 711 ? 1.366 -9.868 -16.283 1.00 95.31 711 ALA A CA 1
ATOM 5644 C C . ALA A 1 711 ? 0.349 -10.807 -15.627 1.00 95.31 711 ALA A C 1
ATOM 5646 O O . ALA A 1 711 ? 0.128 -10.708 -14.428 1.00 95.31 711 ALA A O 1
ATOM 5647 N N . VAL A 1 712 ? -0.174 -11.799 -16.355 1.00 96.69 712 VAL A N 1
ATOM 5648 C CA . VAL A 1 712 ? -1.086 -12.808 -15.783 1.00 96.69 712 VAL A CA 1
ATOM 5649 C C . VAL A 1 712 ? -0.444 -13.536 -14.599 1.00 96.69 712 VAL A C 1
ATOM 5651 O O . VAL A 1 712 ? -1.050 -13.674 -13.542 1.00 96.69 712 VAL A O 1
ATOM 5654 N N . ILE A 1 713 ? 0.814 -13.953 -14.748 1.00 93.62 713 ILE A N 1
ATOM 5655 C CA . ILE A 1 713 ? 1.520 -14.733 -13.724 1.00 93.62 713 ILE A CA 1
ATOM 5656 C C . ILE A 1 713 ? 1.896 -13.899 -12.492 1.00 93.62 713 ILE A C 1
ATOM 5658 O O . ILE A 1 713 ? 2.001 -14.444 -11.393 1.00 93.62 713 ILE A O 1
ATOM 5662 N N . LYS A 1 714 ? 2.188 -12.606 -12.668 1.00 93.75 714 LYS A N 1
ATOM 5663 C CA . LYS A 1 714 ? 2.735 -11.753 -11.603 1.00 93.75 714 LYS A CA 1
ATOM 5664 C C . LYS A 1 714 ? 1.733 -10.778 -11.020 1.00 93.75 714 LYS A C 1
ATOM 5666 O O . LYS A 1 714 ? 1.706 -10.629 -9.809 1.00 93.75 714 LYS A O 1
ATOM 5671 N N . CYS A 1 715 ? 0.917 -10.161 -11.855 1.00 97.06 715 CYS A N 1
ATOM 5672 C CA . CYS A 1 715 ? -0.095 -9.206 -11.434 1.00 97.06 715 CYS A CA 1
ATOM 5673 C C . CYS A 1 715 ? -1.396 -9.898 -11.035 1.00 97.06 715 CYS A C 1
ATOM 5675 O O . CYS A 1 715 ? -2.044 -9.451 -10.101 1.00 97.06 715 CYS A O 1
ATOM 5677 N N . GLY A 1 716 ? -1.736 -11.020 -11.679 1.00 96.38 716 GLY A N 1
ATOM 5678 C CA . GLY A 1 716 ? -2.942 -11.791 -11.370 1.00 96.38 716 GLY A CA 1
ATOM 5679 C C . GLY A 1 716 ? -3.099 -12.114 -9.879 1.00 96.38 716 GLY A C 1
ATOM 5680 O O . GLY A 1 716 ? -4.076 -11.671 -9.286 1.00 96.38 716 GLY A O 1
ATOM 5681 N N . PRO A 1 717 ? -2.121 -12.790 -9.242 1.00 95.56 717 PRO A N 1
ATOM 5682 C CA . PRO A 1 717 ? -2.166 -13.057 -7.802 1.00 95.56 717 PRO A CA 1
ATOM 5683 C C . PRO A 1 717 ? -2.185 -11.789 -6.935 1.00 95.56 717 PRO A C 1
ATOM 5685 O O . PRO A 1 717 ? -2.882 -11.754 -5.931 1.00 95.56 717 PRO A O 1
ATOM 5688 N N . LEU A 1 718 ? -1.461 -10.733 -7.336 1.00 95.75 718 LEU A N 1
ATOM 5689 C CA . LEU A 1 718 ? -1.443 -9.460 -6.599 1.00 95.75 718 LEU A CA 1
ATOM 5690 C C . LEU A 1 718 ? -2.822 -8.787 -6.570 1.00 95.75 718 LEU A C 1
ATOM 5692 O O . LEU A 1 718 ? -3.160 -8.124 -5.593 1.00 95.75 718 LEU A O 1
ATOM 5696 N N . PHE A 1 719 ? -3.602 -8.922 -7.644 1.00 95.56 719 PHE A N 1
ATOM 5697 C CA . PHE A 1 719 ? -4.945 -8.349 -7.730 1.00 95.56 719 PHE A CA 1
ATOM 5698 C C . PHE A 1 719 ? -5.986 -9.260 -7.062 1.00 95.56 719 PHE A C 1
ATOM 5700 O O . PHE A 1 719 ? -6.883 -8.759 -6.385 1.00 95.56 719 PHE A O 1
ATOM 5707 N N . ASP A 1 720 ? -5.823 -10.584 -7.153 1.00 95.12 720 ASP A N 1
ATOM 5708 C CA . ASP A 1 720 ? -6.676 -11.556 -6.453 1.00 95.12 720 ASP A CA 1
ATOM 5709 C C . ASP A 1 720 ? -6.593 -11.399 -4.923 1.00 95.12 720 ASP A C 1
ATOM 5711 O O . ASP A 1 720 ? -7.620 -11.425 -4.244 1.00 95.12 720 ASP A O 1
ATOM 5715 N N . ASP A 1 721 ? -5.402 -11.102 -4.383 1.00 93.94 721 ASP A N 1
ATOM 5716 C CA . ASP A 1 721 ? -5.183 -10.840 -2.950 1.00 93.94 721 ASP A CA 1
ATOM 5717 C C . ASP A 1 721 ? -6.034 -9.670 -2.407 1.00 93.94 721 ASP A C 1
ATOM 5719 O O . ASP A 1 721 ? -6.369 -9.639 -1.219 1.00 93.94 721 ASP A O 1
ATOM 5723 N N . ILE A 1 722 ? -6.413 -8.715 -3.266 1.00 91.31 722 ILE A N 1
ATOM 5724 C CA . ILE A 1 722 ? -7.308 -7.593 -2.932 1.00 91.31 722 ILE A CA 1
ATOM 5725 C C . ILE A 1 722 ? -8.745 -7.797 -3.443 1.00 91.31 722 ILE A C 1
ATOM 5727 O O . ILE A 1 722 ? -9.551 -6.867 -3.410 1.00 91.31 722 ILE A O 1
ATOM 5731 N N . GLY A 1 723 ? -9.082 -9.009 -3.894 1.00 91.56 723 GLY A N 1
ATOM 5732 C CA . GLY A 1 723 ? -10.414 -9.386 -4.365 1.00 91.56 723 GLY A CA 1
ATOM 5733 C C . GLY A 1 723 ? -10.792 -8.799 -5.726 1.00 91.56 723 GLY A C 1
ATOM 5734 O O . GLY A 1 723 ? -11.978 -8.585 -5.973 1.00 91.56 723 GLY A O 1
ATOM 5735 N N . LYS A 1 724 ? -9.810 -8.506 -6.587 1.00 92.12 724 LYS A N 1
ATOM 5736 C CA . LYS A 1 724 ? -10.017 -7.947 -7.928 1.00 92.12 724 LYS A CA 1
ATOM 5737 C C . LYS A 1 724 ? -9.489 -8.876 -9.024 1.00 92.12 724 LYS A C 1
ATOM 5739 O O . LYS A 1 724 ? -8.512 -9.596 -8.847 1.00 92.12 724 LYS A O 1
ATOM 5744 N N . GLY A 1 725 ? -10.127 -8.826 -10.188 1.00 92.94 725 GLY A N 1
ATOM 5745 C CA . GLY A 1 725 ? -9.667 -9.466 -11.412 1.00 92.94 725 GLY A CA 1
ATOM 5746 C C . GLY A 1 725 ? -8.608 -8.643 -12.154 1.00 92.94 725 GLY A C 1
ATOM 5747 O O . GLY A 1 725 ? -8.497 -7.424 -12.012 1.00 92.94 725 GLY A O 1
ATOM 5748 N N . ILE A 1 726 ? -7.836 -9.328 -12.998 1.00 96.00 726 ILE A N 1
ATOM 5749 C CA . ILE A 1 726 ? -6.890 -8.713 -13.935 1.00 96.00 726 ILE A CA 1
ATOM 5750 C C . ILE A 1 726 ? -7.513 -8.574 -15.326 1.00 96.00 726 ILE A C 1
ATOM 5752 O O . ILE A 1 726 ? -8.112 -9.522 -15.838 1.00 96.00 726 ILE A O 1
ATOM 5756 N N . GLY A 1 727 ? -7.325 -7.423 -15.967 1.00 95.88 727 GLY A N 1
ATOM 5757 C CA . GLY A 1 727 ? -7.497 -7.294 -17.409 1.00 95.88 727 GLY A CA 1
ATOM 5758 C C . GLY A 1 727 ? -6.158 -7.283 -18.131 1.00 95.88 727 GLY A C 1
ATOM 5759 O O . GLY A 1 727 ? -5.216 -6.614 -17.701 1.00 95.88 727 GLY A O 1
ATOM 5760 N N . VAL A 1 728 ? -6.049 -8.043 -19.226 1.00 96.81 728 VAL A N 1
ATOM 5761 C CA . VAL A 1 728 ? -4.858 -8.019 -20.089 1.00 96.81 728 VAL A CA 1
ATOM 5762 C C . VAL A 1 728 ? -5.251 -7.906 -21.558 1.00 96.81 728 VAL A C 1
ATOM 5764 O O . VAL A 1 728 ? -5.842 -8.820 -22.135 1.00 96.81 728 VAL A O 1
ATOM 5767 N N . GLY A 1 729 ? -4.854 -6.792 -22.173 1.00 93.88 729 GLY A N 1
ATOM 5768 C CA . GLY A 1 729 ? -5.075 -6.505 -23.589 1.00 93.88 729 GLY A CA 1
ATOM 5769 C C . GLY A 1 729 ? -3.792 -6.612 -24.407 1.00 93.88 729 GLY A C 1
ATOM 5770 O O . GLY A 1 729 ? -2.773 -6.008 -24.057 1.00 93.88 729 GLY A O 1
ATOM 5771 N N . LEU A 1 730 ? -3.829 -7.351 -25.515 1.00 91.81 730 LEU A N 1
ATOM 5772 C CA . LEU A 1 730 ? -2.684 -7.527 -26.411 1.00 91.81 730 LEU A CA 1
ATOM 5773 C C . LEU A 1 730 ? -2.724 -6.543 -27.592 1.00 91.81 730 LEU A C 1
ATOM 5775 O O . LEU A 1 730 ? -3.675 -6.551 -28.371 1.00 91.81 730 LEU A O 1
ATOM 5779 N N . TYR A 1 731 ? -1.653 -5.762 -27.767 1.00 87.94 731 TYR A N 1
ATOM 5780 C CA . TYR A 1 731 ? -1.481 -4.799 -28.862 1.00 87.94 731 TYR A CA 1
ATOM 5781 C C . TYR A 1 731 ? -0.167 -5.040 -29.614 1.00 87.94 731 TYR A C 1
ATOM 5783 O O . TYR A 1 731 ? 0.729 -5.743 -29.146 1.00 87.94 731 TYR A O 1
ATOM 5791 N N . ARG A 1 732 ? -0.024 -4.429 -30.799 1.00 81.75 732 ARG A N 1
ATOM 5792 C CA . ARG A 1 732 ? 1.102 -4.685 -31.719 1.00 81.75 732 ARG A CA 1
ATOM 5793 C C . ARG A 1 732 ? 2.489 -4.577 -31.077 1.00 81.75 732 ARG A C 1
ATOM 5795 O O . ARG A 1 732 ? 3.344 -5.401 -31.380 1.00 81.75 732 ARG A O 1
ATOM 5802 N N . ASN A 1 733 ? 2.706 -3.580 -30.219 1.00 79.62 733 ASN A N 1
ATOM 5803 C CA . ASN A 1 733 ? 4.003 -3.313 -29.582 1.00 79.62 733 ASN A CA 1
ATOM 5804 C C . ASN A 1 733 ? 3.909 -3.203 -28.052 1.00 79.62 733 ASN A C 1
ATOM 5806 O O . ASN A 1 733 ? 4.877 -2.804 -27.406 1.00 79.62 733 ASN A O 1
ATOM 5810 N N . SER A 1 734 ? 2.755 -3.522 -27.468 1.00 87.31 734 SER A N 1
ATOM 5811 C CA . SER A 1 734 ? 2.500 -3.282 -26.052 1.00 87.31 734 SER A CA 1
ATOM 5812 C C . SER A 1 734 ? 1.434 -4.209 -25.482 1.00 87.31 734 SER A C 1
ATOM 5814 O O . SER A 1 734 ? 0.656 -4.833 -26.203 1.00 87.31 734 SER A O 1
ATOM 5816 N N . THR A 1 735 ? 1.414 -4.282 -24.161 1.00 91.69 735 THR A N 1
ATOM 5817 C CA . THR A 1 735 ? 0.435 -5.010 -23.368 1.00 91.69 735 THR A CA 1
ATOM 5818 C C . THR A 1 735 ? -0.227 -4.023 -22.428 1.00 91.69 735 THR A C 1
ATOM 5820 O O . THR A 1 735 ? 0.454 -3.291 -21.713 1.00 91.69 735 THR A O 1
ATOM 5823 N N . PHE A 1 736 ? -1.550 -3.990 -22.442 1.00 93.69 736 PHE A N 1
ATOM 5824 C CA . PHE A 1 736 ? -2.343 -3.253 -21.470 1.00 93.69 736 PHE A CA 1
ATOM 5825 C C . PHE A 1 736 ? -2.637 -4.145 -20.269 1.00 93.69 736 PHE A C 1
ATOM 5827 O O . PHE A 1 736 ? -2.919 -5.330 -20.456 1.00 93.69 736 PHE A O 1
ATOM 5834 N N . ILE A 1 737 ? -2.541 -3.585 -19.068 1.00 96.12 737 ILE A N 1
ATOM 5835 C CA . ILE A 1 737 ? -2.752 -4.281 -17.802 1.00 96.12 737 ILE A CA 1
ATOM 5836 C C . ILE A 1 737 ? -3.559 -3.360 -16.893 1.00 96.12 737 ILE A C 1
ATOM 5838 O O . ILE A 1 737 ? -3.160 -2.215 -16.683 1.00 96.12 737 ILE A O 1
ATOM 5842 N N . ASP A 1 738 ? -4.652 -3.858 -16.330 1.00 95.00 738 ASP A N 1
ATOM 5843 C CA . ASP A 1 738 ? -5.477 -3.103 -15.390 1.00 95.00 738 ASP A CA 1
ATOM 5844 C C . ASP A 1 738 ? -6.114 -3.972 -14.302 1.00 95.00 738 ASP A C 1
ATOM 5846 O O . ASP A 1 738 ? -6.162 -5.204 -14.392 1.00 95.00 738 ASP A O 1
ATOM 5850 N N . ILE A 1 739 ? -6.611 -3.287 -13.275 1.00 93.06 739 ILE A N 1
ATOM 5851 C CA . ILE A 1 739 ? -7.428 -3.843 -12.197 1.00 93.06 739 ILE A CA 1
ATOM 5852 C C . ILE A 1 739 ? -8.904 -3.650 -12.561 1.00 93.06 739 ILE A C 1
ATOM 5854 O O . ILE A 1 739 ? -9.326 -2.558 -12.949 1.00 93.06 739 ILE A O 1
ATOM 5858 N N . ARG A 1 740 ? -9.700 -4.710 -12.415 1.00 89.12 740 ARG A N 1
ATOM 5859 C CA . ARG A 1 740 ? -11.142 -4.728 -12.702 1.00 89.12 740 ARG A CA 1
ATOM 5860 C C . ARG A 1 740 ? -11.857 -5.737 -11.805 1.00 89.12 740 ARG A C 1
ATOM 5862 O O . ARG A 1 740 ? -11.211 -6.474 -11.072 1.00 89.12 740 ARG A O 1
ATOM 5869 N N . ASP A 1 741 ? -13.182 -5.782 -11.849 1.00 87.19 741 ASP A N 1
ATOM 5870 C CA . ASP A 1 741 ? -13.945 -6.758 -11.058 1.00 87.19 741 ASP A CA 1
ATOM 5871 C C . ASP A 1 741 ? -13.852 -8.172 -11.636 1.00 87.19 741 ASP A C 1
ATOM 5873 O O . ASP A 1 741 ? -13.546 -9.120 -10.917 1.00 87.19 741 ASP A O 1
ATOM 5877 N N . ASP A 1 742 ? -14.053 -8.302 -12.947 1.00 89.00 742 ASP A N 1
ATOM 5878 C CA . ASP A 1 742 ? -14.025 -9.581 -13.653 1.00 89.00 742 ASP A CA 1
ATOM 5879 C C . ASP A 1 742 ? -12.756 -9.713 -14.494 1.00 89.00 742 ASP A C 1
ATOM 5881 O O . ASP A 1 742 ? -12.382 -8.796 -15.221 1.00 89.00 742 ASP A O 1
ATOM 5885 N N . THR A 1 743 ? -12.112 -10.879 -14.458 1.00 93.69 743 THR A N 1
ATOM 5886 C CA . THR A 1 743 ? -10.959 -11.164 -15.318 1.00 93.69 743 THR A CA 1
ATOM 5887 C C . THR A 1 743 ? -11.338 -11.115 -16.797 1.00 93.69 743 THR A C 1
ATOM 5889 O O . THR A 1 743 ? -12.278 -11.785 -17.227 1.00 93.69 743 THR A O 1
ATOM 5892 N N . GLU A 1 744 ? -10.554 -10.399 -17.603 1.00 94.06 744 GLU A N 1
ATOM 5893 C CA . GLU A 1 744 ? -10.789 -10.294 -19.044 1.00 94.06 744 GLU A CA 1
ATOM 5894 C C . GLU A 1 744 ? -9.482 -10.298 -19.842 1.00 94.06 744 GLU A C 1
ATOM 5896 O O . GLU A 1 744 ? -8.503 -9.636 -19.497 1.00 94.06 744 GLU A O 1
ATOM 5901 N N . PHE A 1 745 ? -9.483 -11.032 -20.953 1.00 95.50 745 PHE A N 1
ATOM 5902 C CA . PHE A 1 745 ? -8.352 -11.140 -21.866 1.00 95.50 745 PHE A CA 1
ATOM 5903 C C . PHE A 1 745 ? -8.831 -10.891 -23.288 1.00 95.50 745 PHE A C 1
ATOM 5905 O O . PHE A 1 745 ? -9.755 -11.564 -23.745 1.00 95.50 745 PHE A O 1
ATOM 5912 N N . TRP A 1 746 ? -8.191 -9.960 -23.991 1.00 93.75 746 TRP A N 1
ATOM 5913 C CA . TRP A 1 746 ? -8.541 -9.638 -25.374 1.00 93.75 746 TRP A CA 1
ATOM 5914 C C . TRP A 1 746 ? -7.310 -9.323 -26.222 1.00 93.75 746 TRP A C 1
ATOM 5916 O O . TRP A 1 746 ? -6.237 -8.984 -25.710 1.00 93.75 746 TRP A O 1
ATOM 5926 N N . ALA A 1 747 ? -7.469 -9.423 -27.538 1.00 91.81 747 ALA A N 1
ATOM 5927 C CA . ALA A 1 747 ? -6.449 -9.035 -28.504 1.00 91.81 747 ALA A CA 1
ATOM 5928 C C . ALA A 1 747 ? -7.014 -8.011 -29.493 1.00 91.81 747 ALA A C 1
ATOM 5930 O O . ALA A 1 747 ? -8.049 -8.241 -30.108 1.00 91.81 747 ALA A O 1
ATOM 5931 N N . ASP A 1 748 ? -6.308 -6.893 -29.676 1.00 86.38 748 ASP A N 1
ATOM 5932 C CA . ASP A 1 748 ? -6.725 -5.812 -30.584 1.00 86.38 748 ASP A CA 1
ATOM 5933 C C . ASP A 1 748 ? -6.770 -6.263 -32.055 1.00 86.38 748 ASP A C 1
ATOM 5935 O O . ASP A 1 748 ? -7.631 -5.851 -32.832 1.00 86.38 748 ASP A O 1
ATOM 5939 N N . ASP A 1 749 ? -5.858 -7.161 -32.434 1.00 85.12 749 ASP A N 1
ATOM 5940 C CA . ASP A 1 749 ? -5.784 -7.747 -33.769 1.00 85.12 749 ASP A CA 1
ATOM 5941 C C . ASP A 1 749 ? -5.505 -9.262 -33.661 1.00 85.12 749 ASP A C 1
ATOM 5943 O O . ASP A 1 749 ? -4.526 -9.659 -33.015 1.00 85.12 749 ASP A O 1
ATOM 5947 N N . PRO A 1 750 ? -6.318 -10.133 -34.296 1.00 84.06 750 PRO A N 1
ATOM 5948 C CA . PRO A 1 750 ? -6.081 -11.576 -34.336 1.00 84.06 750 PRO A CA 1
ATOM 5949 C C . PRO A 1 750 ? -4.701 -11.979 -34.873 1.00 84.06 750 PRO A C 1
ATOM 5951 O O . PRO A 1 750 ? -4.197 -13.039 -34.505 1.00 84.06 750 PRO A O 1
ATOM 5954 N N . ASP A 1 751 ? -4.072 -11.149 -35.712 1.00 85.44 751 ASP A N 1
ATOM 5955 C CA . ASP A 1 751 ? -2.738 -11.410 -36.267 1.00 85.44 751 ASP A CA 1
ATOM 5956 C C . ASP A 1 751 ? -1.615 -11.321 -35.208 1.00 85.44 751 ASP A C 1
ATOM 5958 O O . ASP A 1 751 ? -0.475 -11.706 -35.479 1.00 85.44 751 ASP A O 1
ATOM 5962 N N . LEU A 1 752 ? -1.916 -10.837 -33.996 1.00 85.50 752 LEU A N 1
ATOM 5963 C CA . LEU A 1 752 ? -0.989 -10.819 -32.857 1.00 85.50 752 LEU A CA 1
ATOM 5964 C C . LEU A 1 752 ? -0.868 -12.181 -32.163 1.00 85.50 752 LEU A C 1
ATOM 5966 O O . LEU A 1 752 ? 0.074 -12.401 -31.396 1.00 85.50 752 LEU A O 1
ATOM 5970 N N . LEU A 1 753 ? -1.811 -13.090 -32.419 1.00 89.06 753 LEU A N 1
ATOM 5971 C CA . LEU A 1 753 ? -1.860 -14.413 -31.808 1.00 89.06 753 LEU A CA 1
ATOM 5972 C C . LEU A 1 753 ? -1.077 -15.449 -32.634 1.00 89.06 753 LEU A C 1
ATOM 5974 O O . LEU A 1 753 ? -0.884 -15.289 -33.844 1.00 89.06 753 LEU A O 1
ATOM 5978 N N . PRO A 1 754 ? -0.622 -16.554 -32.011 1.00 86.81 754 PRO A N 1
ATOM 5979 C CA . PRO A 1 754 ? 0.019 -17.638 -32.743 1.00 86.81 754 PRO A CA 1
ATOM 5980 C C . PRO A 1 754 ? -0.879 -18.213 -33.851 1.00 86.81 754 PRO A C 1
ATOM 5982 O O . PRO A 1 754 ? -2.104 -18.259 -33.749 1.00 86.81 754 PRO A O 1
ATOM 5985 N N . VAL A 1 755 ? -0.257 -18.718 -34.921 1.00 86.25 755 VAL A N 1
ATOM 5986 C CA . VAL A 1 755 ? -0.983 -19.253 -36.083 1.00 86.25 755 VAL A CA 1
ATOM 5987 C C . VAL A 1 755 ? -1.942 -20.378 -35.664 1.00 86.25 755 VAL A C 1
ATOM 5989 O O . VAL A 1 755 ? -1.512 -21.389 -35.111 1.00 86.25 755 VAL A O 1
ATOM 5992 N N . ASN A 1 756 ? -3.220 -20.245 -36.039 1.00 87.62 756 ASN A N 1
ATOM 5993 C CA . ASN A 1 756 ? -4.343 -21.136 -35.693 1.00 87.62 756 ASN A CA 1
ATOM 5994 C C . ASN A 1 756 ? -4.843 -21.065 -34.238 1.00 87.62 756 ASN A C 1
ATOM 5996 O O . ASN A 1 756 ? -5.577 -21.965 -33.833 1.00 87.62 756 ASN A O 1
ATOM 6000 N N . VAL A 1 757 ? -4.490 -20.032 -33.475 1.00 90.44 757 VAL A N 1
ATOM 6001 C CA . VAL A 1 757 ? -5.070 -19.765 -32.152 1.00 90.44 757 VAL A CA 1
ATOM 6002 C C . VAL A 1 757 ? -6.133 -18.680 -32.301 1.00 90.44 757 VAL A C 1
ATOM 6004 O O . VAL A 1 757 ? -5.863 -17.629 -32.878 1.00 90.44 757 VAL A O 1
ATOM 6007 N N . THR A 1 758 ? -7.360 -18.940 -31.842 1.00 92.81 758 THR A N 1
ATOM 6008 C CA . THR A 1 758 ? -8.393 -17.896 -31.779 1.00 92.81 758 THR A CA 1
ATOM 6009 C C . THR A 1 758 ? -8.250 -17.080 -30.497 1.00 92.81 758 THR A C 1
ATOM 6011 O O . THR A 1 758 ? -7.669 -17.547 -29.522 1.00 92.81 758 THR A O 1
ATOM 6014 N N . GLU A 1 759 ? -8.822 -15.878 -30.462 1.00 91.88 759 GLU A N 1
ATOM 6015 C CA . GLU A 1 759 ? -8.850 -15.052 -29.248 1.00 91.88 759 GLU A CA 1
ATOM 6016 C C . GLU A 1 759 ? -9.477 -15.791 -28.057 1.00 91.88 759 GLU A C 1
ATOM 6018 O O . GLU A 1 759 ? -8.948 -15.738 -26.953 1.00 91.88 759 GLU A O 1
ATOM 6023 N N . SER A 1 760 ? -10.537 -16.572 -28.293 1.00 92.94 760 SER A N 1
ATOM 6024 C CA . SER A 1 760 ? -11.159 -17.398 -27.253 1.00 92.94 760 SER A CA 1
ATOM 6025 C C . SER A 1 760 ? -10.249 -18.522 -26.760 1.00 92.94 760 SER A C 1
ATOM 6027 O O . SER A 1 760 ? -10.316 -18.862 -25.580 1.00 92.94 760 SER A O 1
ATOM 6029 N N . ASP A 1 761 ? -9.444 -19.125 -27.641 1.00 93.81 761 ASP A N 1
ATOM 6030 C CA . ASP A 1 761 ? -8.485 -20.157 -27.236 1.00 93.81 761 ASP A CA 1
ATOM 6031 C C . ASP A 1 761 ? -7.394 -19.528 -26.359 1.00 93.81 761 ASP A C 1
ATOM 6033 O O . ASP A 1 761 ? -7.101 -20.034 -25.278 1.00 93.81 761 ASP A O 1
ATOM 6037 N N . TRP A 1 762 ? -6.858 -18.378 -26.782 1.00 94.31 762 TRP A N 1
ATOM 6038 C CA . TRP A 1 762 ? -5.836 -17.639 -26.041 1.00 94.31 762 TRP A CA 1
ATOM 6039 C C . TRP A 1 762 ? -6.340 -17.131 -24.684 1.00 94.31 762 TRP A C 1
ATOM 6041 O O . TRP A 1 762 ? -5.669 -17.320 -23.672 1.00 94.31 762 TRP A O 1
ATOM 6051 N N . ALA A 1 763 ? -7.540 -16.549 -24.631 1.00 94.19 763 ALA A N 1
ATOM 6052 C CA . ALA A 1 763 ? -8.158 -16.108 -23.383 1.00 94.19 763 ALA A CA 1
ATOM 6053 C C . ALA A 1 763 ? -8.378 -17.283 -22.413 1.00 94.19 763 ALA A C 1
ATOM 6055 O O . ALA A 1 763 ? -8.135 -17.149 -21.216 1.00 94.19 763 ALA A O 1
ATOM 6056 N N . GLY A 1 764 ? -8.771 -18.456 -22.926 1.00 94.94 764 GLY A N 1
ATOM 6057 C CA . GLY A 1 764 ? -8.879 -19.679 -22.129 1.00 94.94 764 GLY A CA 1
ATOM 6058 C C . GLY A 1 764 ? -7.532 -20.159 -21.579 1.00 94.94 764 GLY A C 1
ATOM 6059 O O . GLY A 1 764 ? -7.454 -20.583 -20.426 1.00 94.94 764 GLY A O 1
ATOM 6060 N N . GLU A 1 765 ? -6.460 -20.056 -22.370 1.00 92.69 765 GLU A N 1
ATOM 6061 C CA . GLU A 1 765 ? -5.096 -20.352 -21.916 1.00 92.69 765 GLU A CA 1
ATOM 6062 C C . GLU A 1 765 ? -4.622 -19.370 -20.834 1.00 92.69 765 GLU A C 1
ATOM 6064 O O . GLU A 1 765 ? -4.056 -19.808 -19.833 1.00 92.69 765 GLU A O 1
ATOM 6069 N N . MET A 1 766 ? -4.882 -18.067 -20.994 1.00 95.12 766 MET A N 1
ATOM 6070 C CA . MET A 1 766 ? -4.540 -17.046 -19.995 1.00 95.12 766 MET A CA 1
ATOM 6071 C C . MET A 1 766 ? -5.341 -17.217 -18.697 1.00 95.12 766 MET A C 1
ATOM 6073 O O . MET A 1 766 ? -4.764 -17.107 -17.620 1.00 95.12 766 MET A O 1
ATOM 6077 N N . ALA A 1 767 ? -6.629 -17.561 -18.774 1.00 95.50 767 ALA A N 1
ATOM 6078 C CA . ALA A 1 767 ? -7.452 -17.842 -17.595 1.00 95.50 767 ALA A CA 1
ATOM 6079 C C . ALA A 1 767 ? -6.940 -19.062 -16.819 1.00 95.50 767 ALA A C 1
ATOM 6081 O O . ALA A 1 767 ? -6.745 -18.999 -15.610 1.00 95.50 767 ALA A O 1
ATOM 6082 N N . MET A 1 768 ? -6.622 -20.152 -17.522 1.00 92.31 768 MET A N 1
ATOM 6083 C CA . MET A 1 768 ? -6.015 -21.326 -16.892 1.00 92.31 768 MET A CA 1
ATOM 6084 C C . MET A 1 768 ? -4.653 -20.990 -16.258 1.00 92.31 768 MET A C 1
ATOM 6086 O O . MET A 1 768 ? -4.312 -21.495 -15.190 1.00 92.31 768 MET A O 1
ATOM 6090 N N . LEU A 1 769 ? -3.856 -20.147 -16.919 1.00 92.62 769 LEU A N 1
ATOM 6091 C CA . LEU A 1 769 ? -2.569 -19.701 -16.396 1.00 92.62 769 LEU A CA 1
ATOM 6092 C C . LEU A 1 769 ? -2.723 -18.833 -15.140 1.00 92.62 769 LEU A C 1
ATOM 6094 O O . LEU A 1 769 ? -1.910 -18.964 -14.225 1.00 92.62 769 LEU A O 1
ATOM 6098 N N . LEU A 1 770 ? -3.747 -17.979 -15.096 1.00 95.56 770 LEU A N 1
ATOM 6099 C CA . LEU A 1 770 ? -4.095 -17.173 -13.930 1.00 95.56 770 LEU A CA 1
ATOM 6100 C C . LEU A 1 770 ? -4.415 -18.066 -12.729 1.00 95.56 770 LEU A C 1
ATOM 6102 O O . LEU A 1 770 ? -3.796 -17.896 -11.681 1.00 95.56 770 LEU A O 1
ATOM 6106 N N . ASP A 1 771 ? -5.283 -19.066 -12.905 1.00 93.38 771 ASP A N 1
ATOM 6107 C CA . ASP A 1 771 ? -5.630 -20.022 -11.845 1.00 93.38 771 ASP A CA 1
ATOM 6108 C C . ASP A 1 771 ? -4.369 -20.699 -11.284 1.00 93.38 771 ASP A C 1
ATOM 6110 O O . ASP A 1 771 ? -4.144 -20.741 -10.075 1.00 93.38 771 ASP A O 1
ATOM 6114 N N . TYR A 1 772 ? -3.472 -21.161 -12.163 1.00 91.38 772 TYR A N 1
ATOM 6115 C CA . TYR A 1 772 ? -2.211 -21.773 -11.737 1.00 91.38 772 TYR A CA 1
ATOM 6116 C C . TYR A 1 772 ? -1.257 -20.797 -11.044 1.00 91.38 772 TYR A C 1
ATOM 6118 O O . TYR A 1 772 ? -0.457 -21.228 -10.205 1.00 91.38 772 TYR A O 1
ATOM 6126 N N . ALA A 1 773 ? -1.293 -19.513 -11.400 1.00 92.75 773 ALA A N 1
ATOM 6127 C CA . ALA A 1 773 ? -0.505 -18.481 -10.741 1.00 92.75 773 ALA A CA 1
ATOM 6128 C C . ALA A 1 773 ? -1.014 -18.226 -9.319 1.00 92.75 773 ALA A C 1
ATOM 6130 O O . ALA A 1 773 ? -0.206 -18.247 -8.389 1.00 92.75 773 ALA A O 1
ATOM 6131 N N . ILE A 1 774 ? -2.331 -18.066 -9.156 1.00 92.44 774 ILE A N 1
ATOM 6132 C CA . ILE A 1 774 ? -3.005 -17.855 -7.866 1.00 92.44 774 ILE A CA 1
ATOM 6133 C C . ILE A 1 774 ? -2.763 -19.053 -6.939 1.00 92.44 774 ILE A C 1
ATOM 6135 O O . ILE A 1 774 ? -2.387 -18.899 -5.781 1.00 92.44 774 ILE A O 1
ATOM 6139 N N . GLU A 1 775 ? -2.852 -20.274 -7.468 1.00 88.25 775 GLU A N 1
ATOM 6140 C CA . GLU A 1 775 ? -2.572 -21.503 -6.718 1.00 88.25 775 GLU A CA 1
ATOM 6141 C C . GLU A 1 775 ? -1.068 -21.746 -6.450 1.00 88.25 775 GLU A C 1
ATOM 6143 O O . GLU A 1 775 ? -0.700 -22.763 -5.851 1.00 88.25 775 GLU A O 1
ATOM 6148 N N . GLY A 1 776 ? -0.171 -20.875 -6.929 1.00 89.44 776 GLY A N 1
ATOM 6149 C CA . GLY A 1 776 ? 1.275 -20.989 -6.719 1.00 89.44 776 GLY A CA 1
ATOM 6150 C C . GLY A 1 776 ? 1.919 -22.206 -7.396 1.00 89.44 776 GLY A C 1
ATOM 6151 O O . GLY A 1 776 ? 2.916 -22.735 -6.900 1.00 89.44 776 GLY A O 1
ATOM 6152 N N . ARG A 1 777 ? 1.364 -22.679 -8.521 1.00 89.81 777 ARG A N 1
ATOM 6153 C CA . ARG A 1 777 ? 1.774 -23.923 -9.209 1.00 89.81 777 ARG A CA 1
ATOM 6154 C C . ARG A 1 777 ? 2.847 -23.739 -10.281 1.00 89.81 777 ARG A C 1
ATOM 6156 O O . ARG A 1 777 ? 3.328 -24.728 -10.838 1.00 89.81 777 ARG A O 1
ATOM 6163 N N . ILE A 1 778 ? 3.220 -22.503 -10.589 1.00 90.81 778 ILE A N 1
ATOM 6164 C CA . ILE A 1 778 ? 4.151 -22.182 -11.677 1.00 90.81 778 ILE A CA 1
ATOM 6165 C C . ILE A 1 778 ? 5.584 -22.530 -11.276 1.00 90.81 778 ILE A C 1
ATOM 6167 O O . ILE A 1 778 ? 6.080 -22.081 -10.245 1.00 90.81 778 ILE A O 1
ATOM 6171 N N . ILE A 1 779 ? 6.273 -23.304 -12.116 1.00 91.00 779 ILE A N 1
ATOM 6172 C CA . ILE A 1 779 ? 7.675 -23.662 -11.902 1.00 91.00 779 ILE A CA 1
ATOM 6173 C C . ILE A 1 779 ? 8.562 -22.514 -12.382 1.00 91.00 779 ILE A C 1
ATOM 6175 O O . ILE A 1 779 ? 8.775 -22.303 -13.574 1.00 91.00 779 ILE A O 1
ATOM 6179 N N . GLU A 1 780 ? 9.104 -21.766 -11.429 1.00 88.06 780 GLU A N 1
ATOM 6180 C CA . GLU A 1 780 ? 9.958 -20.614 -11.673 1.00 88.06 780 GLU A CA 1
ATOM 6181 C C . GLU A 1 780 ? 11.116 -20.600 -10.662 1.00 88.06 780 GLU A C 1
ATOM 6183 O O . GLU A 1 780 ? 11.041 -19.916 -9.634 1.00 88.06 780 GLU A O 1
ATOM 6188 N N . PRO A 1 781 ? 12.222 -21.318 -10.930 1.00 88.62 781 PRO A N 1
ATOM 6189 C CA . PRO A 1 781 ? 13.283 -21.472 -9.951 1.00 88.62 781 PRO A CA 1
ATOM 6190 C C . PRO A 1 781 ? 13.929 -20.151 -9.538 1.00 88.62 781 PRO A C 1
ATOM 6192 O O . PRO A 1 781 ? 14.121 -19.247 -10.356 1.00 88.62 781 PRO A O 1
ATOM 6195 N N . ASP A 1 782 ? 14.343 -20.069 -8.275 1.00 86.56 782 ASP A N 1
ATOM 6196 C CA . ASP A 1 782 ? 15.070 -18.910 -7.741 1.00 86.56 782 ASP A CA 1
ATOM 6197 C C . ASP A 1 782 ? 16.444 -18.757 -8.402 1.00 86.56 782 ASP A C 1
ATOM 6199 O O . ASP A 1 782 ? 16.913 -17.653 -8.654 1.00 86.56 782 ASP A O 1
ATOM 6203 N N . SER A 1 783 ? 17.080 -19.879 -8.742 1.00 86.44 783 SER A N 1
ATOM 6204 C CA . SER A 1 783 ? 18.322 -19.915 -9.510 1.00 86.44 783 SER A CA 1
ATOM 6205 C C . SER A 1 783 ? 18.212 -20.971 -10.598 1.00 86.44 783 SER A C 1
ATOM 6207 O O . SER A 1 783 ? 18.250 -22.167 -10.306 1.00 86.44 783 SER A O 1
ATOM 6209 N N . LEU A 1 784 ? 18.119 -20.526 -11.854 1.00 85.62 784 LEU A N 1
ATOM 6210 C CA . LEU A 1 784 ? 18.079 -21.420 -13.012 1.00 85.62 784 LEU A CA 1
ATOM 6211 C C . LEU A 1 784 ? 19.327 -22.312 -13.072 1.00 85.62 784 LEU A C 1
ATOM 6213 O O . LEU A 1 784 ? 19.211 -23.521 -13.254 1.00 85.62 784 LEU A O 1
ATOM 6217 N N . GLU A 1 785 ? 20.518 -21.741 -12.835 1.00 84.88 785 GLU A N 1
ATOM 6218 C CA . GLU A 1 785 ? 21.764 -22.518 -12.813 1.00 84.88 785 GLU A CA 1
ATOM 6219 C C . GLU A 1 785 ? 21.706 -23.616 -11.749 1.00 84.88 785 GLU A C 1
ATOM 6221 O O . GLU A 1 785 ? 21.993 -24.772 -12.052 1.00 84.88 785 GLU A O 1
ATOM 6226 N N . ARG A 1 786 ? 21.318 -23.286 -10.510 1.00 86.31 786 ARG A N 1
ATOM 6227 C CA . ARG A 1 786 ? 21.265 -24.271 -9.425 1.00 86.31 786 ARG A CA 1
ATOM 6228 C C . ARG A 1 786 ? 20.196 -25.329 -9.683 1.00 86.31 786 ARG A C 1
ATOM 6230 O O . ARG A 1 786 ? 20.480 -26.511 -9.515 1.00 86.31 786 ARG A O 1
ATOM 6237 N N . ALA A 1 787 ? 19.002 -24.925 -10.105 1.00 89.62 787 ALA A N 1
ATOM 6238 C CA . ALA A 1 787 ? 17.904 -25.838 -10.397 1.00 89.62 787 ALA A CA 1
ATOM 6239 C C . ALA A 1 787 ? 18.302 -26.867 -11.466 1.00 89.62 787 ALA A C 1
ATOM 6241 O O . ALA A 1 787 ? 18.183 -28.071 -11.249 1.00 89.62 787 ALA A O 1
ATOM 6242 N N . CYS A 1 788 ? 18.881 -26.407 -12.576 1.00 89.88 788 CYS A N 1
ATOM 6243 C CA . CYS A 1 788 ? 19.311 -27.282 -13.665 1.00 89.88 788 CYS A CA 1
ATOM 6244 C C . CYS A 1 788 ? 20.595 -28.066 -13.349 1.00 89.88 788 CYS A C 1
ATOM 6246 O O . CYS A 1 788 ? 20.781 -29.170 -13.852 1.00 89.88 788 CYS A O 1
ATOM 6248 N N . LEU A 1 789 ? 21.455 -27.576 -12.447 1.00 89.12 789 LEU A N 1
ATOM 6249 C CA . LEU A 1 789 ? 22.627 -28.320 -11.963 1.00 89.12 789 LEU A CA 1
ATOM 6250 C C . LEU A 1 789 ? 22.248 -29.586 -11.173 1.00 89.12 789 LEU A C 1
ATOM 6252 O O . LEU A 1 789 ? 22.977 -30.585 -11.212 1.00 89.12 789 LEU A O 1
ATOM 6256 N N . HIS A 1 790 ? 21.146 -29.513 -10.423 1.00 86.69 790 HIS A N 1
ATOM 6257 C CA . HIS A 1 790 ? 20.633 -30.583 -9.566 1.00 86.69 790 HIS A CA 1
ATOM 6258 C C . HIS A 1 790 ? 19.478 -31.375 -10.200 1.00 86.69 790 HIS A C 1
ATOM 6260 O O . HIS A 1 790 ? 18.963 -32.292 -9.561 1.00 86.69 790 HIS A O 1
ATOM 6266 N N . SER A 1 791 ? 19.073 -31.034 -11.425 1.00 89.94 791 SER A N 1
ATOM 6267 C CA . SER A 1 791 ? 17.985 -31.708 -12.132 1.00 89.94 791 SER A CA 1
ATOM 6268 C C . SER A 1 791 ? 18.357 -33.156 -12.464 1.00 89.94 791 SER A C 1
ATOM 6270 O O . SER A 1 791 ? 19.412 -33.407 -13.049 1.00 89.94 791 SER A O 1
ATOM 6272 N N . ASP A 1 792 ? 17.493 -34.097 -12.079 1.00 87.88 792 ASP A N 1
ATOM 6273 C CA . ASP A 1 792 ? 17.599 -35.531 -12.380 1.00 87.88 792 ASP A CA 1
ATOM 6274 C C . ASP A 1 792 ? 16.262 -36.019 -12.967 1.00 87.88 792 ASP A C 1
ATOM 6276 O O . ASP A 1 792 ? 15.400 -36.507 -12.226 1.00 87.88 792 ASP A O 1
ATOM 6280 N N . PRO A 1 793 ? 16.005 -35.794 -14.270 1.00 90.06 793 PRO A N 1
ATOM 6281 C CA . PRO A 1 793 ? 14.729 -36.148 -14.871 1.00 90.06 793 PRO A CA 1
ATOM 6282 C C . PRO A 1 793 ? 14.530 -37.674 -14.893 1.00 90.06 793 PRO A C 1
ATOM 6284 O O . PRO A 1 793 ? 15.396 -38.413 -15.373 1.00 90.06 793 PRO A O 1
ATOM 6287 N N . PRO A 1 794 ? 13.375 -38.179 -14.424 1.00 91.00 794 PRO A N 1
ATOM 6288 C CA . PRO A 1 794 ? 13.078 -39.603 -14.432 1.00 91.00 794 PRO A CA 1
ATOM 6289 C C . PRO A 1 794 ? 12.884 -40.108 -15.866 1.00 91.00 794 PRO A C 1
ATOM 6291 O O . PRO A 1 794 ? 12.335 -39.415 -16.723 1.00 91.00 794 PRO A O 1
ATOM 6294 N N . ALA A 1 795 ? 13.277 -41.356 -16.122 1.00 90.25 795 ALA A N 1
ATOM 6295 C CA . ALA A 1 795 ? 13.133 -41.990 -17.427 1.00 90.25 795 ALA A CA 1
ATOM 6296 C C . ALA A 1 795 ? 12.275 -43.258 -17.352 1.00 90.25 795 ALA A C 1
ATOM 6298 O O . ALA A 1 795 ? 12.208 -43.944 -16.332 1.00 90.25 795 ALA A O 1
ATOM 6299 N N . LYS A 1 796 ? 11.639 -43.593 -18.477 1.00 89.38 796 LYS A N 1
ATOM 6300 C CA . LYS A 1 796 ? 11.058 -44.922 -18.687 1.00 89.38 796 LYS A CA 1
ATOM 6301 C C . LYS A 1 796 ? 12.170 -45.921 -19.018 1.00 89.38 796 LYS A C 1
ATOM 6303 O O . LYS A 1 796 ? 13.185 -45.565 -19.622 1.00 89.38 796 LYS A O 1
ATOM 6308 N N . GLN A 1 797 ? 11.948 -47.192 -18.682 1.00 89.19 797 GLN A N 1
ATOM 6309 C CA . GLN A 1 797 ? 12.837 -48.284 -19.094 1.00 89.19 797 GLN A CA 1
ATOM 6310 C C . GLN A 1 797 ? 13.032 -48.270 -20.618 1.00 89.19 797 GLN A C 1
ATOM 6312 O O . GLN A 1 797 ? 12.060 -48.268 -21.373 1.00 89.19 797 GLN A O 1
ATOM 6317 N N . SER A 1 798 ? 14.284 -48.263 -21.070 1.00 86.62 798 SER A N 1
ATOM 6318 C CA . SER A 1 798 ? 14.634 -48.272 -22.493 1.00 86.62 798 SER A CA 1
ATOM 6319 C C . SER A 1 798 ? 15.983 -48.948 -22.718 1.00 86.62 798 SER A C 1
ATOM 6321 O O . SER A 1 798 ? 16.785 -49.100 -21.791 1.00 86.62 798 SER A O 1
ATOM 6323 N N . ALA A 1 799 ? 16.245 -49.357 -23.961 1.00 83.00 799 ALA A N 1
ATOM 6324 C CA . ALA A 1 799 ? 17.521 -49.969 -24.318 1.00 83.00 799 ALA A CA 1
ATOM 6325 C C . ALA A 1 799 ? 18.664 -48.952 -24.398 1.00 83.00 799 ALA A C 1
ATOM 6327 O O . ALA A 1 799 ? 19.834 -49.298 -24.225 1.00 83.00 799 ALA A O 1
ATOM 6328 N N . GLU A 1 800 ? 18.314 -47.693 -24.627 1.00 86.44 800 GLU A N 1
ATOM 6329 C CA . GLU A 1 800 ? 19.213 -46.558 -24.735 1.00 86.44 800 GLU A CA 1
ATOM 6330 C C . GLU A 1 800 ? 19.569 -45.974 -23.367 1.00 86.44 800 GLU A C 1
ATOM 6332 O O . GLU A 1 800 ? 20.579 -45.277 -23.263 1.00 86.44 800 GLU A O 1
ATOM 6337 N N . PHE A 1 801 ? 18.795 -46.292 -22.320 1.00 92.38 801 PHE A N 1
ATOM 6338 C CA . PHE A 1 801 ? 19.042 -45.782 -20.980 1.00 92.38 801 PHE A CA 1
ATOM 6339 C C . PHE A 1 801 ? 20.467 -46.100 -20.519 1.00 92.38 801 PHE A C 1
ATOM 6341 O O . PHE A 1 801 ? 20.984 -47.215 -20.677 1.00 92.38 801 PHE A O 1
ATOM 6348 N N . GLN A 1 802 ? 21.087 -45.094 -19.925 1.00 92.56 802 GLN A N 1
ATOM 6349 C CA . GLN A 1 802 ? 22.345 -45.169 -19.211 1.00 92.56 802 GLN A CA 1
ATOM 6350 C C . GLN A 1 802 ? 22.241 -44.143 -18.093 1.00 92.56 802 GLN A C 1
ATOM 6352 O O . GLN A 1 802 ? 21.972 -42.975 -18.364 1.00 92.56 802 GLN A O 1
ATOM 6357 N N . HIS A 1 803 ? 22.465 -44.564 -16.854 1.00 91.69 803 HIS A N 1
ATOM 6358 C CA . HIS A 1 803 ? 22.512 -43.639 -15.741 1.00 91.69 803 HIS A CA 1
ATOM 6359 C C . HIS A 1 803 ? 23.657 -42.650 -15.957 1.00 91.69 803 HIS A C 1
ATOM 6361 O O . HIS A 1 803 ? 24.807 -43.035 -16.190 1.00 91.69 803 HIS A O 1
ATOM 6367 N N . VAL A 1 804 ? 23.319 -41.370 -15.881 1.00 90.31 804 VAL A N 1
ATOM 6368 C CA . VAL A 1 804 ? 24.266 -40.271 -15.950 1.00 90.31 804 VAL A CA 1
ATOM 6369 C C . VAL A 1 804 ? 24.121 -39.498 -14.656 1.00 90.31 804 VAL A C 1
ATOM 6371 O O . VAL A 1 804 ? 23.075 -38.915 -14.403 1.00 90.31 804 VAL A O 1
ATOM 6374 N N . HIS A 1 805 ? 25.188 -39.459 -13.860 1.00 87.81 805 HIS A N 1
ATOM 6375 C CA . HIS A 1 805 ? 25.222 -38.617 -12.668 1.00 87.81 805 HIS A CA 1
ATOM 6376 C C . HIS A 1 805 ? 24.912 -37.164 -13.034 1.00 87.81 805 HIS A C 1
ATOM 6378 O O . HIS A 1 805 ? 25.495 -36.621 -13.987 1.00 87.81 805 HIS A O 1
ATOM 6384 N N . VAL A 1 806 ? 24.043 -36.528 -12.249 1.00 89.12 806 VAL A N 1
ATOM 6385 C CA . VAL A 1 806 ? 23.757 -35.094 -12.373 1.00 89.12 806 VAL A CA 1
ATOM 6386 C C . VAL A 1 806 ? 25.040 -34.270 -12.261 1.00 89.12 806 VAL A C 1
ATOM 6388 O O . VAL A 1 806 ? 26.035 -34.692 -11.656 1.00 89.12 806 VAL A O 1
ATOM 6391 N N . GLU A 1 807 ? 25.045 -33.074 -12.845 1.00 86.12 807 GLU A N 1
ATOM 6392 C CA . GLU A 1 807 ? 26.254 -32.248 -12.896 1.00 86.12 807 GLU A CA 1
ATOM 6393 C C . GLU A 1 807 ? 26.741 -31.851 -11.491 1.00 86.12 807 GLU A C 1
ATOM 6395 O O . GLU A 1 807 ? 27.952 -31.806 -11.253 1.00 86.12 807 GLU A O 1
ATOM 6400 N N . ALA A 1 808 ? 25.833 -31.694 -10.520 1.00 86.31 808 ALA A N 1
ATOM 6401 C CA . ALA A 1 808 ? 26.186 -31.538 -9.108 1.00 86.31 808 ALA A CA 1
ATOM 6402 C C . ALA A 1 808 ? 27.045 -32.703 -8.570 1.00 86.31 808 ALA A C 1
ATOM 6404 O O . ALA A 1 808 ? 28.090 -32.472 -7.959 1.00 86.31 808 ALA A O 1
ATOM 6405 N N . VAL A 1 809 ? 26.662 -33.954 -8.847 1.00 86.62 809 VAL A N 1
ATOM 6406 C CA . VAL A 1 809 ? 27.401 -35.152 -8.409 1.00 86.62 809 VAL A CA 1
ATOM 6407 C C . VAL A 1 809 ? 28.755 -35.235 -9.113 1.00 86.62 809 VAL A C 1
ATOM 6409 O O . VAL A 1 809 ? 29.775 -35.471 -8.466 1.00 86.62 809 VAL A O 1
ATOM 6412 N N . LYS A 1 810 ? 28.811 -34.949 -10.420 1.00 88.12 810 LYS A N 1
ATOM 6413 C CA . LYS A 1 810 ? 30.076 -34.895 -11.178 1.00 88.12 810 LYS A CA 1
ATOM 6414 C C . LYS A 1 810 ? 31.036 -33.828 -10.640 1.00 88.12 810 LYS A C 1
ATOM 6416 O O . LYS A 1 810 ? 32.244 -34.057 -10.576 1.00 88.12 810 LYS A O 1
ATOM 6421 N N . ARG A 1 811 ? 30.536 -32.643 -10.266 1.00 87.06 811 ARG A N 1
ATOM 6422 C CA . ARG A 1 811 ? 31.335 -31.582 -9.616 1.00 87.06 811 ARG A CA 1
ATOM 6423 C C . ARG A 1 811 ? 31.850 -32.039 -8.248 1.00 87.06 811 ARG A C 1
ATOM 6425 O O . ARG A 1 811 ? 33.039 -31.885 -7.981 1.00 87.06 811 ARG A O 1
ATOM 6432 N N . ARG A 1 812 ? 30.990 -32.661 -7.440 1.00 85.44 812 ARG A N 1
ATOM 6433 C CA . ARG A 1 812 ? 31.329 -33.207 -6.118 1.00 85.44 812 ARG A CA 1
ATOM 6434 C C . ARG A 1 812 ? 32.418 -34.286 -6.190 1.00 85.44 812 ARG A C 1
ATOM 6436 O O . ARG A 1 812 ? 33.393 -34.233 -5.450 1.00 85.44 812 ARG A O 1
ATOM 6443 N N . ARG A 1 813 ? 32.323 -35.224 -7.141 1.00 86.38 813 ARG A N 1
ATOM 6444 C CA . ARG A 1 813 ? 33.365 -36.244 -7.382 1.00 86.38 813 ARG A CA 1
ATOM 6445 C C . ARG A 1 813 ? 34.724 -35.619 -7.714 1.00 86.38 813 ARG A C 1
ATOM 6447 O O . ARG A 1 813 ? 35.719 -35.975 -7.092 1.00 86.38 813 ARG A O 1
ATOM 6454 N N . ARG A 1 814 ? 34.757 -34.627 -8.615 1.00 87.25 814 ARG A N 1
ATOM 6455 C CA . ARG A 1 814 ? 35.993 -33.901 -8.976 1.00 87.25 814 ARG A CA 1
ATOM 6456 C C . ARG A 1 814 ? 36.640 -33.193 -7.778 1.00 87.25 814 ARG A C 1
ATOM 6458 O O . ARG A 1 814 ? 37.859 -33.224 -7.647 1.00 87.25 814 ARG A O 1
ATOM 6465 N N . ARG A 1 815 ? 35.845 -32.577 -6.895 1.00 84.06 815 ARG A N 1
ATOM 6466 C CA . ARG A 1 815 ? 36.349 -31.918 -5.672 1.00 84.06 815 ARG A CA 1
ATOM 6467 C C . ARG A 1 815 ? 36.902 -32.911 -4.655 1.00 84.06 815 ARG A C 1
ATOM 6469 O O . ARG A 1 815 ? 37.956 -32.658 -4.075 1.00 84.06 815 ARG A O 1
ATOM 6476 N N . ARG A 1 816 ? 36.247 -34.064 -4.488 1.00 82.25 816 ARG A N 1
ATOM 6477 C CA . ARG A 1 816 ? 36.751 -35.158 -3.643 1.00 82.25 816 ARG A CA 1
ATOM 6478 C C . ARG A 1 816 ? 38.071 -35.723 -4.154 1.00 82.25 816 ARG A C 1
ATOM 6480 O O . ARG A 1 816 ? 38.994 -35.903 -3.367 1.00 82.25 816 ARG A O 1
ATOM 6487 N N . GLU A 1 817 ? 38.201 -35.919 -5.464 1.00 81.19 817 GLU A N 1
ATOM 6488 C CA . GLU A 1 817 ? 39.469 -36.319 -6.094 1.00 81.19 817 GLU A CA 1
ATOM 6489 C C . GLU A 1 817 ? 40.586 -35.277 -5.895 1.00 81.19 817 GLU A C 1
ATOM 6491 O O . GLU A 1 817 ? 41.755 -35.646 -5.781 1.00 81.19 817 GLU A O 1
ATOM 6496 N N . ALA A 1 818 ? 40.236 -33.990 -5.807 1.00 82.50 818 ALA A N 1
ATOM 6497 C CA . ALA A 1 818 ? 41.164 -32.895 -5.523 1.00 82.50 818 ALA A CA 1
ATOM 6498 C C . ALA A 1 818 ? 41.476 -32.702 -4.021 1.00 82.50 818 ALA A C 1
ATOM 6500 O O . ALA A 1 818 ? 42.393 -31.955 -3.682 1.00 82.50 818 ALA A O 1
ATOM 6501 N N . GLY A 1 819 ? 40.759 -33.386 -3.119 1.00 78.12 819 GLY A N 1
ATOM 6502 C CA . GLY A 1 819 ? 40.917 -33.257 -1.666 1.00 78.12 819 GLY A CA 1
ATOM 6503 C C . GLY A 1 819 ? 40.337 -31.965 -1.073 1.00 78.12 819 GLY A C 1
ATOM 6504 O O . GLY A 1 819 ? 40.785 -31.532 -0.015 1.00 78.12 819 GLY A O 1
ATOM 6505 N N . GLU A 1 820 ? 39.374 -31.337 -1.753 1.00 75.00 820 GLU A N 1
ATOM 6506 C CA . GLU A 1 820 ? 38.859 -29.992 -1.438 1.00 75.00 820 GLU A CA 1
ATOM 6507 C C . GLU A 1 820 ? 37.522 -29.983 -0.665 1.00 75.00 820 GLU A C 1
ATOM 6509 O O . GLU A 1 820 ? 36.972 -28.915 -0.404 1.00 75.00 820 GLU A O 1
ATOM 6514 N N . GLU A 1 821 ? 36.969 -31.145 -0.307 1.00 66.12 821 GLU A N 1
ATOM 6515 C CA . GLU A 1 821 ? 35.628 -31.264 0.285 1.00 66.12 821 GLU A CA 1
ATOM 6516 C C . GLU A 1 821 ? 35.638 -32.215 1.495 1.00 66.12 821 GLU A C 1
ATOM 6518 O O . GLU A 1 821 ? 36.105 -33.350 1.390 1.00 66.12 821 GLU A O 1
ATOM 6523 N N . GLU A 1 822 ? 35.132 -31.758 2.647 1.00 60.97 822 GLU A N 1
ATOM 6524 C CA . GLU A 1 822 ? 34.904 -32.606 3.827 1.00 60.97 822 GLU A CA 1
ATOM 6525 C C . GLU A 1 822 ? 33.571 -33.360 3.668 1.00 60.97 822 GLU A C 1
ATOM 6527 O O . GLU A 1 822 ? 32.508 -32.750 3.554 1.00 60.97 822 GLU A O 1
ATOM 6532 N N . GLU A 1 823 ? 33.612 -34.696 3.638 1.00 62.38 823 GLU A N 1
ATOM 6533 C CA . GLU A 1 823 ? 32.406 -35.529 3.549 1.00 62.38 823 GLU A CA 1
ATOM 6534 C C . GLU A 1 823 ? 31.652 -35.561 4.894 1.00 62.38 823 GLU A C 1
ATOM 6536 O O . GLU A 1 823 ? 32.227 -35.903 5.928 1.00 62.38 823 GLU A O 1
ATOM 6541 N N . VAL A 1 824 ? 30.340 -35.281 4.873 1.00 64.62 824 VAL A N 1
ATOM 6542 C CA . VAL A 1 824 ? 29.439 -35.361 6.050 1.00 64.62 824 VAL A CA 1
ATOM 6543 C C . VAL A 1 824 ? 29.424 -36.769 6.659 1.00 64.62 824 VAL A C 1
ATOM 6545 O O . VAL A 1 824 ? 29.312 -36.940 7.872 1.00 64.62 824 VAL A O 1
ATOM 6548 N N . CYS A 1 825 ? 29.560 -37.790 5.814 1.00 73.75 825 CYS A N 1
ATOM 6549 C CA . CYS A 1 825 ? 29.680 -39.187 6.197 1.00 73.75 825 CYS A CA 1
ATOM 6550 C C . CYS A 1 825 ? 30.752 -39.827 5.315 1.00 73.75 825 CYS A C 1
ATOM 6552 O O . CYS A 1 825 ? 30.664 -39.731 4.095 1.00 73.75 825 CYS A O 1
ATOM 6554 N N . ILE A 1 826 ? 31.760 -40.461 5.922 1.00 76.56 826 ILE A N 1
ATOM 6555 C CA . ILE A 1 826 ? 32.833 -41.145 5.188 1.00 76.56 826 ILE A CA 1
ATOM 6556 C C . ILE A 1 826 ? 32.322 -42.544 4.817 1.00 76.56 826 ILE A C 1
ATOM 6558 O O . ILE A 1 826 ? 32.176 -43.381 5.719 1.00 76.56 826 ILE A O 1
ATOM 6562 N N . PRO A 1 827 ? 32.047 -42.834 3.535 1.00 76.75 827 PRO A N 1
ATOM 6563 C CA . PRO A 1 827 ? 31.470 -44.104 3.136 1.00 76.75 827 PRO A CA 1
ATOM 6564 C C . PRO A 1 827 ? 32.525 -45.208 3.267 1.00 76.75 827 PRO A C 1
ATOM 6566 O O . PRO A 1 827 ? 33.614 -45.127 2.697 1.00 76.75 827 PRO A O 1
ATOM 6569 N N . ARG A 1 828 ? 32.221 -46.253 4.045 1.00 81.50 828 ARG A N 1
ATOM 6570 C CA . ARG A 1 828 ? 33.128 -47.380 4.299 1.00 81.50 828 ARG A CA 1
ATOM 6571 C C . ARG A 1 828 ? 32.542 -48.677 3.776 1.00 81.50 828 ARG A C 1
ATOM 6573 O O . ARG A 1 828 ? 31.430 -49.051 4.139 1.00 81.50 828 ARG A O 1
ATOM 6580 N N . SER A 1 829 ? 33.326 -49.386 2.973 1.00 83.50 829 SER A N 1
ATOM 6581 C CA . SER A 1 829 ? 33.017 -50.740 2.498 1.00 83.50 829 SER A CA 1
ATOM 6582 C C . SER A 1 829 ? 33.741 -51.835 3.290 1.00 83.50 829 SER A C 1
ATOM 6584 O O . SER A 1 829 ? 33.490 -53.017 3.074 1.00 83.50 829 SER A O 1
ATOM 6586 N N . ASP A 1 830 ? 34.663 -51.463 4.182 1.00 85.19 830 ASP A N 1
ATOM 6587 C CA . ASP A 1 830 ? 35.536 -52.357 4.955 1.00 85.19 830 ASP A CA 1
ATOM 6588 C C . ASP A 1 830 ? 35.035 -52.613 6.387 1.00 85.19 830 ASP A C 1
ATOM 6590 O O . ASP A 1 830 ? 35.785 -53.065 7.253 1.00 85.19 830 ASP A O 1
ATOM 6594 N N . THR A 1 831 ? 33.759 -52.335 6.655 1.00 87.69 831 THR A N 1
ATOM 6595 C CA . THR A 1 831 ? 33.161 -52.576 7.970 1.00 87.69 831 THR A CA 1
ATOM 6596 C C . THR A 1 831 ? 33.025 -54.073 8.262 1.00 87.69 831 THR A C 1
ATOM 6598 O O . THR A 1 831 ? 32.952 -54.911 7.354 1.00 87.69 831 THR A O 1
ATOM 6601 N N . GLU A 1 832 ? 32.961 -54.419 9.552 1.00 87.19 832 GLU A N 1
ATOM 6602 C CA . GLU A 1 832 ? 32.692 -55.791 10.005 1.00 87.19 832 GLU A CA 1
ATOM 6603 C C . GLU A 1 832 ? 31.382 -56.309 9.396 1.00 87.19 832 GLU A C 1
ATOM 6605 O O . GLU A 1 832 ? 31.373 -57.367 8.772 1.00 87.19 832 GLU A O 1
ATOM 6610 N N . PHE A 1 833 ? 30.330 -55.484 9.419 1.00 88.88 833 PHE A N 1
ATOM 6611 C CA . PHE A 1 833 ? 29.050 -55.764 8.768 1.00 88.88 833 PHE A CA 1
ATOM 6612 C C . PHE A 1 833 ? 29.194 -56.070 7.268 1.00 88.88 833 PHE A C 1
ATOM 6614 O O . PHE A 1 833 ? 28.693 -57.090 6.789 1.00 88.88 833 PHE A O 1
ATOM 6621 N N . CYS A 1 834 ? 29.895 -55.226 6.499 1.00 89.75 834 CYS A N 1
ATOM 6622 C CA . CYS A 1 834 ? 30.079 -55.457 5.063 1.00 89.75 834 CYS A CA 1
ATOM 6623 C C . CYS A 1 834 ? 30.851 -56.753 4.787 1.00 89.75 834 CYS A C 1
ATOM 6625 O O . CYS A 1 834 ? 30.523 -57.485 3.849 1.00 89.75 834 CYS A O 1
ATOM 6627 N N . THR A 1 835 ? 31.843 -57.060 5.624 1.00 89.31 835 THR A N 1
ATOM 6628 C CA . THR A 1 835 ? 32.645 -58.282 5.518 1.00 89.31 835 THR A CA 1
ATOM 6629 C C . THR A 1 835 ? 31.792 -59.520 5.800 1.00 89.31 835 THR A C 1
ATOM 6631 O O . THR A 1 835 ? 31.747 -60.426 4.966 1.00 89.31 835 THR A O 1
ATOM 6634 N N . GLU A 1 836 ? 31.060 -59.537 6.916 1.00 88.31 836 GLU A N 1
ATOM 6635 C CA . GLU A 1 836 ? 30.204 -60.654 7.338 1.00 88.31 836 GLU A CA 1
ATOM 6636 C C . GLU A 1 836 ? 29.037 -60.919 6.380 1.00 88.31 836 GLU A C 1
ATOM 6638 O O . GLU A 1 836 ? 28.690 -62.072 6.123 1.00 88.31 836 GLU A O 1
ATOM 6643 N N . THR A 1 837 ? 28.452 -59.867 5.804 1.00 90.50 837 THR A N 1
ATOM 6644 C CA . THR A 1 837 ? 27.315 -59.989 4.878 1.00 90.50 837 THR A CA 1
ATOM 6645 C C . THR A 1 837 ? 27.712 -60.387 3.460 1.00 90.50 837 THR A C 1
ATOM 6647 O O . THR A 1 837 ? 26.838 -60.752 2.681 1.00 90.50 837 THR A O 1
ATOM 6650 N N . THR A 1 838 ? 28.999 -60.358 3.095 1.00 91.31 838 THR A N 1
ATOM 6651 C CA . THR A 1 838 ? 29.482 -60.699 1.738 1.00 91.31 838 THR A CA 1
ATOM 6652 C C . THR A 1 838 ? 28.899 -62.007 1.178 1.00 91.31 838 THR A C 1
ATOM 6654 O O . THR A 1 838 ? 28.258 -61.948 0.129 1.00 91.31 838 THR A O 1
ATOM 6657 N N . PRO A 1 839 ? 29.022 -63.174 1.850 1.00 89.88 839 PRO A N 1
ATOM 6658 C CA . PRO A 1 839 ? 28.467 -64.426 1.327 1.00 89.88 839 PRO A CA 1
ATOM 6659 C C . PRO A 1 839 ? 26.938 -64.402 1.207 1.00 89.88 839 PRO A C 1
ATOM 6661 O O . PRO A 1 839 ? 26.384 -65.084 0.352 1.00 89.88 839 PRO A O 1
ATOM 6664 N N . HIS A 1 840 ? 26.245 -63.619 2.037 1.00 90.69 840 HIS A N 1
ATOM 6665 C CA . HIS A 1 840 ? 24.793 -63.466 1.961 1.00 90.69 840 HIS A CA 1
ATOM 6666 C C . HIS A 1 840 ? 24.384 -62.601 0.759 1.00 90.69 840 HIS A C 1
ATOM 6668 O O . HIS A 1 840 ? 23.487 -62.974 0.009 1.00 90.69 840 HIS A O 1
ATOM 6674 N N . ARG A 1 841 ? 25.106 -61.503 0.505 1.00 93.19 841 ARG A N 1
ATOM 6675 C CA . ARG A 1 841 ? 24.899 -60.629 -0.662 1.00 93.19 841 ARG A CA 1
ATOM 6676 C C . ARG A 1 841 ? 25.181 -61.357 -1.981 1.00 93.19 841 ARG A C 1
ATOM 6678 O O . ARG A 1 841 ? 24.435 -61.199 -2.942 1.00 93.19 841 ARG A O 1
ATOM 6685 N N . GLU A 1 842 ? 26.207 -62.208 -2.027 1.00 93.31 842 GLU A N 1
ATOM 6686 C CA . GLU A 1 842 ? 26.498 -63.054 -3.196 1.00 93.31 842 GLU A CA 1
ATOM 6687 C C . GLU A 1 842 ? 25.382 -64.069 -3.491 1.00 93.31 842 GLU A C 1
ATOM 6689 O O . GLU A 1 842 ? 25.083 -64.337 -4.659 1.00 93.31 842 GLU A O 1
ATOM 6694 N N . VAL A 1 843 ? 24.746 -64.620 -2.449 1.00 92.94 843 VAL A N 1
ATOM 6695 C CA . VAL A 1 843 ? 23.586 -65.512 -2.598 1.00 92.94 843 VAL A CA 1
ATOM 6696 C C . VAL A 1 843 ? 22.402 -64.763 -3.206 1.00 92.94 843 VAL A C 1
ATOM 6698 O O . VAL A 1 843 ? 21.811 -65.276 -4.157 1.00 92.94 843 VAL A O 1
ATOM 6701 N N . GLU A 1 844 ? 22.114 -63.543 -2.746 1.00 93.38 844 GLU A N 1
ATOM 6702 C CA . GLU A 1 844 ? 21.043 -62.712 -3.313 1.00 93.38 844 GLU A CA 1
ATOM 6703 C C . GLU A 1 844 ? 21.316 -62.328 -4.771 1.00 93.38 844 GLU A C 1
ATOM 6705 O O . GLU A 1 844 ? 20.456 -62.497 -5.637 1.00 93.38 844 GLU A O 1
ATOM 6710 N N . VAL A 1 845 ? 22.546 -61.919 -5.100 1.00 94.81 845 VAL A N 1
ATOM 6711 C CA . VAL A 1 845 ? 22.949 -61.655 -6.492 1.00 94.81 845 VAL A CA 1
ATOM 6712 C C . VAL A 1 845 ? 22.751 -62.897 -7.367 1.00 94.81 845 VAL A C 1
ATOM 6714 O O . VAL A 1 845 ? 22.208 -62.804 -8.471 1.00 94.81 845 VAL A O 1
ATOM 6717 N N . ALA A 1 846 ? 23.154 -64.080 -6.893 1.00 94.00 846 ALA A N 1
ATOM 6718 C CA . ALA A 1 846 ? 22.978 -65.327 -7.633 1.00 94.00 846 ALA A CA 1
ATOM 6719 C C . ALA A 1 846 ? 21.497 -65.713 -7.794 1.00 94.00 846 ALA A C 1
ATOM 6721 O O . ALA A 1 846 ? 21.113 -66.223 -8.855 1.00 94.00 846 ALA A O 1
ATOM 6722 N N . HIS A 1 847 ? 20.677 -65.462 -6.770 1.00 93.44 847 HIS A N 1
ATOM 6723 C CA . HIS A 1 847 ? 19.234 -65.678 -6.792 1.00 93.44 847 HIS A CA 1
ATOM 6724 C C . HIS A 1 847 ? 18.564 -64.799 -7.854 1.00 93.44 847 HIS A C 1
ATOM 6726 O O . HIS A 1 847 ? 17.957 -65.328 -8.791 1.00 93.44 847 HIS A O 1
ATOM 6732 N N . ILE A 1 848 ? 18.771 -63.480 -7.778 1.00 93.94 848 ILE A N 1
ATOM 6733 C CA . ILE A 1 848 ? 18.201 -62.503 -8.713 1.00 93.94 848 ILE A CA 1
ATOM 6734 C C . ILE A 1 848 ? 18.683 -62.790 -10.141 1.00 93.94 848 ILE A C 1
ATOM 6736 O O . ILE A 1 848 ? 17.876 -62.865 -11.070 1.00 93.94 848 ILE A O 1
ATOM 6740 N N . TRP A 1 849 ? 19.982 -63.048 -10.337 1.00 95.12 849 TRP A N 1
ATOM 6741 C CA . TRP A 1 849 ? 20.537 -63.372 -11.657 1.00 95.12 849 TRP A CA 1
ATOM 6742 C C . TRP A 1 849 ? 19.924 -64.641 -12.262 1.00 95.12 849 TRP A C 1
ATOM 6744 O O . TRP A 1 849 ? 19.704 -64.723 -13.474 1.00 95.12 849 TRP A O 1
ATOM 6754 N N . GLY A 1 850 ? 19.638 -65.644 -11.424 1.00 92.00 850 GLY A N 1
ATOM 6755 C CA . GLY A 1 850 ? 19.005 -66.897 -11.826 1.00 92.00 850 GLY A CA 1
ATOM 6756 C C . GLY A 1 850 ? 17.644 -66.700 -12.497 1.00 92.00 850 GLY A C 1
ATOM 6757 O O . GLY A 1 850 ? 17.337 -67.421 -13.455 1.00 92.00 850 GLY A O 1
ATOM 6758 N N . GLU A 1 851 ? 16.885 -65.707 -12.035 1.00 88.88 851 GLU A N 1
ATOM 6759 C CA . GLU A 1 851 ? 15.570 -65.341 -12.562 1.00 88.88 851 GLU A CA 1
ATOM 6760 C C . GLU A 1 851 ? 15.655 -64.323 -13.709 1.00 88.88 851 GLU A C 1
ATOM 6762 O O . GLU A 1 851 ? 14.990 -64.495 -14.735 1.00 88.88 851 GLU A O 1
ATOM 6767 N N . VAL A 1 852 ? 16.529 -63.316 -13.599 1.00 89.94 852 VAL A N 1
ATOM 6768 C CA . VAL A 1 852 ? 16.683 -62.234 -14.589 1.00 89.94 852 VAL A CA 1
ATOM 6769 C C . VAL A 1 852 ? 17.221 -62.729 -15.927 1.00 89.94 852 VAL A C 1
ATOM 6771 O O . VAL A 1 852 ? 16.680 -62.366 -16.967 1.00 89.94 852 VAL A O 1
ATOM 6774 N N . LYS A 1 853 ? 18.230 -63.610 -15.945 1.00 88.31 853 LYS A N 1
ATOM 6775 C CA . LYS A 1 853 ? 18.849 -64.087 -17.201 1.00 88.31 853 LYS A CA 1
ATOM 6776 C C . LYS A 1 853 ? 17.892 -64.846 -18.130 1.00 88.31 853 LYS A C 1
ATOM 6778 O O . LYS A 1 853 ? 18.216 -65.118 -19.278 1.00 88.31 853 LYS A O 1
ATOM 6783 N N . ARG A 1 854 ? 16.730 -65.266 -17.613 1.00 86.56 854 ARG A N 1
ATOM 6784 C CA . ARG A 1 854 ? 15.673 -65.928 -18.395 1.00 86.56 854 ARG A CA 1
ATOM 6785 C C . ARG A 1 854 ? 14.728 -64.924 -19.069 1.00 86.56 854 ARG A C 1
ATOM 6787 O O . ARG A 1 854 ? 13.845 -65.345 -19.815 1.00 86.56 854 ARG A O 1
ATOM 6794 N N . LYS A 1 855 ? 14.862 -63.628 -18.774 1.00 84.06 855 LYS A N 1
ATOM 6795 C CA . LYS A 1 855 ? 14.051 -62.529 -19.311 1.00 84.06 855 LYS A CA 1
ATOM 6796 C C . LYS A 1 855 ? 14.740 -61.868 -20.504 1.00 84.06 855 LYS A C 1
ATOM 6798 O O . LYS A 1 855 ? 15.900 -62.136 -20.803 1.00 84.06 855 LYS A O 1
ATOM 6803 N N . HIS A 1 856 ? 14.001 -61.004 -21.199 1.00 84.38 856 HIS A N 1
ATOM 6804 C CA . HIS A 1 856 ? 14.580 -60.156 -22.233 1.00 84.38 856 HIS A CA 1
ATOM 6805 C C . HIS A 1 856 ? 15.425 -59.057 -21.580 1.00 84.38 856 HIS A C 1
ATOM 6807 O O . HIS A 1 856 ? 14.916 -58.287 -20.765 1.00 84.38 856 HIS A O 1
ATOM 6813 N N . LEU A 1 857 ? 16.705 -59.013 -21.941 1.00 88.25 857 LEU A N 1
ATOM 6814 C CA . LEU A 1 857 ? 17.655 -58.005 -21.487 1.00 88.25 857 LEU A CA 1
ATOM 6815 C C . LEU A 1 857 ? 17.884 -57.004 -22.614 1.00 88.25 857 LEU A C 1
ATOM 6817 O O . LEU A 1 857 ? 18.145 -57.406 -23.748 1.00 88.25 857 LEU A O 1
ATOM 6821 N N . PHE A 1 858 ? 17.817 -55.714 -22.299 1.00 87.62 858 PHE A N 1
ATOM 6822 C CA . PHE A 1 858 ? 18.085 -54.662 -23.274 1.00 87.62 858 PHE A CA 1
ATOM 6823 C C . PHE A 1 858 ? 19.585 -54.450 -23.540 1.00 87.62 858 PHE A C 1
ATOM 6825 O O . PHE A 1 858 ? 19.963 -53.905 -24.577 1.00 87.62 858 PHE A O 1
ATOM 6832 N N . ARG A 1 859 ? 20.452 -54.905 -22.627 1.00 89.75 859 ARG A N 1
ATOM 6833 C CA . ARG A 1 859 ? 21.919 -54.853 -22.733 1.00 89.75 859 ARG A CA 1
ATOM 6834 C C . ARG A 1 859 ? 22.526 -56.265 -22.726 1.00 89.75 859 ARG A C 1
ATOM 6836 O O . ARG A 1 859 ? 21.854 -57.211 -22.305 1.00 89.75 859 ARG A O 1
ATOM 6843 N N . PRO A 1 860 ? 23.784 -56.438 -23.178 1.00 92.50 860 PRO A N 1
ATOM 6844 C CA . PRO A 1 860 ? 24.501 -57.707 -23.068 1.00 92.50 860 PRO A CA 1
ATOM 6845 C C . PRO A 1 860 ? 24.477 -58.284 -21.646 1.00 92.50 860 PRO A C 1
ATOM 6847 O O . PRO A 1 860 ? 24.595 -57.548 -20.669 1.00 92.50 860 PRO A O 1
ATOM 6850 N N . GLU A 1 861 ? 24.387 -59.615 -21.523 1.00 92.50 861 GLU A N 1
ATOM 6851 C CA . GLU A 1 861 ? 24.317 -60.301 -20.219 1.00 92.50 861 GLU A CA 1
ATOM 6852 C C . GLU A 1 861 ? 25.452 -59.902 -19.265 1.00 92.50 861 GLU A C 1
ATOM 6854 O O . GLU A 1 861 ? 25.225 -59.785 -18.065 1.00 92.50 861 GLU A O 1
ATOM 6859 N N . ALA A 1 862 ? 26.661 -59.677 -19.788 1.00 92.94 862 ALA A N 1
ATOM 6860 C CA . ALA A 1 862 ? 27.810 -59.264 -18.986 1.00 92.94 862 ALA A CA 1
ATOM 6861 C C . ALA A 1 862 ? 27.583 -57.909 -18.295 1.00 92.94 862 ALA A C 1
ATOM 6863 O O . ALA A 1 862 ? 27.883 -57.779 -17.110 1.00 92.94 862 ALA A O 1
ATOM 6864 N N . ASP A 1 863 ? 27.001 -56.943 -19.007 1.00 92.88 863 ASP A N 1
ATOM 6865 C CA . ASP A 1 863 ? 26.779 -55.584 -18.509 1.00 92.88 863 ASP 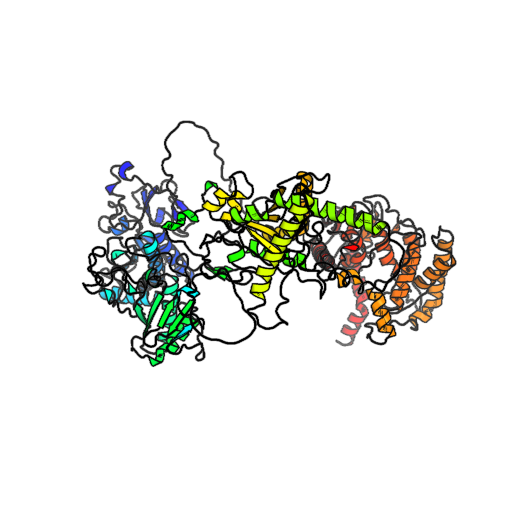A CA 1
ATOM 6866 C C . ASP A 1 863 ? 25.653 -55.569 -17.470 1.00 92.88 863 ASP A C 1
ATOM 6868 O O . ASP A 1 863 ? 25.795 -54.987 -16.395 1.00 92.88 863 ASP A O 1
ATOM 6872 N N . VAL A 1 864 ? 24.554 -56.286 -17.743 1.00 92.94 864 VAL A N 1
ATOM 6873 C CA . VAL A 1 864 ? 23.438 -56.425 -16.791 1.00 92.94 864 VAL A CA 1
ATOM 6874 C C . VAL A 1 864 ? 23.886 -57.153 -15.527 1.00 92.94 864 VAL A C 1
ATOM 6876 O O . VAL A 1 864 ? 23.502 -56.766 -14.423 1.00 92.94 864 VAL A O 1
ATOM 6879 N N . LYS A 1 865 ? 24.721 -58.190 -15.664 1.00 94.62 865 LYS A N 1
ATOM 6880 C CA . LYS A 1 865 ? 25.271 -58.910 -14.515 1.00 94.62 865 LYS A CA 1
ATOM 6881 C C . LYS A 1 865 ? 26.185 -58.018 -13.679 1.00 94.62 865 LYS A C 1
ATOM 6883 O O . LYS A 1 865 ? 26.065 -58.036 -12.459 1.00 94.62 865 LYS A O 1
ATOM 6888 N N . ALA A 1 866 ? 27.045 -57.225 -14.316 1.00 95.44 866 ALA A N 1
ATOM 6889 C CA . ALA A 1 866 ? 27.907 -56.273 -13.620 1.00 95.44 866 ALA A CA 1
ATOM 6890 C C . ALA A 1 866 ? 27.088 -55.204 -12.874 1.00 95.44 866 ALA A C 1
ATOM 6892 O O . ALA A 1 866 ? 27.381 -54.903 -11.721 1.00 95.44 866 ALA A O 1
ATOM 6893 N N . ALA A 1 867 ? 26.019 -54.684 -13.487 1.00 95.50 867 ALA A N 1
ATOM 6894 C CA . ALA A 1 867 ? 25.102 -53.756 -12.827 1.00 95.50 867 ALA A CA 1
ATOM 6895 C C . ALA A 1 867 ? 24.376 -54.401 -11.630 1.00 95.50 867 ALA A C 1
ATOM 6897 O O . ALA A 1 867 ? 24.252 -53.786 -10.576 1.00 95.50 867 ALA A O 1
ATOM 6898 N N . LEU A 1 868 ? 23.954 -55.664 -11.741 1.00 95.69 868 LEU A N 1
ATOM 6899 C CA . LEU A 1 868 ? 23.357 -56.398 -10.621 1.00 95.69 868 LEU A CA 1
ATOM 6900 C C . LEU A 1 868 ? 24.358 -56.629 -9.475 1.00 95.69 868 LEU A C 1
ATOM 6902 O O . LEU A 1 868 ? 24.021 -56.416 -8.309 1.00 95.69 868 LEU A O 1
ATOM 6906 N N . GLU A 1 869 ? 25.583 -57.045 -9.804 1.00 95.88 869 GLU A N 1
ATOM 6907 C CA . GLU A 1 869 ? 26.678 -57.231 -8.844 1.00 95.88 869 GLU A CA 1
ATOM 6908 C C . GLU A 1 869 ? 27.026 -55.912 -8.137 1.00 95.88 869 GLU A C 1
ATOM 6910 O O . GLU A 1 869 ? 27.188 -55.901 -6.920 1.00 95.88 869 GLU A O 1
ATOM 6915 N N . GLY A 1 870 ? 27.054 -54.788 -8.857 1.00 94.25 870 GLY A N 1
ATOM 6916 C CA . GLY A 1 870 ? 27.249 -53.461 -8.268 1.00 94.25 870 GLY A CA 1
ATOM 6917 C C . GLY A 1 870 ? 26.066 -52.980 -7.419 1.00 94.25 870 GLY A C 1
ATOM 6918 O O . GLY A 1 870 ? 26.265 -52.303 -6.416 1.00 94.25 870 GLY A O 1
ATOM 6919 N N . CYS A 1 871 ? 24.838 -53.368 -7.764 1.00 95.19 871 CYS A N 1
ATOM 6920 C CA . CYS A 1 871 ? 23.637 -52.947 -7.047 1.00 95.19 871 CYS A CA 1
ATOM 6921 C C . CYS A 1 871 ? 23.428 -53.701 -5.721 1.00 95.19 871 CYS A C 1
ATOM 6923 O O . CYS A 1 871 ? 23.326 -53.093 -4.656 1.00 95.19 871 CYS A O 1
ATOM 6925 N N . PHE A 1 872 ? 23.378 -55.036 -5.767 1.00 94.31 872 PHE A N 1
ATOM 6926 C CA . PHE A 1 872 ? 23.096 -55.877 -4.594 1.00 94.31 872 PHE A CA 1
ATOM 6927 C C . PHE A 1 872 ? 24.370 -56.414 -3.926 1.00 94.31 872 PHE A C 1
ATOM 6929 O O . PHE A 1 872 ? 24.356 -56.731 -2.733 1.00 94.31 872 PHE A O 1
ATOM 6936 N N . GLY A 1 873 ? 25.474 -56.504 -4.670 1.00 92.19 873 GLY A N 1
ATOM 6937 C CA . GLY A 1 873 ? 26.755 -57.029 -4.194 1.00 92.19 873 GLY A CA 1
ATOM 6938 C C . GLY A 1 873 ? 27.710 -55.977 -3.623 1.00 92.19 873 GLY A C 1
ATOM 6939 O O . GLY A 1 873 ? 28.681 -56.356 -2.970 1.00 92.19 873 GLY A O 1
ATOM 6940 N N . ALA A 1 874 ? 27.447 -54.676 -3.786 1.00 91.38 874 ALA A N 1
ATOM 6941 C CA . ALA A 1 874 ? 28.184 -53.616 -3.090 1.00 91.38 874 ALA A CA 1
ATOM 6942 C C . ALA A 1 874 ? 27.683 -53.435 -1.642 1.00 91.38 874 ALA A C 1
ATOM 6944 O O . ALA A 1 874 ? 26.532 -53.741 -1.322 1.00 91.38 874 ALA A O 1
ATOM 6945 N N . CYS A 1 875 ? 28.561 -52.975 -0.747 1.00 90.81 875 CYS A N 1
ATOM 6946 C CA . CYS A 1 875 ? 28.203 -52.583 0.619 1.00 90.81 875 CYS A CA 1
ATOM 6947 C C . CYS A 1 875 ? 28.939 -51.309 0.993 1.00 90.81 875 CYS A C 1
ATOM 6949 O O . CYS A 1 875 ? 30.136 -51.179 0.733 1.00 90.81 875 CYS A O 1
ATOM 6951 N N . GLY A 1 876 ? 28.200 -50.381 1.586 1.00 87.44 876 GLY A N 1
ATOM 6952 C CA . GLY A 1 876 ? 28.717 -49.106 2.039 1.00 87.44 876 GLY A CA 1
ATOM 6953 C C . GLY A 1 876 ? 27.856 -48.563 3.158 1.00 87.44 876 GLY A C 1
ATOM 6954 O O . GLY A 1 876 ? 26.632 -48.662 3.108 1.00 87.44 876 GLY A O 1
ATOM 6955 N N . THR A 1 877 ? 28.506 -47.978 4.152 1.00 78.12 877 THR A N 1
ATOM 6956 C CA . THR A 1 877 ? 27.843 -47.117 5.129 1.00 78.12 877 THR A CA 1
ATOM 6957 C C . THR A 1 877 ? 27.568 -45.759 4.483 1.00 78.12 877 THR A C 1
ATOM 6959 O O . THR A 1 877 ? 28.370 -45.340 3.651 1.00 78.12 877 THR A O 1
ATOM 6962 N N . CYS A 1 878 ? 26.502 -45.068 4.904 1.00 81.38 878 CYS A N 1
ATOM 6963 C CA . CYS A 1 878 ? 26.029 -43.750 4.428 1.00 81.38 878 CYS A CA 1
ATOM 6964 C C . CYS A 1 878 ? 24.932 -43.790 3.342 1.00 81.38 878 CYS A C 1
ATOM 6966 O O . CYS A 1 878 ? 24.936 -44.628 2.444 1.00 81.38 878 CYS A O 1
ATOM 6968 N N . LEU A 1 879 ? 24.012 -42.820 3.424 1.00 80.12 879 LEU A N 1
ATOM 6969 C CA . LEU A 1 879 ? 22.970 -42.540 2.421 1.00 80.12 879 LEU A CA 1
ATOM 6970 C C . LEU A 1 879 ? 23.463 -41.625 1.286 1.00 80.12 879 LEU A C 1
ATOM 6972 O O . LEU A 1 879 ? 22.745 -41.390 0.322 1.00 80.12 879 LEU A O 1
ATOM 6976 N N . GLU A 1 880 ? 24.699 -41.133 1.386 1.00 77.69 880 GLU A N 1
ATOM 6977 C CA . GLU A 1 880 ? 25.357 -40.267 0.409 1.00 77.69 880 GLU A CA 1
ATOM 6978 C C . GLU A 1 880 ? 26.846 -40.638 0.290 1.00 77.69 880 GLU A C 1
ATOM 6980 O O . GLU A 1 880 ? 27.389 -41.339 1.145 1.00 77.69 880 GLU A O 1
ATOM 6985 N N . GLY A 1 881 ? 27.517 -40.167 -0.765 1.00 82.19 881 GLY A N 1
ATOM 6986 C CA . GLY A 1 881 ? 28.943 -40.418 -1.013 1.00 82.19 881 GLY A CA 1
ATOM 6987 C C . GLY A 1 881 ? 29.199 -41.391 -2.166 1.00 82.19 881 GLY A C 1
ATOM 6988 O O . GLY A 1 881 ? 28.270 -41.911 -2.778 1.00 82.19 881 GLY A O 1
ATOM 6989 N N . ALA A 1 882 ? 30.476 -41.621 -2.493 1.00 83.62 882 ALA A N 1
ATOM 6990 C CA . ALA A 1 882 ? 30.874 -42.318 -3.726 1.00 83.62 882 ALA A CA 1
ATOM 6991 C C . ALA A 1 882 ? 30.273 -43.729 -3.840 1.00 83.62 882 ALA A C 1
ATOM 6993 O O . ALA A 1 882 ? 29.744 -44.081 -4.889 1.00 83.62 882 ALA A O 1
ATOM 6994 N N . ILE A 1 883 ? 30.274 -44.499 -2.743 1.00 87.12 883 ILE A N 1
ATOM 6995 C CA . ILE A 1 883 ? 29.731 -45.865 -2.742 1.00 87.12 883 ILE A CA 1
ATOM 6996 C C . ILE A 1 883 ? 28.218 -45.864 -3.001 1.00 87.12 883 ILE A C 1
ATOM 6998 O O . ILE A 1 883 ? 27.745 -46.680 -3.787 1.00 87.12 883 ILE A O 1
ATOM 7002 N N . MET A 1 884 ? 27.455 -44.961 -2.375 1.00 89.25 884 MET A N 1
ATOM 7003 C CA . MET A 1 884 ? 26.009 -44.879 -2.607 1.00 89.25 884 MET A CA 1
ATOM 7004 C C . MET A 1 884 ? 25.696 -44.358 -4.016 1.00 89.25 884 MET A C 1
ATOM 7006 O O . MET A 1 884 ? 24.793 -44.873 -4.661 1.00 89.25 884 MET A O 1
ATOM 7010 N N . GLU A 1 885 ? 26.470 -43.400 -4.534 1.00 90.06 885 GLU A N 1
ATOM 7011 C CA . GLU A 1 885 ? 26.342 -42.927 -5.919 1.00 90.06 885 GLU A CA 1
ATOM 7012 C C . GLU A 1 885 ? 26.594 -44.056 -6.934 1.00 90.06 885 GLU A C 1
ATOM 7014 O O . GLU A 1 885 ? 25.785 -44.251 -7.838 1.00 90.06 885 GLU A O 1
ATOM 7019 N N . ASP A 1 886 ? 27.669 -44.834 -6.771 1.00 90.81 886 ASP A N 1
ATOM 7020 C CA . ASP A 1 886 ? 27.974 -45.977 -7.644 1.00 90.81 886 ASP A CA 1
ATOM 7021 C C . ASP A 1 886 ? 26.910 -47.076 -7.517 1.00 90.81 886 ASP A C 1
ATOM 7023 O O . ASP A 1 886 ? 26.473 -47.661 -8.512 1.00 90.81 886 ASP A O 1
ATOM 7027 N N . LYS A 1 887 ? 26.433 -47.335 -6.293 1.00 93.31 887 LYS A N 1
ATOM 7028 C CA . LYS A 1 887 ? 25.342 -48.282 -6.045 1.00 93.31 887 LYS A CA 1
ATOM 7029 C C . LYS A 1 887 ? 24.055 -47.831 -6.736 1.00 93.31 887 LYS A C 1
ATOM 7031 O O . LYS A 1 887 ? 23.414 -48.646 -7.395 1.00 93.31 887 LYS A O 1
ATOM 7036 N N . THR A 1 888 ? 23.700 -46.549 -6.649 1.00 93.00 888 THR A N 1
ATOM 7037 C CA . THR A 1 888 ? 22.554 -45.958 -7.352 1.00 93.00 888 THR A CA 1
ATOM 7038 C C . THR A 1 888 ? 22.715 -46.062 -8.862 1.00 93.00 888 THR A C 1
ATOM 7040 O O . THR A 1 888 ? 21.780 -46.509 -9.519 1.00 93.00 888 THR A O 1
ATOM 7043 N N . GLU A 1 889 ? 23.890 -45.758 -9.420 1.00 94.75 889 GLU A N 1
ATOM 7044 C CA . GLU A 1 889 ? 24.172 -45.932 -10.850 1.00 94.75 889 GLU A CA 1
ATOM 7045 C C . GLU A 1 889 ? 23.926 -47.375 -11.301 1.00 94.75 889 GLU A C 1
ATOM 7047 O O . GLU A 1 889 ? 23.188 -47.624 -12.258 1.00 94.75 889 GLU A O 1
ATOM 7052 N N . HIS A 1 890 ? 24.513 -48.339 -10.593 1.00 96.50 890 HIS A N 1
ATOM 7053 C CA . HIS A 1 890 ? 24.376 -49.754 -10.905 1.00 96.50 890 HIS A CA 1
ATOM 7054 C C . HIS A 1 890 ? 22.935 -50.250 -10.750 1.00 96.50 890 HIS A C 1
ATOM 7056 O O . HIS A 1 890 ? 22.429 -50.938 -11.638 1.00 96.50 890 HIS A O 1
ATOM 7062 N N . CYS A 1 891 ? 22.247 -49.869 -9.672 1.00 95.19 891 CYS A N 1
ATOM 7063 C CA . CYS A 1 891 ? 20.848 -50.227 -9.454 1.00 95.19 891 CYS A CA 1
ATOM 7064 C C . CYS A 1 891 ? 19.922 -49.609 -10.500 1.00 95.19 891 CYS A C 1
ATOM 7066 O O . CYS A 1 891 ? 19.044 -50.298 -11.017 1.00 95.19 891 CYS A O 1
ATOM 7068 N N . ASN A 1 892 ? 20.128 -48.342 -10.850 1.00 94.69 892 ASN A N 1
ATOM 7069 C CA . ASN A 1 892 ? 19.296 -47.631 -11.809 1.00 94.69 892 ASN A CA 1
ATOM 7070 C C . ASN A 1 892 ? 19.474 -48.205 -13.223 1.00 94.69 892 ASN A C 1
ATOM 7072 O O . ASN A 1 892 ? 18.493 -48.509 -13.901 1.00 94.69 892 ASN A O 1
ATOM 7076 N N . ASN A 1 893 ? 20.722 -48.468 -13.625 1.00 95.06 893 ASN A N 1
ATOM 7077 C CA . ASN A 1 893 ? 21.040 -49.182 -14.862 1.00 95.06 893 ASN A CA 1
ATOM 7078 C C . ASN A 1 893 ? 20.404 -50.576 -14.898 1.00 95.06 893 ASN A C 1
ATOM 7080 O O . ASN A 1 893 ? 19.728 -50.920 -15.864 1.00 95.06 893 ASN A O 1
ATOM 7084 N N . PHE A 1 894 ? 20.571 -51.371 -13.838 1.00 94.56 894 PHE A N 1
ATOM 7085 C CA . PHE A 1 894 ? 19.979 -52.705 -13.753 1.00 94.56 894 PHE A CA 1
ATOM 7086 C C . PHE A 1 894 ? 18.451 -52.661 -13.892 1.00 94.56 894 PHE A C 1
ATOM 7088 O O . PHE A 1 894 ? 17.892 -53.398 -14.707 1.00 94.56 894 PHE A O 1
ATOM 7095 N N . LEU A 1 895 ? 17.781 -51.772 -13.152 1.00 92.88 895 LEU A N 1
ATOM 7096 C CA . LEU A 1 895 ? 16.330 -51.618 -13.211 1.00 92.88 895 LEU A CA 1
ATOM 7097 C C . LEU A 1 895 ? 15.854 -51.184 -14.599 1.00 92.88 895 LEU A C 1
ATOM 7099 O O . LEU A 1 895 ? 14.809 -51.653 -15.025 1.00 92.88 895 LEU A O 1
ATOM 7103 N N . HIS A 1 896 ? 16.600 -50.354 -15.329 1.00 93.31 896 HIS A N 1
ATOM 7104 C CA . HIS A 1 896 ? 16.215 -49.933 -16.679 1.00 93.31 896 HIS A CA 1
ATOM 7105 C C . HIS A 1 896 ? 16.534 -50.962 -17.768 1.00 93.31 896 HIS A C 1
ATOM 7107 O O . HIS A 1 896 ? 15.798 -51.054 -18.748 1.00 93.31 896 HIS A O 1
ATOM 7113 N N . TRP A 1 897 ? 17.609 -51.741 -17.622 1.00 92.88 897 TRP A N 1
ATOM 7114 C CA . TRP A 1 897 ? 18.063 -52.686 -18.650 1.00 92.88 897 TRP A CA 1
ATOM 7115 C C . TRP A 1 897 ? 17.352 -54.034 -18.618 1.00 92.88 897 TRP A C 1
ATOM 7117 O O . TRP A 1 897 ? 17.442 -54.799 -19.585 1.00 92.88 897 TRP A O 1
ATOM 7127 N N . VAL A 1 898 ? 16.654 -54.343 -17.528 1.00 88.81 898 VAL A N 1
ATOM 7128 C CA . VAL A 1 898 ? 15.800 -55.525 -17.452 1.00 88.81 898 VAL A CA 1
ATOM 7129 C C . VAL A 1 898 ? 14.368 -55.117 -17.770 1.00 88.81 898 VAL A C 1
ATOM 7131 O O . VAL A 1 898 ? 13.749 -54.373 -17.015 1.00 88.81 898 VAL A O 1
ATOM 7134 N N . ASN A 1 899 ? 13.833 -55.626 -18.884 1.00 83.31 899 ASN A N 1
ATOM 7135 C CA . ASN A 1 899 ? 12.484 -55.301 -19.344 1.00 83.31 899 ASN A CA 1
ATOM 7136 C C . ASN A 1 899 ? 11.423 -55.929 -18.428 1.00 83.31 899 ASN A C 1
ATOM 7138 O O . ASN A 1 899 ? 10.947 -57.049 -18.659 1.00 83.31 899 ASN A O 1
ATOM 7142 N N . PHE A 1 900 ? 11.080 -55.215 -17.364 1.00 84.69 900 PHE A N 1
ATOM 7143 C CA . PHE A 1 900 ? 10.052 -55.611 -16.425 1.00 84.69 900 PHE A CA 1
ATOM 7144 C C . PHE A 1 900 ? 8.805 -54.770 -16.640 1.00 84.69 900 PHE A C 1
ATOM 7146 O O . PHE A 1 900 ? 8.819 -53.564 -16.452 1.00 84.69 900 PHE A O 1
ATOM 7153 N N . ASN A 1 901 ? 7.690 -55.424 -16.943 1.00 84.06 901 ASN A N 1
ATOM 7154 C CA . ASN A 1 901 ? 6.419 -54.721 -16.990 1.00 84.06 901 ASN A CA 1
ATOM 7155 C C . ASN A 1 901 ? 5.988 -54.326 -15.561 1.00 84.06 901 ASN A C 1
ATOM 7157 O O . ASN A 1 901 ? 5.903 -55.189 -14.686 1.00 84.06 901 ASN A O 1
ATOM 7161 N N . PHE A 1 902 ? 5.722 -53.042 -15.334 1.00 86.88 902 PHE A N 1
ATOM 7162 C CA . PHE A 1 902 ? 5.213 -52.508 -14.067 1.00 86.88 902 PHE A CA 1
ATOM 7163 C C . PHE A 1 902 ? 3.689 -52.636 -13.902 1.00 86.88 902 PHE A C 1
ATOM 7165 O O . PHE A 1 902 ? 3.160 -52.403 -12.817 1.00 86.88 902 PHE A O 1
ATOM 7172 N N . LEU A 1 903 ? 3.016 -53.087 -14.961 1.00 86.31 903 LEU A N 1
ATOM 7173 C CA . LEU A 1 903 ? 1.583 -53.331 -15.107 1.00 86.31 903 LEU A CA 1
ATOM 7174 C C . LEU A 1 903 ? 0.711 -52.067 -15.026 1.00 86.31 903 LEU A C 1
ATOM 7176 O O . LEU A 1 903 ? -0.501 -52.191 -14.892 1.00 86.31 903 LEU A O 1
ATOM 7180 N N . ASN A 1 904 ? 1.301 -50.876 -15.191 1.00 87.88 904 ASN A N 1
ATOM 7181 C CA . ASN A 1 904 ? 0.620 -49.581 -15.106 1.00 87.88 904 ASN A CA 1
ATOM 7182 C C . ASN A 1 904 ? 0.648 -48.732 -16.391 1.00 87.88 904 ASN A C 1
ATOM 7184 O O . ASN A 1 904 ? 0.600 -47.510 -16.306 1.00 87.88 904 ASN A O 1
ATOM 7188 N N . ASP A 1 905 ? 0.728 -49.365 -17.564 1.00 80.44 905 ASP A N 1
ATOM 7189 C CA . ASP A 1 905 ? 0.762 -48.649 -18.851 1.00 80.44 905 ASP A CA 1
ATOM 7190 C C . ASP A 1 905 ? -0.611 -48.070 -19.266 1.00 80.44 905 ASP A C 1
ATOM 7192 O O . ASP A 1 905 ? -0.678 -47.199 -20.132 1.00 80.44 905 ASP A O 1
ATOM 7196 N N . GLU A 1 906 ? -1.706 -48.562 -18.677 1.00 86.44 906 GLU A N 1
ATOM 7197 C CA . GLU A 1 906 ? -3.056 -48.021 -18.887 1.00 86.44 906 GLU A CA 1
ATOM 7198 C C . GLU A 1 906 ? -3.270 -46.752 -18.035 1.00 86.44 906 GLU A C 1
ATOM 7200 O O . GLU A 1 906 ? -2.673 -46.626 -16.960 1.00 86.44 906 GLU A O 1
ATOM 7205 N N . PRO A 1 907 ? -4.119 -45.805 -18.472 1.00 89.81 907 PRO A N 1
ATOM 7206 C CA . PRO A 1 907 ? -4.428 -44.621 -17.678 1.00 89.81 907 PRO A CA 1
ATOM 7207 C C . PRO A 1 907 ? -5.220 -44.973 -16.406 1.00 89.81 907 PRO A C 1
ATOM 7209 O O . PRO A 1 907 ? -5.950 -45.963 -16.367 1.00 89.81 907 PRO A O 1
ATOM 7212 N N . ASP A 1 908 ? -5.095 -44.135 -15.374 1.00 91.44 908 ASP A N 1
ATOM 7213 C CA . ASP A 1 908 ? -5.933 -44.127 -14.158 1.00 91.44 908 ASP A CA 1
ATOM 7214 C C . ASP A 1 908 ? -5.789 -45.339 -13.211 1.00 91.44 908 ASP A C 1
ATOM 7216 O O . ASP A 1 908 ? -6.620 -45.543 -12.326 1.00 91.44 908 ASP A O 1
ATOM 7220 N N . ILE A 1 909 ? -4.742 -46.159 -13.367 1.00 89.25 909 ILE A N 1
ATOM 7221 C CA . ILE A 1 909 ? -4.524 -47.373 -12.547 1.00 89.25 909 ILE A CA 1
ATOM 7222 C C . ILE A 1 909 ? -3.301 -47.304 -11.616 1.00 89.25 909 ILE A C 1
ATOM 7224 O O . ILE A 1 909 ? -2.955 -48.294 -10.961 1.00 89.25 909 ILE A O 1
ATOM 7228 N N . THR A 1 910 ? -2.592 -46.174 -11.571 1.00 92.25 910 THR A N 1
ATOM 7229 C CA . THR A 1 910 ? -1.354 -46.050 -10.785 1.00 92.25 910 THR A CA 1
ATOM 7230 C C . THR A 1 910 ? -1.650 -45.533 -9.379 1.00 92.25 910 THR A C 1
ATOM 7232 O O . THR A 1 910 ? -2.064 -44.390 -9.213 1.00 92.25 910 THR A O 1
ATOM 7235 N N . ASN A 1 911 ? -1.348 -46.359 -8.370 1.00 91.56 911 ASN A N 1
ATOM 7236 C CA . ASN A 1 911 ? -1.561 -46.044 -6.955 1.00 91.56 911 ASN A CA 1
ATOM 7237 C C . ASN A 1 911 ? -0.273 -46.184 -6.123 1.00 91.56 911 ASN A C 1
ATOM 7239 O O . ASN A 1 911 ? 0.499 -47.129 -6.338 1.00 91.56 911 ASN A O 1
ATOM 7243 N N . PHE A 1 912 ? -0.090 -45.308 -5.132 1.00 91.88 912 PHE A N 1
ATOM 7244 C CA . PHE A 1 912 ? 1.029 -45.286 -4.182 1.00 91.88 912 PHE A CA 1
ATOM 7245 C C . PHE A 1 912 ? 0.546 -45.358 -2.728 1.00 91.88 912 PHE A C 1
ATOM 7247 O O . PHE A 1 912 ? -0.521 -44.853 -2.394 1.00 91.88 912 PHE A O 1
ATOM 7254 N N . TRP A 1 913 ? 1.343 -45.970 -1.849 1.00 90.25 913 TRP A N 1
ATOM 7255 C CA . TRP A 1 913 ? 1.122 -45.979 -0.398 1.00 90.25 913 TRP A CA 1
ATOM 7256 C C . TRP A 1 913 ? 2.463 -46.082 0.334 1.00 90.25 913 TRP A C 1
ATOM 7258 O O . TRP A 1 913 ? 3.441 -46.592 -0.229 1.00 90.25 913 TRP A O 1
ATOM 7268 N N . ALA A 1 914 ? 2.511 -45.641 1.591 1.00 84.19 914 ALA A N 1
ATOM 7269 C CA . ALA A 1 914 ? 3.700 -45.800 2.417 1.00 84.19 914 ALA A CA 1
ATOM 7270 C C . ALA A 1 914 ? 3.931 -47.280 2.749 1.00 84.19 914 ALA A C 1
ATOM 7272 O O . ALA A 1 914 ? 3.057 -47.972 3.273 1.00 84.19 914 ALA A O 1
ATOM 7273 N N . ARG A 1 915 ? 5.125 -47.790 2.428 1.00 73.56 915 ARG A N 1
ATOM 7274 C CA . ARG A 1 915 ? 5.417 -49.236 2.413 1.00 73.56 915 ARG A CA 1
ATOM 7275 C C . ARG A 1 915 ? 5.059 -49.947 3.719 1.00 73.56 915 ARG A C 1
ATOM 7277 O O . ARG A 1 915 ? 4.538 -51.067 3.681 1.00 73.56 915 ARG A O 1
ATOM 7284 N N . ASP A 1 916 ? 5.361 -49.313 4.843 1.00 71.75 916 ASP A N 1
ATOM 7285 C CA . ASP A 1 916 ? 5.270 -49.935 6.161 1.00 71.75 916 ASP A CA 1
ATOM 7286 C C . ASP A 1 916 ? 3.807 -50.014 6.655 1.00 71.75 916 ASP A C 1
ATOM 7288 O O . ASP A 1 916 ? 3.495 -50.810 7.545 1.00 71.75 916 ASP A O 1
ATOM 7292 N N . ASN A 1 917 ? 2.875 -49.333 5.974 1.00 78.88 917 ASN A N 1
ATOM 7293 C CA . ASN A 1 917 ? 1.445 -49.365 6.260 1.00 78.88 917 ASN A CA 1
ATOM 7294 C C . ASN A 1 917 ? 0.717 -50.470 5.477 1.00 78.88 917 ASN A C 1
ATOM 7296 O O . ASN A 1 917 ? 0.245 -50.303 4.346 1.00 78.88 917 ASN A O 1
ATOM 7300 N N . GLN A 1 918 ? 0.614 -51.651 6.092 1.00 72.25 918 GLN A N 1
ATOM 7301 C CA . GLN A 1 918 ? -0.076 -52.797 5.484 1.00 72.25 918 GLN A CA 1
ATOM 7302 C C . GLN A 1 918 ? -1.603 -52.625 5.415 1.00 72.25 918 GLN A C 1
ATOM 7304 O O . GLN A 1 918 ? -2.248 -53.338 4.642 1.00 72.25 918 GLN A O 1
ATOM 7309 N N . GLU A 1 919 ? -2.189 -51.710 6.191 1.00 73.31 919 GLU A N 1
ATOM 7310 C CA . GLU A 1 919 ? -3.633 -51.449 6.167 1.00 73.31 919 GLU A CA 1
ATOM 7311 C C . GLU A 1 919 ? -4.009 -50.629 4.927 1.00 73.31 919 GLU A C 1
ATOM 7313 O O . GLU A 1 919 ? -4.898 -51.029 4.166 1.00 73.31 919 GLU A O 1
ATOM 7318 N N . LEU A 1 920 ? -3.258 -49.559 4.648 1.00 79.81 920 LEU A N 1
ATOM 7319 C CA . LEU A 1 920 ? -3.422 -48.745 3.440 1.00 79.81 920 LEU A CA 1
ATOM 7320 C C . LEU A 1 920 ? -2.993 -49.476 2.169 1.00 79.81 920 LEU A C 1
ATOM 7322 O O . LEU A 1 920 ? -3.616 -49.301 1.121 1.00 79.81 920 LEU A O 1
ATOM 7326 N N . LYS A 1 921 ? -2.026 -50.395 2.263 1.00 81.38 921 LYS A N 1
ATOM 7327 C CA . LYS A 1 921 ? -1.671 -51.295 1.157 1.00 81.38 921 LYS A CA 1
ATOM 7328 C C . LYS A 1 921 ? -2.885 -52.029 0.598 1.00 81.38 921 LYS A C 1
ATOM 7330 O O . LYS A 1 921 ? -3.025 -52.144 -0.615 1.00 81.38 921 LYS A O 1
ATOM 7335 N N . ALA A 1 922 ? -3.766 -52.542 1.459 1.00 75.25 922 ALA A N 1
ATOM 7336 C CA . ALA A 1 922 ? -4.960 -53.253 1.008 1.00 75.25 922 ALA A CA 1
ATOM 7337 C C . ALA A 1 922 ? -5.917 -52.343 0.219 1.00 75.25 922 ALA A C 1
ATOM 7339 O O . ALA A 1 922 ? -6.667 -52.847 -0.615 1.00 75.25 922 ALA A O 1
ATOM 7340 N N . GLN A 1 923 ? -5.871 -51.029 0.462 1.00 76.06 923 GLN A N 1
ATOM 7341 C CA . GLN A 1 923 ? -6.656 -50.023 -0.251 1.00 76.06 923 GLN A CA 1
ATOM 7342 C C . GLN A 1 923 ? -6.012 -49.666 -1.588 1.00 76.06 923 GLN A C 1
ATOM 7344 O O . GLN A 1 923 ? -6.629 -49.887 -2.628 1.00 76.06 923 GLN A O 1
ATOM 7349 N N . ALA A 1 924 ? -4.743 -49.255 -1.569 1.00 82.38 924 ALA A N 1
ATOM 7350 C CA . ALA A 1 924 ? -3.997 -48.898 -2.773 1.00 82.38 924 ALA A CA 1
ATOM 7351 C C . ALA A 1 924 ? -3.888 -50.064 -3.777 1.00 82.38 924 ALA A C 1
ATOM 7353 O O . ALA A 1 924 ? -3.781 -49.848 -4.979 1.00 82.38 924 ALA A O 1
ATOM 7354 N N . CYS A 1 925 ? -3.935 -51.317 -3.302 1.00 79.56 925 CYS A N 1
ATOM 7355 C CA . CYS A 1 925 ? -3.788 -52.523 -4.123 1.00 79.56 925 CYS A CA 1
ATOM 7356 C C . CYS A 1 925 ? -5.086 -53.213 -4.571 1.00 79.56 925 CYS A C 1
ATOM 7358 O O . CYS A 1 925 ? -4.982 -54.292 -5.175 1.00 79.56 925 CYS A O 1
ATOM 7360 N N . ARG A 1 926 ? -6.281 -52.660 -4.287 1.00 69.81 926 ARG A N 1
ATOM 7361 C CA . ARG A 1 926 ? -7.569 -53.315 -4.609 1.00 69.81 926 ARG A CA 1
ATOM 7362 C C . ARG A 1 926 ? -7.635 -53.758 -6.071 1.00 69.81 926 ARG A C 1
ATOM 7364 O O . ARG A 1 926 ? -7.749 -54.957 -6.337 1.00 69.81 926 ARG A O 1
ATOM 7371 N N . ASP A 1 927 ? -7.437 -52.822 -6.994 1.00 65.06 927 ASP A N 1
ATOM 7372 C CA . ASP A 1 927 ? -7.495 -53.094 -8.432 1.00 65.06 927 ASP A CA 1
ATOM 7373 C C . ASP A 1 927 ? -6.092 -53.287 -9.025 1.00 65.06 927 ASP A C 1
ATOM 7375 O O . ASP A 1 927 ? -5.776 -54.363 -9.549 1.00 65.06 927 ASP A O 1
ATOM 7379 N N . HIS A 1 928 ? -5.182 -52.331 -8.821 1.00 77.69 928 HIS A N 1
ATOM 7380 C CA . HIS A 1 928 ? -3.820 -52.373 -9.354 1.00 77.69 928 HIS A CA 1
ATOM 7381 C C . HIS A 1 928 ? -2.802 -51.745 -8.385 1.00 77.69 928 HIS A C 1
ATOM 7383 O O . HIS A 1 928 ? -3.081 -50.720 -7.775 1.00 77.69 928 HIS A O 1
ATOM 7389 N N . CYS A 1 929 ? -1.625 -52.367 -8.226 1.00 77.38 929 CYS A N 1
ATOM 7390 C CA . CYS A 1 929 ? -0.497 -51.763 -7.513 1.00 77.38 929 CYS A CA 1
ATOM 7391 C C . CYS A 1 929 ? 0.827 -52.451 -7.849 1.00 77.38 929 CYS A C 1
ATOM 7393 O O . CYS A 1 929 ? 0.860 -53.610 -8.284 1.00 77.38 929 CYS A O 1
ATOM 7395 N N . ILE A 1 930 ? 1.923 -51.763 -7.523 1.00 85.38 930 ILE A N 1
ATOM 7396 C CA . ILE A 1 930 ? 3.286 -52.196 -7.832 1.00 85.38 930 ILE A CA 1
ATOM 7397 C C . ILE A 1 930 ? 3.633 -53.591 -7.283 1.00 85.38 930 ILE A C 1
ATOM 7399 O O . ILE A 1 930 ? 4.441 -54.282 -7.889 1.00 85.38 930 ILE A O 1
ATOM 7403 N N . VAL A 1 931 ? 2.987 -54.088 -6.212 1.00 81.94 931 VAL A N 1
ATOM 7404 C CA . VAL A 1 931 ? 3.288 -55.442 -5.686 1.00 81.94 931 VAL A CA 1
ATOM 7405 C C . VAL A 1 931 ? 2.965 -56.565 -6.668 1.00 81.94 931 VAL A C 1
ATOM 7407 O O . VAL A 1 931 ? 3.563 -57.637 -6.590 1.00 81.94 931 VAL A O 1
ATOM 7410 N N . LYS A 1 932 ? 2.020 -56.327 -7.588 1.00 80.62 932 LYS A N 1
ATOM 7411 C CA . LYS A 1 932 ? 1.647 -57.281 -8.639 1.00 80.62 932 LYS A CA 1
ATOM 7412 C C . LYS A 1 932 ? 2.675 -57.285 -9.778 1.00 80.62 932 LYS A C 1
ATOM 7414 O O . LYS A 1 932 ? 2.681 -58.225 -10.574 1.00 80.62 932 LYS A O 1
ATOM 7419 N N . ALA A 1 933 ? 3.551 -56.279 -9.851 1.00 85.38 933 ALA A N 1
ATOM 7420 C CA . ALA A 1 933 ? 4.585 -56.193 -10.869 1.00 85.38 933 ALA A CA 1
ATOM 7421 C C . ALA A 1 933 ? 5.649 -57.293 -10.663 1.00 85.38 933 ALA A C 1
ATOM 7423 O O . ALA A 1 933 ? 6.160 -57.467 -9.548 1.00 85.38 933 ALA A O 1
ATOM 7424 N N . PRO A 1 934 ? 6.050 -58.017 -11.728 1.00 85.06 934 PRO A N 1
ATOM 7425 C CA . PRO A 1 934 ? 7.101 -59.029 -11.664 1.00 85.06 934 PRO A CA 1
ATOM 7426 C C . PRO A 1 934 ? 8.428 -58.535 -11.076 1.00 85.06 934 PRO A C 1
ATOM 7428 O O . PRO A 1 934 ? 9.104 -59.307 -10.402 1.00 85.06 934 PRO A O 1
ATOM 7431 N N . VAL A 1 935 ? 8.797 -57.269 -11.313 1.00 85.19 935 VAL A N 1
ATOM 7432 C CA . VAL A 1 935 ? 10.014 -56.668 -10.738 1.00 85.19 935 VAL A CA 1
ATOM 7433 C C . VAL A 1 935 ? 9.925 -56.539 -9.226 1.00 85.19 935 VAL A C 1
ATOM 7435 O O . VAL A 1 935 ? 10.849 -56.937 -8.523 1.00 85.19 935 VAL A O 1
ATOM 7438 N N . PHE A 1 936 ? 8.789 -56.068 -8.715 1.00 85.44 936 PHE A N 1
ATOM 7439 C CA . PHE A 1 936 ? 8.577 -55.880 -7.286 1.00 85.44 936 PHE A CA 1
ATOM 7440 C C . PHE A 1 936 ? 8.564 -57.221 -6.558 1.00 85.44 936 PHE A C 1
ATOM 7442 O O . PHE A 1 936 ? 9.242 -57.387 -5.549 1.00 85.44 936 PHE A O 1
ATOM 7449 N N . SER A 1 937 ? 7.837 -58.202 -7.104 1.00 85.06 937 SER A N 1
ATOM 7450 C CA . SER A 1 937 ? 7.767 -59.557 -6.545 1.00 85.06 937 SER A CA 1
ATOM 7451 C C . SER A 1 937 ? 9.133 -60.252 -6.473 1.00 85.06 937 SER A C 1
ATOM 7453 O O . SER A 1 937 ? 9.315 -61.129 -5.634 1.00 85.06 937 SER A O 1
ATOM 7455 N N . LEU A 1 938 ? 10.074 -59.883 -7.349 1.00 87.12 938 LEU A N 1
ATOM 7456 C CA . LEU A 1 938 ? 11.434 -60.419 -7.349 1.00 87.12 938 LEU A CA 1
ATOM 7457 C C . LEU A 1 938 ? 12.359 -59.653 -6.396 1.00 87.12 938 LEU A C 1
ATOM 7459 O O . LEU A 1 938 ? 13.089 -60.276 -5.637 1.00 87.12 938 LEU A O 1
ATOM 7463 N N . LEU A 1 939 ? 12.362 -58.319 -6.458 1.00 89.19 939 LEU A N 1
ATOM 7464 C CA . LEU A 1 939 ? 13.392 -57.505 -5.806 1.00 89.19 939 LEU A CA 1
ATOM 7465 C C . LEU A 1 939 ? 13.036 -57.079 -4.381 1.00 89.19 939 LEU A C 1
ATOM 7467 O O . LEU A 1 939 ? 13.938 -56.981 -3.554 1.00 89.19 939 LEU A O 1
ATOM 7471 N N . ALA A 1 940 ? 11.757 -56.837 -4.073 1.00 85.31 940 ALA A N 1
ATOM 7472 C CA . ALA A 1 940 ? 11.362 -56.385 -2.738 1.00 85.31 940 ALA A CA 1
ATOM 7473 C C . ALA A 1 940 ? 11.742 -57.396 -1.633 1.00 85.31 940 ALA A C 1
ATOM 7475 O O . ALA A 1 940 ? 12.357 -56.967 -0.656 1.00 85.31 940 ALA A O 1
ATOM 7476 N N . PRO A 1 941 ? 11.507 -58.720 -1.789 1.00 87.12 941 PRO A N 1
ATOM 7477 C CA . PRO A 1 941 ? 11.938 -59.702 -0.790 1.00 87.12 941 PRO A CA 1
ATOM 7478 C C . PRO A 1 941 ? 13.456 -59.715 -0.571 1.00 87.12 941 PRO A C 1
ATOM 7480 O O . PRO A 1 941 ? 13.900 -59.765 0.570 1.00 87.12 941 PRO A O 1
ATOM 7483 N N . SER A 1 942 ? 14.254 -59.597 -1.640 1.00 88.19 942 SER A N 1
ATOM 7484 C CA . SER A 1 942 ? 15.721 -59.589 -1.542 1.00 88.19 942 SER A CA 1
ATOM 7485 C C . SER A 1 942 ? 16.270 -58.381 -0.780 1.00 88.19 942 SER A C 1
ATOM 7487 O O . SER A 1 942 ? 17.309 -58.480 -0.134 1.00 88.19 942 SER A O 1
ATOM 7489 N N . ILE A 1 943 ? 15.593 -57.230 -0.826 1.00 85.06 943 ILE A N 1
ATOM 7490 C CA . ILE A 1 943 ? 16.012 -56.025 -0.084 1.00 85.06 943 ILE A CA 1
ATOM 7491 C C . ILE A 1 943 ? 15.670 -56.151 1.408 1.00 85.06 943 ILE A C 1
ATOM 7493 O O . ILE A 1 943 ? 16.357 -55.582 2.253 1.00 85.06 943 ILE A O 1
ATOM 7497 N N . GLU A 1 944 ? 14.635 -56.920 1.739 1.00 82.25 944 GLU A N 1
ATOM 7498 C CA . GLU A 1 944 ? 14.181 -57.175 3.111 1.00 82.25 944 GLU A CA 1
ATOM 7499 C C . GLU A 1 944 ? 14.854 -58.404 3.749 1.00 82.25 944 GLU A C 1
ATOM 7501 O O . GLU A 1 944 ? 14.564 -58.745 4.900 1.00 82.25 944 GLU A O 1
ATOM 7506 N N . GLU A 1 945 ? 15.764 -59.059 3.024 1.00 85.06 945 GLU A N 1
ATOM 7507 C CA . GLU A 1 945 ? 16.384 -60.310 3.445 1.00 85.06 945 GLU A CA 1
ATOM 7508 C C . GLU A 1 945 ? 17.187 -60.145 4.747 1.00 85.06 945 GLU A C 1
ATOM 7510 O O . GLU A 1 945 ? 17.930 -59.177 4.966 1.00 85.06 945 GLU A O 1
ATOM 7515 N N . LEU A 1 946 ? 17.030 -61.133 5.630 1.00 86.12 946 LEU A N 1
ATOM 7516 C CA . LEU A 1 946 ? 17.629 -61.155 6.958 1.00 86.12 946 LEU A CA 1
ATOM 7517 C C . LEU A 1 946 ? 18.792 -62.142 7.003 1.00 86.12 946 LEU A C 1
ATOM 7519 O O . LEU A 1 946 ? 18.642 -63.314 6.661 1.00 86.12 946 LEU A O 1
ATOM 7523 N N . TYR A 1 947 ? 19.922 -61.721 7.562 1.00 83.12 947 TYR A N 1
ATOM 7524 C CA . TYR A 1 947 ? 21.021 -62.624 7.891 1.00 83.12 947 TYR A CA 1
ATOM 7525 C C . TYR A 1 947 ? 21.192 -62.765 9.406 1.00 83.12 947 TYR A C 1
ATOM 7527 O O . TYR A 1 947 ? 20.648 -62.002 10.206 1.00 83.12 947 TYR A O 1
ATOM 7535 N N . ARG A 1 948 ? 21.906 -63.816 9.818 1.00 81.12 948 ARG A N 1
ATOM 7536 C CA . ARG A 1 948 ? 22.243 -64.070 11.224 1.00 81.12 948 ARG A CA 1
ATOM 7537 C C . ARG A 1 948 ? 23.741 -63.858 11.419 1.00 81.12 948 ARG A C 1
ATOM 7539 O O . ARG A 1 948 ? 24.489 -64.750 11.015 1.00 81.12 948 ARG A O 1
ATOM 7546 N N . PRO A 1 949 ? 24.165 -62.754 12.063 1.00 70.06 949 PRO A N 1
ATOM 7547 C CA . PRO A 1 949 ? 25.580 -62.497 12.343 1.00 70.06 949 PRO A CA 1
ATOM 7548 C C . PRO A 1 949 ? 26.224 -63.616 13.180 1.00 70.06 949 PRO A C 1
ATOM 7550 O O . PRO A 1 949 ? 27.305 -64.107 12.869 1.00 70.06 949 PRO A O 1
ATOM 7553 N N . ASP A 1 950 ? 25.511 -64.112 14.202 1.00 70.25 950 ASP A N 1
ATOM 7554 C CA . ASP A 1 950 ? 25.920 -65.275 14.998 1.00 70.25 950 ASP A CA 1
ATOM 7555 C C . ASP A 1 950 ? 24.907 -66.423 14.826 1.00 70.25 950 ASP A C 1
ATOM 7557 O O . ASP A 1 950 ? 23.797 -66.350 15.365 1.00 70.25 950 ASP A O 1
ATOM 7561 N N . PRO A 1 951 ? 25.276 -67.535 14.157 1.00 68.19 951 PRO A N 1
ATOM 7562 C CA . PRO A 1 951 ? 24.412 -68.704 13.986 1.00 68.19 951 PRO A CA 1
ATOM 7563 C C . PRO A 1 951 ? 23.919 -69.327 15.303 1.00 68.19 951 PRO A C 1
ATOM 7565 O O . PRO A 1 951 ? 22.992 -70.139 15.291 1.00 68.19 951 PRO A O 1
ATOM 7568 N N . LYS A 1 952 ? 24.558 -68.999 16.435 1.00 67.94 952 LYS A N 1
ATOM 7569 C CA . LYS A 1 952 ? 24.224 -69.498 17.776 1.00 67.94 952 LYS A CA 1
ATOM 7570 C C . LYS A 1 952 ? 23.289 -68.570 18.556 1.00 67.94 952 LYS A C 1
ATOM 7572 O O . LYS A 1 952 ? 22.815 -68.979 19.617 1.00 67.94 952 LYS A O 1
ATOM 7577 N N . LYS A 1 953 ? 23.013 -67.358 18.064 1.00 62.41 953 LYS A N 1
ATOM 7578 C CA . LYS A 1 953 ? 22.069 -66.404 18.666 1.00 62.41 953 LYS A CA 1
ATOM 7579 C C . LYS A 1 953 ? 20.799 -66.299 17.820 1.00 62.41 953 LYS A C 1
ATOM 7581 O O . LYS A 1 953 ? 20.776 -66.637 16.642 1.00 62.41 953 LYS A O 1
ATOM 7586 N N . SER A 1 954 ? 19.710 -65.855 18.444 1.00 64.62 954 SER A N 1
ATOM 7587 C CA . SER A 1 954 ? 18.413 -65.672 17.779 1.00 64.62 954 SER A CA 1
ATOM 7588 C C . SER A 1 954 ? 18.274 -64.333 17.048 1.00 64.62 954 SER A C 1
ATOM 7590 O O . SER A 1 954 ? 17.237 -64.103 16.436 1.00 64.62 954 SER A O 1
ATOM 7592 N N . VAL A 1 955 ? 19.275 -63.452 17.133 1.00 74.88 955 VAL A N 1
ATOM 7593 C CA . VAL A 1 955 ? 19.229 -62.101 16.558 1.00 74.88 955 VAL A CA 1
ATOM 7594 C C . VAL A 1 955 ? 19.433 -62.179 15.043 1.00 74.88 955 VAL A C 1
ATOM 7596 O O . VAL A 1 955 ? 20.352 -62.849 14.570 1.00 74.88 955 VAL A O 1
ATOM 7599 N N . GLN A 1 956 ? 18.541 -61.530 14.301 1.00 80.75 956 GLN A N 1
ATOM 7600 C CA . GLN A 1 956 ? 18.572 -61.390 12.848 1.00 80.75 956 GLN A CA 1
ATOM 7601 C C . GLN A 1 956 ? 18.696 -59.910 12.501 1.00 80.75 956 GLN A C 1
ATOM 7603 O O . GLN A 1 956 ? 18.070 -59.079 13.154 1.00 80.75 956 GLN A O 1
ATOM 7608 N N . GLU A 1 957 ? 19.479 -59.603 11.473 1.00 83.00 957 GLU A N 1
ATOM 7609 C CA . GLU A 1 957 ? 19.701 -58.244 10.979 1.00 83.00 957 GLU A CA 1
ATOM 7610 C C . GLU A 1 957 ? 19.418 -58.185 9.475 1.00 83.00 957 GLU A C 1
ATOM 7612 O O . GLU A 1 957 ? 19.616 -59.169 8.762 1.00 83.00 957 GLU A O 1
ATOM 7617 N N . GLN A 1 958 ? 18.939 -57.041 8.983 1.00 85.81 958 GLN A N 1
ATOM 7618 C CA . GLN A 1 958 ? 18.706 -56.828 7.551 1.00 85.81 958 GLN A CA 1
ATOM 7619 C C . GLN A 1 958 ? 20.033 -56.677 6.809 1.00 85.81 958 GLN A C 1
ATOM 7621 O O . GLN A 1 958 ? 20.878 -55.882 7.217 1.00 85.81 958 GLN A O 1
ATOM 7626 N N . ILE A 1 959 ? 20.186 -57.384 5.686 1.00 89.38 959 ILE A N 1
ATOM 7627 C CA . ILE A 1 959 ? 21.379 -57.297 4.823 1.00 89.38 959 ILE A CA 1
ATOM 7628 C C . ILE A 1 959 ? 21.518 -55.893 4.206 1.00 89.38 959 ILE A C 1
ATOM 7630 O O . ILE A 1 959 ? 22.636 -55.419 3.979 1.00 89.38 959 ILE A O 1
ATOM 7634 N N . TYR A 1 960 ? 20.388 -55.223 3.963 1.00 89.69 960 TYR A N 1
ATOM 7635 C CA . TYR A 1 960 ? 20.302 -53.889 3.366 1.00 89.69 960 TYR A CA 1
ATOM 7636 C C . TYR A 1 960 ? 19.686 -52.856 4.324 1.00 89.69 960 TYR A C 1
ATOM 7638 O O . TYR A 1 960 ? 18.774 -52.114 3.962 1.00 89.69 960 TYR A O 1
ATOM 7646 N N . SER A 1 961 ? 20.147 -52.834 5.579 1.00 84.25 961 SER A N 1
ATOM 7647 C CA . SER A 1 961 ? 19.647 -51.885 6.581 1.00 84.25 961 SER A CA 1
ATOM 7648 C C . SER A 1 961 ? 20.052 -50.441 6.260 1.00 84.25 961 SER A C 1
ATOM 7650 O O . SER A 1 961 ? 21.145 -50.191 5.751 1.00 84.25 961 SER A O 1
ATOM 7652 N N . MET A 1 962 ? 19.209 -49.474 6.635 1.00 81.62 962 MET A N 1
ATOM 7653 C CA . MET A 1 962 ? 19.488 -48.044 6.422 1.00 81.62 962 MET A CA 1
ATOM 7654 C C . MET A 1 962 ? 20.784 -47.567 7.095 1.00 81.62 962 MET A C 1
ATOM 7656 O O . MET A 1 962 ? 21.446 -46.669 6.584 1.00 81.62 962 MET A O 1
ATOM 7660 N N . ALA A 1 963 ? 21.160 -48.173 8.226 1.00 80.56 963 ALA A N 1
ATOM 7661 C CA . ALA A 1 963 ? 22.348 -47.790 8.986 1.00 80.56 963 ALA A CA 1
ATOM 7662 C C . ALA A 1 963 ? 23.650 -48.362 8.402 1.00 80.56 963 ALA A C 1
ATOM 7664 O O . ALA A 1 963 ? 24.667 -47.668 8.374 1.00 80.56 963 ALA A O 1
ATOM 7665 N N . ASN A 1 964 ? 23.630 -49.617 7.935 1.00 85.31 964 ASN 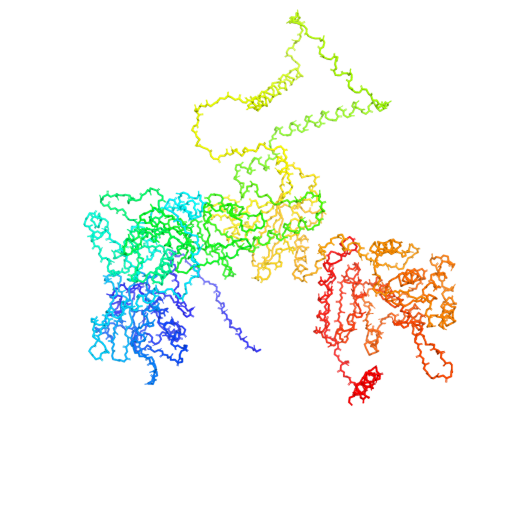A N 1
ATOM 7666 C CA . ASN A 1 964 ? 24.861 -50.349 7.622 1.00 85.31 964 ASN A CA 1
ATOM 7667 C C . ASN A 1 964 ? 25.070 -50.613 6.124 1.00 85.31 964 ASN A C 1
ATOM 7669 O O . ASN A 1 964 ? 26.215 -50.778 5.707 1.00 85.31 964 ASN A O 1
ATOM 7673 N N . ASN A 1 965 ? 23.998 -50.687 5.323 1.00 89.81 965 ASN A N 1
ATOM 7674 C CA . ASN A 1 965 ? 24.066 -50.932 3.878 1.00 89.81 965 ASN A CA 1
ATOM 7675 C C . ASN A 1 965 ? 22.764 -50.510 3.156 1.00 89.81 965 ASN A C 1
ATOM 7677 O O . ASN A 1 965 ? 22.055 -51.367 2.613 1.00 89.81 965 ASN A O 1
ATOM 7681 N N . PRO A 1 966 ? 22.421 -49.212 3.128 1.00 89.12 966 PRO A N 1
ATOM 7682 C CA . PRO A 1 966 ? 21.182 -48.741 2.513 1.00 89.12 966 PRO A CA 1
ATOM 7683 C C . PRO A 1 966 ? 21.098 -49.124 1.029 1.00 89.12 966 PRO A C 1
ATOM 7685 O O . PRO A 1 966 ? 22.107 -49.159 0.322 1.00 89.12 966 PRO A O 1
ATOM 7688 N N . SER A 1 967 ? 19.896 -49.441 0.540 1.00 90.19 967 SER A N 1
ATOM 7689 C CA . SER A 1 967 ? 19.651 -49.837 -0.856 1.00 90.19 967 SER A CA 1
ATOM 7690 C C . SER A 1 967 ? 18.727 -48.837 -1.563 1.00 90.19 967 SER A C 1
ATOM 7692 O O . SER A 1 967 ? 17.620 -48.618 -1.072 1.00 90.19 967 SER A O 1
ATOM 7694 N N . PRO A 1 968 ? 19.113 -48.285 -2.733 1.00 91.69 968 PRO A N 1
ATOM 7695 C CA . PRO A 1 968 ? 18.275 -47.343 -3.484 1.00 91.69 968 PRO A CA 1
ATOM 7696 C C . PRO A 1 968 ? 17.181 -48.029 -4.319 1.00 91.69 968 PRO A C 1
ATOM 7698 O O . PRO A 1 968 ? 16.364 -47.363 -4.946 1.00 91.69 968 PRO A O 1
ATOM 7701 N N . VAL A 1 969 ? 17.159 -49.366 -4.376 1.00 91.81 969 VAL A N 1
ATOM 7702 C CA . VAL A 1 969 ? 16.324 -50.115 -5.332 1.00 91.81 969 VAL A CA 1
ATOM 7703 C C . VAL A 1 969 ? 14.832 -49.840 -5.155 1.00 91.81 969 VAL A C 1
ATOM 7705 O O . VAL A 1 969 ? 14.127 -49.715 -6.152 1.00 91.81 969 VAL A O 1
ATOM 7708 N N . MET A 1 970 ? 14.341 -49.728 -3.916 1.00 87.00 970 MET A N 1
ATOM 7709 C CA . MET A 1 970 ? 12.915 -49.475 -3.669 1.00 87.00 970 MET A CA 1
ATOM 7710 C C . MET A 1 970 ? 12.484 -48.092 -4.159 1.00 87.00 970 MET A C 1
ATOM 7712 O O . MET A 1 970 ? 11.466 -47.982 -4.839 1.00 87.00 970 MET A O 1
ATOM 7716 N N . GLU A 1 971 ? 13.270 -47.064 -3.849 1.00 88.06 971 GLU A N 1
ATOM 7717 C CA . GLU A 1 971 ? 13.009 -45.687 -4.271 1.00 88.06 971 GLU A CA 1
ATOM 7718 C C . GLU A 1 971 ? 13.081 -45.560 -5.799 1.00 88.06 971 GLU A C 1
ATOM 7720 O O . GLU A 1 971 ? 12.132 -45.092 -6.426 1.00 88.06 971 GLU A O 1
ATOM 7725 N N . LEU A 1 972 ? 14.141 -46.088 -6.425 1.00 92.25 972 LEU A N 1
ATOM 7726 C CA . LEU A 1 972 ? 14.291 -46.102 -7.885 1.00 92.25 972 LEU A CA 1
ATOM 7727 C C . LEU A 1 972 ? 13.138 -46.838 -8.578 1.00 92.25 972 LEU A C 1
ATOM 7729 O O . LEU A 1 972 ? 12.639 -46.394 -9.609 1.00 92.25 972 LEU A O 1
ATOM 7733 N N . MET A 1 973 ? 12.682 -47.954 -8.011 1.00 91.00 973 MET A N 1
ATOM 7734 C CA . MET A 1 973 ? 11.553 -48.705 -8.551 1.00 91.00 973 MET A CA 1
ATOM 7735 C C . MET A 1 973 ? 10.244 -47.901 -8.474 1.00 91.00 973 MET A C 1
ATOM 7737 O O . MET A 1 973 ? 9.459 -47.949 -9.419 1.00 91.00 973 MET A O 1
ATOM 7741 N N . GLN A 1 974 ? 10.016 -47.138 -7.399 1.00 91.19 974 GLN A N 1
ATOM 7742 C CA . GLN A 1 974 ? 8.869 -46.228 -7.289 1.00 91.19 974 GLN A CA 1
ATOM 7743 C C . GLN A 1 974 ? 8.967 -45.042 -8.261 1.00 91.19 974 GLN A C 1
ATOM 7745 O O . GLN A 1 974 ? 7.956 -44.675 -8.855 1.00 91.19 974 GLN A O 1
ATOM 7750 N N . ILE A 1 975 ? 10.165 -44.487 -8.476 1.00 93.56 975 ILE A N 1
ATOM 7751 C CA . ILE A 1 975 ? 10.421 -43.428 -9.468 1.00 93.56 975 ILE A CA 1
ATOM 7752 C C . ILE A 1 975 ? 10.093 -43.918 -10.884 1.00 93.56 975 ILE A C 1
ATOM 7754 O O . ILE A 1 975 ? 9.368 -43.249 -11.616 1.00 93.56 975 ILE A O 1
ATOM 7758 N N . ILE A 1 976 ? 10.570 -45.107 -11.269 1.00 93.25 976 ILE A N 1
ATOM 7759 C CA . ILE A 1 976 ? 10.291 -45.686 -12.595 1.00 93.25 976 ILE A CA 1
ATOM 7760 C C . ILE A 1 976 ? 8.796 -46.006 -12.740 1.00 93.25 976 ILE A C 1
ATOM 7762 O O . ILE A 1 976 ? 8.208 -45.755 -13.791 1.00 93.25 976 ILE A O 1
ATOM 7766 N N . TYR A 1 977 ? 8.161 -46.517 -11.682 1.00 93.25 977 TYR A N 1
ATOM 7767 C CA . TYR A 1 977 ? 6.718 -46.761 -11.656 1.00 93.25 977 TYR A CA 1
ATOM 7768 C C . TYR A 1 977 ? 5.919 -45.468 -11.886 1.00 93.25 977 TYR A C 1
ATOM 7770 O O . TYR A 1 977 ? 5.015 -45.446 -12.720 1.00 93.25 977 TYR A O 1
ATOM 7778 N N . ALA A 1 978 ? 6.310 -44.373 -11.227 1.00 94.38 978 ALA A N 1
ATOM 7779 C CA . ALA A 1 978 ? 5.734 -43.043 -11.419 1.00 94.38 978 ALA A CA 1
ATOM 7780 C C . ALA A 1 978 ? 5.977 -42.481 -12.832 1.00 94.38 978 ALA A C 1
ATOM 7782 O O . ALA A 1 978 ? 5.095 -41.837 -13.399 1.00 94.38 978 ALA A O 1
ATOM 7783 N N . ALA A 1 979 ? 7.141 -42.751 -13.430 1.00 93.88 979 ALA A N 1
ATOM 7784 C CA . ALA A 1 979 ? 7.464 -42.322 -14.791 1.00 93.88 979 ALA A CA 1
ATOM 7785 C C . ALA A 1 979 ? 6.595 -43.016 -15.856 1.00 93.88 979 ALA A C 1
ATOM 7787 O O . ALA A 1 979 ? 6.335 -42.440 -16.913 1.00 93.88 979 ALA A O 1
ATOM 7788 N N . HIS A 1 980 ? 6.139 -44.246 -15.592 1.00 92.69 980 HIS A N 1
ATOM 7789 C CA . HIS A 1 980 ? 5.223 -44.982 -16.474 1.00 92.69 980 HIS A CA 1
ATOM 7790 C C . HIS A 1 980 ? 3.751 -44.604 -16.308 1.00 92.69 980 HIS A C 1
ATOM 7792 O O . HIS A 1 980 ? 2.973 -44.881 -17.216 1.00 92.69 980 HIS A O 1
ATOM 7798 N N . ALA A 1 981 ? 3.390 -43.915 -15.224 1.00 93.50 981 ALA A N 1
ATOM 7799 C CA . ALA A 1 981 ? 2.019 -43.502 -14.953 1.00 93.50 981 ALA A CA 1
ATOM 7800 C C . ALA A 1 981 ? 1.439 -42.590 -16.051 1.00 93.50 981 ALA A C 1
ATOM 7802 O O . ALA A 1 981 ? 2.156 -41.797 -16.674 1.00 93.50 981 ALA A O 1
ATOM 7803 N N . SER A 1 982 ? 0.125 -42.676 -16.253 1.00 94.50 982 SER A N 1
ATOM 7804 C CA . SER A 1 982 ? -0.637 -41.806 -17.148 1.00 94.50 982 SER A CA 1
ATOM 7805 C C . SER A 1 982 ? -2.058 -41.600 -16.619 1.00 94.50 982 SER A C 1
ATOM 7807 O O . SER A 1 982 ? -2.587 -42.463 -15.916 1.00 94.50 982 SER A O 1
ATOM 7809 N N . GLY A 1 983 ? -2.669 -40.462 -16.955 1.00 95.19 983 GLY A N 1
ATOM 7810 C CA . GLY A 1 983 ? -3.994 -40.089 -16.468 1.00 95.19 983 GLY A CA 1
ATOM 7811 C C . GLY A 1 983 ? -3.948 -39.692 -14.996 1.00 95.19 983 GLY A C 1
ATOM 7812 O O . GLY A 1 983 ? -3.069 -38.935 -14.578 1.00 95.19 983 GLY A O 1
ATOM 7813 N N . LYS A 1 984 ? -4.885 -40.211 -14.216 1.00 94.94 984 LYS A N 1
ATOM 7814 C CA . LYS A 1 984 ? -5.042 -39.962 -12.789 1.00 94.94 984 LYS A CA 1
ATOM 7815 C C . LYS A 1 984 ? -4.144 -40.873 -11.948 1.00 94.94 984 LYS A C 1
ATOM 7817 O O . LYS A 1 984 ? -4.074 -42.082 -12.178 1.00 94.94 984 LYS A O 1
ATOM 7822 N N . VAL A 1 985 ? -3.484 -40.307 -10.941 1.00 95.19 985 VAL A N 1
ATOM 7823 C CA . VAL A 1 985 ? -2.630 -41.050 -9.997 1.00 95.19 985 VAL A CA 1
ATOM 7824 C C . VAL A 1 985 ? -3.119 -40.848 -8.570 1.00 95.19 985 VAL A C 1
ATOM 7826 O O . VAL A 1 985 ? -3.362 -39.716 -8.163 1.00 95.19 985 VAL A O 1
ATOM 7829 N N . GLU A 1 986 ? -3.219 -41.925 -7.789 1.00 93.62 986 GLU A N 1
ATOM 7830 C CA . GLU A 1 986 ? -3.709 -41.854 -6.406 1.00 93.62 986 GLU A CA 1
ATOM 7831 C C . GLU A 1 986 ? -2.621 -42.189 -5.371 1.00 93.62 986 GLU A C 1
ATOM 7833 O O . GLU A 1 986 ? -1.888 -43.172 -5.499 1.00 93.62 986 GLU A O 1
ATOM 7838 N N . PHE A 1 987 ? -2.536 -41.396 -4.306 1.00 93.81 987 PHE A N 1
ATOM 7839 C CA . PHE A 1 987 ? -1.699 -41.639 -3.130 1.00 93.81 987 PHE A CA 1
ATOM 7840 C C . PHE A 1 987 ? -2.591 -41.961 -1.931 1.00 93.81 987 PHE A C 1
ATOM 7842 O O . PHE A 1 987 ? -3.680 -41.410 -1.799 1.00 93.81 987 PHE A O 1
ATOM 7849 N N . TYR A 1 988 ? -2.129 -42.859 -1.065 1.00 91.38 988 TYR A N 1
ATOM 7850 C CA . TYR A 1 988 ? -2.819 -43.278 0.154 1.00 91.38 988 TYR A CA 1
ATOM 7851 C C . TYR A 1 988 ? -1.866 -43.127 1.342 1.00 91.38 988 TYR A C 1
ATOM 7853 O O . TYR A 1 988 ? -0.852 -43.832 1.394 1.00 91.38 988 TYR A O 1
ATOM 7861 N N . VAL A 1 989 ? -2.180 -42.217 2.267 1.00 90.81 989 VAL A N 1
ATOM 7862 C CA . VAL A 1 989 ? -1.314 -41.858 3.406 1.00 90.81 989 VAL A CA 1
ATOM 7863 C C . VAL A 1 989 ? -2.106 -41.716 4.709 1.00 90.81 989 VAL A C 1
ATOM 7865 O O . VAL A 1 989 ? -3.254 -41.272 4.710 1.00 90.81 989 VAL A O 1
ATOM 7868 N N . GLU A 1 990 ? -1.505 -42.110 5.829 1.00 86.75 990 GLU A N 1
ATOM 7869 C CA . GLU A 1 990 ? -2.086 -41.920 7.162 1.00 86.75 990 GLU A CA 1
ATOM 7870 C C . GLU A 1 990 ? -1.677 -40.578 7.777 1.00 86.75 990 GLU A C 1
ATOM 7872 O O . GLU A 1 990 ? -2.537 -39.869 8.296 1.00 86.75 990 GLU A O 1
ATOM 7877 N N . ASP A 1 991 ? -0.394 -40.221 7.686 1.00 84.19 991 ASP A N 1
ATOM 7878 C CA . ASP A 1 991 ? 0.191 -39.058 8.352 1.00 84.19 991 ASP A CA 1
ATOM 7879 C C . ASP A 1 991 ? 1.247 -38.325 7.495 1.00 84.19 991 ASP A C 1
ATOM 7881 O O . ASP A 1 991 ? 1.567 -38.698 6.358 1.00 84.19 991 ASP A O 1
ATOM 7885 N N . ALA A 1 992 ? 1.817 -37.260 8.065 1.00 88.31 992 ALA A N 1
ATOM 7886 C CA . ALA A 1 992 ? 2.866 -36.459 7.440 1.00 88.31 992 ALA A CA 1
ATOM 7887 C C . ALA A 1 992 ? 4.156 -37.249 7.137 1.00 88.31 992 ALA A C 1
ATOM 7889 O O . ALA A 1 992 ? 4.825 -36.976 6.137 1.00 88.31 992 ALA A O 1
ATOM 7890 N N . ALA A 1 993 ? 4.533 -38.223 7.974 1.00 88.31 993 ALA A N 1
ATOM 7891 C CA . ALA A 1 993 ? 5.757 -39.000 7.784 1.00 88.31 993 ALA A CA 1
ATOM 7892 C C . ALA A 1 993 ? 5.620 -39.958 6.593 1.00 88.31 993 ALA A C 1
ATOM 7894 O O . ALA A 1 993 ? 6.548 -40.104 5.791 1.00 88.31 993 ALA A O 1
ATOM 7895 N N . GLU A 1 994 ? 4.444 -40.559 6.433 1.00 90.19 994 GLU A N 1
ATOM 7896 C CA . GLU A 1 994 ? 4.095 -41.357 5.266 1.00 90.19 994 GLU A CA 1
ATOM 7897 C C . GLU A 1 994 ? 4.107 -40.525 3.986 1.00 90.19 994 GLU A C 1
ATOM 7899 O O . GLU A 1 994 ? 4.714 -40.944 2.994 1.00 90.19 994 GLU A O 1
ATOM 7904 N N . MET A 1 995 ? 3.523 -39.324 4.018 1.00 93.00 995 MET A N 1
ATOM 7905 C CA . MET A 1 995 ? 3.554 -38.414 2.874 1.00 93.00 995 MET A CA 1
ATOM 7906 C C . MET A 1 995 ? 4.994 -38.033 2.499 1.00 93.00 995 MET A C 1
ATOM 7908 O O . MET A 1 995 ? 5.378 -38.117 1.330 1.00 93.00 995 MET A O 1
ATOM 7912 N N . GLN A 1 996 ? 5.838 -37.733 3.492 1.00 91.50 996 GLN A N 1
ATOM 7913 C CA . GLN A 1 996 ? 7.257 -37.442 3.281 1.00 91.50 996 GLN A CA 1
ATOM 7914 C C . GLN A 1 996 ? 8.022 -38.641 2.696 1.00 91.50 996 GLN A C 1
ATOM 7916 O O . GLN A 1 996 ? 8.913 -38.461 1.865 1.00 91.50 996 GLN A O 1
ATOM 7921 N N . SER A 1 997 ? 7.671 -39.872 3.078 1.00 89.12 997 SER A N 1
ATOM 7922 C CA . SER A 1 997 ? 8.297 -41.085 2.531 1.00 89.12 997 SER A CA 1
ATOM 7923 C C . SER A 1 997 ? 8.016 -41.289 1.034 1.00 89.12 997 SER A C 1
ATOM 7925 O O . SER A 1 997 ? 8.808 -41.918 0.335 1.00 89.12 997 SER A O 1
ATOM 7927 N N . LEU A 1 998 ? 6.917 -40.719 0.525 1.00 92.69 998 LEU A N 1
ATOM 7928 C CA . LEU A 1 998 ? 6.495 -40.785 -0.878 1.00 92.69 998 LEU A CA 1
ATOM 7929 C C . LEU A 1 998 ? 6.926 -39.559 -1.696 1.00 92.69 998 LEU A C 1
ATOM 7931 O O . LEU A 1 998 ? 6.507 -39.399 -2.843 1.00 92.69 998 LEU A O 1
ATOM 7935 N N . ARG A 1 999 ? 7.807 -38.718 -1.144 1.00 94.50 999 ARG A N 1
ATOM 7936 C CA . ARG A 1 999 ? 8.320 -37.501 -1.786 1.00 94.50 999 ARG A CA 1
ATOM 7937 C C . ARG A 1 999 ? 8.841 -37.739 -3.209 1.00 94.50 999 ARG A C 1
ATOM 7939 O O . ARG A 1 999 ? 8.515 -36.972 -4.109 1.00 94.50 999 ARG A O 1
ATOM 7946 N N . ALA A 1 1000 ? 9.652 -38.777 -3.421 1.00 92.88 1000 ALA A N 1
ATOM 7947 C CA . ALA A 1 1000 ? 10.275 -39.058 -4.718 1.00 92.88 1000 ALA A CA 1
ATOM 7948 C C . ALA A 1 1000 ? 9.255 -39.404 -5.825 1.00 92.88 1000 ALA A C 1
ATOM 7950 O O . ALA A 1 1000 ? 9.230 -38.694 -6.835 1.00 92.88 1000 ALA A O 1
ATOM 7951 N N . PRO A 1 1001 ? 8.374 -40.418 -5.671 1.00 94.88 1001 PRO A N 1
ATOM 7952 C CA . PRO A 1 1001 ? 7.341 -40.688 -6.670 1.00 94.88 1001 PRO A CA 1
ATOM 7953 C C . PRO A 1 1001 ? 6.339 -39.536 -6.821 1.00 94.88 1001 PRO A C 1
ATOM 7955 O O . PRO A 1 1001 ? 5.898 -39.282 -7.941 1.00 94.88 1001 PRO A O 1
ATOM 7958 N N . LEU A 1 1002 ? 6.027 -38.801 -5.743 1.00 96.62 1002 LEU A N 1
ATOM 7959 C CA . LEU A 1 1002 ? 5.167 -37.617 -5.814 1.00 96.62 1002 LEU A CA 1
ATOM 7960 C C . LEU A 1 1002 ? 5.785 -36.523 -6.701 1.00 96.62 1002 LEU A C 1
ATOM 7962 O O . LEU A 1 1002 ? 5.107 -35.995 -7.581 1.00 96.62 1002 LEU A O 1
ATOM 7966 N N . LYS A 1 1003 ? 7.086 -36.238 -6.545 1.00 96.12 1003 LYS A N 1
ATOM 7967 C CA . LYS A 1 1003 ? 7.795 -35.269 -7.394 1.00 96.12 1003 LYS A CA 1
ATOM 7968 C C . LYS A 1 1003 ? 7.724 -35.659 -8.868 1.00 96.12 1003 LYS A C 1
ATOM 7970 O O . LYS A 1 1003 ? 7.489 -34.809 -9.717 1.00 96.12 1003 LYS A O 1
ATOM 7975 N N . VAL A 1 1004 ? 7.894 -36.942 -9.192 1.00 96.38 1004 VAL A N 1
ATOM 7976 C CA . VAL A 1 1004 ? 7.827 -37.417 -10.583 1.00 96.38 1004 VAL A CA 1
ATOM 7977 C C . VAL A 1 1004 ? 6.473 -37.101 -11.216 1.00 96.38 1004 VAL A C 1
ATOM 7979 O O . VAL A 1 1004 ? 6.443 -36.538 -12.308 1.00 96.38 1004 VAL A O 1
ATOM 7982 N N . VAL A 1 1005 ? 5.365 -37.430 -10.548 1.00 96.44 1005 VAL A N 1
ATOM 7983 C CA . VAL A 1 1005 ? 4.019 -37.248 -11.124 1.00 96.44 1005 VAL A CA 1
ATOM 7984 C C . VAL A 1 1005 ? 3.546 -35.794 -11.124 1.00 96.44 1005 VAL A C 1
ATOM 7986 O O . VAL A 1 1005 ? 2.817 -35.394 -12.032 1.00 96.44 1005 VAL A O 1
ATOM 7989 N N . LEU A 1 1006 ? 3.978 -34.993 -10.146 1.00 95.50 1006 LEU A N 1
ATOM 7990 C CA . LEU A 1 1006 ? 3.611 -33.580 -10.056 1.00 95.50 1006 LEU A CA 1
ATOM 7991 C C . LEU A 1 1006 ? 4.467 -32.681 -10.956 1.00 95.50 1006 LEU A C 1
ATOM 7993 O O . LEU A 1 1006 ? 3.943 -31.729 -11.523 1.00 95.50 1006 LEU A O 1
ATOM 7997 N N . VAL A 1 1007 ? 5.762 -32.976 -11.108 1.00 95.62 1007 VAL A N 1
ATOM 7998 C CA . VAL A 1 1007 ? 6.734 -32.043 -11.709 1.00 95.62 1007 VAL A CA 1
ATOM 7999 C C . VAL A 1 1007 ? 7.254 -32.506 -13.074 1.00 95.62 1007 VAL A C 1
ATOM 8001 O O . VAL A 1 1007 ? 7.414 -31.690 -13.981 1.00 95.62 1007 VAL A O 1
ATOM 8004 N N . PHE A 1 1008 ? 7.531 -33.802 -13.251 1.00 95.31 1008 PHE A N 1
ATOM 8005 C CA . PHE A 1 1008 ? 8.243 -34.304 -14.437 1.00 95.31 1008 PHE A CA 1
ATOM 8006 C C . PHE A 1 1008 ? 7.331 -34.986 -15.467 1.00 95.31 1008 PHE A C 1
ATOM 8008 O O . PHE A 1 1008 ? 7.503 -34.808 -16.674 1.00 95.31 1008 PHE A O 1
ATOM 8015 N N . ASN A 1 1009 ? 6.366 -35.795 -15.026 1.00 94.06 1009 ASN A N 1
ATOM 8016 C CA . ASN A 1 1009 ? 5.586 -36.648 -15.917 1.00 94.06 1009 ASN A CA 1
ATOM 8017 C C . ASN A 1 1009 ? 4.427 -35.882 -16.581 1.00 94.06 1009 ASN A C 1
ATOM 8019 O O . ASN A 1 1009 ? 3.343 -35.736 -16.021 1.00 94.06 1009 ASN A O 1
ATOM 8023 N N . LYS A 1 1010 ? 4.643 -35.462 -17.833 1.00 92.31 1010 LYS A N 1
ATOM 8024 C CA . LYS A 1 1010 ? 3.663 -34.750 -18.677 1.00 92.31 1010 LYS A CA 1
ATOM 8025 C C . LYS A 1 1010 ? 2.396 -35.555 -19.013 1.00 92.31 1010 LYS A C 1
ATOM 8027 O O . LYS A 1 1010 ? 1.423 -34.960 -19.457 1.00 92.31 1010 LYS A O 1
ATOM 8032 N N . ASN A 1 1011 ? 2.391 -36.877 -18.814 1.00 93.62 1011 ASN A N 1
ATOM 8033 C CA . ASN A 1 1011 ? 1.240 -37.737 -19.126 1.00 93.62 1011 ASN A CA 1
ATOM 8034 C C . ASN A 1 1011 ? 0.257 -37.903 -17.957 1.00 93.62 1011 ASN A C 1
ATOM 8036 O O . ASN A 1 1011 ? -0.761 -38.581 -18.123 1.00 93.62 1011 ASN A O 1
ATOM 8040 N N . VAL A 1 1012 ? 0.573 -37.349 -16.783 1.00 95.12 1012 VAL A N 1
ATOM 8041 C CA . VAL A 1 1012 ? -0.327 -37.331 -15.624 1.00 95.12 1012 VAL A CA 1
ATOM 8042 C C . VAL A 1 1012 ? -1.208 -36.089 -15.719 1.00 95.12 1012 VAL A C 1
ATOM 8044 O O . VAL A 1 1012 ? -0.707 -34.972 -15.863 1.00 95.12 1012 VAL A O 1
ATOM 8047 N N . SER A 1 1013 ? -2.522 -36.285 -15.672 1.00 93.75 1013 SER A N 1
ATOM 8048 C CA . SER A 1 1013 ? -3.507 -35.203 -15.760 1.00 93.75 1013 SER A CA 1
ATOM 8049 C C . SER A 1 1013 ? -3.964 -34.703 -14.392 1.00 93.75 1013 SER A C 1
ATOM 8051 O O . SER A 1 1013 ? -4.325 -33.540 -14.275 1.00 93.75 1013 SER A O 1
ATOM 8053 N N . GLU A 1 1014 ? -3.945 -35.564 -13.372 1.00 95.44 1014 GLU A N 1
ATOM 8054 C CA . GLU A 1 1014 ? -4.459 -35.262 -12.033 1.00 95.44 1014 GLU A CA 1
ATOM 8055 C C . GLU A 1 1014 ? -3.806 -36.173 -10.981 1.00 95.44 1014 GLU A C 1
ATOM 8057 O O . GLU A 1 1014 ? -3.544 -37.353 -11.245 1.00 95.44 1014 GLU A O 1
ATOM 8062 N N . VAL A 1 1015 ? -3.576 -35.647 -9.776 1.00 96.38 1015 VAL A N 1
ATOM 8063 C CA . VAL A 1 1015 ? -3.119 -36.421 -8.613 1.00 96.38 1015 VAL A CA 1
ATOM 8064 C C . VAL A 1 1015 ? -4.120 -36.312 -7.460 1.00 96.38 1015 VAL A C 1
ATOM 8066 O O . VAL A 1 1015 ? -4.462 -35.217 -7.033 1.00 96.38 1015 VAL A O 1
ATOM 8069 N N . ILE A 1 1016 ? -4.562 -37.441 -6.908 1.00 95.19 1016 ILE A N 1
ATOM 8070 C CA . ILE A 1 1016 ? -5.453 -37.477 -5.738 1.00 95.19 1016 ILE A CA 1
ATOM 8071 C C . ILE A 1 1016 ? -4.704 -38.063 -4.547 1.00 95.19 1016 ILE A C 1
ATOM 8073 O O . ILE A 1 1016 ? -4.200 -39.182 -4.612 1.00 95.19 1016 ILE A O 1
ATOM 8077 N N . ILE A 1 1017 ? -4.659 -37.336 -3.439 1.00 95.12 1017 ILE A N 1
ATOM 8078 C CA . ILE A 1 1017 ? -4.032 -37.769 -2.193 1.00 95.12 1017 ILE A CA 1
ATOM 8079 C C . ILE A 1 1017 ? -5.142 -38.087 -1.194 1.00 95.12 1017 ILE A C 1
ATOM 8081 O O . ILE A 1 1017 ? -5.793 -37.200 -0.654 1.00 95.12 1017 ILE A O 1
ATOM 8085 N N . ASN A 1 1018 ? -5.372 -39.375 -0.962 1.00 92.31 1018 ASN A N 1
ATOM 8086 C CA . ASN A 1 1018 ? -6.317 -39.867 0.028 1.00 92.31 1018 ASN A CA 1
ATOM 8087 C C . ASN A 1 1018 ? -5.608 -39.936 1.385 1.00 92.31 1018 ASN A C 1
ATOM 8089 O O . ASN A 1 1018 ? -4.720 -40.776 1.578 1.00 92.31 1018 ASN A O 1
ATOM 8093 N N . ALA A 1 1019 ? -5.995 -39.060 2.310 1.00 91.00 1019 ALA A N 1
ATOM 8094 C CA . ALA A 1 1019 ? -5.346 -38.916 3.608 1.00 91.00 1019 ALA A CA 1
ATOM 8095 C C . ALA A 1 1019 ? -6.288 -39.269 4.770 1.00 91.00 1019 ALA A C 1
ATOM 8097 O O . ALA A 1 1019 ? -7.481 -38.949 4.747 1.00 91.00 1019 ALA A O 1
ATOM 8098 N N . VAL A 1 1020 ? -5.760 -39.965 5.784 1.00 87.81 1020 VAL A N 1
ATOM 8099 C CA . VAL A 1 1020 ? -6.467 -40.149 7.067 1.00 87.81 1020 VAL A CA 1
ATOM 8100 C C . VAL A 1 1020 ? -6.435 -38.843 7.857 1.00 87.81 1020 VAL A C 1
ATOM 8102 O O . VAL A 1 1020 ? -7.475 -38.401 8.339 1.00 87.81 1020 VAL A O 1
ATOM 8105 N N . ASP A 1 1021 ? -5.257 -38.226 7.950 1.00 87.06 1021 ASP A N 1
ATOM 8106 C CA . ASP A 1 1021 ? -5.058 -36.870 8.450 1.00 87.06 1021 ASP A CA 1
ATOM 8107 C C . ASP A 1 1021 ? -4.826 -35.916 7.266 1.00 87.06 1021 ASP A C 1
ATOM 8109 O O . ASP A 1 1021 ? -3.719 -35.810 6.729 1.00 87.06 1021 ASP A O 1
ATOM 8113 N N . VAL A 1 1022 ? -5.910 -35.279 6.808 1.00 90.75 1022 VAL A N 1
ATOM 8114 C CA . VAL A 1 1022 ? -5.895 -34.373 5.646 1.00 90.75 1022 VAL A CA 1
ATOM 8115 C C . VAL A 1 1022 ? -5.015 -33.154 5.910 1.00 90.75 1022 VAL A C 1
ATOM 8117 O O . VAL A 1 1022 ? -4.215 -32.802 5.050 1.00 90.75 1022 VAL A O 1
ATOM 8120 N N . GLU A 1 1023 ? -5.102 -32.566 7.103 1.00 90.50 1023 GLU A N 1
ATOM 8121 C CA . GLU A 1 1023 ? -4.356 -31.358 7.474 1.00 90.50 1023 GLU A CA 1
ATOM 8122 C C . GLU A 1 1023 ? -2.844 -31.634 7.511 1.00 90.50 1023 GLU A C 1
ATOM 8124 O O . GLU A 1 1023 ? -2.044 -30.874 6.957 1.00 90.50 1023 GLU A O 1
ATOM 8129 N N . ALA A 1 1024 ? -2.437 -32.773 8.084 1.00 88.06 1024 ALA A N 1
ATOM 8130 C CA . ALA A 1 1024 ? -1.033 -33.174 8.113 1.00 88.06 1024 ALA A CA 1
ATOM 8131 C C . ALA A 1 1024 ? -0.468 -33.457 6.709 1.00 88.06 1024 ALA A C 1
ATOM 8133 O O . ALA A 1 1024 ? 0.669 -33.080 6.413 1.00 88.06 1024 ALA A O 1
ATOM 8134 N N . ALA A 1 1025 ? -1.241 -34.115 5.839 1.00 90.75 1025 ALA A N 1
ATOM 8135 C CA . ALA A 1 1025 ? -0.832 -34.369 4.458 1.00 90.75 1025 ALA A CA 1
ATOM 8136 C C . ALA A 1 1025 ? -0.753 -33.068 3.643 1.00 90.75 1025 ALA A C 1
ATOM 8138 O O . ALA A 1 1025 ? 0.207 -32.869 2.896 1.00 90.75 1025 ALA A O 1
ATOM 8139 N N . GLU A 1 1026 ? -1.718 -32.166 3.824 1.00 92.88 1026 GLU A N 1
ATOM 8140 C CA . GLU A 1 1026 ? -1.777 -30.868 3.154 1.00 92.88 1026 GLU A CA 1
ATOM 8141 C C . GLU A 1 1026 ? -0.568 -29.997 3.471 1.00 92.88 1026 GLU A C 1
ATOM 8143 O O . GLU A 1 1026 ? 0.116 -29.555 2.544 1.00 92.88 1026 GLU A O 1
ATOM 8148 N N . GLY A 1 1027 ? -0.213 -29.858 4.751 1.00 91.88 1027 GLY A N 1
ATOM 8149 C CA . GLY A 1 1027 ? 0.978 -29.109 5.147 1.00 91.88 1027 GLY A CA 1
ATOM 8150 C C . GLY A 1 1027 ? 2.266 -29.650 4.511 1.00 91.88 1027 GLY A C 1
ATOM 8151 O O . GLY A 1 1027 ? 3.137 -28.876 4.113 1.00 91.88 1027 GLY A O 1
ATOM 8152 N N . VAL A 1 1028 ? 2.412 -30.972 4.358 1.00 94.88 1028 VAL A N 1
ATOM 8153 C CA . VAL A 1 1028 ? 3.592 -31.565 3.696 1.00 94.88 1028 VAL A CA 1
ATOM 8154 C C . VAL A 1 1028 ? 3.587 -31.286 2.195 1.00 94.88 1028 VAL A C 1
ATOM 8156 O O . VAL A 1 1028 ? 4.606 -30.863 1.648 1.00 94.88 1028 VAL A O 1
ATOM 8159 N N . VAL A 1 1029 ? 2.459 -31.510 1.518 1.00 94.12 1029 VAL A N 1
ATOM 8160 C CA . VAL A 1 1029 ? 2.357 -31.352 0.060 1.00 94.12 1029 VAL A CA 1
ATOM 8161 C C . VAL A 1 1029 ? 2.550 -29.897 -0.345 1.00 94.12 1029 VAL A C 1
ATOM 8163 O O . VAL A 1 1029 ? 3.332 -29.642 -1.256 1.00 94.12 1029 VAL A O 1
ATOM 8166 N N . GLN A 1 1030 ? 1.923 -28.944 0.349 1.00 92.06 1030 GLN A N 1
ATOM 8167 C CA . GLN A 1 1030 ? 2.091 -27.515 0.069 1.00 92.06 1030 GLN A CA 1
ATOM 8168 C C . GLN A 1 1030 ? 3.557 -27.079 0.211 1.00 92.06 1030 GLN A C 1
ATOM 8170 O O . GLN A 1 1030 ? 4.092 -26.408 -0.672 1.00 92.06 1030 GLN A O 1
ATOM 8175 N N . ASN A 1 1031 ? 4.250 -27.543 1.258 1.00 94.38 1031 ASN A N 1
ATOM 8176 C CA . ASN A 1 1031 ? 5.678 -27.272 1.443 1.00 94.38 1031 ASN A CA 1
ATOM 8177 C C . ASN A 1 1031 ? 6.542 -27.869 0.319 1.00 94.38 1031 ASN A C 1
ATOM 8179 O O . ASN A 1 1031 ? 7.469 -27.216 -0.163 1.00 94.38 1031 ASN A O 1
ATOM 8183 N N . LEU A 1 1032 ? 6.246 -29.097 -0.120 1.00 94.81 1032 LEU A N 1
ATOM 8184 C CA . LEU A 1 1032 ? 6.957 -29.739 -1.230 1.00 94.81 1032 LEU A CA 1
ATOM 8185 C C . LEU A 1 1032 ? 6.694 -29.033 -2.564 1.00 94.81 1032 LEU A C 1
ATOM 8187 O O . LEU A 1 1032 ? 7.632 -28.813 -3.326 1.00 94.81 1032 LEU A O 1
ATOM 8191 N N . VAL A 1 1033 ? 5.444 -28.656 -2.836 1.00 94.00 1033 VAL A N 1
ATOM 8192 C CA . VAL A 1 1033 ? 5.047 -27.895 -4.027 1.00 94.00 1033 VAL A CA 1
ATOM 8193 C C . VAL A 1 1033 ? 5.791 -26.565 -4.071 1.00 94.00 1033 VAL A C 1
ATOM 8195 O O . VAL A 1 1033 ? 6.464 -26.295 -5.063 1.00 94.00 1033 VAL A O 1
ATOM 8198 N N . PHE A 1 1034 ? 5.778 -25.800 -2.978 1.00 92.12 1034 PHE A N 1
ATOM 8199 C CA . PHE A 1 1034 ? 6.525 -24.548 -2.860 1.00 92.12 1034 PHE A CA 1
ATOM 8200 C C . PHE A 1 1034 ? 8.038 -24.736 -3.052 1.00 92.12 1034 PHE A C 1
ATOM 8202 O O . PHE A 1 1034 ? 8.694 -23.945 -3.731 1.00 92.12 1034 PHE A O 1
ATOM 8209 N N . GLU A 1 1035 ? 8.620 -25.796 -2.483 1.00 93.88 1035 GLU A N 1
ATOM 8210 C CA . GLU A 1 1035 ? 10.034 -26.118 -2.695 1.00 93.88 1035 GLU A CA 1
ATOM 8211 C C . GLU A 1 1035 ? 10.313 -26.411 -4.177 1.00 93.88 1035 GLU A C 1
ATOM 8213 O O . GLU A 1 1035 ? 11.312 -25.953 -4.738 1.00 93.88 1035 GLU A O 1
ATOM 8218 N N . TRP A 1 1036 ? 9.456 -27.191 -4.834 1.00 94.50 1036 TRP A N 1
ATOM 8219 C CA . TRP A 1 1036 ? 9.684 -27.652 -6.199 1.00 94.50 1036 TRP A CA 1
ATOM 8220 C C . TRP A 1 1036 ? 9.435 -26.584 -7.250 1.00 94.50 1036 TRP A C 1
ATOM 8222 O O . TRP A 1 1036 ? 10.203 -26.551 -8.214 1.00 94.50 1036 TRP A O 1
ATOM 8232 N N . THR A 1 1037 ? 8.465 -25.689 -7.066 1.00 93.38 1037 THR A N 1
ATOM 8233 C CA . THR A 1 1037 ? 8.283 -24.540 -7.965 1.00 93.38 1037 THR A CA 1
ATOM 8234 C C . THR A 1 1037 ? 9.512 -23.636 -7.984 1.00 93.38 1037 THR A C 1
ATOM 8236 O O . THR A 1 1037 ? 9.860 -23.104 -9.035 1.00 93.38 1037 THR A O 1
ATOM 8239 N N . LYS A 1 1038 ? 10.244 -23.539 -6.867 1.00 91.69 1038 LYS A N 1
ATOM 8240 C CA . LYS A 1 1038 ? 11.443 -22.692 -6.725 1.00 91.69 1038 LYS A CA 1
ATOM 8241 C C . LYS A 1 1038 ? 12.781 -23.382 -6.998 1.00 91.69 1038 LYS A C 1
ATOM 8243 O O . LYS A 1 1038 ? 13.810 -22.709 -7.097 1.00 91.69 1038 LYS A O 1
ATOM 8248 N N . SER A 1 1039 ? 12.808 -24.708 -7.126 1.00 92.00 1039 SER A N 1
ATOM 8249 C CA . SER A 1 1039 ? 14.061 -25.475 -7.259 1.00 92.00 1039 SER A CA 1
ATOM 8250 C C . SER A 1 1039 ? 14.144 -26.381 -8.485 1.00 92.00 1039 SER A C 1
ATOM 8252 O O . SER A 1 1039 ? 15.212 -26.937 -8.745 1.00 92.00 1039 SER A O 1
ATOM 8254 N N . SER A 1 1040 ? 13.057 -26.546 -9.240 1.00 93.50 1040 SER A N 1
ATOM 8255 C CA . SER A 1 1040 ? 13.025 -27.449 -10.396 1.00 93.50 1040 SER A CA 1
ATOM 8256 C C . SER A 1 1040 ? 13.457 -26.751 -11.688 1.00 93.50 1040 SER A C 1
ATOM 8258 O O . SER A 1 1040 ? 13.229 -25.558 -11.862 1.00 93.50 1040 SER A O 1
ATOM 8260 N N . CYS A 1 1041 ? 14.121 -27.489 -12.583 1.00 91.94 1041 CYS A N 1
ATOM 8261 C CA . CYS A 1 1041 ? 14.636 -26.959 -13.847 1.00 91.94 1041 CYS A CA 1
ATOM 8262 C C . CYS A 1 1041 ? 13.530 -26.904 -14.917 1.00 91.94 1041 CYS A C 1
ATOM 8264 O O . CYS A 1 1041 ? 13.022 -27.966 -15.285 1.00 91.94 1041 CYS A O 1
ATOM 8266 N N . PRO A 1 1042 ? 13.177 -25.724 -15.460 1.00 89.81 1042 PRO A N 1
ATOM 8267 C CA . PRO A 1 1042 ? 12.119 -25.588 -16.462 1.00 89.81 1042 PRO A CA 1
ATOM 8268 C C . PRO A 1 1042 ? 12.375 -26.381 -17.752 1.00 89.81 1042 PRO A C 1
ATOM 8270 O O . PRO A 1 1042 ? 11.425 -26.848 -18.371 1.00 89.81 1042 PRO A O 1
ATOM 8273 N N . ASP A 1 1043 ? 13.642 -26.601 -18.127 1.00 88.75 1043 ASP A N 1
ATOM 8274 C CA . ASP A 1 1043 ? 14.005 -27.345 -19.346 1.00 88.75 1043 ASP A CA 1
ATOM 8275 C C . ASP A 1 1043 ? 13.615 -28.835 -19.277 1.00 88.75 1043 ASP A C 1
ATOM 8277 O O . ASP A 1 1043 ? 13.273 -29.448 -20.290 1.00 88.75 1043 ASP A O 1
ATOM 8281 N N . ASP A 1 1044 ? 13.636 -29.415 -18.075 1.00 89.50 1044 ASP A N 1
ATOM 8282 C CA . ASP A 1 1044 ? 13.392 -30.844 -17.843 1.00 89.50 1044 ASP A CA 1
ATOM 8283 C C . ASP A 1 1044 ? 11.975 -31.140 -17.327 1.00 89.50 1044 ASP A C 1
ATOM 8285 O O . ASP A 1 1044 ? 11.554 -32.298 -17.263 1.00 89.50 1044 ASP A O 1
ATOM 8289 N N . THR A 1 1045 ? 11.240 -30.106 -16.920 1.00 93.44 1045 THR A N 1
ATOM 8290 C CA . THR A 1 1045 ? 9.979 -30.239 -16.184 1.00 93.44 1045 THR A CA 1
ATOM 8291 C C . THR A 1 1045 ? 8.781 -29.745 -16.990 1.00 93.44 1045 THR A C 1
ATOM 8293 O O . THR A 1 1045 ? 8.856 -29.448 -18.189 1.00 93.44 1045 THR A O 1
ATOM 8296 N N . ARG A 1 1046 ? 7.607 -29.793 -16.364 1.00 90.94 1046 ARG A N 1
ATOM 8297 C CA . ARG A 1 1046 ? 6.423 -29.071 -16.831 1.00 90.94 1046 ARG A CA 1
ATOM 8298 C C . ARG A 1 1046 ? 6.567 -27.586 -16.495 1.00 90.94 1046 ARG A C 1
ATOM 8300 O O . ARG A 1 1046 ? 7.342 -27.221 -15.625 1.00 90.94 1046 ARG A O 1
ATOM 8307 N N . GLU A 1 1047 ? 5.794 -26.738 -17.158 1.00 86.69 1047 GLU A N 1
ATOM 8308 C CA . GLU A 1 1047 ? 5.732 -25.313 -16.807 1.00 86.69 1047 GLU A CA 1
ATOM 8309 C C . GLU A 1 1047 ? 4.958 -25.076 -15.499 1.00 86.69 1047 GLU A C 1
ATOM 8311 O O . GLU A 1 1047 ? 5.307 -24.213 -14.697 1.00 86.69 1047 GLU A O 1
ATOM 8316 N N . PHE A 1 1048 ? 3.943 -25.901 -15.251 1.00 90.75 1048 PHE A N 1
ATOM 8317 C CA . PHE A 1 1048 ? 3.109 -25.878 -14.056 1.00 90.75 1048 PHE A CA 1
ATOM 8318 C C . PHE A 1 1048 ? 3.028 -27.272 -13.439 1.00 90.75 1048 PHE A C 1
ATOM 8320 O O . PHE A 1 1048 ? 3.066 -28.294 -14.138 1.00 90.75 1048 PHE A O 1
ATOM 8327 N N . ILE A 1 1049 ? 2.915 -27.302 -12.115 1.00 92.88 1049 ILE A N 1
ATOM 8328 C CA . ILE A 1 1049 ? 2.680 -28.526 -11.357 1.00 92.88 1049 ILE A CA 1
ATOM 8329 C C . ILE A 1 1049 ? 1.334 -29.133 -11.758 1.00 92.88 1049 ILE A C 1
ATOM 8331 O O . ILE A 1 1049 ? 0.344 -28.427 -11.941 1.00 92.88 1049 ILE A O 1
ATOM 8335 N N . THR A 1 1050 ? 1.307 -30.459 -11.903 1.00 93.44 1050 THR A N 1
ATOM 8336 C CA . THR A 1 1050 ? 0.080 -31.209 -12.187 1.00 93.44 1050 THR A CA 1
ATOM 8337 C C . THR A 1 1050 ? -0.996 -30.886 -11.136 1.00 93.44 1050 THR A C 1
ATOM 8339 O O . THR A 1 1050 ? -0.685 -30.943 -9.944 1.00 93.44 1050 THR A O 1
ATOM 8342 N N . PRO A 1 1051 ? -2.252 -30.608 -11.536 1.00 91.25 1051 PRO A N 1
ATOM 8343 C CA . PRO A 1 1051 ? -3.345 -30.392 -10.595 1.00 91.25 1051 PRO A CA 1
ATOM 8344 C C . PRO A 1 1051 ? -3.468 -31.540 -9.594 1.00 91.25 1051 PRO A C 1
ATOM 8346 O O . PRO A 1 1051 ? -3.364 -32.717 -9.963 1.00 91.25 1051 PRO A O 1
ATOM 8349 N N . PHE A 1 1052 ? -3.689 -31.201 -8.326 1.00 93.69 1052 PHE A N 1
ATOM 8350 C CA . PHE A 1 1052 ? -3.826 -32.192 -7.271 1.00 93.69 1052 PHE A CA 1
ATOM 8351 C C . PHE A 1 1052 ? -4.911 -31.822 -6.265 1.00 93.69 1052 PHE A C 1
ATOM 8353 O O . PHE A 1 1052 ? -5.200 -30.648 -6.047 1.00 93.69 1052 PHE A O 1
ATOM 8360 N N . SER A 1 1053 ? -5.494 -32.839 -5.638 1.00 94.06 1053 SER A N 1
ATOM 8361 C CA . SER A 1 1053 ? -6.464 -32.690 -4.554 1.00 94.06 1053 SER A CA 1
ATOM 8362 C C . SER A 1 1053 ? -6.099 -33.590 -3.381 1.00 94.06 1053 SER A C 1
ATOM 8364 O O . SER A 1 1053 ? -5.570 -34.689 -3.563 1.00 94.06 1053 SER A O 1
ATOM 8366 N N . ILE A 1 1054 ? -6.377 -33.118 -2.168 1.00 94.19 1054 ILE A N 1
ATOM 8367 C CA . ILE A 1 1054 ? -6.203 -33.888 -0.937 1.00 94.19 1054 ILE A CA 1
ATOM 8368 C C . ILE A 1 1054 ? -7.592 -34.113 -0.363 1.00 94.19 1054 ILE A C 1
ATOM 8370 O O . ILE A 1 1054 ? -8.330 -33.166 -0.106 1.00 94.19 1054 ILE A O 1
ATOM 8374 N N . VAL A 1 1055 ? -7.980 -35.376 -0.240 1.00 93.88 1055 VAL A N 1
ATOM 8375 C CA . VAL A 1 1055 ? -9.342 -35.771 0.117 1.00 93.88 1055 VAL A CA 1
ATOM 8376 C C . VAL A 1 1055 ? -9.331 -36.703 1.316 1.00 93.88 1055 VAL A C 1
ATOM 8378 O O . VAL A 1 1055 ? -8.402 -37.494 1.508 1.00 93.88 1055 VAL A O 1
ATOM 8381 N N . GLU A 1 1056 ? -10.395 -36.631 2.117 1.00 89.12 1056 GLU A N 1
ATOM 8382 C CA . GLU A 1 1056 ? -10.615 -37.597 3.189 1.00 89.12 1056 GLU A CA 1
ATOM 8383 C C . GLU A 1 1056 ? -10.688 -39.017 2.621 1.00 89.12 1056 GLU A C 1
ATOM 8385 O O . GLU A 1 1056 ? -11.329 -39.284 1.599 1.00 89.12 1056 GLU A O 1
ATOM 8390 N N . MET A 1 1057 ? -10.068 -39.954 3.335 1.00 82.25 1057 MET A N 1
ATOM 8391 C CA . MET A 1 1057 ? -10.135 -41.370 2.996 1.00 82.25 1057 MET A CA 1
ATOM 8392 C C . MET A 1 1057 ? -11.595 -41.858 2.841 1.00 82.25 1057 MET A C 1
ATOM 8394 O O . MET A 1 1057 ? -12.418 -41.651 3.739 1.00 82.25 1057 MET A O 1
ATOM 8398 N N . PRO A 1 1058 ? -11.939 -42.576 1.750 1.00 70.88 1058 PRO A N 1
ATOM 8399 C CA . PRO A 1 1058 ? -13.309 -43.017 1.476 1.00 70.88 1058 PRO A CA 1
ATOM 8400 C C . PRO A 1 1058 ? -13.988 -43.763 2.647 1.00 70.88 1058 PRO A C 1
ATOM 8402 O O . PRO A 1 1058 ? -13.441 -44.712 3.221 1.00 70.88 1058 PRO A O 1
ATOM 8405 N N . SER A 1 1059 ? -15.222 -43.365 2.992 1.00 52.25 1059 SER A N 1
ATOM 8406 C CA . SER A 1 1059 ? -15.938 -43.860 4.180 1.00 52.25 1059 SER A CA 1
ATOM 8407 C C . SER A 1 1059 ? -16.376 -45.337 4.092 1.00 52.25 1059 SER A C 1
ATOM 8409 O O . SER A 1 1059 ? -16.826 -45.837 3.062 1.00 52.25 1059 SER A O 1
ATOM 8411 N N . GLY A 1 1060 ? -16.237 -46.052 5.220 1.00 56.81 1060 GLY A N 1
ATOM 8412 C CA . GLY A 1 1060 ? -16.436 -47.510 5.349 1.00 56.81 1060 GLY A CA 1
ATOM 8413 C C . GLY A 1 1060 ? -15.193 -48.282 5.817 1.00 56.81 1060 GLY A C 1
ATOM 8414 O O . GLY A 1 1060 ? -15.258 -49.494 6.017 1.00 56.81 1060 GLY A O 1
ATOM 8415 N N . ILE A 1 1061 ? -14.069 -47.580 5.994 1.00 53.66 1061 ILE A N 1
ATOM 8416 C CA . ILE A 1 1061 ? -12.731 -48.152 6.226 1.00 53.66 1061 ILE A CA 1
ATOM 8417 C C . ILE A 1 1061 ? -12.037 -47.526 7.459 1.00 53.66 1061 ILE A C 1
ATOM 8419 O O . ILE A 1 1061 ? -10.958 -47.945 7.845 1.00 53.66 1061 ILE A O 1
ATOM 8423 N N . ALA A 1 1062 ? -12.681 -46.590 8.160 1.00 44.50 1062 ALA A N 1
ATOM 8424 C CA . ALA A 1 1062 ? -12.142 -45.954 9.363 1.00 44.50 1062 ALA A CA 1
ATOM 8425 C C . ALA A 1 1062 ? -12.742 -46.556 10.646 1.00 44.50 1062 ALA A C 1
ATOM 8427 O O . ALA A 1 1062 ? -13.653 -45.981 11.237 1.00 44.50 1062 ALA A O 1
ATOM 8428 N N . LYS A 1 1063 ? -12.256 -47.721 11.093 1.00 43.28 1063 LYS A N 1
ATOM 8429 C CA . LYS A 1 1063 ? -12.273 -48.087 12.524 1.00 43.28 1063 LYS A CA 1
ATOM 8430 C C . LYS A 1 1063 ? -11.043 -48.927 12.854 1.00 43.28 1063 LYS A C 1
ATOM 8432 O O . LYS A 1 1063 ? -11.024 -50.125 12.576 1.00 43.28 1063 LYS A O 1
ATOM 8437 N N . ARG A 1 1064 ? -10.059 -48.287 13.496 1.00 48.38 1064 ARG A N 1
ATOM 8438 C CA . ARG A 1 1064 ? -8.942 -48.942 14.191 1.00 48.38 1064 ARG A CA 1
ATOM 8439 C C . ARG A 1 1064 ? -9.491 -50.070 15.070 1.00 48.38 1064 ARG A C 1
ATOM 8441 O O . ARG A 1 1064 ? -10.425 -49.851 15.846 1.00 48.38 1064 ARG A O 1
ATOM 8448 N N . SER A 1 1065 ? -8.945 -51.281 14.957 1.00 47.50 1065 SER A N 1
ATOM 8449 C CA . SER A 1 1065 ? -9.194 -52.288 15.993 1.00 47.50 1065 SER A CA 1
ATOM 8450 C C . SER A 1 1065 ? -8.415 -51.877 17.257 1.00 47.50 1065 SER A C 1
ATOM 8452 O O . SER A 1 1065 ? -7.256 -51.476 17.133 1.00 47.50 1065 SER A O 1
ATOM 8454 N N . PRO A 1 1066 ? -8.983 -51.994 18.471 1.00 47.38 1066 PRO A N 1
ATOM 8455 C CA . PRO A 1 1066 ? -8.265 -51.720 19.727 1.00 47.38 1066 PRO A CA 1
ATOM 8456 C C . PRO A 1 1066 ? -6.975 -52.542 19.897 1.00 47.38 1066 PRO A C 1
ATOM 8458 O O . PRO A 1 1066 ? -6.101 -52.209 20.691 1.00 47.38 1066 PRO A O 1
ATOM 8461 N N . GLU A 1 1067 ? -6.846 -53.637 19.149 1.00 50.59 1067 GLU A N 1
ATOM 8462 C CA . GLU A 1 1067 ? -5.682 -54.520 19.146 1.00 50.59 1067 GLU A CA 1
ATOM 8463 C C . GLU A 1 1067 ? -4.487 -53.912 18.389 1.00 50.59 1067 GLU A C 1
ATOM 8465 O O . GLU A 1 1067 ? -3.344 -54.255 18.693 1.00 50.59 1067 GLU A O 1
ATOM 8470 N N . HIS A 1 1068 ? -4.732 -52.983 17.455 1.00 48.34 1068 HIS A N 1
ATOM 8471 C CA . HIS A 1 1068 ? -3.698 -52.275 16.694 1.00 48.34 1068 HIS A CA 1
ATOM 8472 C C . HIS A 1 1068 ? -2.993 -51.208 17.546 1.00 48.34 1068 HIS A C 1
ATOM 8474 O O . HIS A 1 1068 ? -1.768 -51.204 17.607 1.00 48.34 1068 HIS A O 1
ATOM 8480 N N . GLU A 1 1069 ? -3.733 -50.374 18.286 1.00 50.59 1069 GLU A N 1
ATOM 8481 C CA . GLU A 1 1069 ? -3.141 -49.378 19.205 1.00 50.59 1069 GLU A CA 1
ATOM 8482 C C . GLU A 1 1069 ? -2.254 -50.042 20.263 1.00 50.59 1069 GLU A C 1
ATOM 8484 O O . GLU A 1 1069 ? -1.162 -49.572 20.569 1.00 50.59 1069 GLU A O 1
ATOM 8489 N N . ILE A 1 1070 ? -2.684 -51.201 20.769 1.00 51.62 1070 ILE A N 1
ATOM 8490 C CA . ILE A 1 1070 ? -1.902 -52.009 21.708 1.00 51.62 1070 ILE A CA 1
ATOM 8491 C C . ILE A 1 1070 ? -0.641 -52.581 21.038 1.00 51.62 1070 ILE A C 1
ATOM 8493 O O . ILE A 1 1070 ? 0.397 -52.707 21.690 1.00 51.62 1070 ILE A O 1
ATOM 8497 N N . ARG A 1 1071 ? -0.706 -52.936 19.749 1.00 52.78 1071 ARG A N 1
ATOM 8498 C CA . ARG A 1 1071 ? 0.437 -53.454 18.987 1.00 52.78 1071 ARG A CA 1
ATOM 8499 C C . ARG A 1 1071 ? 1.458 -52.361 18.674 1.00 52.78 1071 ARG A C 1
ATOM 8501 O O . ARG A 1 1071 ? 2.640 -52.621 18.879 1.00 52.78 1071 ARG A O 1
ATOM 8508 N N . GLU A 1 1072 ? 1.033 -51.173 18.250 1.00 51.91 1072 GLU A N 1
ATOM 8509 C CA . GLU A 1 1072 ? 1.938 -50.039 18.010 1.00 51.91 1072 GLU A CA 1
ATOM 8510 C C . GLU A 1 1072 ? 2.566 -49.538 19.311 1.00 51.91 1072 GLU A C 1
ATOM 8512 O O . GLU A 1 1072 ? 3.787 -49.422 19.376 1.00 51.91 1072 GLU A O 1
ATOM 8517 N N . MET A 1 1073 ? 1.797 -49.429 20.405 1.00 55.78 1073 MET A N 1
ATOM 8518 C CA . MET A 1 1073 ? 2.371 -49.191 21.739 1.00 55.78 1073 MET A CA 1
ATOM 8519 C C . MET A 1 1073 ? 3.438 -50.232 22.108 1.00 55.78 1073 MET A C 1
ATOM 8521 O O . MET A 1 1073 ? 4.439 -49.905 22.746 1.00 55.78 1073 MET A O 1
ATOM 8525 N N . MET A 1 1074 ? 3.234 -51.504 21.750 1.00 51.28 1074 MET A N 1
ATOM 8526 C CA . MET A 1 1074 ? 4.214 -52.558 22.018 1.00 51.28 1074 MET A CA 1
ATOM 8527 C C . MET A 1 1074 ? 5.441 -52.485 21.102 1.00 51.28 1074 MET A C 1
ATOM 8529 O O . MET A 1 1074 ? 6.544 -52.744 21.580 1.00 51.28 1074 MET A O 1
ATOM 8533 N N . LEU A 1 1075 ? 5.282 -52.128 19.826 1.00 53.44 1075 LEU A N 1
ATOM 8534 C CA . LEU A 1 1075 ? 6.389 -51.959 18.880 1.00 53.44 1075 LEU A CA 1
ATOM 8535 C C . LEU A 1 1075 ? 7.222 -50.720 19.206 1.00 53.44 1075 LEU A C 1
ATOM 8537 O O . LEU A 1 1075 ? 8.446 -50.791 19.190 1.00 53.44 1075 LEU A O 1
ATOM 8541 N N . GLU A 1 1076 ? 6.589 -49.617 19.588 1.00 52.47 1076 GLU A N 1
ATOM 8542 C CA . GLU A 1 1076 ? 7.258 -48.385 19.996 1.00 52.47 1076 GLU A CA 1
ATOM 8543 C C . GLU A 1 1076 ? 8.039 -48.561 21.301 1.00 52.47 1076 GLU A C 1
ATOM 8545 O O . GLU A 1 1076 ? 9.214 -48.201 21.383 1.00 52.47 1076 GLU A O 1
ATOM 8550 N N . ARG A 1 1077 ? 7.459 -49.277 22.271 1.00 50.72 1077 ARG A N 1
ATOM 8551 C CA . ARG A 1 1077 ? 8.173 -49.720 23.476 1.00 50.72 1077 ARG A CA 1
ATOM 8552 C C . ARG A 1 1077 ? 9.345 -50.658 23.164 1.00 50.72 1077 ARG A C 1
ATOM 8554 O O . ARG A 1 1077 ? 10.327 -50.678 23.899 1.00 50.72 1077 ARG A O 1
ATOM 8561 N N . HIS A 1 1078 ? 9.257 -51.442 22.089 1.00 48.19 1078 HIS A N 1
ATOM 8562 C CA . HIS A 1 1078 ? 10.340 -52.316 21.637 1.00 48.19 1078 HIS A CA 1
ATOM 8563 C C . HIS A 1 1078 ? 11.403 -51.569 20.813 1.00 48.19 1078 HIS A C 1
ATOM 8565 O O . HIS A 1 1078 ? 12.541 -52.022 20.771 1.00 48.19 1078 HIS A O 1
ATOM 8571 N N . ARG A 1 1079 ? 11.072 -50.441 20.173 1.00 52.06 1079 ARG A N 1
ATOM 8572 C CA . ARG A 1 1079 ? 12.028 -49.561 19.474 1.00 52.06 1079 ARG A CA 1
ATOM 8573 C C . ARG A 1 1079 ? 12.823 -48.708 20.466 1.00 52.06 1079 ARG A C 1
ATOM 8575 O O . ARG A 1 1079 ? 14.040 -48.629 20.359 1.00 52.06 1079 ARG A O 1
ATOM 8582 N N . ASN A 1 1080 ? 12.158 -48.177 21.492 1.00 52.53 1080 ASN A N 1
ATOM 8583 C CA . ASN A 1 1080 ? 12.759 -47.276 22.483 1.00 52.53 1080 ASN A CA 1
ATOM 8584 C C . ASN A 1 1080 ? 13.333 -47.993 23.715 1.00 52.53 1080 ASN A C 1
ATOM 8586 O O . ASN A 1 1080 ? 13.727 -47.346 24.685 1.00 52.53 1080 ASN A O 1
ATOM 8590 N N . TRP A 1 1081 ? 13.416 -49.327 23.687 1.00 54.53 1081 TRP A N 1
ATOM 8591 C CA . TRP A 1 1081 ? 13.789 -50.128 24.854 1.00 54.53 1081 TRP A CA 1
ATOM 8592 C C . TRP A 1 1081 ? 15.179 -49.789 25.418 1.00 54.53 1081 TRP A C 1
ATOM 8594 O O . TRP A 1 1081 ? 15.359 -49.840 26.631 1.00 54.53 1081 TRP A O 1
ATOM 8604 N N . GLU A 1 1082 ? 16.150 -49.405 24.579 1.00 43.03 1082 GLU A N 1
ATOM 8605 C CA . GLU A 1 1082 ? 17.484 -48.979 25.035 1.00 43.03 1082 GLU A CA 1
ATOM 8606 C C . GLU A 1 1082 ? 17.443 -47.609 25.726 1.00 43.03 1082 GLU A C 1
ATOM 8608 O O . GLU A 1 1082 ? 18.092 -47.417 26.754 1.00 43.03 1082 GLU A O 1
ATOM 8613 N N . HIS A 1 1083 ? 16.633 -46.677 25.217 1.00 45.56 1083 HIS A N 1
ATOM 8614 C CA . HIS A 1 1083 ? 16.456 -45.341 25.792 1.00 45.56 1083 HIS A CA 1
ATOM 8615 C C . HIS A 1 1083 ? 15.690 -45.403 27.130 1.00 45.56 1083 HIS A C 1
ATOM 8617 O O . HIS A 1 1083 ? 16.071 -44.768 28.119 1.00 45.56 1083 HIS A O 1
ATOM 8623 N N . ASP A 1 1084 ? 14.668 -46.258 27.205 1.00 52.00 1084 ASP A N 1
ATOM 8624 C CA . ASP A 1 1084 ? 13.922 -46.563 28.431 1.00 52.00 1084 ASP A CA 1
ATOM 8625 C C . ASP A 1 1084 ? 14.784 -47.325 29.455 1.00 52.00 1084 ASP A C 1
ATOM 8627 O O . ASP A 1 1084 ? 14.660 -47.134 30.668 1.00 52.00 1084 ASP A O 1
ATOM 8631 N N . TRP A 1 1085 ? 15.709 -48.173 28.996 1.00 51.59 1085 TRP A N 1
ATOM 8632 C CA . TRP A 1 1085 ? 16.639 -48.888 29.871 1.00 51.59 1085 TRP A CA 1
ATOM 8633 C C . TRP A 1 1085 ? 17.731 -47.974 30.439 1.00 51.59 1085 TRP A C 1
ATOM 8635 O O . TRP A 1 1085 ? 18.033 -48.061 31.630 1.00 51.59 1085 TRP A O 1
ATOM 8645 N N . ILE A 1 1086 ? 18.292 -47.065 29.635 1.00 48.56 1086 ILE A N 1
ATOM 8646 C CA . ILE A 1 1086 ? 19.289 -46.086 30.097 1.00 48.56 1086 ILE A CA 1
ATOM 8647 C C . ILE A 1 1086 ? 18.658 -45.106 31.096 1.00 48.56 1086 ILE A C 1
ATOM 8649 O O . ILE A 1 1086 ? 19.241 -44.852 32.151 1.00 48.56 1086 ILE A O 1
ATOM 8653 N N . SER A 1 1087 ? 17.447 -44.616 30.812 1.00 49.62 1087 SER A N 1
ATOM 8654 C CA . SER A 1 1087 ? 16.721 -43.699 31.702 1.00 49.62 1087 SER A CA 1
ATOM 8655 C C . SER A 1 1087 ? 16.264 -44.351 33.013 1.00 49.62 1087 SER A C 1
ATOM 8657 O O . SER A 1 1087 ? 16.275 -43.693 34.049 1.00 49.62 1087 SER A O 1
ATOM 8659 N N . SER A 1 1088 ? 15.939 -45.649 33.014 1.00 46.47 1088 SER A N 1
ATOM 8660 C CA . SER A 1 1088 ? 15.575 -46.383 34.237 1.00 46.47 1088 SER A CA 1
ATOM 8661 C C . SER A 1 1088 ? 16.754 -46.981 35.014 1.00 46.47 1088 SER A C 1
ATOM 8663 O O . SER A 1 1088 ? 16.592 -47.311 36.188 1.00 46.47 1088 SER A O 1
ATOM 8665 N N . SER A 1 1089 ? 17.936 -47.118 34.400 1.00 44.91 1089 SER A N 1
ATOM 8666 C CA . SER A 1 1089 ? 19.133 -47.666 35.063 1.00 44.91 1089 SER A CA 1
ATOM 8667 C C . SER A 1 1089 ? 20.033 -46.600 35.704 1.00 44.91 1089 SER A C 1
ATOM 8669 O O . SER A 1 1089 ? 20.855 -46.947 36.553 1.00 44.91 1089 SER A O 1
ATOM 8671 N N . PHE A 1 1090 ? 19.888 -45.325 35.320 1.00 45.41 1090 PHE A N 1
ATOM 8672 C CA . PHE A 1 1090 ? 20.671 -44.195 35.851 1.00 45.41 1090 PHE A CA 1
ATOM 8673 C C . PHE A 1 1090 ? 19.827 -43.036 36.421 1.00 45.41 1090 PHE A C 1
ATOM 8675 O O . PHE A 1 1090 ? 20.384 -41.973 36.703 1.00 45.41 1090 PHE A O 1
ATOM 8682 N N . GLY A 1 1091 ? 18.518 -43.241 36.606 1.00 37.28 1091 GLY A N 1
ATOM 8683 C CA . GLY A 1 1091 ? 17.615 -42.338 37.336 1.00 37.28 1091 GLY A CA 1
ATOM 8684 C C . GLY A 1 1091 ? 17.573 -42.608 38.834 1.00 37.28 1091 GLY A C 1
ATOM 8685 O O . GLY A 1 1091 ? 17.472 -43.799 39.212 1.00 37.28 1091 GLY A O 1
#

Secondary structure (DSSP, 8-state):
-----------------------PPPPEEPTTS-EE-----GGGGGGGTTTS--TT----EEEE-TTTTTSEEETTEEHHHHS-TT-SEEEE-HHHHHHHHHHHHHHHTTT--EEEEE----TTT-SS-SGGGTTSEEEEEES-TT-SS-HHHHHHHHHHHHHHHHHHTT--EEEEE-SS-EEEEEPPTTS-S-EEEE-TTSSS-HHHHHHHHHHHHHHHTS-S------TTS-PPPTT-EESTT--STHHHH---SS---TT-HHHHHHSEE---SSSEE--GGGSTTTTTSTTT-S----SSS---SSTTT--GGGEE-HHHHHHHHHHHHHHHHHSTT--EEEEESS----SS-TT-SSPTT-GGGGT-EEEEEETT--GGGHHHHHHHHHHTT-SEEEE-SSSEEEE-----SSS--EEE-SS-EEE--PPPGGGGGGTPPPTTSS-TT--S----EE-TTTTT-EEETTEEHHHHS-TT-SEE---HHHHHHHHHHHHHHHTT--BTBPP--B--S-S---HHHHHHHS-TT-HHHHHHHHHHHHHHHHHHHHHTT-----S--GGGSGGGSSS---TT--SS---TT-HHHHHHHHHHHHHHHHHHHHHHHTTS-S---------------------TTTTT-----EEEEEE----HHHHHHH--TTSTTGGGTTTT-EEEEEEESTT---TTTS-HHHHHHHHHHHHHHHHHTTT-EEEEEE-SS-EEEEEESS-EEEES-GGGSPTT--HHHHHHHHHHHHHHHHTT-B---S-HHHHHHS--------SS------HHHHHHHHHHHHT----SS---S-SHHHHHHHHHHHHHHHHHHHHHTTSPBSS-HHHHHHHHHHHHS---SSSSSHHHHHHHHHHHHHHHHB----S--STT-EEEE-TT-HHHHHHHTSS--GGGSHHHHHHHHHHS-EE-SSTTSS--EETT-TTTS---HHHHHHHHHHHH--EEEEEEESSHHHHHHTHHHHHIIIII-TTEEEEEEEESSHHHHHHHHHHHHHHHHHHS-TTTS-SBPPPEEEEEPPTT-----HHHHHHHHHHHHHHSHHHHHHHHH--

pLDDT: mean 78.36, std 22.21, range [22.3, 98.25]

Foldseek 3Di:
DDDDDDDDDDDDDDDDDDDDDDPDDDWDAAQQRDTFDFDPDLVVVPPCSQQQDQPQALVWTKGFCVVQQQPDSHPPDGVVQAAAPVDRMFTADRLLRQLQNQLQVVQVVVVWGKGFPYHAHTCVRCVPDSQSSNNFKTKMFIPDPPDPDDQLNSLLSSLLRNQLSLLLVLWAWEWEFEQGIIMTGTGGLPDWHYHFQYDDNGPDHRVVRVVVSLVSNQVSLADPDAFDQDPPFQFADAFAKPVGPDDALCLFQNWDPDQDALVLVVLQSQWGFQFHQLEFEPLPCQDCQNCVPPPLPHGEDQRRGQGGSRSSSGGQQRIAHLQVSNLQSNLQNVCCVVPPPKGKYWHGFAFYAGNVHNRTPDDPRDPSSSRFKTWIDMPVQPLVCQSVSQSSSVSSPFRMWHRNSRTIMTGHHAADDNDWDWDAFPQDIFTFHDDRPVCNVQLDDDPVLDDPPPPDDFGKGFCGSQQVPDRADQHGVQLFDDPVDRIWTADSLQRQLVVQLLCQVQLAQDDVRDRAAADAPGSEQDPVNCCVPVPPPDPVVVVVVVVVVVVVVVVVVVVVVPPDDDDDDPPPPVPPVVPDDDPPPPDDDDDPPDPVVVVVVVVCVVVVVVVVVVVVVVPPPDDDDDDDDDDDDDPDDDDDDPDPVPVPPDQHKHKGFHYFADTLVVLVVPDDSPDPCSCFRSSNFKTKIFIDGPCPVDCPVRDQLSSQLSSLLRSLLSLVVVQWEWEWEADGGIIMIGTHNDHYYAYPDQVSDPPPADRVNVRVVSVVSNVLSNVVFFQDASHLVQLQQPDDFFDAQDLPDADDDRNVVVVVVVCVVVVNDDDPDDKDCPDPLNVLCQVVLVVLLVQLLVVQVVADFSDPSVLLSVLSCLQSNGWIFDCDDDSVVSNCRSLLCNVRGRDWDQVALDAPLAEEWQPVDPLCVCVRPVPHYSCPTPVCVSVVCSQQDWDDSDPPDPDIDGSQDNGTGPHCNVLSSLLNSLLSYAEEYEYEYEALVGLVSCLRSLCNLFKARPRYQEYEYAYQPQVRNVVNVSVSSNVRSHRHNVVRTPRGTHYYDYDYHDPPSDDDDPVVVVVVVVVVCVVCVVVVCVVVVPD

Sequence (1091 aa):
MHVVSRDLRARSPNRSDEQVEADQCPEVEFPSGEMFEPIEDLSSLGALESELQDPKNTGSQVYDSEGFEAFGLSLNFDVSDFKSPTSRYFRAHPAFMSCLQRTYNVLRRTEETVVIAEGYRVAADSPSDVYLQTGAAAVIQLEEEDATTTIQELAAIVIEICVPIFQEVQGDIGLVLFSDKLQVQLQGADETGPLFRAEAGASMNTAAFETWAWGQIDETYEPISVPECPADADSLASGETFPTGITAPEDEVGDIDYPVTRDKVEDFKRLTQYPASNIVFDNEERSGAWCGSEDRGRCVDCSTRMLGSSLDDRCADRVMSKALLDHLRTVQRMVQDEFSGVKLKVLEAWDEPHAGATTGDHPAGSLHYEGRAAKLTLSDGDAAKLPRLAAFCICDGAGYVENKGDHILVAVQKQEGFTPTFIEFPETTLFEVTPPAEMEGNYTLEPEQYTDNDTLPMPLFDSDKREAEEIGANVTIGDFKDPAARYFRLSPQIVQCYEAVALRENKWNKLGEMYRHIAVLEGYLTTENQGNYFNMSDPFFFMLVLISHHIFTEMYRNIAVLEGYREPEMYRHIAVLEGYITPENQGNYFNMSDPYFVMILISHYVITEMYRHIAVLEGYLTTENQGNYFNMSDPYLVMKCTDTSLCWREMYRHIAVLEGYLTTENQGEYFNMSDPRYDRHTLGWAMRVGYYGDEIYDHEKYSPLRLATFAVIKCGPLFDDIGKGIGVGLYRNSTFIDIRDDTEFWADDPDLLPVNVTESDWAGEMAMLLDYAIEGRIIEPDSLERACLHSDPPAKQSAEFQHVHVEAVKRRRRRREAGEEEEVCIPRSDTEFCTETTPHREVEVAHIWGEVKRKHLFRPEADVKAALEGCFGACGTCLEGAIMEDKTEHCNNFLHWVNFNFLNDEPDITNFWARDNQELKAQACRDHCIVKAPVFSLLAPSIEELYRPDPKKSVQEQIYSMANNPSPVMELMQIIYAAHASGKVEFYVEDAAEMQSLRAPLKVVLVFNKNVSEVIINAVDVEAAEGVVQNLVFEWTKSSCPDDTREFITPFSIVEMPSGIAKRSPEHEIREMMLERHRNWEHDWISSSFG